Protein 3AUP (pdb70)

Secondary structure (DSSP, 8-state):
----EEEEEEE-TTT--EEEEEEETTTTEEEEEEEETT-SSEEEE-SS----SS-B-PPTTBHHHHHTT---EEE-SSS-BTTB-SSEEEEEEEETTTTEEEEEEEEEEEEEEEE------EEEEEEEEEEEE-GGGGSSSSSTT--EEEE-SSSTTSHHHHHHHHHT--SEEEEE--S-TTS-EEEEES-HHHH--TT--TTTTEEEEE-EE-TTS-EEE-EEEEEETTEEEE----EEE-SS-SSEEE-HHHHHHHHHHHHHTS-GGGEEPPPTT-S-EE-GGG---PPPEEEEESSTT--EEEE-HHHHEEE--EEE-EEE--S--SSSEEE-HHHHTTS-EEEETTTTEEEEESS-GGGGT--GGGS--TTT-/---EEEEEEEE-TTTS-EEEEEEETTTTEEEEEEEETT-SSEEE--SS----SS-B-PBTTBHHHHHTT---EEE-SSSSBTTB-EEEEEEEEEETTTTEEEEEEEEEEEEEEEE----EEEEEEEEEEE--GGGGSSSSPTT--EEEE-SSSTTSHHHHHHHHHT--SEEEEEB--STT-EEEEEEE-HHHH--TTTTEEEEE-EE-TT--EEEEEEEEEETTEEEE---EEEE-SSSSSEEE-HHHHHHHHHHHHHTS-GGGEEPPPTT-S-EEETTS-S-PPPEEEEESSTT--EEEE-GGGGEEE-SSSEEEE-EEE--S--SSSEEE-HHHHBTS-EEEETTTTEEEEESS-SGGGT--GGGS----/---EEEEEEEE-TTT--EEEEEEETTTTEEEEEEEETT-SSEEEE-SS----TT-B-PPTTBHHHHHTT---EE--SSSPBTTB-SSEEEEEEEETTTTEEEEEEEEEEEEEEEE----EEEEEEEEEEEE-GGGGSSSPPTT--EEEE-SSSTTSHHHHHHHHHT--SEEEEEB-SSTTS-EEEEEE-STT-----EEEEE-EE-TTS-EEE-EEEEEETTEE-S---B--S----SEEE-SSSSSEEE-HHHHHHHHHHHHHTS-GGGEE---TT-S-EEETTS-S-PPPEEEEESSTTS-EEEE-GGGGEEE-SSSEEEE-EEE--S--SSSEEE-HHHHBTS-EEEETTTTEEEEESS-----TTS--/---EEEEEEEE-TTTS-EEEEEEETTTTEEEEEEEETT-SSEEE-TTTT---SS-B-PPTTBHHHHHTT---EE--SS--BTTB-SSEEEEEEEETTTTEEEEEEEEEEEEEEEE---EEEEEEEEEEE--GGGGSSSSPTT--EEEE-SSSTTSHHHHHHHHHT--SEEEEEB-SSTT-EEEEEEE-TTT----TTEEEEE-EE-TTS-EEE-EEEEEETTEEEE--EE------SEEE-SSSSSEEE-HHHHHHHHHHHHHT------TT-S-B-----PPEEEEESSTT--EEEE-GGGTEE---EE-EEE--S--SSSEEE-HHHHBTS-EEEETTTTEEEEE------GGGS---

Solvent-accessible surface area: 54641 Å² total; per-residue (Å²): 160,52,75,0,0,0,5,28,0,23,14,26,53,90,45,18,5,0,59,0,53,6,40,0,2,46,98,78,68,99,0,18,0,0,0,7,0,19,10,70,5,0,5,0,12,0,46,81,100,33,75,31,185,60,36,108,21,5,66,5,20,0,0,10,0,18,53,4,111,10,48,10,6,1,23,7,30,31,73,81,92,27,1,0,37,176,67,3,0,3,16,60,0,58,0,21,51,25,43,19,18,0,2,0,3,0,0,4,0,16,4,4,10,22,2,4,164,59,119,22,89,71,30,56,8,70,63,0,2,0,0,0,0,8,30,57,0,27,123,127,35,21,5,196,130,9,33,0,2,0,0,0,0,12,14,65,1,0,2,3,6,3,0,4,5,62,38,23,10,70,33,9,0,0,1,0,0,0,65,73,74,134,38,84,0,0,1,0,0,0,10,0,31,124,50,31,56,145,158,68,86,4,18,135,49,34,22,68,2,56,0,11,3,8,62,56,21,15,0,3,1,128,10,41,14,0,74,0,49,158,105,64,11,14,78,170,14,7,1,24,0,3,2,25,47,27,24,1,21,0,1,46,43,0,25,93,34,0,14,118,18,0,16,129,68,12,65,182,166,2,88,64,187,62,68,87,95,21,47,22,1,4,45,35,138,106,42,117,72,44,4,38,0,8,0,4,0,27,110,110,126,14,46,36,12,143,10,48,2,129,50,1,6,21,149,56,91,10,0,2,1,2,41,73,26,17,3,24,24,54,4,29,1,7,0,0,0,43,9,0,4,5,52,3,0,1,0,2,3,20,91,1,71,0,0,6,23,72,38,59,5,58,92,53,71,10,101,1,25,75,10,21,74,32,102,122,70,154,57,80,4,0,1,8,29,0,43,7,28,43,88,46,21,5,0,55,2,46,2,46,0,5,48,92,74,50,104,0,18,0,0,0,7,0,18,10,67,5,0,4,0,19,2,44,94,121,22,70,33,173,62,39,92,17,1,64,4,19,0,0,7,0,22,52,3,95,11,48,9,7,16,27,12,30,14,85,94,100,28,4,0,36,144,58,4,0,2,15,59,0,60,0,20,54,27,44,24,21,0,10,1,2,0,0,12,0,17,2,3,6,57,2,69,143,21,102,68,28,63,7,64,58,0,2,0,0,0,0,10,34,60,0,30,122,132,36,21,4,200,134,14,32,0,1,0,0,1,0,12,14,51,0,0,2,3,5,4,0,2,7,53,32,23,8,79,37,19,0,0,1,0,0,0,58,109,85,97,26,79,0,1,1,1,0,0,14,0,32,121,60,182,123,38,13,142,49,37,16,61,2,50,0,38,3,7,93,57,21,12,0,8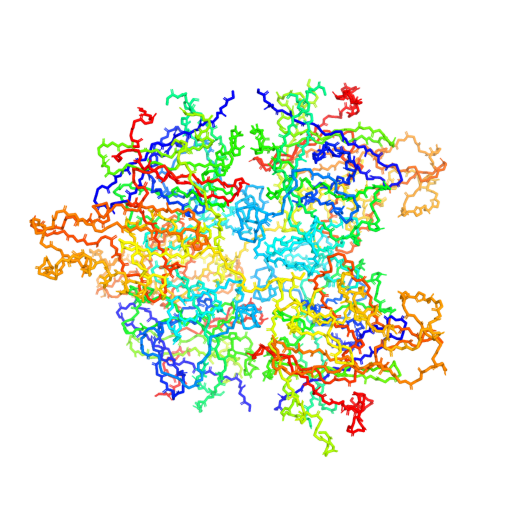,6,100,0,28,20,3,93,0,71,114,93,67,12,12,61,215,26,8,0,24,0,2,1,26,28,28,25,2,26,0,1,44,47,8,34,94,38,0,19,115,20,0,13,105,48,13,63,167,139,0,73,56,184,57,28,88,91,21,44,19,1,0,43,50,128,114,15,152,72,39,13,51,0,23,1,24,0,36,125,95,147,21,40,40,7,136,13,60,2,99,60,0,12,25,149,34,88,142,38,23,10,0,2,1,3,40,77,25,17,5,6,20,48,2,5,0,5,0,0,0,38,12,0,13,9,39,3,0,2,0,7,7,25,135,2,57,0,0,2,21,41,27,58,6,77,86,71,56,35,91,2,50,83,50,23,126,37,146,148,53,79,2,0,10,8,57,0,46,13,21,58,82,48,16,6,0,51,1,40,2,38,0,5,46,98,80,79,103,0,20,0,0,1,10,0,16,10,68,9,0,4,1,21,0,32,105,99,11,78,26,187,59,29,102,12,5,63,4,27,0,0,9,0,18,52,11,101,11,48,32,16,36,69,25,51,22,85,74,143,18,5,2,20,136,58,1,0,2,23,64,0,54,0,22,52,14,45,25,16,0,10,1,4,0,0,7,0,23,1,2,5,74,0,68,145,17,97,74,26,62,8,54,61,0,2,0,0,0,0,8,26,59,0,31,137,107,34,25,3,186,134,10,54,0,2,0,0,0,0,10,12,59,5,0,1,3,8,3,0,2,7,46,35,24,9,84,37,18,0,1,2,0,1,1,66,112,64,143,35,100,3,5,0,0,1,0,16,4,62,120,58,124,195,175,76,39,13,57,2,57,0,14,3,19,88,48,10,14,0,7,1,127,8,47,18,0,57,0,65,107,104,60,7,22,89,229,14,7,39,44,32,34,68,19,14,18,1,26,0,1,1,27,27,35,27,0,27,0,2,48,46,7,33,107,35,0,21,115,18,0,17,110,46,26,64,176,157,1,76,49,190,71,21,94,91,21,46,20,2,1,48,24,147,123,25,159,69,40,4,17,0,9,0,1,0,30,105,100,124,12,42,44,10,151,13,30,2,120,31,0,13,34,98,45,96,131,33,14,7,0,3,0,4,59,76,26,22,7,23,34,67,8,41,0,6,0,0,0,55,6,0,9,8,35,28,0,3,0,8,6,22,132,1,59,0,0,5,26,72,73,54,78,182,55,14,38,140,55,39,185,167,61,68,0,0,1,10,30,0,44,7,26,48,92,43,21,4,0,52,1,57,3,44,0,3,43,96,78,65,96,0,19,0,0,3,8,0,16,9,72,6,0,5,0,9,5,46,69,143,34,69,32,175,58,36,109,20,4,64,3,15,0,0,9,0,22,50,9,106,12,60,27,11,29,70,9,34,27,82,91,131,28,3,1,32,146,74,5,0,1,15,58,0,56,0,22,55,23,42,22,13,0,20,1,0,0,0,7,0,18,5,5,7,40,4,80,49,100,72,33,58,8,68,41,0,4,0,0,0,0,8,33,63,0,20,128,109,36,20,3,199,131,10,36,0,2,0,0,2,0,10,10,63,1,0,2,4,10,3,1,3,7,54,35,24,8,91,34,19,0,0,3,7,2,0,63,110,77,109,26,93,4,2,0,0,2,0,19,0,36,118,52,110,114,35,168,96,34,13,62,2,57,0,14,1,16,97,53,14,16,0,9,0,120,5,44,8,0,100,0,58,144,88,68,14,19,133,4,4,24,77,20,40,71,18,15,24,0,21,0,1,5,24,27,25,29,0,28,0,2,26,41,10,35,103,37,0,17,114,20,0,35,120,45,39,174,112,193,64,73,90,95,18,53,34,5,29,116,121,137,66,12,16,0,30,0,23,0,20,102,105,126,20,45,54,7,156,7,46,0,103,20,0,12,32,154,78,27,1,2,0,3,42,77,25,18,7,15,30,72,9,38,0,5,0,0,0,46,3,0,6,31,42,17,0,2,0,7,7,22,142,1,55,0,0,3,49,116,171,183,74,90,112,6,38,84,48,55,129,106

GO terms:
  GO:0042802 identical protein binding (F, IPI)

Foldseek 3Di:
DFAKFKFWWFQFPVARFIWGFWFWAVVTDTAIATEKAQWQFWEFAPVDDDDHPQKDFDFAPDPVLVLQVFNAWDAADDDDDAFHHHGGTKDWGALLQVRDIFITTKMFAKTWTATDQLPHDIDIDGTQIYTNTHDVRVVDDDRPPHGIYQYNFPHRRHPLNSVCVVVVAQSKKKWAAAPDNVFIFMIMHHDDQVRHADPFNLCPQKDKFFWDADPSRFIAFVFAFKDWQNRTLDDCVQETEISNHSFKEAAQSSVVSVVVVQCVVDDVVQWDCDDPPADTAGDPVRDDDGIKIWGATDHPVGDTLIDGRVLQWDPPNIGGRYHHPYNDDPGRIYHYNSSNHQWIWMQRPPVRIIITGSDGSCVSVDGSRNSDDPVVD/DFAKFKFKWWQAPVQLFIWGFWFWAVVTDTAIATEKAQWQFWEFAFVPDDDHPQKDFDFAPDPVCVLQPFNAFDAAPDDDDAFHHHGGTWDWGALLQVRDIFITTKMFAKTWTATPVHDIDIDGTQIGTNTHQVSVPDDDRPPHGIHQYNFPHRRHDLNVVCVVVVAQSKWKWAQAQDHRFIFMIMHHPCPVPPPLCPQKFKFFWDADPSGFIWWWFPFKDWLNHGLDDCIIETEISSHSFKEAEQSSLVSVLVNQCVVFDVVQWDDDDPPADTKGQQVRDDAGIKMWTATDDPPHAILIDGGVLQWDDRDDGMIGGRYHHPYHDDPTRIYHYNSSSYQWIWMCRPPVRMIITGSDGSCVVPDHSSPRDDDD/DFAKFKWWWFQDPVARFIWGWWWWAVVTDTAIATEKAQFAFWEFAPPPPDDHPQKDADFAPDPVCVLQPFNAWDAADDDDDAQHHHGHTWDWGALLQVRDIFITTKMFTKTWTATVVHDIDIDGTQIGTNTPQVRVPDDDPPPHGIHQYNFPHRRHVLNVVCVVVVAASKWKWAAAPDRVFIFMIMHHDCPVPFPPQKFKFFWDAAPSGFIAFAFPFKAWLHHTQRHVVDDPDDDGRQETEIANHNFKEAAQSSVVSVLVRQCVVADVVQWDDDDPPADTKGQAVSDDAGIKMWGATDHPNGDILIDGRVLQWADDDDRMIGGRYHHPYHDDPGRIYGYSSSSHQWMWMCRPPRRMIMTGPCRPVRGRPSDD/DFAKFKFKWAQAVVQRFIWGFWWWAVVTDTAIATEKAQFQFWEFAQVPDDDHPQKDFDFAPDPVCVLSPFNAFDAAPDDDGAFHHHRGTWDWGALLQVRDIFITTKMFAKTWTATVHDIDIDGTQIGTNTDQVSVPDDDRPPHGIHQYNFPHRRGPLNSVCVVVVAQSKKKDAAAQDHGFIFMIMHHDVVPSDLQPAKFKFFWDADPSRFIDWAFAFKDWLNHTLDDVVDDDDDGRQETEISSHSFKEAEQSSLVSVVVVQPVVDDDDDDPPADFADDDQGTKMWTATDHDVGQILIDRGVLQADDCRGRRYYYCYNDDPGRIYHYPSSSYLWIWMCRPVVRMIITHSVDRDHSSPPDDD

InterPro domains:
  IPR001461 Aspartic peptidase A1 [PTHR47965] (8-418)
  IPR021109 Aspartic peptidase domain superfamily [G3DSA:2.40.70.10] (25-224)
  IPR021109 Aspartic peptidase domain superfamily [G3DSA:2.40.70.10] (225-427)
  IPR021109 Aspartic peptidase domain superfamily [SSF50630] (38-411)
  IPR032799 Xylanase inhibitor, C-terminal [PF14541] (253-407)
  IPR032861 Xylanase inhibitor, N-terminal [PF14543] (50-224)
  IPR033121 Peptidase family A1 domain [PS51767] (47-407)
  IPR033868 Xylanase inhibitor I-like [cd05489] (52-409)

Organism: Glycine max (NCBI:txid3847)

CATH classification: 2.40.70.10 (+1 more: 2.40.70.10)

Structure (mmCIF, N/CA/C/O backbone):
data_3AUP
#
_entry.id   3AUP
#
_cell.length_a   135.240
_cell.length_b   161.168
_cell.length_c   84.750
_cell.angle_alpha   90.00
_cell.angle_beta   90.00
_cell.angle_gamma   90.00
#
_symmetry.space_group_name_H-M   'P 21 21 2'
#
loop_
_entity.id
_entity.type
_entity.pdbx_description
1 polymer 'Basic 7S globulin'
2 water water
#
loop_
_atom_site.group_PDB
_atom_site.id
_atom_site.type_symbol
_atom_site.label_atom_id
_atom_site.label_alt_id
_atom_site.label_comp_id
_atom_site.label_asym_id
_atom_site.label_entity_id
_atom_site.label_seq_id
_atom_site.pdbx_PDB_ins_code
_atom_site.Cartn_x
_atom_site.Cartn_y
_atom_site.Cartn_z
_atom_site.occupancy
_atom_site.B_iso_or_equiv
_atom_site.auth_seq_id
_atom_site.auth_comp_id
_atom_site.auth_asym_id
_atom_site.auth_atom_id
_atom_site.pdbx_PDB_model_num
ATOM 1 N N . PRO A 1 6 ? -7.465 -46.637 -23.007 1.00 66.22 6 PRO A N 1
ATOM 2 C CA . PRO A 1 6 ? -8.905 -46.945 -22.885 1.00 65.80 6 PRO A CA 1
ATOM 3 C C . PRO A 1 6 ? -9.300 -47.433 -21.475 1.00 60.95 6 PRO A C 1
ATOM 4 O O . PRO A 1 6 ? -9.515 -48.625 -21.271 1.00 62.27 6 PRO A O 1
ATOM 8 N N . ILE A 1 7 ? -9.361 -46.510 -20.515 1.00 56.74 7 ILE A N 1
ATOM 9 C CA . ILE A 1 7 ? -9.660 -46.845 -19.108 1.00 51.78 7 ILE A CA 1
ATOM 10 C C . ILE A 1 7 ? -11.178 -46.886 -18.873 1.00 48.02 7 ILE A C 1
ATOM 11 O O . ILE A 1 7 ? -11.879 -45.904 -19.073 1.00 45.25 7 ILE A O 1
ATOM 16 N N . ASN A 1 8 ? -11.648 -48.036 -18.431 1.00 47.31 8 ASN A N 1
ATOM 17 C CA . ASN A 1 8 ? -13.049 -48.254 -18.133 1.00 45.61 8 ASN A CA 1
ATOM 18 C C . ASN A 1 8 ? -13.337 -48.489 -16.652 1.00 43.46 8 ASN A C 1
ATOM 19 O O . ASN A 1 8 ? -14.446 -48.293 -16.217 1.00 41.96 8 ASN A O 1
ATOM 24 N N . LEU A 1 9 ? -12.346 -48.922 -15.891 1.00 40.91 9 LEU A N 1
ATOM 25 C CA . LEU A 1 9 ? -12.520 -49.103 -14.455 1.00 38.80 9 LEU A CA 1
ATOM 26 C C . LEU A 1 9 ? -11.265 -48.733 -13.714 1.00 36.97 9 LEU A C 1
ATOM 27 O O . LEU A 1 9 ? -10.187 -48.836 -14.244 1.00 39.48 9 LEU A O 1
ATOM 32 N N . VAL A 1 10 ? -11.415 -48.319 -12.477 1.00 34.86 10 VAL A N 1
ATOM 33 C CA . VAL A 1 10 ? -10.297 -48.133 -11.597 1.00 35.03 10 VAL A CA 1
ATOM 34 C C . VAL A 1 10 ? -10.749 -48.751 -10.278 1.00 33.78 10 VAL A C 1
ATOM 35 O O . VAL A 1 10 ? -11.929 -48.855 -10.051 1.00 32.11 10 VAL A O 1
ATOM 39 N N . VAL A 1 11 ? -9.821 -49.202 -9.453 1.00 32.28 11 VAL A N 1
ATOM 40 C CA A VAL A 1 11 ? -10.119 -50.047 -8.407 0.50 32.59 11 VAL A CA 1
ATOM 41 C CA B VAL A 1 11 ? -10.083 -50.099 -8.425 0.50 32.58 11 VAL A CA 1
ATOM 42 C C . VAL A 1 11 ? -9.312 -49.740 -7.177 1.00 33.01 11 VAL A C 1
ATOM 43 O O . VAL A 1 11 ? -8.124 -49.567 -7.284 1.00 33.82 11 VAL A O 1
ATOM 50 N N . LEU A 1 12 ? -9.948 -49.641 -6.025 1.00 32.57 12 LEU A N 1
ATOM 51 C CA . LEU A 1 12 ? -9.261 -49.254 -4.811 1.00 33.99 12 LEU A CA 1
ATOM 52 C C . LEU A 1 12 ? -9.378 -50.396 -3.823 1.00 33.57 12 LEU A C 1
ATOM 53 O O . LEU A 1 12 ? -10.463 -50.809 -3.533 1.00 32.01 12 LEU A O 1
ATOM 58 N N . PRO A 1 13 ? -8.263 -50.923 -3.334 1.00 33.72 13 PRO A N 1
ATOM 59 C CA . PRO A 1 13 ? -8.304 -51.925 -2.271 1.00 33.09 13 PRO A CA 1
ATOM 60 C C . PRO A 1 13 ? -8.754 -51.322 -0.940 1.00 31.75 13 PRO A C 1
ATOM 61 O O . PRO A 1 13 ? -8.312 -50.251 -0.586 1.00 29.78 13 PRO A O 1
ATOM 65 N N . VAL A 1 14 ? -9.601 -52.042 -0.223 1.00 30.31 14 VAL A N 1
ATOM 66 C CA A VAL A 1 14 ? -10.175 -51.581 1.040 0.50 29.55 14 VAL A CA 1
ATOM 67 C CA B VAL A 1 14 ? -10.157 -51.584 1.043 0.50 29.21 14 VAL A CA 1
ATOM 68 C C . VAL A 1 14 ? -10.109 -52.720 2.054 1.00 31.05 14 VAL A C 1
ATOM 69 O O . VAL A 1 14 ? -10.407 -53.884 1.725 1.00 31.35 14 VAL A O 1
ATOM 76 N N . GLN A 1 15 ? -9.742 -52.404 3.291 1.00 31.37 15 GLN A N 1
ATOM 77 C CA . GLN A 1 15 ? -9.590 -53.450 4.291 1.00 31.98 15 GLN A CA 1
ATOM 78 C C . GLN A 1 15 ? -10.517 -53.261 5.451 1.00 31.62 15 GLN A C 1
ATOM 79 O O . GLN A 1 15 ? -10.883 -52.133 5.797 1.00 28.31 15 GLN A O 1
ATOM 85 N N . ASN A 1 16 ? -10.824 -54.384 6.100 1.00 31.53 16 ASN A N 1
ATOM 86 C CA . ASN A 1 16 ? -11.773 -54.393 7.192 1.00 31.21 16 ASN A CA 1
ATOM 87 C C . ASN A 1 16 ? -10.923 -54.333 8.442 1.00 30.48 16 ASN A C 1
ATOM 88 O O . ASN A 1 16 ? -9.981 -55.117 8.574 1.00 32.05 16 ASN A O 1
ATOM 93 N N . ASP A 1 17 ? -11.245 -53.404 9.339 1.00 29.20 17 ASP A N 1
ATOM 94 C CA . ASP A 1 17 ? -10.498 -53.209 10.541 1.00 29.38 17 ASP A CA 1
ATOM 95 C C . ASP A 1 17 ? -11.184 -53.993 11.637 1.00 30.57 17 ASP A C 1
ATOM 96 O O . ASP A 1 17 ? -12.312 -53.683 12.004 1.00 31.21 17 ASP A O 1
ATOM 101 N N . GLY A 1 18 ? -10.493 -55.006 12.096 1.00 31.25 18 GLY A N 1
ATOM 102 C CA . GLY A 1 18 ? -11.010 -55.986 13.040 1.00 34.69 18 GLY A CA 1
ATOM 103 C C . GLY A 1 18 ? -11.440 -55.351 14.352 1.00 36.55 18 GLY A C 1
ATOM 104 O O . GLY A 1 18 ? -12.522 -55.632 14.824 1.00 38.39 18 GLY A O 1
ATOM 105 N N . SER A 1 19 ? -10.646 -54.421 14.875 1.00 36.47 19 SER A N 1
ATOM 106 C CA . SER A 1 19 ? -10.972 -53.801 16.132 1.00 38.10 19 SER A CA 1
ATOM 107 C C . SER A 1 19 ? -12.229 -52.937 16.090 1.00 37.64 19 SER A C 1
ATOM 108 O O . SER A 1 19 ? -12.984 -52.936 17.058 1.00 38.05 19 SER A O 1
ATOM 111 N N . THR A 1 20 ? -12.460 -52.225 14.989 1.00 34.89 20 THR A N 1
ATOM 112 C CA . THR A 1 20 ? -13.622 -51.311 14.900 1.00 34.60 20 THR A CA 1
ATOM 113 C C . THR A 1 20 ? -14.778 -51.810 14.055 1.00 33.32 20 THR A C 1
ATOM 114 O O . THR A 1 20 ? -15.849 -51.232 14.106 1.00 34.93 20 THR A O 1
ATOM 118 N N . GLY A 1 21 ? -14.547 -52.826 13.240 1.00 32.47 21 GLY A N 1
ATOM 119 C CA . GLY A 1 21 ? -15.488 -53.210 12.201 1.00 33.18 21 GLY A CA 1
ATOM 120 C C . GLY A 1 21 ? -15.605 -52.224 11.057 1.00 31.70 21 GLY A C 1
ATOM 121 O O . GLY A 1 21 ? -16.431 -52.414 10.139 1.00 31.51 21 GLY A O 1
ATOM 122 N N . LEU A 1 22 ? -14.771 -51.183 11.049 1.00 30.42 22 LEU A N 1
ATOM 123 C CA . LEU A 1 22 ? -14.855 -50.191 9.975 1.00 28.94 22 LEU A CA 1
ATOM 124 C C . LEU A 1 22 ? -13.901 -50.528 8.857 1.00 28.72 22 LEU A C 1
ATOM 125 O O . LEU A 1 22 ? -12.955 -51.284 9.046 1.00 30.60 22 LEU A O 1
ATOM 130 N N . HIS A 1 23 ? -14.169 -49.958 7.689 1.00 29.65 23 HIS A N 1
ATOM 131 C CA . HIS A 1 23 ? -13.408 -50.179 6.476 1.00 29.35 23 HIS A CA 1
ATOM 132 C C . HIS A 1 23 ? -12.517 -48.960 6.155 1.00 29.28 23 HIS A C 1
ATOM 133 O O . HIS A 1 23 ? -12.915 -47.814 6.354 1.00 28.81 23 HIS A O 1
ATOM 140 N N . TRP A 1 24 ? -11.293 -49.235 5.731 1.00 29.04 24 TRP A N 1
ATOM 141 C CA . TRP A 1 24 ? -10.281 -48.187 5.501 1.00 29.67 24 TRP A CA 1
ATOM 142 C C . TRP A 1 24 ? -9.328 -48.582 4.394 1.00 30.53 24 TRP A C 1
ATOM 143 O O . TRP A 1 24 ? -9.275 -49.755 4.001 1.00 31.21 24 TRP A O 1
ATOM 154 N N . ALA A 1 25 ? -8.572 -47.612 3.885 1.00 30.10 25 ALA A N 1
ATOM 155 C CA . ALA A 1 25 ? -7.764 -47.830 2.686 1.00 31.09 25 ALA A CA 1
ATOM 156 C C . ALA A 1 25 ? -6.460 -47.080 2.794 1.00 32.06 25 ALA A C 1
ATOM 157 O O . ALA A 1 25 ? -6.379 -46.063 3.491 1.00 30.31 25 ALA A O 1
ATOM 159 N N . ASN A 1 26 ? -5.430 -47.603 2.129 1.00 32.93 26 ASN A N 1
ATOM 160 C CA . ASN A 1 26 ? -4.197 -46.835 1.913 1.00 35.37 26 ASN A CA 1
ATOM 161 C C . ASN A 1 26 ? -4.273 -46.195 0.564 1.00 36.55 26 ASN A C 1
ATOM 162 O O . ASN A 1 26 ? -4.246 -46.875 -0.454 1.00 39.13 26 ASN A O 1
ATOM 167 N N . LEU A 1 27 ? -4.417 -44.878 0.560 1.00 35.85 27 LEU A N 1
ATOM 168 C CA . LEU A 1 27 ? -4.485 -44.125 -0.657 1.00 36.84 27 LEU A CA 1
ATOM 169 C C . LEU A 1 27 ? -3.066 -43.742 -1.092 1.00 40.04 27 LEU A C 1
ATOM 170 O O . LEU A 1 27 ? -2.195 -43.445 -0.252 1.00 40.98 27 LEU A O 1
ATOM 175 N N . GLN A 1 28 ? -2.831 -43.753 -2.399 1.00 38.26 28 GLN A N 1
ATOM 176 C CA . GLN A 1 28 ? -1.561 -43.330 -2.896 1.00 38.87 28 GLN A CA 1
ATOM 177 C C . GLN A 1 28 ? -1.684 -41.898 -3.331 1.00 37.01 28 GLN A C 1
ATOM 178 O O . GLN A 1 28 ? -2.352 -41.594 -4.309 1.00 36.45 28 GLN A O 1
ATOM 184 N N . LYS A 1 29 ? -1.010 -41.012 -2.603 1.00 36.15 29 LYS A N 1
ATOM 185 C CA . LYS A 1 29 ? -1.016 -39.604 -2.929 1.00 35.47 29 LYS A CA 1
ATOM 186 C C . LYS A 1 29 ? 0.393 -39.051 -2.921 1.00 36.45 29 LYS A C 1
ATOM 187 O O . LYS A 1 29 ? 1.298 -39.601 -2.333 1.00 34.03 29 LYS A O 1
ATOM 193 N N . ARG A 1 30 ? 0.519 -37.943 -3.590 1.00 36.49 30 ARG A N 1
ATOM 194 C CA . ARG A 1 30 ? 1.576 -36.971 -3.355 1.00 39.45 30 ARG A CA 1
ATOM 195 C C . ARG A 1 30 ? 2.732 -37.277 -4.301 1.00 39.91 30 ARG A C 1
ATOM 196 O O . ARG A 1 30 ? 2.688 -38.267 -5.032 1.00 39.00 30 ARG A O 1
ATOM 204 N N . THR A 1 31 ? 3.745 -36.421 -4.373 1.00 42.69 31 THR A N 1
ATOM 205 C CA . THR A 1 31 ? 4.904 -36.692 -5.188 1.00 43.79 31 THR A CA 1
ATOM 206 C C . THR A 1 31 ? 6.135 -36.494 -4.312 1.00 44.33 31 THR A C 1
ATOM 207 O O . THR A 1 31 ? 6.353 -35.388 -3.838 1.00 44.26 31 THR A O 1
ATOM 211 N N . PRO A 1 32 ? 6.926 -37.553 -4.083 1.00 43.79 32 PRO A N 1
ATOM 212 C CA . PRO A 1 32 ? 6.718 -38.945 -4.479 1.00 44.16 32 PRO A CA 1
ATOM 213 C C . PRO A 1 32 ? 5.460 -39.532 -3.871 1.00 42.16 32 PRO A C 1
ATOM 214 O O . PRO A 1 32 ? 5.075 -39.108 -2.780 1.00 40.82 32 PRO A O 1
ATOM 218 N N . LEU A 1 33 ? 4.888 -40.538 -4.522 1.00 41.18 33 LEU A N 1
ATOM 219 C CA . LEU A 1 33 ? 3.788 -41.317 -3.944 1.00 43.17 33 LEU A CA 1
ATOM 220 C C . LEU A 1 33 ? 4.083 -41.855 -2.518 1.00 44.18 33 LEU A C 1
ATOM 221 O O . LEU A 1 33 ? 5.170 -42.402 -2.219 1.00 44.02 33 LEU A O 1
ATOM 226 N N . MET A 1 34 ? 3.112 -41.696 -1.645 1.00 43.79 34 MET A N 1
ATOM 227 C CA . MET A 1 34 ? 3.162 -42.279 -0.315 1.00 47.08 34 MET A CA 1
ATOM 228 C C . MET A 1 34 ? 1.748 -42.770 0.076 1.00 45.20 34 MET A C 1
ATOM 229 O O . MET A 1 34 ? 0.757 -42.376 -0.530 1.00 43.84 34 MET A O 1
ATOM 234 N N . GLN A 1 35 ? 1.694 -43.692 1.028 1.00 44.06 35 GLN A N 1
ATOM 235 C CA . GLN A 1 35 ? 0.467 -44.359 1.409 1.00 41.47 35 GLN A CA 1
ATOM 236 C C . GLN A 1 35 ? -0.156 -43.525 2.514 1.00 38.48 35 GLN A C 1
ATOM 237 O O . GLN A 1 35 ? 0.503 -43.278 3.522 1.00 37.08 35 GLN A O 1
ATOM 243 N N . VAL A 1 36 ? -1.421 -43.139 2.355 1.00 33.64 36 VAL A N 1
ATOM 244 C CA . VAL A 1 36 ? -2.120 -42.346 3.363 1.00 33.37 36 VAL A CA 1
ATOM 245 C C . VAL A 1 36 ? -3.327 -43.157 3.801 1.00 31.22 36 VAL A C 1
ATOM 246 O O . VAL A 1 36 ? -4.192 -43.460 2.963 1.00 31.15 36 VAL A O 1
ATOM 250 N N . PRO A 1 37 ? -3.350 -43.601 5.070 1.00 30.27 37 PRO A N 1
ATOM 251 C CA . PRO A 1 37 ? -4.453 -44.421 5.539 1.00 29.72 37 PRO A CA 1
ATOM 252 C C . PRO A 1 37 ? -5.662 -43.551 5.899 1.00 27.89 37 PRO A C 1
ATOM 253 O O . PRO A 1 37 ? -5.532 -42.566 6.633 1.00 29.29 37 PRO A O 1
ATOM 257 N N . VAL A 1 38 ? -6.817 -43.942 5.411 1.00 26.13 38 VAL A N 1
ATOM 258 C CA A VAL A 1 38 ? -8.002 -43.162 5.549 0.50 26.72 38 VAL A CA 1
ATOM 259 C CA B VAL A 1 38 ? -8.029 -43.160 5.552 0.50 26.11 38 VAL A CA 1
ATOM 260 C C . VAL A 1 38 ? -9.222 -44.107 5.759 1.00 26.74 38 VAL A C 1
ATOM 261 O O . VAL A 1 38 ? -9.273 -45.201 5.195 1.00 27.25 38 VAL A O 1
ATOM 268 N N . LEU A 1 39 ? -10.165 -43.698 6.587 1.00 26.82 39 LEU A N 1
ATOM 269 C CA . LEU A 1 39 ? -11.450 -44.401 6.689 1.00 27.26 39 LEU A CA 1
ATOM 270 C C . LEU A 1 39 ? -12.146 -44.312 5.374 1.00 26.38 39 LEU A C 1
ATOM 271 O O . LEU A 1 39 ? -12.076 -43.265 4.739 1.00 26.67 39 LEU A O 1
ATOM 276 N N . VAL A 1 40 ? -12.887 -45.360 5.002 1.00 26.65 40 VAL A N 1
ATOM 277 C CA . VAL A 1 40 ? -13.795 -45.287 3.860 1.00 27.78 40 VAL A CA 1
ATOM 278 C C . VAL A 1 40 ? -15.220 -44.963 4.362 1.00 27.47 40 VAL A C 1
ATOM 279 O O . VAL A 1 40 ? -15.826 -45.737 5.094 1.00 27.73 40 VAL A O 1
ATOM 283 N N . ASP A 1 41 ? -15.719 -43.787 3.989 1.00 27.67 41 ASP A N 1
ATOM 284 C CA . ASP A 1 41 ? -16.994 -43.243 4.454 1.00 26.07 41 ASP A CA 1
ATOM 285 C C . ASP A 1 41 ? -17.875 -43.137 3.225 1.00 26.12 41 ASP A C 1
ATOM 286 O O . ASP A 1 41 ? -17.767 -42.161 2.457 1.00 26.35 41 ASP A O 1
ATOM 291 N N . LEU A 1 42 ? -18.769 -44.112 3.060 1.00 23.97 42 LEU A N 1
ATOM 292 C CA . LEU A 1 42 ? -19.688 -44.182 1.928 1.00 24.76 42 LEU A CA 1
ATOM 293 C C . LEU A 1 42 ? -20.394 -42.875 1.700 1.00 23.75 42 LEU A C 1
ATOM 294 O O . LEU A 1 42 ? -20.578 -42.461 0.559 1.00 24.35 42 LEU A O 1
ATOM 299 N N . ASN A 1 43 ? -20.778 -42.211 2.779 1.00 26.14 43 ASN A N 1
ATOM 300 C CA . ASN A 1 43 ? -21.595 -41.012 2.647 1.00 25.28 43 ASN A CA 1
ATOM 301 C C . ASN A 1 43 ? -20.782 -39.746 2.711 1.00 25.82 43 ASN A C 1
ATOM 302 O O . ASN A 1 43 ? -21.319 -38.672 2.717 1.00 25.68 43 ASN A O 1
ATOM 307 N N . GLY A 1 44 ? -19.456 -39.849 2.727 1.00 26.32 44 GLY A N 1
ATOM 308 C CA . GLY A 1 44 ? -18.681 -38.632 2.959 1.00 26.15 44 GLY A CA 1
ATOM 309 C C . GLY A 1 44 ? -18.613 -37.726 1.751 1.00 26.92 44 GLY A C 1
ATOM 310 O O . GLY A 1 44 ? -18.481 -38.192 0.615 1.00 26.72 44 GLY A O 1
ATOM 311 N N . ASN A 1 45 ? -18.692 -36.430 2.002 1.00 26.27 45 ASN A N 1
ATOM 312 C CA . ASN A 1 45 ? -18.659 -35.402 0.994 1.00 28.57 45 ASN A CA 1
ATOM 313 C C . ASN A 1 45 ? -17.383 -35.407 0.142 1.00 28.27 45 ASN A C 1
ATOM 314 O O . ASN A 1 45 ? -17.458 -35.180 -1.023 1.00 27.83 45 ASN A O 1
ATOM 319 N N . HIS A 1 46 ? -16.222 -35.640 0.753 1.00 26.50 46 HIS A N 1
ATOM 320 C CA . HIS A 1 46 ? -14.973 -35.453 0.059 1.00 25.05 46 HIS A CA 1
ATOM 321 C C . HIS A 1 46 ? -13.891 -36.297 0.711 1.00 25.59 46 HIS A C 1
ATOM 322 O O . HIS A 1 46 ? -14.148 -37.040 1.663 1.00 25.66 46 HIS A O 1
ATOM 329 N N . LEU A 1 47 ? -12.691 -36.190 0.189 1.00 24.74 47 LEU A N 1
ATOM 330 C CA . LEU A 1 47 ? -11.456 -36.699 0.829 1.00 25.42 47 LEU A CA 1
ATOM 331 C C . LEU A 1 47 ? -10.853 -35.631 1.686 1.00 26.01 47 LEU A C 1
ATOM 332 O O . LEU A 1 47 ? -10.657 -34.506 1.206 1.00 24.38 47 LEU A O 1
ATOM 337 N N . TRP A 1 48 ? -10.612 -35.952 2.977 1.00 25.94 48 TRP A N 1
ATOM 338 C CA . TRP A 1 48 ? -9.868 -35.062 3.849 1.00 25.66 48 TRP A CA 1
ATOM 339 C C . TRP A 1 48 ? -8.825 -35.858 4.593 1.00 26.32 48 TRP A C 1
ATOM 340 O O . TRP A 1 48 ? -8.968 -37.062 4.829 1.00 26.08 48 TRP A O 1
ATOM 351 N N . VAL A 1 49 ? -7.716 -35.193 4.835 1.00 27.20 49 VAL A N 1
ATOM 352 C CA . VAL A 1 49 ? -6.615 -35.763 5.563 1.00 28.83 49 VAL A CA 1
ATOM 353 C C . VAL A 1 49 ? -6.070 -34.714 6.532 1.00 29.93 49 VAL A C 1
ATOM 354 O O . VAL A 1 49 ? -6.316 -33.490 6.387 1.00 28.43 49 VAL A O 1
ATOM 358 N N . ASN A 1 50 ? -5.337 -35.190 7.534 1.00 31.52 50 ASN A N 1
ATOM 359 C CA . ASN A 1 50 ? -4.625 -34.309 8.455 1.00 33.69 50 ASN A CA 1
ATOM 360 C C . ASN A 1 50 ? -3.296 -33.962 7.810 1.00 36.04 50 ASN A C 1
ATOM 361 O O . ASN A 1 50 ? -2.449 -34.821 7.608 1.00 34.40 50 ASN A O 1
ATOM 366 N N . CYS A 1 51 ? -3.160 -32.702 7.429 1.00 37.72 51 CYS A N 1
ATOM 367 C CA . CYS A 1 51 ? -1.923 -32.191 6.886 1.00 40.24 51 CYS A CA 1
ATOM 368 C C . CYS A 1 51 ? -1.040 -31.504 7.947 1.00 45.11 51 CYS A C 1
ATOM 369 O O . CYS A 1 51 ? 0.109 -31.214 7.643 1.00 47.51 51 CYS A O 1
ATOM 372 N N . GLU A 1 52 ? -1.562 -31.244 9.164 1.00 50.32 52 GLU A N 1
ATOM 373 C CA . GLU A 1 52 ? -0.867 -30.412 10.226 1.00 53.50 52 GLU A CA 1
ATOM 374 C C . GLU A 1 52 ? 0.496 -30.980 10.477 1.00 59.04 52 GLU A C 1
ATOM 375 O O . GLU A 1 52 ? 1.412 -30.293 10.943 1.00 65.77 52 GLU A O 1
ATOM 381 N N . GLN A 1 53 ? 0.588 -32.250 10.095 1.00 63.42 53 GLN A N 1
ATOM 382 C CA . GLN A 1 53 ? 1.649 -33.169 10.365 1.00 64.69 53 GLN A CA 1
ATOM 383 C C . GLN A 1 53 ? 2.677 -33.001 9.261 1.00 69.70 53 GLN A C 1
ATOM 384 O O . GLN A 1 53 ? 2.637 -32.032 8.472 1.00 68.18 53 GLN A O 1
ATOM 390 N N . GLN A 1 54 ? 3.630 -33.934 9.259 1.00 72.20 54 GLN A N 1
ATOM 391 C CA . GLN A 1 54 ? 4.278 -34.445 8.051 1.00 69.10 54 GLN A CA 1
ATOM 392 C C . GLN A 1 54 ? 3.431 -34.260 6.820 1.00 63.55 54 GLN A C 1
ATOM 393 O O . GLN A 1 54 ? 2.314 -34.773 6.736 1.00 68.77 54 GLN A O 1
ATOM 399 N N . TYR A 1 55 ? 3.945 -33.514 5.866 1.00 57.93 55 TYR A N 1
ATOM 400 C CA . TYR A 1 55 ? 3.371 -33.530 4.533 1.00 51.02 55 TYR A CA 1
ATOM 401 C C . TYR A 1 55 ? 4.511 -33.176 3.596 1.00 49.95 55 TYR A C 1
ATOM 402 O O . TYR A 1 55 ? 5.020 -32.043 3.630 1.00 48.79 55 TYR A O 1
ATOM 411 N N . SER A 1 56 ? 4.873 -34.144 2.763 1.00 47.79 56 SER A N 1
ATOM 412 C CA . SER A 1 56 ? 5.901 -33.963 1.747 1.00 49.99 56 SER A CA 1
ATOM 413 C C . SER A 1 56 ? 5.285 -34.205 0.396 1.00 47.55 56 SER A C 1
ATOM 414 O O . SER A 1 56 ? 4.730 -35.281 0.145 1.00 47.90 56 SER A O 1
ATOM 417 N N . SER A 1 57 ? 5.363 -33.205 -0.472 1.00 45.44 57 SER A N 1
ATOM 418 C CA . SER A 1 57 ? 4.922 -33.391 -1.839 1.00 43.73 57 SER A CA 1
ATOM 419 C C . SER A 1 57 ? 5.492 -32.316 -2.709 1.00 44.27 57 SER A C 1
ATOM 420 O O . SER A 1 57 ? 5.566 -31.185 -2.280 1.00 45.69 57 SER A O 1
ATOM 423 N N . LYS A 1 58 ? 5.863 -32.664 -3.941 1.00 44.76 58 LYS A N 1
ATOM 424 C CA . LYS A 1 58 ? 6.321 -31.664 -4.922 1.00 45.81 58 LYS A CA 1
ATOM 425 C C . LYS A 1 58 ? 5.154 -31.063 -5.689 1.00 44.40 58 LYS A C 1
ATOM 426 O O . LYS A 1 58 ? 5.317 -30.083 -6.406 1.00 47.89 58 LYS A O 1
ATOM 432 N N . THR A 1 59 ? 3.970 -31.630 -5.529 1.00 43.92 59 THR A N 1
ATOM 433 C CA . THR A 1 59 ? 2.829 -31.323 -6.395 1.00 41.04 59 THR A CA 1
ATOM 434 C C . THR A 1 59 ? 1.617 -30.806 -5.648 1.00 39.81 59 THR A C 1
ATOM 435 O O . THR A 1 59 ? 0.536 -30.777 -6.194 1.00 39.01 59 THR A O 1
ATOM 439 N N . TYR A 1 60 ? 1.804 -30.405 -4.400 1.00 39.77 60 TYR A N 1
ATOM 440 C CA . TYR A 1 60 ? 0.716 -29.881 -3.615 1.00 39.67 60 TYR A CA 1
ATOM 441 C C . TYR A 1 60 ? 0.458 -28.403 -3.917 1.00 39.38 60 TYR A C 1
ATOM 442 O O . TYR A 1 60 ? 1.386 -27.619 -3.984 1.00 36.98 60 TYR A O 1
ATOM 451 N N . GLN A 1 61 ? -0.822 -28.038 -4.038 1.00 38.00 61 GLN A N 1
ATOM 452 C CA . GLN A 1 61 ? -1.235 -26.664 -4.319 1.00 39.56 61 GLN A CA 1
ATOM 453 C C . GLN A 1 61 ? -2.528 -26.353 -3.567 1.00 36.60 61 GLN A C 1
ATOM 454 O O . GLN A 1 61 ? -3.395 -27.213 -3.453 1.00 31.94 61 GLN A O 1
ATOM 460 N N . ALA A 1 62 ? -2.662 -25.135 -3.048 1.00 34.59 62 ALA A N 1
ATOM 461 C CA . ALA A 1 62 ? -3.935 -24.766 -2.459 1.00 33.36 62 ALA A CA 1
ATOM 462 C C . ALA A 1 62 ? -4.613 -23.777 -3.393 1.00 32.48 62 ALA A C 1
ATOM 463 O O . ALA A 1 62 ? -4.094 -22.695 -3.573 1.00 35.13 62 ALA A O 1
ATOM 465 N N . PRO A 1 63 ? -5.770 -24.120 -3.960 1.00 31.89 63 PRO A N 1
ATOM 466 C CA . PRO A 1 63 ? -6.501 -23.213 -4.859 1.00 31.39 63 PRO A CA 1
ATOM 467 C C . PRO A 1 63 ? -6.814 -21.881 -4.195 1.00 32.07 63 PRO A C 1
ATOM 468 O O . PRO A 1 63 ? -6.939 -21.809 -2.970 1.00 31.90 63 PRO A O 1
ATOM 472 N N . PHE A 1 64 ? -6.936 -20.815 -4.963 1.00 31.71 64 PHE A N 1
ATOM 473 C CA . PHE A 1 64 ? -7.225 -19.522 -4.349 1.00 32.79 64 PHE A CA 1
ATOM 474 C C . PHE A 1 64 ? -8.739 -19.311 -4.171 1.00 32.73 64 PHE A C 1
ATOM 475 O O . PHE A 1 64 ? -9.539 -19.949 -4.864 1.00 31.52 64 PHE A O 1
ATOM 483 N N . CYS A 1 65 ? -9.104 -18.445 -3.220 1.00 32.92 65 CYS A N 1
ATOM 484 C CA . CYS A 1 65 ? -10.510 -18.131 -2.946 1.00 34.94 65 CYS A CA 1
ATOM 485 C C . CYS A 1 65 ? -11.186 -17.642 -4.210 1.00 34.61 65 CYS A C 1
ATOM 486 O O . CYS A 1 65 ? -10.604 -16.886 -4.940 1.00 33.86 65 CYS A O 1
ATOM 489 N N . HIS A 1 66 ? -12.421 -18.087 -4.417 1.00 33.21 66 HIS A N 1
ATOM 490 C CA . HIS A 1 66 ? -13.262 -17.780 -5.583 1.00 34.67 66 HIS A CA 1
ATOM 491 C C . HIS A 1 66 ? -12.777 -18.429 -6.888 1.00 34.16 66 HIS A C 1
ATOM 492 O O . HIS A 1 66 ? -13.356 -18.181 -7.918 1.00 32.18 66 HIS A O 1
ATOM 499 N N . SER A 1 67 ? -11.788 -19.327 -6.811 1.00 33.52 67 SER A N 1
ATOM 500 C CA . SER A 1 67 ? -11.290 -20.085 -7.982 1.00 32.21 67 SER A CA 1
ATOM 501 C C . SER A 1 67 ? -12.332 -21.051 -8.495 1.00 31.27 67 SER A C 1
ATOM 502 O O . SER A 1 67 ? -13.285 -21.398 -7.794 1.00 31.20 67 SER A O 1
ATOM 505 N N . THR A 1 68 ? -12.141 -21.514 -9.734 1.00 31.67 68 THR A N 1
ATOM 506 C CA . THR A 1 68 ? -12.922 -22.630 -10.232 1.00 31.35 68 THR A CA 1
ATOM 507 C C . THR A 1 68 ? -12.872 -23.849 -9.341 1.00 30.63 68 THR A C 1
ATOM 508 O O . THR A 1 68 ? -13.885 -24.532 -9.190 1.00 30.76 68 THR A O 1
ATOM 512 N N . GLN A 1 69 ? -11.707 -24.167 -8.755 1.00 31.66 69 GLN A N 1
ATOM 513 C CA . GLN A 1 69 ? -11.646 -25.330 -7.851 1.00 31.89 69 GLN A CA 1
ATOM 514 C C . GLN A 1 69 ? -12.507 -25.123 -6.601 1.00 31.27 69 GLN A C 1
ATOM 515 O O . GLN A 1 69 ? -13.262 -26.014 -6.210 1.00 29.59 69 GLN A O 1
ATOM 521 N N . CYS A 1 70 ? -12.488 -23.922 -6.031 1.00 32.04 70 CYS A N 1
ATOM 522 C CA . CYS A 1 70 ? -13.343 -23.665 -4.867 1.00 32.30 70 CYS A CA 1
ATOM 523 C C . CYS A 1 70 ? -14.814 -23.722 -5.274 1.00 30.57 70 CYS A C 1
ATOM 524 O O . CYS A 1 70 ? -15.593 -24.338 -4.599 1.00 28.59 70 CYS A O 1
ATOM 527 N N . SER A 1 71 ? -15.166 -23.137 -6.423 1.00 30.51 71 SER A N 1
ATOM 528 C CA . SER A 1 71 ? -16.554 -23.236 -6.961 1.00 29.78 71 SER A CA 1
ATOM 529 C C . SER A 1 71 ? -16.973 -24.705 -7.140 1.00 30.05 71 SER A C 1
ATOM 530 O O . SER A 1 71 ? -18.083 -25.132 -6.769 1.00 29.43 71 SER A O 1
ATOM 533 N N . ARG A 1 72 ? -16.083 -25.512 -7.690 1.00 30.73 72 ARG A N 1
ATOM 534 C CA . ARG A 1 72 ? -16.407 -26.941 -7.913 1.00 31.00 72 ARG A CA 1
ATOM 535 C C . ARG A 1 72 ? -16.628 -27.611 -6.587 1.00 29.26 72 ARG A C 1
ATOM 536 O O . ARG A 1 72 ? -17.571 -28.378 -6.406 1.00 26.22 72 ARG A O 1
ATOM 544 N N . ALA A 1 73 ? -15.746 -27.319 -5.643 1.00 29.90 73 ALA A N 1
ATOM 545 C CA . ALA A 1 73 ? -15.933 -27.800 -4.252 1.00 29.27 73 ALA A CA 1
ATOM 546 C C . ALA A 1 73 ? -17.131 -27.177 -3.508 1.00 30.90 73 ALA A C 1
ATOM 547 O O . ALA A 1 73 ? -17.394 -27.545 -2.370 1.00 29.74 73 ALA A O 1
ATOM 549 N N . ASN A 1 74 ? -17.829 -26.226 -4.119 1.00 31.61 74 ASN A N 1
ATOM 550 C CA . ASN A 1 74 ? -18.970 -25.563 -3.484 1.00 36.08 74 ASN A CA 1
ATOM 551 C C . ASN A 1 74 ? -18.615 -24.782 -2.206 1.00 36.13 74 ASN A C 1
ATOM 552 O O . ASN A 1 74 ? -19.330 -24.833 -1.207 1.00 35.59 74 ASN A O 1
ATOM 557 N N . THR A 1 75 ? -17.482 -24.082 -2.209 1.00 35.92 75 THR A N 1
ATOM 558 C CA . THR A 1 75 ? -17.221 -23.190 -1.088 1.00 36.21 75 THR A CA 1
ATOM 559 C C . THR A 1 75 ? -16.806 -21.834 -1.597 1.00 36.90 75 THR A C 1
ATOM 560 O O . THR A 1 75 ? -15.856 -21.734 -2.359 1.00 35.05 75 THR A O 1
ATOM 564 N N . HIS A 1 76 ? -17.463 -20.795 -1.114 1.00 38.77 76 HIS A N 1
ATOM 565 C CA . HIS A 1 76 ? -17.005 -19.416 -1.339 1.00 42.47 76 HIS A CA 1
ATOM 566 C C . HIS A 1 76 ? -16.517 -18.763 -0.024 1.00 40.19 76 HIS A C 1
ATOM 567 O O . HIS A 1 76 ? -16.529 -17.531 0.117 1.00 39.53 76 HIS A O 1
ATOM 574 N N . GLN A 1 77 ? -16.057 -19.595 0.915 1.00 36.13 77 GLN A N 1
ATOM 575 C CA . GLN A 1 77 ? -15.524 -19.096 2.176 1.00 33.31 77 GLN A CA 1
ATOM 576 C C . GLN A 1 77 ? -14.019 -18.937 2.059 1.00 32.54 77 GLN A C 1
ATOM 577 O O . GLN A 1 77 ? -13.302 -19.903 1.846 1.00 33.20 77 GLN A O 1
ATOM 583 N N . CYS A 1 78 ? -13.519 -17.734 2.236 1.00 34.32 78 CYS A N 1
ATOM 584 C CA . CYS A 1 78 ? -12.081 -17.478 2.046 1.00 34.82 78 CYS A CA 1
ATOM 585 C C . CYS A 1 78 ? -11.372 -17.634 3.370 1.00 34.63 78 CYS A C 1
ATOM 586 O O . CYS A 1 78 ? -11.903 -17.175 4.351 1.00 35.43 78 CYS A O 1
ATOM 589 N N . LEU A 1 79 ? -10.159 -18.183 3.383 1.00 34.35 79 LEU A N 1
ATOM 590 C CA . LEU A 1 79 ? -9.383 -18.358 4.598 1.00 38.53 79 LEU A CA 1
ATOM 591 C C . LEU A 1 79 ? -7.995 -17.806 4.479 1.00 39.74 79 LEU A C 1
ATOM 592 O O . LEU A 1 79 ? -7.439 -17.727 3.387 1.00 36.40 79 LEU A O 1
ATOM 597 N N . SER A 1 80 ? -7.436 -17.467 5.633 1.00 40.05 80 SER A N 1
ATOM 598 C CA . SER A 1 80 ? -6.034 -17.114 5.714 1.00 43.90 80 SER A CA 1
ATOM 599 C C . SER A 1 80 ? -5.408 -17.621 7.008 1.00 46.14 80 SER A C 1
ATOM 600 O O . SER A 1 80 ? -6.083 -17.775 8.019 1.00 45.68 80 SER A O 1
ATOM 603 N N . CYS A 1 81 ? -4.104 -17.870 6.951 1.00 47.11 81 CYS A N 1
ATOM 604 C CA . CYS A 1 81 ? -3.361 -18.431 8.057 1.00 48.54 81 CYS A CA 1
ATOM 605 C C . CYS A 1 81 ? -2.251 -17.440 8.389 1.00 51.51 81 CYS A C 1
ATOM 606 O O . CYS A 1 81 ? -1.582 -16.941 7.482 1.00 49.08 81 CYS A O 1
ATOM 609 N N . PRO A 1 82 ? -2.080 -17.123 9.680 1.00 53.90 82 PRO A N 1
ATOM 610 C CA . PRO A 1 82 ? -1.047 -16.189 10.091 1.00 58.08 82 PRO A CA 1
ATOM 611 C C . PRO A 1 82 ? 0.226 -16.939 10.397 1.00 61.51 82 PRO A C 1
ATOM 612 O O . PRO A 1 82 ? 0.521 -17.215 11.571 1.00 72.30 82 PRO A O 1
ATOM 616 N N . ALA A 1 83 ? 0.972 -17.304 9.371 1.00 58.83 83 ALA A N 1
ATOM 617 C CA . ALA A 1 83 ? 2.185 -18.072 9.596 1.00 57.87 83 ALA A CA 1
ATOM 618 C C . ALA A 1 83 ? 2.787 -18.476 8.272 1.00 55.10 83 ALA A C 1
ATOM 619 O O . ALA A 1 83 ? 2.121 -18.407 7.249 1.00 54.09 83 ALA A O 1
ATOM 621 N N . ALA A 1 84 ? 4.037 -18.919 8.293 1.00 55.71 84 ALA A N 1
ATOM 622 C CA . ALA A 1 84 ? 4.704 -19.368 7.073 1.00 54.81 84 ALA A CA 1
ATOM 623 C C . ALA A 1 84 ? 3.798 -20.364 6.344 1.00 50.83 84 ALA A C 1
ATOM 624 O O . ALA A 1 84 ? 3.157 -21.228 6.971 1.00 50.77 84 ALA A O 1
ATOM 626 N N . SER A 1 85 ? 3.716 -20.227 5.031 1.00 48.80 85 SER A N 1
ATOM 627 C CA . SER A 1 85 ? 2.830 -21.081 4.239 1.00 47.87 85 SER A CA 1
ATOM 628 C C . SER A 1 85 ? 3.301 -22.566 4.128 1.00 46.73 85 SER A C 1
ATOM 629 O O . SER A 1 85 ? 4.497 -22.868 4.029 1.00 45.80 85 SER A O 1
ATOM 632 N N . ARG A 1 86 ? 2.340 -23.485 4.153 1.00 44.32 86 ARG A N 1
ATOM 633 C CA . ARG A 1 86 ? 2.620 -24.905 4.053 1.00 44.35 86 ARG A CA 1
ATOM 634 C C . ARG A 1 86 ? 1.268 -25.575 3.847 1.00 41.98 86 ARG A C 1
ATOM 635 O O . ARG A 1 86 ? 0.235 -24.948 4.038 1.00 39.08 86 ARG A O 1
ATOM 643 N N . PRO A 1 87 ? 1.261 -26.859 3.471 1.00 41.35 87 PRO A N 1
ATOM 644 C CA . PRO A 1 87 ? -0.061 -27.502 3.323 1.00 38.93 87 PRO A CA 1
ATOM 645 C C . PRO A 1 87 ? -0.943 -27.306 4.568 1.00 39.26 87 PRO A C 1
ATOM 646 O O . PRO A 1 87 ? -0.522 -27.569 5.696 1.00 37.79 87 PRO A O 1
ATOM 650 N N . GLY A 1 88 ? -2.124 -26.739 4.354 1.00 37.97 88 GLY A N 1
ATOM 651 C CA . GLY A 1 88 ? -3.032 -26.419 5.454 1.00 38.04 88 GLY A CA 1
ATOM 652 C C . GLY A 1 88 ? -3.052 -24.981 5.945 1.00 38.84 88 GLY A C 1
ATOM 653 O O . GLY A 1 88 ? -3.923 -24.618 6.750 1.00 39.21 88 GLY A O 1
ATOM 654 N N . CYS A 1 89 ? -2.100 -24.165 5.474 1.00 38.91 89 CYS A N 1
ATOM 655 C CA . CYS A 1 89 ? -1.846 -22.836 6.009 1.00 39.79 89 CYS A CA 1
ATOM 656 C C . CYS A 1 89 ? -1.338 -21.901 4.884 1.00 39.57 89 CYS A C 1
ATOM 657 O O . CYS A 1 89 ? -0.158 -21.926 4.506 1.00 39.06 89 CYS A O 1
ATOM 660 N N . HIS A 1 90 ? -2.236 -21.073 4.372 1.00 37.81 90 HIS A N 1
ATOM 661 C CA . HIS A 1 90 ? -1.916 -20.165 3.274 1.00 40.07 90 HIS A CA 1
ATOM 662 C C . HIS A 1 90 ? -2.658 -18.849 3.453 1.00 42.92 90 HIS A C 1
ATOM 663 O O . HIS A 1 90 ? -3.556 -18.726 4.302 1.00 42.13 90 HIS A O 1
ATOM 670 N N . LYS A 1 91 ? -2.285 -17.864 2.645 1.00 45.33 91 LYS A N 1
ATOM 671 C CA . LYS A 1 91 ? -3.050 -16.627 2.542 1.00 46.98 91 LYS A CA 1
ATOM 672 C C . LYS A 1 91 ? -4.059 -16.813 1.394 1.00 48.00 91 LYS A C 1
ATOM 673 O O . LYS A 1 91 ? -3.717 -17.367 0.366 1.00 49.90 91 LYS A O 1
ATOM 679 N N . ASN A 1 92 ? -5.307 -16.401 1.585 1.00 46.17 92 ASN A N 1
ATOM 680 C CA . ASN A 1 92 ? -6.304 -16.422 0.495 1.00 44.81 92 ASN A CA 1
ATOM 681 C C . ASN A 1 92 ? -6.670 -17.772 -0.168 1.00 41.51 92 ASN A C 1
ATOM 682 O O . ASN A 1 92 ? -6.613 -17.924 -1.404 1.00 41.30 92 ASN A O 1
ATOM 687 N N . THR A 1 93 ? -7.106 -18.718 0.649 1.00 35.79 93 THR A N 1
ATOM 688 C CA . THR A 1 93 ? -7.536 -20.038 0.196 1.00 34.24 93 THR A CA 1
ATOM 689 C C . THR A 1 93 ? -9.022 -20.172 0.527 1.00 33.68 93 THR A C 1
ATOM 690 O O . THR A 1 93 ? -9.654 -19.164 0.893 1.00 31.90 93 THR A O 1
ATOM 694 N N . CYS A 1 94 ? -9.557 -21.381 0.304 1.00 33.18 94 CYS A N 1
ATOM 695 C CA . CYS A 1 94 ? -10.975 -21.768 0.415 1.00 33.74 94 CYS A CA 1
ATOM 696 C C . CYS A 1 94 ? -11.145 -22.711 1.578 1.00 31.65 94 CYS A C 1
ATOM 697 O O . CYS A 1 94 ? -10.363 -23.641 1.728 1.00 32.01 94 CYS A O 1
ATOM 700 N N . GLY A 1 95 ? -12.188 -22.480 2.368 1.00 31.90 95 GLY A N 1
ATOM 701 C CA . GLY A 1 95 ? -12.473 -23.253 3.556 1.00 30.55 95 GLY A CA 1
ATOM 702 C C . GLY A 1 95 ? -13.590 -24.255 3.289 1.00 29.69 95 GLY A C 1
ATOM 703 O O . GLY A 1 95 ? -14.593 -23.923 2.645 1.00 30.46 95 GLY A O 1
ATOM 704 N N . LEU A 1 96 ? -13.440 -25.452 3.842 1.00 29.23 96 LEU A N 1
ATOM 705 C CA . LEU A 1 96 ? -14.427 -26.557 3.694 1.00 31.05 96 LEU A CA 1
ATOM 706 C C . LEU A 1 96 ? -14.642 -27.242 5.044 1.00 28.04 96 LEU A C 1
ATOM 707 O O . LEU A 1 96 ? -13.669 -27.504 5.712 1.00 26.56 96 LEU A O 1
ATOM 712 N N . MET A 1 97 ? -15.880 -27.544 5.426 1.00 26.74 97 MET A N 1
ATOM 713 C CA . MET A 1 97 ? -16.181 -28.289 6.647 1.00 27.29 97 MET A CA 1
ATOM 714 C C . MET A 1 97 ? -15.967 -29.788 6.363 1.00 27.81 97 MET A C 1
ATOM 715 O O . MET A 1 97 ? -16.474 -30.301 5.372 1.00 27.18 97 MET A O 1
ATOM 720 N N . SER A 1 98 ? -15.169 -30.455 7.189 1.00 26.02 98 SER A N 1
ATOM 721 C CA . SER A 1 98 ? -14.961 -31.911 7.077 1.00 25.00 98 SER A CA 1
ATOM 722 C C . SER A 1 98 ? -15.574 -32.582 8.244 1.00 25.05 98 SER A C 1
ATOM 723 O O . SER A 1 98 ? -15.625 -32.007 9.340 1.00 26.08 98 SER A O 1
ATOM 726 N N . THR A 1 99 ? -16.061 -33.799 8.012 1.00 24.88 99 THR A N 1
ATOM 727 C CA . THR A 1 99 ? -16.747 -34.561 9.000 1.00 25.32 99 THR A CA 1
ATOM 728 C C . THR A 1 99 ? -16.083 -35.920 9.302 1.00 25.37 99 THR A C 1
ATOM 729 O O . THR A 1 99 ? -15.683 -36.659 8.410 1.00 24.31 99 THR A O 1
ATOM 733 N N . ASN A 1 100 ? -15.922 -36.205 10.593 1.00 24.07 100 ASN A N 1
ATOM 734 C CA . ASN A 1 100 ? -15.596 -37.519 11.091 1.00 25.19 100 ASN A CA 1
ATOM 735 C C . ASN A 1 100 ? -16.943 -38.146 11.274 1.00 26.98 100 ASN A C 1
ATOM 736 O O . ASN A 1 100 ? -17.695 -37.718 12.177 1.00 28.38 100 ASN A O 1
ATOM 741 N N . PRO A 1 101 ? -17.272 -39.165 10.463 1.00 27.14 101 PRO A N 1
ATOM 742 C CA . PRO A 1 101 ? -18.642 -39.687 10.483 1.00 27.97 101 PRO A CA 1
ATOM 743 C C . PRO A 1 101 ? -18.904 -40.631 11.621 1.00 28.29 101 PRO A C 1
ATOM 744 O O . PRO A 1 101 ? -20.068 -41.044 11.835 1.00 27.19 101 PRO A O 1
ATOM 748 N N . ILE A 1 102 ? -17.850 -41.030 12.325 1.00 28.97 102 ILE A N 1
ATOM 749 C CA . ILE A 1 102 ? -18.022 -41.926 13.466 1.00 30.69 102 ILE A CA 1
ATOM 750 C C . ILE A 1 102 ? -18.470 -41.147 14.711 1.00 30.01 102 ILE A C 1
ATOM 751 O O . ILE A 1 102 ? -19.398 -41.541 15.393 1.00 31.11 102 ILE A O 1
ATOM 756 N N . THR A 1 103 ? -17.825 -40.039 14.993 1.00 28.74 103 THR A N 1
ATOM 757 C CA . THR A 1 103 ? -18.177 -39.195 16.141 1.00 29.63 103 THR A CA 1
ATOM 758 C C . THR A 1 103 ? -19.212 -38.105 15.769 1.00 28.29 103 THR A C 1
ATOM 759 O O . THR A 1 103 ? -19.818 -37.487 16.632 1.00 27.61 103 THR A O 1
ATOM 763 N N . GLN A 1 104 ? -19.336 -37.867 14.462 1.00 26.59 104 GLN A N 1
ATOM 764 C CA . GLN A 1 104 ? -20.142 -36.802 13.875 1.00 26.43 104 GLN A CA 1
ATOM 765 C C . GLN A 1 104 ? -19.560 -35.429 14.104 1.00 25.79 104 GLN A C 1
ATOM 766 O O . GLN A 1 104 ? -20.261 -34.465 13.954 1.00 25.50 104 GLN A O 1
ATOM 772 N N . GLN A 1 105 ? -18.266 -35.359 14.458 1.00 25.57 105 GLN A N 1
ATOM 773 C CA . GLN A 1 105 ? -17.595 -34.094 14.577 1.00 26.61 105 GLN A CA 1
ATOM 774 C C . GLN A 1 105 ? -17.407 -33.473 13.252 1.00 26.77 105 GLN A C 1
ATOM 775 O O . GLN A 1 105 ? -17.210 -34.162 12.252 1.00 25.71 105 GLN A O 1
ATOM 781 N N . THR A 1 106 ? -17.401 -32.148 13.231 1.00 28.75 106 THR A N 1
ATOM 782 C CA . THR A 1 106 ? -17.090 -31.455 11.981 1.00 28.38 106 THR A CA 1
ATOM 783 C C . THR A 1 106 ? -16.220 -30.231 12.261 1.00 28.56 106 THR A C 1
ATOM 784 O O . THR A 1 106 ? -16.356 -29.571 13.309 1.00 29.00 106 THR A O 1
ATOM 788 N N . GLY A 1 107 ? -15.293 -29.971 11.363 1.00 26.74 107 GLY A N 1
ATOM 789 C CA . GLY A 1 107 ? -14.325 -28.889 11.547 1.00 27.52 107 GLY A CA 1
ATOM 790 C C . GLY A 1 107 ? -13.914 -28.259 10.254 1.00 27.38 107 GLY A C 1
ATOM 791 O O . GLY A 1 107 ? -13.949 -28.878 9.204 1.00 27.47 107 GLY A O 1
ATOM 792 N N . LEU A 1 108 ? -13.405 -27.038 10.364 1.00 28.76 108 LEU A N 1
ATOM 793 C CA . LEU A 1 108 ? -13.103 -26.203 9.260 1.00 28.00 108 LEU A CA 1
ATOM 794 C C . LEU A 1 108 ? -11.645 -26.433 8.770 1.00 28.87 108 LEU A C 1
ATOM 795 O O . LEU A 1 108 ? -10.697 -26.268 9.535 1.00 27.36 108 LEU A O 1
ATOM 800 N N . GLY A 1 109 ? -11.486 -26.817 7.489 1.00 27.77 109 GLY A N 1
ATOM 801 C CA . GLY A 1 109 ? -10.163 -26.942 6.871 1.00 30.16 109 GLY A CA 1
ATOM 802 C C . GLY A 1 109 ? -10.043 -26.287 5.497 1.00 28.88 109 GLY A C 1
ATOM 803 O O . GLY A 1 109 ? -10.939 -25.559 5.075 1.00 31.11 109 GLY A O 1
ATOM 804 N N . GLU A 1 110 ? -8.891 -26.427 4.868 1.00 30.48 110 GLU A N 1
ATOM 805 C CA . GLU A 1 110 ? -8.657 -25.799 3.563 1.00 30.05 110 GLU A CA 1
ATOM 806 C C . GLU A 1 110 ? -8.609 -26.750 2.414 1.00 29.20 110 GLU A C 1
ATOM 807 O O . GLU A 1 110 ? -8.128 -27.871 2.507 1.00 30.24 110 GLU A O 1
ATOM 813 N N . LEU A 1 111 ? -9.097 -26.271 1.287 1.00 27.86 111 LEU A N 1
ATOM 814 C CA . LEU A 1 111 ? -9.097 -27.035 0.074 1.00 27.30 111 LEU A CA 1
ATOM 815 C C . LEU A 1 111 ? -7.656 -27.146 -0.455 1.00 27.76 111 LEU A C 1
ATOM 816 O O . LEU A 1 111 ? -6.907 -26.164 -0.456 1.00 29.39 111 LEU A O 1
ATOM 821 N N . GLY A 1 112 ? -7.255 -28.350 -0.835 1.00 27.63 112 GLY A N 1
ATOM 822 C CA . GLY A 1 112 ? -5.926 -28.577 -1.444 1.00 27.34 112 GLY A CA 1
ATOM 823 C C . GLY A 1 112 ? -6.081 -29.415 -2.717 1.00 28.73 112 GLY A C 1
ATOM 824 O O . GLY A 1 112 ? -7.177 -29.993 -2.973 1.00 26.13 112 GLY A O 1
ATOM 825 N N . GLU A 1 113 ? -5.015 -29.441 -3.523 1.00 30.38 113 GLU A N 1
ATOM 826 C CA . GLU A 1 113 ? -4.919 -30.269 -4.713 1.00 32.90 113 GLU A CA 1
ATOM 827 C C . GLU A 1 113 ? -3.631 -31.050 -4.644 1.00 32.94 113 GLU A C 1
ATOM 828 O O . GLU A 1 113 ? -2.593 -30.458 -4.385 1.00 32.26 113 GLU A O 1
ATOM 834 N N . ASP A 1 114 ? -3.637 -32.322 -5.004 1.00 32.97 114 ASP A N 1
ATOM 835 C CA . ASP A 1 114 ? -2.338 -33.030 -5.139 1.00 34.80 114 ASP A CA 1
ATOM 836 C C . ASP A 1 114 ? -2.579 -34.279 -5.939 1.00 35.42 114 ASP A C 1
ATOM 837 O O . ASP A 1 114 ? -3.733 -34.603 -6.249 1.00 37.35 114 ASP A O 1
ATOM 842 N N . VAL A 1 115 ? -1.511 -35.019 -6.208 1.00 37.06 115 VAL A N 1
ATOM 843 C CA . VAL A 1 115 ? -1.582 -36.277 -6.938 1.00 36.54 115 VAL A CA 1
ATOM 844 C C . VAL A 1 115 ? -2.307 -37.335 -6.130 1.00 35.21 115 VAL A C 1
ATOM 845 O O . VAL A 1 115 ? -2.057 -37.505 -4.929 1.00 34.09 115 VAL A O 1
ATOM 849 N N . LEU A 1 116 ? -3.233 -38.020 -6.793 1.00 33.46 116 LEU A N 1
ATOM 850 C CA . LEU A 1 116 ? -3.778 -39.294 -6.327 1.00 32.88 116 LEU A CA 1
ATOM 851 C C . LEU A 1 116 ? -3.532 -40.300 -7.442 1.00 33.81 116 LEU A C 1
ATOM 852 O O . LEU A 1 116 ? -3.761 -39.979 -8.606 1.00 34.10 116 LEU A O 1
ATOM 857 N N . ALA A 1 117 ? -3.083 -41.494 -7.082 1.00 33.11 117 ALA A N 1
ATOM 858 C CA . ALA A 1 117 ? -2.787 -42.542 -8.034 1.00 34.39 117 ALA A CA 1
ATOM 859 C C . ALA A 1 117 ? -3.622 -43.735 -7.669 1.00 33.19 117 ALA A C 1
ATOM 860 O O . ALA A 1 117 ? -3.862 -43.972 -6.507 1.00 33.48 117 ALA A O 1
ATOM 862 N N . ILE A 1 118 ? -4.074 -44.490 -8.663 1.00 33.86 118 ILE A N 1
ATOM 863 C CA . ILE A 1 118 ? -4.988 -45.588 -8.443 1.00 33.08 118 ILE A CA 1
ATOM 864 C C . ILE A 1 118 ? -4.880 -46.580 -9.621 1.00 36.14 118 ILE A C 1
ATOM 865 O O . ILE A 1 118 ? -4.632 -46.174 -10.760 1.00 37.62 118 ILE A O 1
ATOM 870 N N . HIS A 1 119 ? -5.071 -47.876 -9.375 1.00 38.26 119 HIS A N 1
ATOM 871 C CA . HIS A 1 119 ? -4.930 -48.867 -10.461 1.00 40.05 119 HIS A CA 1
ATOM 872 C C . HIS A 1 119 ? -6.116 -48.865 -11.410 1.00 40.16 119 HIS A C 1
ATOM 873 O O . HIS A 1 119 ? -7.245 -48.917 -10.970 1.00 40.46 119 HIS A O 1
ATOM 880 N N . ALA A 1 120 ? -5.844 -48.765 -12.709 1.00 42.10 120 ALA A N 1
ATOM 881 C CA . ALA A 1 120 ? -6.818 -49.096 -13.736 1.00 45.07 120 ALA A CA 1
ATOM 882 C C . ALA A 1 120 ? -6.971 -50.614 -13.824 1.00 49.19 120 ALA A C 1
ATOM 883 O O . ALA A 1 120 ? -6.090 -51.361 -13.373 1.00 51.34 120 ALA A O 1
ATOM 885 N N . THR A 1 121 ? -8.065 -51.058 -14.434 1.00 50.20 121 THR A N 1
ATOM 886 C CA . THR A 1 121 ? -8.371 -52.487 -14.556 1.00 54.98 121 THR A CA 1
ATOM 887 C C . THR A 1 121 ? -9.299 -52.704 -15.738 1.00 58.39 121 THR A C 1
ATOM 888 O O . THR A 1 121 ? -10.352 -52.089 -15.815 1.00 56.47 121 THR A O 1
ATOM 892 N N . GLN A 1 122 ? -8.904 -53.558 -16.679 1.00 64.60 122 GLN A N 1
ATOM 893 C CA . GLN A 1 122 ? -9.762 -53.856 -17.841 1.00 68.79 122 GLN A CA 1
ATOM 894 C C . GLN A 1 122 ? -11.016 -54.657 -17.467 1.00 71.95 122 GLN A C 1
ATOM 895 O O . GLN A 1 122 ? -12.080 -54.468 -18.066 1.00 73.11 122 GLN A O 1
ATOM 901 N N . GLY A 1 123 ? -10.873 -55.553 -16.489 1.00 74.55 123 GLY A N 1
ATOM 902 C CA . GLY A 1 123 ? -11.969 -56.404 -16.023 1.00 74.96 123 GLY A CA 1
ATOM 903 C C . GLY A 1 123 ? -11.894 -57.780 -16.654 1.00 77.09 123 GLY A C 1
ATOM 904 O O . GLY A 1 123 ? -12.823 -58.585 -16.530 1.00 79.11 123 GLY A O 1
ATOM 905 N N . LEU A 1 128 ? -4.401 -54.332 -10.728 1.00 63.20 128 LEU A N 1
ATOM 906 C CA . LEU A 1 128 ? -4.018 -55.230 -11.817 1.00 62.86 128 LEU A CA 1
ATOM 907 C C . LEU A 1 128 ? -3.425 -54.496 -13.019 1.00 60.97 128 LEU A C 1
ATOM 908 O O . LEU A 1 128 ? -2.373 -54.859 -13.487 1.00 61.55 128 LEU A O 1
ATOM 913 N N . GLY A 1 129 ? -4.126 -53.501 -13.545 1.00 56.95 129 GLY A N 1
ATOM 914 C CA . GLY A 1 129 ? -3.610 -52.724 -14.669 1.00 56.28 129 GLY A CA 1
ATOM 915 C C . GLY A 1 129 ? -2.616 -51.669 -14.204 1.00 54.53 129 GLY A C 1
ATOM 916 O O . GLY A 1 129 ? -2.208 -51.667 -13.044 1.00 54.68 129 GLY A O 1
ATOM 917 N N . PRO A 1 130 ? -2.241 -50.736 -15.098 1.00 53.18 130 PRO A N 1
ATOM 918 C CA . PRO A 1 130 ? -1.277 -49.710 -14.711 1.00 51.57 130 PRO A CA 1
ATOM 919 C C . PRO A 1 130 ? -1.838 -48.724 -13.689 1.00 48.10 130 PRO A C 1
ATOM 920 O O . PRO A 1 130 ? -3.058 -48.545 -13.574 1.00 43.20 130 PRO A O 1
ATOM 924 N N . LEU A 1 131 ? -0.924 -48.085 -12.987 1.00 46.23 131 LEU A N 1
ATOM 925 C CA . LEU A 1 131 ? -1.247 -47.099 -11.990 1.00 46.48 131 LEU A CA 1
ATOM 926 C C . LEU A 1 131 ? -1.405 -45.791 -12.721 1.00 45.96 131 LEU A C 1
ATOM 927 O O . LEU A 1 131 ? -0.493 -45.352 -13.399 1.00 49.68 131 LEU A O 1
ATOM 932 N N . VAL A 1 132 ? -2.566 -45.176 -12.593 1.00 43.59 132 VAL A N 1
ATOM 933 C CA . VAL A 1 132 ? -2.853 -43.932 -13.281 1.00 42.56 132 VAL A CA 1
ATOM 934 C C . VAL A 1 132 ? -3.152 -42.886 -12.217 1.00 41.87 132 VAL A C 1
ATOM 935 O O . VAL A 1 132 ? -3.516 -43.252 -11.112 1.00 40.76 132 VAL A O 1
ATOM 939 N N . THR A 1 133 ? -3.071 -41.603 -12.593 1.00 41.31 133 THR A N 1
ATOM 940 C CA . THR A 1 133 ? -3.131 -40.510 -11.654 1.00 40.73 133 THR A CA 1
ATOM 941 C C . THR A 1 133 ? -4.122 -39.425 -12.031 1.00 40.93 133 THR A C 1
ATOM 942 O O . THR A 1 133 ? -4.379 -39.140 -13.231 1.00 41.71 133 THR A O 1
ATOM 946 N N . VAL A 1 134 ? -4.666 -38.808 -10.989 1.00 37.66 134 VAL A N 1
ATOM 947 C CA . VAL A 1 134 ? -5.354 -37.533 -11.089 1.00 37.74 134 VAL A CA 1
ATOM 948 C C . VAL A 1 134 ? -4.337 -36.564 -10.555 1.00 38.78 134 VAL A C 1
ATOM 949 O O . VAL A 1 134 ? -4.114 -36.521 -9.334 1.00 39.44 134 VAL A O 1
ATOM 953 N N . PRO A 1 135 ? -3.701 -35.771 -11.441 1.00 39.75 135 PRO A N 1
ATOM 954 C CA . PRO A 1 135 ? -2.558 -34.996 -10.981 1.00 40.71 135 PRO A CA 1
ATOM 955 C C . PRO A 1 135 ? -2.874 -33.869 -9.996 1.00 41.07 135 PRO A C 1
ATOM 956 O O . PRO A 1 135 ? -1.987 -33.473 -9.244 1.00 40.42 135 PRO A O 1
ATOM 960 N N . GLN A 1 136 ? -4.093 -33.350 -10.083 1.00 40.45 136 GLN A N 1
ATOM 961 C CA . GLN A 1 136 ? -4.632 -32.295 -9.220 1.00 40.98 136 GLN A CA 1
ATOM 962 C C . GLN A 1 136 ? -5.949 -32.799 -8.598 1.00 37.69 136 GLN A C 1
ATOM 963 O O . GLN A 1 136 ? -7.014 -32.215 -8.853 1.00 37.54 136 GLN A O 1
ATOM 969 N N . PHE A 1 137 ? -5.879 -33.869 -7.790 1.00 35.99 137 PHE A N 1
ATOM 970 C CA . PHE A 1 137 ? -7.034 -34.403 -7.071 1.00 33.52 137 PHE A CA 1
ATOM 971 C C . PHE A 1 137 ? -7.355 -33.443 -5.954 1.00 32.12 137 PHE A C 1
ATOM 972 O O . PHE A 1 137 ? -6.497 -33.086 -5.194 1.00 30.64 137 PHE A O 1
ATOM 980 N N . LEU A 1 138 ? -8.616 -33.008 -5.876 1.00 30.74 138 LEU A N 1
ATOM 981 C CA . LEU A 1 138 ? -9.054 -32.069 -4.884 1.00 28.87 138 LEU A CA 1
ATOM 982 C C . LEU A 1 138 ? -9.416 -32.794 -3.572 1.00 28.33 138 LEU A C 1
ATOM 983 O O . LEU A 1 138 ? -10.054 -33.857 -3.565 1.00 29.46 138 LEU A O 1
ATOM 988 N N . PHE A 1 139 ? -9.077 -32.169 -2.452 1.00 27.34 139 PHE A N 1
ATOM 989 C CA . PHE A 1 139 ? -9.281 -32.752 -1.109 1.00 27.04 139 PHE A CA 1
ATOM 990 C C . PHE A 1 139 ? -9.153 -31.648 -0.082 1.00 26.80 139 PHE A C 1
ATOM 991 O O . PHE A 1 139 ? -8.836 -30.509 -0.413 1.00 28.52 139 PHE A O 1
ATOM 999 N N . SER A 1 140 ? -9.410 -31.963 1.174 1.00 28.22 140 SER A N 1
ATOM 1000 C CA . SER A 1 140 ? -9.252 -30.976 2.240 1.00 28.66 140 SER A CA 1
ATOM 1001 C C . SER A 1 140 ? -8.164 -31.349 3.263 1.00 30.11 140 SER A C 1
ATOM 1002 O O . SER A 1 140 ? -8.074 -32.501 3.724 1.00 27.27 140 SER A O 1
ATOM 1005 N N . CYS A 1 141 ? -7.303 -30.369 3.559 1.00 30.05 141 CYS A N 1
ATOM 1006 C CA . CYS A 1 141 ? -6.484 -30.386 4.761 1.00 30.56 141 CYS A CA 1
ATOM 1007 C C . CYS A 1 141 ? -7.349 -29.964 5.918 1.00 31.49 141 CYS A C 1
ATOM 1008 O O . CYS A 1 141 ? -7.575 -28.763 6.147 1.00 32.98 141 CYS A O 1
ATOM 1011 N N . ALA A 1 142 ? -7.860 -30.973 6.620 1.00 29.44 142 ALA A N 1
ATOM 1012 C CA . ALA A 1 142 ? -8.779 -30.835 7.708 1.00 30.47 142 ALA A CA 1
ATOM 1013 C C . ALA A 1 142 ? -8.024 -30.759 9.044 1.00 30.65 142 ALA A C 1
ATOM 1014 O O . ALA A 1 142 ? -6.927 -31.301 9.192 1.00 33.24 142 ALA A O 1
ATOM 1016 N N . PRO A 1 143 ? -8.610 -30.099 10.036 1.00 30.86 143 PRO A N 1
ATOM 1017 C CA . PRO A 1 143 ? -7.916 -30.020 11.329 1.00 30.68 143 PRO A CA 1
ATOM 1018 C C . PRO A 1 143 ? -7.750 -31.356 12.122 1.00 30.50 143 PRO A C 1
ATOM 1019 O O . PRO A 1 143 ? -8.609 -32.234 12.108 1.00 26.68 143 PRO A O 1
ATOM 1023 N N . SER A 1 144 ? -6.617 -31.486 12.798 1.00 31.11 144 SER A N 1
ATOM 1024 C CA . SER A 1 144 ? -6.240 -32.747 13.446 1.00 32.24 144 SER A CA 1
ATOM 1025 C C . SER A 1 144 ? -7.154 -33.279 14.550 1.00 31.15 144 SER A C 1
ATOM 1026 O O . SER A 1 144 ? -7.157 -34.480 14.791 1.00 30.64 144 SER A O 1
ATOM 1029 N N . PHE A 1 145 ? -7.949 -32.441 15.205 1.00 31.17 145 PHE A N 1
ATOM 1030 C CA . PHE A 1 145 ? -8.812 -32.952 16.295 1.00 30.96 145 PHE A CA 1
ATOM 1031 C C . PHE A 1 145 ? -9.778 -33.976 15.733 1.00 28.52 145 PHE A C 1
ATOM 1032 O O . PHE A 1 145 ? -10.207 -34.864 16.423 1.00 29.27 145 PHE A O 1
ATOM 1040 N N . LEU A 1 146 ? -10.040 -33.889 14.426 1.00 27.20 146 LEU A N 1
ATOM 1041 C CA . LEU A 1 146 ? -11.016 -34.742 13.773 1.00 26.81 146 LEU A CA 1
ATOM 1042 C C . LEU A 1 146 ? -10.615 -36.210 13.637 1.00 27.23 146 LEU A C 1
ATOM 1043 O O . LEU A 1 146 ? -11.476 -37.052 13.393 1.00 28.80 146 LEU A O 1
ATOM 1048 N N . VAL A 1 147 ? -9.330 -36.500 13.752 1.00 29.32 147 VAL A N 1
ATOM 1049 C CA . VAL A 1 147 ? -8.845 -37.869 13.656 1.00 30.73 147 VAL A CA 1
ATOM 1050 C C . VAL A 1 147 ? -8.626 -38.513 14.997 1.00 32.68 147 VAL A C 1
ATOM 1051 O O . VAL A 1 147 ? -8.316 -39.691 15.049 1.00 32.81 147 VAL A O 1
ATOM 1055 N N . GLN A 1 148 ? -8.884 -37.780 16.084 1.00 33.63 148 GLN A N 1
ATOM 1056 C CA . GLN A 1 148 ? -8.528 -38.238 17.406 1.00 35.98 148 GLN A CA 1
ATOM 1057 C C . GLN A 1 148 ? -9.405 -39.363 17.933 1.00 35.38 148 GLN A C 1
ATOM 1058 O O . GLN A 1 148 ? -8.933 -40.208 18.696 1.00 34.46 148 GLN A O 1
ATOM 1064 N N . LYS A 1 149 ? -10.689 -39.332 17.613 1.00 33.35 149 LYS A N 1
ATOM 1065 C CA . LYS A 1 149 ? -11.577 -40.364 18.079 1.00 34.03 149 LYS A CA 1
ATOM 1066 C C . LYS A 1 149 ? -12.363 -41.121 17.013 1.00 32.58 149 LYS A C 1
ATOM 1067 O O . LYS A 1 149 ? -12.674 -40.617 15.943 1.00 32.11 149 LYS A O 1
ATOM 1073 N N . GLY A 1 150 ? -12.598 -42.380 17.333 1.00 32.76 150 GLY A N 1
ATOM 1074 C CA . GLY A 1 150 ? -13.503 -43.241 16.618 1.00 33.65 150 GLY A CA 1
ATOM 1075 C C . GLY A 1 150 ? -12.990 -43.973 15.399 1.00 32.47 150 GLY A C 1
ATOM 1076 O O . GLY A 1 150 ? -13.699 -44.863 14.885 1.00 34.35 150 GLY A O 1
ATOM 1077 N N . LEU A 1 151 ? -11.810 -43.603 14.896 1.00 31.31 151 LEU A N 1
ATOM 1078 C CA . LEU A 1 151 ? -11.353 -44.157 13.629 1.00 30.06 151 LEU A CA 1
ATOM 1079 C C . LEU A 1 151 ? -10.401 -45.329 13.946 1.00 30.54 151 LEU A C 1
ATOM 1080 O O . LEU A 1 151 ? -9.901 -45.404 15.048 1.00 33.60 151 LEU A O 1
ATOM 1085 N N . PRO A 1 152 ? -10.174 -46.228 12.989 1.00 30.30 152 PRO A N 1
ATOM 1086 C CA . PRO A 1 152 ? -9.182 -47.303 13.137 1.00 31.46 152 PRO A CA 1
ATOM 1087 C C . PRO A 1 152 ? -7.809 -46.706 13.463 1.00 34.08 152 PRO A C 1
ATOM 1088 O O . PRO A 1 152 ? -7.468 -45.575 13.028 1.00 35.91 152 PRO A O 1
ATOM 1092 N N . ARG A 1 153 ? -7.050 -47.421 14.253 1.00 36.16 153 ARG A N 1
ATOM 1093 C CA . ARG A 1 153 ? -5.728 -46.944 14.663 1.00 39.11 153 ARG A CA 1
ATOM 1094 C C . ARG A 1 153 ? -4.921 -46.345 13.515 1.00 37.96 153 ARG A C 1
ATOM 1095 O O . ARG A 1 153 ? -4.889 -46.898 12.409 1.00 36.45 153 ARG A O 1
ATOM 1103 N N . ASN A 1 154 ? -4.335 -45.174 13.786 1.00 38.73 154 ASN A N 1
ATOM 1104 C CA . ASN A 1 154 ? -3.413 -44.468 12.860 1.00 38.66 154 ASN A CA 1
ATOM 1105 C C . ASN A 1 154 ? -3.970 -44.010 11.508 1.00 36.01 154 ASN A C 1
ATOM 1106 O O . ASN A 1 154 ? -3.233 -43.622 10.607 1.00 37.07 154 ASN A O 1
ATOM 1111 N N . THR A 1 155 ? -5.283 -44.014 11.377 1.00 33.11 155 THR A N 1
ATOM 1112 C CA . THR A 1 155 ? -5.942 -43.420 10.214 1.00 32.35 155 THR A CA 1
ATOM 1113 C C . THR A 1 155 ? -5.634 -41.914 10.230 1.00 30.19 155 THR A C 1
ATOM 1114 O O . THR A 1 155 ? -5.624 -41.302 11.289 1.00 27.90 155 THR A O 1
ATOM 1118 N N . GLN A 1 156 ? -5.413 -41.327 9.064 1.00 29.14 156 GLN A N 1
ATOM 1119 C CA . GLN A 1 156 ? -5.035 -39.937 8.968 1.00 29.60 156 GLN A CA 1
ATOM 1120 C C . GLN A 1 156 ? -6.085 -39.103 8.216 1.00 28.01 156 GLN A C 1
ATOM 1121 O O . GLN A 1 156 ? -5.865 -37.938 7.894 1.00 26.78 156 GLN A O 1
ATOM 1127 N N . GLY A 1 157 ? -7.230 -39.677 7.936 1.00 27.44 157 GLY A N 1
ATOM 1128 C CA . GLY A 1 157 ? -8.199 -39.001 7.085 1.00 27.23 157 GLY A CA 1
ATOM 1129 C C . GLY A 1 157 ? -9.425 -39.856 6.802 1.00 26.94 157 GLY A C 1
ATOM 1130 O O . GLY A 1 157 ? -9.573 -40.934 7.388 1.00 26.42 157 GLY A O 1
ATOM 1131 N N . VAL A 1 158 ? -10.283 -39.346 5.906 1.00 27.06 158 VAL A N 1
ATOM 1132 C CA . VAL A 1 158 ? -11.526 -40.008 5.445 1.00 25.44 158 VAL A CA 1
ATOM 1133 C C . VAL A 1 158 ? -11.671 -39.778 3.924 1.00 25.62 158 VAL A C 1
ATOM 1134 O O . VAL A 1 158 ? -11.546 -38.619 3.396 1.00 25.95 158 VAL A O 1
ATOM 1138 N N . ALA A 1 159 ? -11.846 -40.874 3.192 1.00 24.48 159 ALA A N 1
ATOM 1139 C CA . ALA A 1 159 ? -12.174 -40.839 1.741 1.00 24.27 159 ALA A CA 1
ATOM 1140 C C . ALA A 1 159 ? -13.675 -40.993 1.616 1.00 25.09 159 ALA A C 1
ATOM 1141 O O . ALA A 1 159 ? -14.207 -42.058 1.881 1.00 26.72 159 ALA A O 1
ATOM 1143 N N . GLY A 1 160 ? -14.380 -39.909 1.304 1.00 25.32 160 GLY A N 1
ATOM 1144 C CA . GLY A 1 160 ? -15.821 -39.968 1.082 1.00 25.12 160 GLY A CA 1
ATOM 1145 C C . GLY A 1 160 ? -16.210 -40.421 -0.339 1.00 27.09 160 GLY A C 1
ATOM 1146 O O . GLY A 1 160 ? -15.604 -39.976 -1.340 1.00 24.51 160 GLY A O 1
ATOM 1147 N N . LEU A 1 161 ? -17.206 -41.325 -0.395 1.00 25.31 161 LEU A N 1
ATOM 1148 C CA . LEU A 1 161 ? -17.753 -41.811 -1.636 1.00 26.77 161 LEU A CA 1
ATOM 1149 C C . LEU A 1 161 ? -19.143 -41.257 -1.938 1.00 26.65 161 LEU A C 1
ATOM 1150 O O . LEU A 1 161 ? -19.894 -41.844 -2.714 1.00 27.41 161 LEU A O 1
ATOM 1155 N N . GLY A 1 162 ? -19.499 -40.154 -1.297 1.00 25.10 162 GLY A N 1
ATOM 1156 C CA . GLY A 1 162 ? -20.823 -39.642 -1.371 1.00 25.47 162 GLY A CA 1
ATOM 1157 C C . GLY A 1 162 ? -21.084 -39.035 -2.690 1.00 25.68 162 GLY A C 1
ATOM 1158 O O . GLY A 1 162 ? -20.171 -38.791 -3.448 1.00 28.32 162 GLY A O 1
ATOM 1159 N N . HIS A 1 163 ? -22.355 -38.770 -2.966 1.00 27.73 163 HIS A N 1
ATOM 1160 C CA . HIS A 1 163 ? -22.712 -38.054 -4.197 1.00 27.79 163 HIS A CA 1
ATOM 1161 C C . HIS A 1 163 ? -22.606 -36.567 -3.964 1.00 27.88 163 HIS A C 1
ATOM 1162 O O . HIS A 1 163 ? -23.596 -35.893 -3.696 1.00 31.56 163 HIS A O 1
ATOM 1169 N N . ALA A 1 164 ? -21.381 -36.087 -4.017 1.00 28.35 164 ALA A N 1
ATOM 1170 C CA . ALA A 1 164 ? -21.009 -34.681 -3.827 1.00 28.80 164 ALA A CA 1
ATOM 1171 C C . ALA A 1 164 ? -19.907 -34.353 -4.837 1.00 28.88 164 ALA A C 1
ATOM 1172 O O . ALA A 1 164 ? -19.200 -35.271 -5.296 1.00 30.39 164 ALA A O 1
ATOM 1174 N N . PRO A 1 165 ? -19.742 -33.064 -5.187 1.00 29.55 165 PRO A N 1
ATOM 1175 C CA . PRO A 1 165 ? -19.024 -32.798 -6.442 1.00 29.10 165 PRO A CA 1
ATOM 1176 C C . PRO A 1 165 ? -17.535 -33.152 -6.420 1.00 28.14 165 PRO A C 1
ATOM 1177 O O . PRO A 1 165 ? -16.993 -33.419 -7.464 1.00 28.64 165 PRO A O 1
ATOM 1181 N N . ILE A 1 166 ? -16.891 -33.219 -5.255 1.00 26.05 166 ILE A N 1
ATOM 1182 C CA . ILE A 1 166 ? -15.485 -33.607 -5.210 1.00 26.61 166 ILE A CA 1
ATOM 1183 C C . ILE A 1 166 ? -15.235 -34.922 -4.462 1.00 25.39 166 ILE A C 1
ATOM 1184 O O . ILE A 1 166 ? -14.138 -35.232 -4.129 1.00 26.00 166 ILE A O 1
ATOM 1189 N N . SER A 1 167 ? -16.255 -35.741 -4.321 1.00 25.73 167 SER A N 1
ATOM 1190 C CA . SER A 1 167 ? -16.083 -37.090 -3.784 1.00 26.67 167 SER A CA 1
ATOM 1191 C C . SER A 1 167 ? -15.242 -37.960 -4.682 1.00 28.50 167 SER A C 1
ATOM 1192 O O . SER A 1 167 ? -14.997 -37.662 -5.911 1.00 27.08 167 SER A O 1
ATOM 1195 N N . LEU A 1 168 ? -14.756 -39.051 -4.079 1.00 29.40 168 LEU A N 1
ATOM 1196 C CA . LEU A 1 168 ? -13.936 -40.014 -4.848 1.00 28.87 168 LEU A CA 1
ATOM 1197 C C . LEU A 1 168 ? -14.601 -40.465 -6.147 1.00 29.24 168 LEU A C 1
ATOM 1198 O O . LEU A 1 168 ? -14.039 -40.294 -7.198 1.00 28.71 168 LEU A O 1
ATOM 1203 N N . PRO A 1 169 ? -15.830 -41.002 -6.072 1.00 29.07 169 PRO A N 1
ATOM 1204 C CA . PRO A 1 169 ? -16.442 -41.553 -7.297 1.00 28.47 169 PRO A CA 1
ATOM 1205 C C . PRO A 1 169 ? -16.688 -40.524 -8.346 1.00 29.41 169 PRO A C 1
ATOM 1206 O O . PRO A 1 169 ? -16.527 -40.792 -9.567 1.00 28.03 169 PRO A O 1
ATOM 1210 N N . ASN A 1 170 ? -17.029 -39.309 -7.919 1.00 28.53 170 ASN A N 1
ATOM 1211 C CA . ASN A 1 170 ? -17.300 -38.277 -8.908 1.00 28.59 170 ASN A CA 1
ATOM 1212 C C . ASN A 1 170 ? -16.041 -37.756 -9.549 1.00 27.35 170 ASN A C 1
ATOM 1213 O O . ASN A 1 170 ? -16.033 -37.550 -10.780 1.00 29.30 170 ASN A O 1
ATOM 1218 N N . GLN A 1 171 ? -14.999 -37.563 -8.773 1.00 26.23 171 GLN A N 1
ATOM 1219 C CA . GLN A 1 171 ? -13.730 -37.014 -9.296 1.00 28.08 171 GLN A CA 1
ATOM 1220 C C . GLN A 1 171 ? -13.060 -38.023 -10.211 1.00 29.22 171 GLN A C 1
ATOM 1221 O O . GLN A 1 171 ? -12.493 -37.618 -11.224 1.00 29.46 171 GLN A O 1
ATOM 1227 N N . LEU A 1 172 ? -13.125 -39.314 -9.860 1.00 27.45 172 LEU A N 1
ATOM 1228 C CA . LEU A 1 172 ? -12.487 -40.351 -10.665 1.00 30.54 172 LEU A CA 1
ATOM 1229 C C . LEU A 1 172 ? -13.216 -40.544 -11.989 1.00 30.35 172 LEU A C 1
ATOM 1230 O O . LEU A 1 172 ? -12.581 -40.639 -13.034 1.00 30.97 172 LEU A O 1
ATOM 1235 N N . ALA A 1 173 ? -14.533 -40.677 -11.925 1.00 30.28 173 ALA A N 1
ATOM 1236 C CA . ALA A 1 173 ? -15.383 -40.844 -13.128 1.00 32.10 173 ALA A CA 1
ATOM 1237 C C . ALA A 1 173 ? -15.187 -39.703 -14.134 1.00 32.66 173 ALA A C 1
ATOM 1238 O O . ALA A 1 173 ? -15.072 -39.926 -15.335 1.00 34.97 173 ALA A O 1
ATOM 1240 N N . SER A 1 174 ? -15.145 -38.491 -13.616 1.00 31.42 174 SER A N 1
ATOM 1241 C CA . SER A 1 174 ? -14.958 -37.288 -14.402 1.00 34.24 174 SER A CA 1
ATOM 1242 C C . SER A 1 174 ? -13.612 -37.177 -15.079 1.00 34.78 174 SER A C 1
ATOM 1243 O O . SER A 1 174 ? -13.524 -36.751 -16.227 1.00 37.02 174 SER A O 1
ATOM 1246 N N . HIS A 1 175 ? -12.565 -37.532 -14.354 1.00 34.26 175 HIS A N 1
ATOM 1247 C CA . HIS A 1 175 ? -11.195 -37.387 -14.866 1.00 34.18 175 HIS A CA 1
ATOM 1248 C C . HIS A 1 175 ? -10.923 -38.430 -15.941 1.00 36.56 175 HIS A C 1
ATOM 1249 O O . HIS A 1 175 ? -10.279 -38.133 -16.924 1.00 37.71 175 HIS A O 1
ATOM 1256 N N . PHE A 1 176 ? -11.416 -39.649 -15.739 1.00 35.72 176 PHE A N 1
ATOM 1257 C CA . PHE A 1 176 ? -11.132 -40.751 -16.649 1.00 37.16 176 PHE A CA 1
ATOM 1258 C C . PHE A 1 176 ? -12.268 -41.059 -17.614 1.00 37.46 176 PHE A C 1
ATOM 1259 O O . PHE A 1 176 ? -12.174 -41.990 -18.404 1.00 38.99 176 PHE A O 1
ATOM 1267 N N . GLY A 1 177 ? -13.351 -40.293 -17.539 1.00 35.89 177 GLY A N 1
ATOM 1268 C CA . GLY A 1 177 ? -14.503 -40.545 -18.386 1.00 36.45 177 GLY A CA 1
ATOM 1269 C C . GLY A 1 177 ? -15.162 -41.892 -18.144 1.00 36.17 177 GLY A C 1
ATOM 1270 O O . GLY A 1 177 ? -15.530 -42.597 -19.079 1.00 35.67 177 GLY A O 1
ATOM 1271 N N . LEU A 1 178 ? -15.315 -42.256 -16.881 1.00 35.85 178 LEU A N 1
ATOM 1272 C CA . LEU A 1 178 ? -15.919 -43.538 -16.527 1.00 35.94 178 LEU A CA 1
ATOM 1273 C C . LEU A 1 178 ? -17.414 -43.373 -16.469 1.00 36.60 178 LEU A C 1
ATOM 1274 O O . LEU A 1 178 ? -17.911 -42.261 -16.413 1.00 35.84 178 LEU A O 1
ATOM 1279 N N . GLN A 1 179 ? -18.145 -44.474 -16.458 1.00 37.96 179 GLN A N 1
ATOM 1280 C CA . GLN A 1 179 ? -19.552 -44.375 -16.159 1.00 38.43 179 GLN A CA 1
ATOM 1281 C C . GLN A 1 179 ? -19.650 -43.898 -14.726 1.00 37.42 179 GLN A C 1
ATOM 1282 O O . GLN A 1 179 ? -18.777 -44.208 -13.893 1.00 34.90 179 GLN A O 1
ATOM 1288 N N . ARG A 1 180 ? -20.683 -43.100 -14.454 1.00 36.55 180 ARG A N 1
ATOM 1289 C CA . ARG A 1 180 ? -20.795 -42.436 -13.163 1.00 36.64 180 ARG A CA 1
ATOM 1290 C C . ARG A 1 180 ? -21.509 -43.346 -12.177 1.00 34.34 180 ARG A C 1
ATOM 1291 O O . ARG A 1 180 ? -22.656 -43.143 -11.784 1.00 34.00 180 ARG A O 1
ATOM 1299 N N . GLN A 1 181 ? -20.789 -44.374 -11.808 1.00 32.82 181 GLN A N 1
ATOM 1300 C CA . GLN A 1 181 ? -21.246 -45.340 -10.844 1.00 32.88 181 GLN A CA 1
ATOM 1301 C C . GLN A 1 181 ? -20.032 -45.957 -10.173 1.00 31.62 181 GLN A C 1
ATOM 1302 O O . GLN A 1 181 ? -18.885 -45.740 -10.587 1.00 30.06 181 GLN A O 1
ATOM 1308 N N . PHE A 1 182 ? -20.281 -46.655 -9.083 1.00 31.11 182 PHE A N 1
ATOM 1309 C CA . PHE A 1 182 ? -19.242 -47.433 -8.463 1.00 30.78 182 PHE A CA 1
ATOM 1310 C C . PHE A 1 182 ? -19.834 -48.622 -7.738 1.00 31.04 182 PHE A C 1
ATOM 1311 O O . PHE A 1 182 ? -21.032 -48.619 -7.383 1.00 28.70 182 PHE A O 1
ATOM 1319 N N . THR A 1 183 ? -19.006 -49.654 -7.590 1.00 31.44 183 THR A N 1
ATOM 1320 C CA . THR A 1 183 ? -19.413 -50.905 -6.951 1.00 31.04 183 THR A CA 1
ATOM 1321 C C . THR A 1 183 ? -18.527 -51.202 -5.758 1.00 29.63 183 THR A C 1
ATOM 1322 O O . THR A 1 183 ? -17.274 -51.153 -5.821 1.00 28.67 183 THR A O 1
ATOM 1326 N N . THR A 1 184 ? -19.177 -51.452 -4.627 1.00 27.54 184 THR A N 1
ATOM 1327 C CA . THR A 1 184 ? -18.396 -51.863 -3.445 1.00 28.12 184 THR A CA 1
ATOM 1328 C C . THR A 1 184 ? -18.445 -53.408 -3.337 1.00 28.50 184 THR A C 1
ATOM 1329 O O . THR A 1 184 ? -19.505 -54.051 -3.546 1.00 27.03 184 THR A O 1
ATOM 1333 N N . CYS A 1 185 ? -17.295 -53.976 -3.011 1.00 28.43 185 CYS A N 1
ATOM 1334 C CA . CYS A 1 185 ? -17.206 -55.367 -2.575 1.00 29.39 185 CYS A CA 1
ATOM 1335 C C . CYS A 1 185 ? -16.319 -55.399 -1.322 1.00 28.62 185 CYS A C 1
ATOM 1336 O O . CYS A 1 185 ? -15.137 -55.754 -1.335 1.00 27.04 185 CYS A O 1
ATOM 1339 N N . LEU A 1 186 ? -16.944 -55.045 -0.215 1.00 27.82 186 LEU A N 1
ATOM 1340 C CA . LEU A 1 186 ? -16.249 -54.995 1.061 1.00 28.76 186 LEU A CA 1
ATOM 1341 C C . LEU A 1 186 ? -16.000 -56.385 1.607 1.00 29.56 186 LEU A C 1
ATOM 1342 O O . LEU A 1 186 ? -16.855 -57.269 1.488 1.00 31.13 186 LEU A O 1
ATOM 1347 N N . SER A 1 187 ? -14.830 -56.586 2.208 1.00 28.61 187 SER A N 1
ATOM 1348 C CA . SER A 1 187 ? -14.477 -57.867 2.793 1.00 29.53 187 SER A CA 1
ATOM 1349 C C . SER A 1 187 ? -15.035 -58.073 4.194 1.00 30.58 187 SER A C 1
ATOM 1350 O O . SER A 1 187 ? -14.926 -57.201 5.060 1.00 31.06 187 SER A O 1
ATOM 1353 N N . ARG A 1 188 ? -15.561 -59.270 4.429 1.00 33.38 188 ARG A N 1
ATOM 1354 C CA . ARG A 1 188 ? -15.946 -59.724 5.769 1.00 35.63 188 ARG A CA 1
ATOM 1355 C C . ARG A 1 188 ? -14.781 -60.032 6.682 1.00 35.22 188 ARG A C 1
ATOM 1356 O O . ARG A 1 188 ? -14.951 -60.094 7.899 1.00 34.92 188 ARG A O 1
ATOM 1364 N N . TYR A 1 189 ? -13.608 -60.235 6.095 1.00 35.75 189 TYR A N 1
ATOM 1365 C CA . TYR A 1 189 ? -12.447 -60.787 6.792 1.00 37.99 189 TYR A CA 1
ATOM 1366 C C . TYR A 1 189 ? -11.321 -59.776 6.801 1.00 37.22 189 TYR A C 1
ATOM 1367 O O . TYR A 1 189 ? -10.862 -59.362 5.738 1.00 36.02 189 TYR A O 1
ATOM 1376 N N . PRO A 1 190 ? -10.894 -59.350 7.993 1.00 35.82 190 PRO A N 1
ATOM 1377 C CA . PRO A 1 190 ? -9.702 -58.506 8.182 1.00 36.39 190 PRO A CA 1
ATOM 1378 C C . PRO A 1 190 ? -8.439 -59.003 7.493 1.00 37.01 190 PRO A C 1
ATOM 1379 O O . PRO A 1 190 ? -7.611 -58.202 7.059 1.00 38.25 190 PRO A O 1
ATOM 1383 N N . THR A 1 191 ? -8.291 -60.308 7.395 1.00 38.02 191 THR A N 1
ATOM 1384 C CA . THR A 1 191 ? -7.113 -60.906 6.823 1.00 39.43 191 THR A CA 1
ATOM 1385 C C . THR A 1 191 ? -6.983 -60.672 5.306 1.00 38.78 191 THR A C 1
ATOM 1386 O O . THR A 1 191 ? -5.939 -60.949 4.741 1.00 40.43 191 THR A O 1
ATOM 1390 N N . SER A 1 192 ? -8.039 -60.220 4.642 1.00 39.05 192 SER A N 1
ATOM 1391 C CA . SER A 1 192 ? -8.000 -60.109 3.173 1.00 39.61 192 SER A CA 1
ATOM 1392 C C . SER A 1 192 ? -8.813 -58.922 2.603 1.00 37.59 192 SER A C 1
ATOM 1393 O O . SER A 1 192 ? -10.012 -58.754 2.887 1.00 37.67 192 SER A O 1
ATOM 1396 N N . LYS A 1 193 ? -8.148 -58.135 1.762 1.00 36.31 193 LYS A N 1
ATOM 1397 C CA . LYS A 1 193 ? -8.642 -56.832 1.304 1.00 35.40 193 LYS A CA 1
ATOM 1398 C C . LYS A 1 193 ? -9.777 -57.013 0.348 1.00 33.73 193 LYS A C 1
ATOM 1399 O O . LYS A 1 193 ? -9.667 -57.834 -0.558 1.00 35.65 193 LYS A O 1
ATOM 1405 N N . GLY A 1 194 ? -10.856 -56.259 0.536 1.00 31.51 194 GLY A N 1
ATOM 1406 C CA . GLY A 1 194 ? -11.886 -56.128 -0.472 1.00 31.52 194 GLY A CA 1
ATOM 1407 C C . GLY A 1 194 ? -11.496 -55.016 -1.463 1.00 31.21 194 GLY A C 1
ATOM 1408 O O . GLY A 1 194 ? -10.345 -54.610 -1.522 1.00 29.64 194 GLY A O 1
ATOM 1409 N N . ALA A 1 195 ? -12.484 -54.517 -2.193 1.00 30.02 195 ALA A N 1
ATOM 1410 C CA . ALA A 1 195 ? -12.298 -53.564 -3.288 1.00 29.28 195 ALA A CA 1
ATOM 1411 C C . ALA A 1 195 ? -13.438 -52.589 -3.356 1.00 30.12 195 ALA A C 1
ATOM 1412 O O . ALA A 1 195 ? -14.603 -52.976 -3.092 1.00 28.57 195 ALA A O 1
ATOM 1414 N N . ILE A 1 196 ? -13.138 -51.367 -3.828 1.00 29.77 196 ILE A N 1
ATOM 1415 C CA . ILE A 1 196 ? -14.156 -50.481 -4.387 1.00 29.54 196 ILE A CA 1
ATOM 1416 C C . ILE A 1 196 ? -13.775 -50.255 -5.870 1.00 30.73 196 ILE A C 1
ATOM 1417 O O . ILE A 1 196 ? -12.608 -49.971 -6.211 1.00 29.26 196 ILE A O 1
ATOM 1422 N N . ILE A 1 197 ? -14.751 -50.470 -6.749 1.00 29.51 197 ILE A N 1
ATOM 1423 C CA . ILE A 1 197 ? -14.550 -50.432 -8.195 1.00 31.68 197 ILE A CA 1
ATOM 1424 C C . ILE A 1 197 ? -15.285 -49.225 -8.748 1.00 31.42 197 ILE A C 1
ATOM 1425 O O . ILE A 1 197 ? -16.509 -49.140 -8.602 1.00 30.81 197 ILE A O 1
ATOM 1430 N N . PHE A 1 198 ? -14.566 -48.290 -9.360 1.00 31.69 198 PHE A N 1
ATOM 1431 C CA . PHE A 1 198 ? -15.181 -47.080 -9.923 1.00 33.32 198 PHE A CA 1
ATOM 1432 C C . PHE A 1 198 ? -15.356 -47.231 -11.446 1.00 34.00 198 PHE A C 1
ATOM 1433 O O . PHE A 1 198 ? -14.458 -47.681 -12.126 1.00 36.05 198 PHE A O 1
ATOM 1441 N N . GLY A 1 199 ? -16.533 -46.883 -11.960 1.00 33.54 199 GLY A N 1
ATOM 1442 C CA . GLY A 1 199 ? -16.885 -47.147 -13.344 1.00 35.11 199 GLY A CA 1
ATOM 1443 C C . GLY A 1 199 ? -17.900 -48.251 -13.367 1.00 35.25 199 GLY A C 1
ATOM 1444 O O . GLY A 1 199 ? -18.322 -48.717 -12.322 1.00 34.79 199 GLY A O 1
ATOM 1445 N N . ASP A 1 200 ? -18.258 -48.695 -14.559 1.00 36.82 200 ASP A N 1
ATOM 1446 C CA . ASP A 1 200 ? -19.336 -49.656 -14.735 1.00 38.57 200 ASP A CA 1
ATOM 1447 C C . ASP A 1 200 ? -18.867 -51.099 -14.584 1.00 39.11 200 ASP A C 1
ATOM 1448 O O . ASP A 1 200 ? -18.527 -51.772 -15.555 1.00 39.34 200 ASP A O 1
ATOM 1453 N N . ALA A 1 201 ? -18.895 -51.586 -13.357 1.00 38.80 201 ALA A N 1
ATOM 1454 C CA . ALA A 1 201 ? -18.359 -52.912 -13.060 1.00 39.61 201 ALA A CA 1
ATOM 1455 C C . ALA A 1 201 ? -19.224 -53.985 -13.701 1.00 40.69 201 ALA A C 1
ATOM 1456 O O . ALA A 1 201 ? -18.694 -54.899 -14.321 1.00 42.09 201 ALA A O 1
ATOM 1458 N N . PRO A 1 202 ? -20.557 -53.877 -13.565 1.00 40.86 202 PRO A N 1
ATOM 1459 C CA . PRO A 1 202 ? -21.394 -54.951 -14.076 1.00 44.10 202 PRO A CA 1
ATOM 1460 C C . PRO A 1 202 ? -21.198 -55.234 -15.538 1.00 45.65 202 PRO A C 1
ATOM 1461 O O . PRO A 1 202 ? -21.300 -56.390 -15.948 1.00 46.55 202 PRO A O 1
ATOM 1465 N N . ASN A 1 203 ? -20.910 -54.199 -16.324 1.00 47.19 203 ASN A N 1
ATOM 1466 C CA . ASN A 1 203 ? -20.724 -54.371 -17.776 1.00 49.44 203 ASN A CA 1
ATOM 1467 C C . ASN A 1 203 ? -19.267 -54.573 -18.182 1.00 51.60 203 ASN A C 1
ATOM 1468 O O . ASN A 1 203 ? -18.996 -55.296 -19.136 1.00 53.44 203 ASN A O 1
ATOM 1473 N N . ASN A 1 204 ? -18.324 -53.975 -17.458 1.00 53.50 204 ASN A N 1
ATOM 1474 C CA . ASN A 1 204 ? -16.892 -54.118 -17.794 1.00 55.71 204 ASN A CA 1
ATOM 1475 C C . ASN A 1 204 ? -16.148 -55.165 -16.997 1.00 58.81 204 ASN A C 1
ATOM 1476 O O . ASN A 1 204 ? -14.949 -55.360 -17.193 1.00 60.15 204 ASN A O 1
ATOM 1481 N N . MET A 1 205 ? -16.847 -55.846 -16.106 1.00 61.58 205 MET A N 1
ATOM 1482 C CA . MET A 1 205 ? -16.225 -56.878 -15.297 1.00 63.32 205 MET A CA 1
ATOM 1483 C C . MET A 1 205 ? -17.238 -58.012 -15.079 1.00 64.58 205 MET A C 1
ATOM 1484 O O . MET A 1 205 ? -18.257 -58.104 -15.786 1.00 64.65 205 MET A O 1
ATOM 1489 N N . PHE A 1 208 ? -15.989 -62.291 -14.362 1.00 69.14 208 PHE A N 1
ATOM 1490 C CA . PHE A 1 208 ? -14.867 -62.708 -13.517 1.00 68.47 208 PHE A CA 1
ATOM 1491 C C . PHE A 1 208 ? -14.612 -64.223 -13.548 1.00 68.38 208 PHE A C 1
ATOM 1492 O O . PHE A 1 208 ? -15.252 -64.987 -12.821 1.00 66.25 208 PHE A O 1
ATOM 1500 N N . GLN A 1 209 ? -13.671 -64.652 -14.385 1.00 68.78 209 GLN A N 1
ATOM 1501 C CA . GLN A 1 209 ? -13.208 -66.045 -14.379 1.00 68.81 209 GLN A CA 1
ATOM 1502 C C . GLN A 1 209 ? -14.357 -67.065 -14.593 1.00 68.28 209 GLN A C 1
ATOM 1503 O O . GLN A 1 209 ? -14.543 -68.002 -13.805 1.00 66.35 209 GLN A O 1
ATOM 1509 N N . ASN A 1 210 ? -15.132 -66.848 -15.652 1.00 68.78 210 ASN A N 1
ATOM 1510 C CA . ASN A 1 210 ? -16.314 -67.678 -16.006 1.00 68.91 210 ASN A CA 1
ATOM 1511 C C . ASN A 1 210 ? -17.580 -67.485 -15.142 1.00 66.15 210 ASN A C 1
ATOM 1512 O O . ASN A 1 210 ? -18.666 -67.924 -15.531 1.00 67.94 210 ASN A O 1
ATOM 1517 N N . GLN A 1 211 ? -17.457 -66.818 -14.001 1.00 62.01 211 GLN A N 1
ATOM 1518 C CA . GLN A 1 211 ? -18.574 -66.710 -13.074 1.00 60.54 211 GLN A CA 1
ATOM 1519 C C . GLN A 1 211 ? -19.409 -65.478 -13.428 1.00 59.55 211 GLN A C 1
ATOM 1520 O O . GLN A 1 211 ? -18.840 -64.400 -13.575 1.00 62.95 211 GLN A O 1
ATOM 1526 N N . ASP A 1 212 ? -20.734 -65.608 -13.575 1.00 56.66 212 ASP A N 1
ATOM 1527 C CA . ASP A 1 212 ? -21.582 -64.402 -13.749 1.00 52.40 212 ASP A CA 1
ATOM 1528 C C . ASP A 1 212 ? -22.050 -63.832 -12.404 1.00 49.10 212 ASP A C 1
ATOM 1529 O O . ASP A 1 212 ? -23.195 -64.021 -11.969 1.00 48.33 212 ASP A O 1
ATOM 1534 N N . ILE A 1 213 ? -21.167 -63.071 -11.774 1.00 45.32 213 ILE A N 1
ATOM 1535 C CA . ILE A 1 213 ? -21.394 -62.631 -10.410 1.00 42.78 213 ILE A CA 1
ATOM 1536 C C . ILE A 1 213 ? -22.492 -61.571 -10.317 1.00 41.76 213 ILE A C 1
ATOM 1537 O O . ILE A 1 213 ? -23.037 -61.345 -9.232 1.00 40.76 213 ILE A O 1
ATOM 1542 N N . PHE A 1 214 ? -22.844 -60.985 -11.462 1.00 41.03 214 PHE A N 1
ATOM 1543 C CA . PHE A 1 214 ? -23.867 -59.936 -11.524 1.00 43.10 214 PHE A CA 1
ATOM 1544 C C . PHE A 1 214 ? -25.204 -60.403 -12.053 1.00 44.90 214 PHE A C 1
ATOM 1545 O O . PHE A 1 214 ? -26.122 -59.588 -12.191 1.00 45.02 214 PHE A O 1
ATOM 1553 N N . HIS A 1 215 ? -25.310 -61.703 -12.329 1.00 47.19 215 HIS A N 1
ATOM 1554 C CA . HIS A 1 215 ? -26.461 -62.270 -13.002 1.00 50.78 215 HIS A CA 1
ATOM 1555 C C . HIS A 1 215 ? -27.771 -61.928 -12.318 1.00 49.78 215 HIS A C 1
ATOM 1556 O O . HIS A 1 215 ? -28.779 -61.719 -12.994 1.00 49.61 215 HIS A O 1
ATOM 1563 N N . ASP A 1 216 ? -27.754 -61.892 -10.988 1.00 46.40 216 ASP A N 1
ATOM 1564 C CA . ASP A 1 216 ? -28.972 -61.678 -10.223 1.00 47.40 216 ASP A CA 1
ATOM 1565 C C . ASP A 1 216 ? -29.123 -60.231 -9.729 1.00 46.29 216 ASP A C 1
ATOM 1566 O O . ASP A 1 216 ? -29.834 -59.986 -8.770 1.00 45.06 216 ASP A O 1
ATOM 1571 N N . LEU A 1 217 ? -28.440 -59.289 -10.375 1.00 45.85 217 LEU A N 1
ATOM 1572 C CA . LEU A 1 217 ? -28.504 -57.879 -9.976 1.00 46.23 217 LEU A CA 1
ATOM 1573 C C . LEU A 1 217 ? -29.950 -57.410 -10.106 1.00 44.67 217 LEU A C 1
ATOM 1574 O O . LEU A 1 217 ? -30.575 -57.626 -11.137 1.00 48.41 217 LEU A O 1
ATOM 1579 N N . ALA A 1 218 ? -30.482 -56.836 -9.047 1.00 43.22 218 ALA A N 1
ATOM 1580 C CA . ALA A 1 218 ? -31.777 -56.128 -9.064 1.00 42.85 218 ALA A CA 1
ATOM 1581 C C . ALA A 1 218 ? -31.557 -54.661 -8.608 1.00 42.22 218 ALA A C 1
ATOM 1582 O O . ALA A 1 218 ? -30.518 -54.320 -8.017 1.00 40.14 218 ALA A O 1
ATOM 1584 N N . PHE A 1 219 ? -32.508 -53.793 -8.899 1.00 40.65 219 PHE A N 1
ATOM 1585 C CA . PHE A 1 219 ? -32.302 -52.372 -8.703 1.00 40.16 219 PHE A CA 1
ATOM 1586 C C . PHE A 1 219 ? -33.411 -51.751 -7.888 1.00 39.48 219 PHE A C 1
ATOM 1587 O O . PHE A 1 219 ? -34.552 -52.183 -7.979 1.00 38.75 219 PHE A O 1
ATOM 1595 N N . THR A 1 220 ? -33.059 -50.778 -7.048 1.00 37.23 220 THR A N 1
ATOM 1596 C CA . THR A 1 220 ? -34.065 -49.996 -6.298 1.00 35.77 220 THR A CA 1
ATOM 1597 C C . THR A 1 220 ? -33.715 -48.496 -6.360 1.00 34.81 220 THR A C 1
ATOM 1598 O O . THR A 1 220 ? -32.545 -48.123 -6.453 1.00 34.40 220 THR A O 1
ATOM 1602 N N . PRO A 1 221 ? -34.734 -47.617 -6.362 1.00 34.04 221 PRO A N 1
ATOM 1603 C CA . PRO A 1 221 ? -34.350 -46.214 -6.506 1.00 33.87 221 PRO A CA 1
ATOM 1604 C C . PRO A 1 221 ? -33.481 -45.673 -5.369 1.00 33.19 221 PRO A C 1
ATOM 1605 O O . PRO A 1 221 ? -33.602 -46.105 -4.197 1.00 32.63 221 PRO A O 1
ATOM 1609 N N . LEU A 1 222 ? -32.583 -44.770 -5.750 1.00 32.73 222 LEU A N 1
ATOM 1610 C CA . LEU A 1 222 ? -31.646 -44.139 -4.856 1.00 32.67 222 LEU A CA 1
ATOM 1611 C C . LEU A 1 222 ? -31.975 -42.653 -4.716 1.00 33.00 222 LEU A C 1
ATOM 1612 O O . LEU A 1 222 ? -32.202 -41.964 -5.708 1.00 32.52 222 LEU A O 1
ATOM 1617 N N . THR A 1 223 ? -32.025 -42.184 -3.473 1.00 34.20 223 THR A N 1
ATOM 1618 C CA . THR A 1 223 ? -32.136 -40.758 -3.161 1.00 33.12 223 THR A CA 1
ATOM 1619 C C . THR A 1 223 ? -30.911 -40.322 -2.367 1.00 31.83 223 THR A C 1
ATOM 1620 O O . THR A 1 223 ? -30.133 -41.156 -1.902 1.00 28.21 223 THR A O 1
ATOM 1624 N N . ILE A 1 224 ? -30.704 -39.002 -2.318 1.00 30.93 224 ILE A N 1
ATOM 1625 C CA . ILE A 1 224 ? -29.635 -38.381 -1.573 1.00 30.41 224 ILE A CA 1
ATOM 1626 C C . ILE A 1 224 ? -30.240 -37.433 -0.528 1.00 30.81 224 ILE A C 1
ATOM 1627 O O . ILE A 1 224 ? -31.044 -36.574 -0.855 1.00 32.58 224 ILE A O 1
ATOM 1632 N N . THR A 1 225 ? -29.838 -37.526 0.715 1.00 29.65 225 THR A N 1
ATOM 1633 C CA . THR A 1 225 ? -30.455 -36.650 1.714 1.00 30.21 225 THR A CA 1
ATOM 1634 C C . THR A 1 225 ? -29.806 -35.260 1.655 1.00 31.31 225 THR A C 1
ATOM 1635 O O . THR A 1 225 ? -28.771 -35.092 1.027 1.00 28.67 225 THR A O 1
ATOM 1639 N N . LEU A 1 226 ? -30.339 -34.279 2.365 1.00 32.78 226 LEU A N 1
ATOM 1640 C CA . LEU A 1 226 ? -29.711 -32.952 2.329 1.00 34.92 226 LEU A CA 1
ATOM 1641 C C . LEU A 1 226 ? -28.331 -32.942 2.969 1.00 34.41 226 LEU A C 1
ATOM 1642 O O . LEU A 1 226 ? -27.488 -32.114 2.627 1.00 34.44 226 LEU A O 1
ATOM 1647 N N . GLN A 1 227 ? -28.064 -33.901 3.857 1.00 34.12 227 GLN A N 1
ATOM 1648 C CA . GLN A 1 227 ? -26.713 -34.121 4.385 1.00 32.14 227 GLN A CA 1
ATOM 1649 C C . GLN A 1 227 ? -25.775 -34.959 3.490 1.00 31.15 227 GLN A C 1
ATOM 1650 O O . GLN A 1 227 ? -24.629 -35.243 3.885 1.00 30.41 227 GLN A O 1
ATOM 1656 N N . GLY A 1 228 ? -26.216 -35.287 2.279 1.00 30.97 228 GLY A N 1
ATOM 1657 C CA . GLY A 1 228 ? -25.378 -36.020 1.300 1.00 28.92 228 GLY A CA 1
ATOM 1658 C C . GLY A 1 228 ? -25.218 -37.519 1.539 1.00 27.00 228 GLY A C 1
ATOM 1659 O O . GLY A 1 228 ? -24.224 -38.131 1.153 1.00 28.52 228 GLY A O 1
ATOM 1660 N N . GLU A 1 229 ? -26.195 -38.118 2.195 1.00 27.44 229 GLU A N 1
ATOM 1661 C CA . GLU A 1 229 ? -26.230 -39.552 2.357 1.00 26.91 229 GLU A CA 1
ATOM 1662 C C . GLU A 1 229 ? -27.089 -40.260 1.339 1.00 27.94 229 GLU A C 1
ATOM 1663 O O . GLU A 1 229 ? -28.184 -39.777 0.972 1.00 28.84 229 GLU A O 1
ATOM 1669 N N . TYR A 1 230 ? -26.671 -41.480 1.018 1.00 27.70 230 TYR A N 1
ATOM 1670 C CA . TYR A 1 230 ? -27.436 -42.394 0.158 1.00 28.01 230 TYR A CA 1
ATOM 1671 C C . TYR A 1 230 ? -28.564 -43.030 0.947 1.00 30.20 230 TYR A C 1
ATOM 1672 O O . TYR A 1 230 ? -28.376 -43.546 2.062 1.00 30.22 230 TYR A O 1
ATOM 1681 N N . ASN A 1 231 ? -29.753 -42.940 0.373 1.00 30.54 231 ASN A N 1
ATOM 1682 C CA . ASN A 1 231 ? -30.950 -43.527 0.918 1.00 31.29 231 ASN A CA 1
ATOM 1683 C C . ASN A 1 231 ? -31.642 -44.417 -0.128 1.00 33.57 231 ASN A C 1
ATOM 1684 O O . ASN A 1 231 ? -31.598 -44.133 -1.355 1.00 32.66 231 ASN A O 1
ATOM 1689 N N . VAL A 1 232 ? -32.240 -45.512 0.364 1.00 33.61 232 VAL A N 1
ATOM 1690 C CA . VAL A 1 232 ? -33.132 -46.363 -0.421 1.00 34.33 232 VAL A CA 1
ATOM 1691 C C . VAL A 1 232 ? -34.416 -46.441 0.388 1.00 34.87 232 VAL A C 1
ATOM 1692 O O . VAL A 1 232 ? -34.503 -45.863 1.464 1.00 34.19 232 VAL A O 1
ATOM 1696 N N . ARG A 1 233 ? -35.427 -47.111 -0.130 1.00 37.27 233 ARG A N 1
ATOM 1697 C CA . ARG A 1 233 ? -36.691 -47.187 0.608 1.00 37.27 233 ARG A CA 1
ATOM 1698 C C . ARG A 1 233 ? -37.069 -48.619 0.807 1.00 36.56 233 ARG A C 1
ATOM 1699 O O . ARG A 1 233 ? -37.187 -49.356 -0.170 1.00 36.58 233 ARG A O 1
ATOM 1707 N N . VAL A 1 234 ? -37.257 -49.009 2.063 1.00 35.24 234 VAL A N 1
ATOM 1708 C CA . VAL A 1 234 ? -37.723 -50.355 2.418 1.00 36.15 234 VAL A CA 1
ATOM 1709 C C . VAL A 1 234 ? -39.235 -50.330 2.549 1.00 38.81 234 VAL A C 1
ATOM 1710 O O . VAL A 1 234 ? -39.777 -49.605 3.377 1.00 39.61 234 VAL A O 1
ATOM 1714 N N . ASN A 1 235 ? -39.921 -51.122 1.729 1.00 41.51 235 ASN A N 1
ATOM 1715 C CA . ASN A 1 235 ? -41.375 -51.265 1.836 1.00 43.48 235 ASN A CA 1
ATOM 1716 C C . ASN A 1 235 ? -41.819 -52.144 3.036 1.00 44.49 235 ASN A C 1
ATOM 1717 O O . ASN A 1 235 ? -42.759 -51.789 3.766 1.00 44.31 235 ASN A O 1
ATOM 1722 N N . SER A 1 236 ? -41.147 -53.276 3.245 1.00 44.07 236 SER A N 1
ATOM 1723 C CA . SER A 1 236 ? -41.292 -54.000 4.490 0.50 44.48 236 SER A CA 1
ATOM 1724 C C . SER A 1 236 ? -40.028 -54.727 4.868 1.00 43.86 236 SER A C 1
ATOM 1725 O O . SER A 1 236 ? -39.163 -55.036 4.025 1.00 42.69 236 SER A O 1
ATOM 1728 N N . ILE A 1 237 ? -39.920 -54.989 6.164 1.00 44.61 237 ILE A N 1
ATOM 1729 C CA . ILE A 1 237 ? -39.000 -55.974 6.686 1.00 43.83 237 ILE A CA 1
ATOM 1730 C C . ILE A 1 237 ? -39.801 -57.215 7.117 1.00 46.71 237 ILE A C 1
ATOM 1731 O O . ILE A 1 237 ? -40.665 -57.129 7.965 1.00 47.86 237 ILE A O 1
ATOM 1736 N N . ARG A 1 238 ? -39.499 -58.364 6.534 1.00 47.53 238 ARG A N 1
ATOM 1737 C CA . ARG A 1 238 ? -40.021 -59.632 7.033 1.00 49.96 238 ARG A CA 1
ATOM 1738 C C . ARG A 1 238 ? -38.896 -60.480 7.649 1.00 48.18 238 ARG A C 1
ATOM 1739 O O . ARG A 1 238 ? -37.772 -60.494 7.149 1.00 46.25 238 ARG A O 1
ATOM 1747 N N . ILE A 1 239 ? -39.203 -61.127 8.774 1.00 50.24 239 ILE A N 1
ATOM 1748 C CA . ILE A 1 239 ? -38.344 -62.142 9.389 1.00 51.45 239 ILE A CA 1
ATOM 1749 C C . ILE A 1 239 ? -39.127 -63.464 9.296 1.00 53.20 239 ILE A C 1
ATOM 1750 O O . ILE A 1 239 ? -40.256 -63.556 9.800 1.00 55.79 239 ILE A O 1
ATOM 1755 N N . ASN A 1 240 ? -38.562 -64.451 8.609 1.00 54.26 240 ASN A N 1
ATOM 1756 C CA . ASN A 1 240 ? -39.294 -65.684 8.257 1.00 57.67 240 ASN A CA 1
ATOM 1757 C C . ASN A 1 240 ? -40.723 -65.404 7.818 1.00 61.53 240 ASN A C 1
ATOM 1758 O O . ASN A 1 240 ? -41.663 -65.927 8.409 1.00 61.50 240 ASN A O 1
ATOM 1763 N N . GLN A 1 241 ? -40.903 -64.534 6.833 1.00 63.94 241 GLN A N 1
ATOM 1764 C CA . GLN A 1 241 ? -42.248 -64.220 6.357 1.00 67.70 241 GLN A CA 1
ATOM 1765 C C . GLN A 1 241 ? -43.114 -63.380 7.318 1.00 70.25 241 GLN A C 1
ATOM 1766 O O . GLN A 1 241 ? -44.095 -62.781 6.870 1.00 74.36 241 GLN A O 1
ATOM 1772 N N . HIS A 1 242 ? -42.782 -63.322 8.614 1.00 69.96 242 HIS A N 1
ATOM 1773 C CA . HIS A 1 242 ? -43.479 -62.386 9.522 1.00 69.54 242 HIS A CA 1
ATOM 1774 C C . HIS A 1 242 ? -42.978 -60.950 9.355 1.00 68.65 242 HIS A C 1
ATOM 1775 O O . HIS A 1 242 ? -41.780 -60.658 9.520 1.00 65.24 242 HIS A O 1
ATOM 1782 N N . SER A 1 243 ? -43.917 -60.064 9.036 1.00 70.02 243 SER A N 1
ATOM 1783 C CA . SER A 1 243 ? -43.632 -58.650 8.875 1.00 69.32 243 SER A CA 1
ATOM 1784 C C . SER A 1 243 ? -43.455 -57.971 10.237 1.00 67.66 243 SER A C 1
ATOM 1785 O O . SER A 1 243 ? -44.247 -58.174 11.159 1.00 67.36 243 SER A O 1
ATOM 1788 N N . VAL A 1 244 ? -42.397 -57.171 10.336 1.00 63.60 244 VAL A N 1
ATOM 1789 C CA . VAL A 1 244 ? -42.079 -56.411 11.538 1.00 62.06 244 VAL A CA 1
ATOM 1790 C C . VAL A 1 244 ? -42.107 -54.901 11.250 1.00 61.11 244 VAL A C 1
ATOM 1791 O O . VAL A 1 244 ? -41.988 -54.079 12.152 1.00 58.41 244 VAL A O 1
ATOM 1795 N N . PHE A 1 245 ? -42.267 -54.552 9.981 1.00 60.36 245 PHE A N 1
ATOM 1796 C CA . PHE A 1 245 ? -42.169 -53.179 9.529 1.00 59.55 245 PHE A CA 1
ATOM 1797 C C . PHE A 1 245 ? -42.902 -53.184 8.202 1.00 61.12 245 PHE A C 1
ATOM 1798 O O . PHE A 1 245 ? -42.675 -54.074 7.392 1.00 59.87 245 PHE A O 1
ATOM 1806 N N . PRO A 1 246 ? -43.789 -52.201 7.971 1.00 64.85 246 PRO A N 1
ATOM 1807 C CA . PRO A 1 246 ? -44.000 -51.029 8.830 1.00 65.47 246 PRO A CA 1
ATOM 1808 C C . PRO A 1 246 ? -44.730 -51.296 10.152 1.00 64.49 246 PRO A C 1
ATOM 1809 O O . PRO A 1 246 ? -45.296 -52.364 10.344 1.00 62.85 246 PRO A O 1
ATOM 1813 N N . LEU A 1 247 ? -44.603 -50.315 11.048 1.00 66.36 247 LEU A N 1
ATOM 1814 C CA . LEU A 1 247 ? -45.372 -50.112 12.293 1.00 67.65 247 LEU A CA 1
ATOM 1815 C C . LEU A 1 247 ? -44.445 -50.129 13.520 1.00 69.44 247 LEU A C 1
ATOM 1816 O O . LEU A 1 247 ? -43.344 -49.550 13.504 1.00 68.80 247 LEU A O 1
ATOM 1821 N N . GLY A 1 260 ? -36.387 -41.338 0.667 1.00 52.10 260 GLY A N 1
ATOM 1822 C CA . GLY A 1 260 ? -35.918 -42.732 0.696 1.00 47.65 260 GLY A CA 1
ATOM 1823 C C . GLY A 1 260 ? -36.341 -43.369 1.997 1.00 45.64 260 GLY A C 1
ATOM 1824 O O . GLY A 1 260 ? -37.318 -44.095 2.030 1.00 47.24 260 GLY A O 1
ATOM 1825 N N . GLY A 1 261 ? -35.613 -43.092 3.079 1.00 45.49 261 GLY A N 1
ATOM 1826 C CA . GLY A 1 261 ? -35.978 -43.618 4.430 1.00 44.71 261 GLY A CA 1
ATOM 1827 C C . GLY A 1 261 ? -34.971 -44.616 5.035 1.00 40.61 261 GLY A C 1
ATOM 1828 O O . GLY A 1 261 ? -34.905 -44.799 6.257 1.00 39.68 261 GLY A O 1
ATOM 1829 N N . THR A 1 262 ? -34.206 -45.284 4.189 1.00 36.88 262 THR A N 1
ATOM 1830 C CA . THR A 1 262 ? -33.226 -46.240 4.670 1.00 33.72 262 THR A CA 1
ATOM 1831 C C . THR A 1 262 ? -31.822 -45.811 4.252 1.00 32.36 262 THR A C 1
ATOM 1832 O O . THR A 1 262 ? -31.542 -45.683 3.062 1.00 31.24 262 THR A O 1
ATOM 1836 N N . MET A 1 263 ? -30.933 -45.620 5.227 1.00 30.17 263 MET A N 1
ATOM 1837 C CA . MET A 1 263 ? -29.588 -45.163 4.910 1.00 30.49 263 MET A CA 1
ATOM 1838 C C . MET A 1 263 ? -28.701 -46.369 4.702 1.00 30.89 263 MET A C 1
ATOM 1839 O O . MET A 1 263 ? -28.871 -47.390 5.366 1.00 29.91 263 MET A O 1
ATOM 1844 N N . ILE A 1 264 ? -27.793 -46.271 3.731 1.00 30.23 264 ILE A N 1
ATOM 1845 C CA . ILE A 1 264 ? -26.701 -47.211 3.603 1.00 29.51 264 ILE A CA 1
ATOM 1846 C C . ILE A 1 264 ? -25.420 -46.495 3.992 1.00 29.87 264 ILE A C 1
ATOM 1847 O O . ILE A 1 264 ? -25.177 -45.367 3.560 1.00 30.21 264 ILE A O 1
ATOM 1852 N N . SER A 1 265 ? -24.584 -47.150 4.787 1.00 29.91 265 SER A N 1
ATOM 1853 C CA . SER A 1 265 ? -23.516 -46.433 5.466 1.00 29.91 265 SER A CA 1
ATOM 1854 C C . SER A 1 265 ? -22.378 -47.342 5.768 1.00 29.15 265 SER A C 1
ATOM 1855 O O . SER A 1 265 ? -22.567 -48.561 5.980 1.00 30.48 265 SER A O 1
ATOM 1858 N N . THR A 1 266 ? -21.177 -46.787 5.734 1.00 28.37 266 THR A N 1
ATOM 1859 C CA . THR A 1 266 ? -20.012 -47.508 6.254 1.00 29.57 266 THR A CA 1
ATOM 1860 C C . THR A 1 266 ? -19.487 -46.821 7.537 1.00 31.82 266 THR A C 1
ATOM 1861 O O . THR A 1 266 ? -18.341 -47.007 7.937 1.00 30.52 266 THR A O 1
ATOM 1865 N N . SER A 1 267 ? -20.311 -46.022 8.198 1.00 33.24 267 SER A N 1
ATOM 1866 C CA . SER A 1 267 ? -19.822 -45.421 9.450 1.00 33.90 267 SER A CA 1
ATOM 1867 C C . SER A 1 267 ? -20.370 -46.069 10.688 1.00 35.42 267 SER A C 1
ATOM 1868 O O . SER A 1 267 ? -20.022 -45.642 11.798 1.00 37.26 267 SER A O 1
ATOM 1871 N N . THR A 1 268 ? -21.147 -47.154 10.513 1.00 35.35 268 THR A N 1
ATOM 1872 C CA . THR A 1 268 ? -21.407 -48.134 11.583 1.00 37.61 268 THR A CA 1
ATOM 1873 C C . THR A 1 268 ? -21.162 -49.510 11.014 1.00 36.95 268 THR A C 1
ATOM 1874 O O . THR A 1 268 ? -21.439 -49.743 9.835 1.00 36.23 268 THR A O 1
ATOM 1878 N N . PRO A 1 269 ? -20.673 -50.434 11.837 1.00 37.83 269 PRO A N 1
ATOM 1879 C CA . PRO A 1 269 ? -20.550 -51.823 11.371 1.00 37.81 269 PRO A CA 1
ATOM 1880 C C . PRO A 1 269 ? -21.883 -52.551 11.321 1.00 38.81 269 PRO A C 1
ATOM 1881 O O . PRO A 1 269 ? -22.031 -53.456 10.513 1.00 37.43 269 PRO A O 1
ATOM 1885 N N . HIS A 1 270 ? -22.829 -52.144 12.177 1.00 37.00 270 HIS A N 1
ATOM 1886 C CA . HIS A 1 270 ? -24.081 -52.869 12.373 1.00 39.55 270 HIS A CA 1
ATOM 1887 C C . HIS A 1 270 ? -25.292 -52.192 11.808 1.00 38.01 270 HIS A C 1
ATOM 1888 O O . HIS A 1 270 ? -25.250 -51.031 11.401 1.00 36.04 270 HIS A O 1
ATOM 1895 N N . MET A 1 271 ? -26.349 -52.973 11.683 1.00 38.03 271 MET A N 1
ATOM 1896 C CA . MET A 1 271 ? -27.631 -52.440 11.269 1.00 37.89 271 MET A CA 1
ATOM 1897 C C . MET A 1 271 ? -28.128 -51.588 12.416 1.00 37.94 271 MET A C 1
ATOM 1898 O O . MET A 1 271 ? -27.969 -51.982 13.589 1.00 39.38 271 MET A O 1
ATOM 1903 N N . VAL A 1 272 ? -28.732 -50.433 12.097 1.00 35.89 272 VAL A N 1
ATOM 1904 C CA . VAL A 1 272 ? -29.272 -49.556 13.129 1.00 35.64 272 VAL A CA 1
ATOM 1905 C C . VAL A 1 272 ? -30.773 -49.296 12.830 1.00 35.49 272 VAL A C 1
ATOM 1906 O O . VAL A 1 272 ? -31.169 -48.984 11.699 1.00 35.34 272 VAL A O 1
ATOM 1910 N N . LEU A 1 273 ? -31.597 -49.470 13.840 1.00 36.12 273 LEU A N 1
ATOM 1911 C CA . LEU A 1 273 ? -33.045 -49.313 13.690 1.00 36.56 273 LEU A CA 1
ATOM 1912 C C . LEU A 1 273 ? -33.559 -48.271 14.670 1.00 37.64 273 LEU A C 1
ATOM 1913 O O . LEU A 1 273 ? -33.163 -48.269 15.849 1.00 38.75 273 LEU A O 1
ATOM 1918 N N . GLN A 1 274 ? -34.485 -47.418 14.215 1.00 38.27 274 GLN A N 1
ATOM 1919 C CA . GLN A 1 274 ? -35.171 -46.503 15.117 1.00 38.37 274 GLN A CA 1
ATOM 1920 C C . GLN A 1 274 ? -35.805 -47.317 16.233 1.00 40.12 274 GLN A C 1
ATOM 1921 O O . GLN A 1 274 ? -36.304 -48.419 15.994 1.00 40.06 274 GLN A O 1
ATOM 1927 N N . GLN A 1 275 ? -35.849 -46.749 17.435 1.00 40.79 275 GLN A N 1
ATOM 1928 C CA . GLN A 1 275 ? -36.186 -47.513 18.636 1.00 43.29 275 GLN A CA 1
ATOM 1929 C C . GLN A 1 275 ? -37.438 -48.365 18.554 1.00 44.02 275 GLN A C 1
ATOM 1930 O O . GLN A 1 275 ? -37.407 -49.503 18.981 1.00 43.76 275 GLN A O 1
ATOM 1936 N N . SER A 1 276 ? -38.540 -47.845 18.025 1.00 44.68 276 SER A N 1
ATOM 1937 C CA . SER A 1 276 ? -39.759 -48.648 17.929 1.00 46.70 276 SER A CA 1
ATOM 1938 C C . SER A 1 276 ? -39.630 -49.784 16.924 1.00 47.19 276 SER A C 1
ATOM 1939 O O . SER A 1 276 ? -40.196 -50.869 17.107 1.00 47.72 276 SER A O 1
ATOM 1942 N N . VAL A 1 277 ? -38.862 -49.541 15.866 1.00 44.33 277 VAL A N 1
ATOM 1943 C CA . VAL A 1 277 ? -38.603 -50.568 14.891 1.00 44.34 277 VAL A CA 1
ATOM 1944 C C . VAL A 1 277 ? -37.663 -51.605 15.529 1.00 42.98 277 VAL A C 1
ATOM 1945 O O . VAL A 1 277 ? -37.892 -52.800 15.382 1.00 41.44 277 VAL A O 1
ATOM 1949 N N . TYR A 1 278 ? -36.663 -51.147 16.285 1.00 42.07 278 TYR A N 1
ATOM 1950 C CA . TYR A 1 278 ? -35.741 -52.040 16.997 1.00 43.03 278 TYR A CA 1
ATOM 1951 C C . TYR A 1 278 ? -36.458 -53.028 17.895 1.00 45.87 278 TYR A C 1
ATOM 1952 O O . TYR A 1 278 ? -36.117 -54.215 17.941 1.00 43.71 278 TYR A O 1
ATOM 1961 N N . GLN A 1 279 ? -37.433 -52.526 18.645 1.00 46.83 279 GLN A N 1
ATOM 1962 C CA . GLN A 1 279 ? -38.129 -53.361 19.610 1.00 49.56 279 GLN A CA 1
ATOM 1963 C C . GLN A 1 279 ? -38.960 -54.416 18.880 1.00 51.01 279 GLN A C 1
ATOM 1964 O O . GLN A 1 279 ? -39.025 -55.574 19.322 1.00 48.95 279 GLN A O 1
ATOM 1970 N N . ALA A 1 280 ? -39.600 -54.015 17.777 1.00 50.45 280 ALA A N 1
ATOM 1971 C CA . ALA A 1 280 ? -40.441 -54.941 17.012 1.00 51.77 280 ALA A CA 1
ATOM 1972 C C . ALA A 1 280 ? -39.581 -56.001 16.330 1.00 51.99 280 ALA A C 1
ATOM 1973 O O . ALA A 1 280 ? -39.921 -57.196 16.338 1.00 53.16 280 ALA A O 1
ATOM 1975 N N . PHE A 1 281 ? -38.480 -55.549 15.738 1.00 50.28 281 PHE A N 1
ATOM 1976 C CA . PHE A 1 281 ? -37.525 -56.432 15.100 1.00 49.67 281 PHE A CA 1
ATOM 1977 C C . PHE A 1 281 ? -37.002 -57.454 16.079 1.00 50.71 281 PHE A C 1
ATOM 1978 O O . PHE A 1 281 ? -37.190 -58.659 15.865 1.00 51.90 281 PHE A O 1
ATOM 1986 N N . THR A 1 282 ? -36.349 -56.989 17.138 1.00 51.03 282 THR A N 1
ATOM 1987 C CA . THR A 1 282 ? -35.677 -57.906 18.057 1.00 53.86 282 THR A CA 1
ATOM 1988 C C . THR A 1 282 ? -36.613 -58.901 18.709 1.00 56.89 282 THR A C 1
ATOM 1989 O O . THR A 1 282 ? -36.241 -60.059 18.907 1.00 59.64 282 THR A O 1
ATOM 1993 N N . GLN A 1 283 ? -37.818 -58.458 19.050 1.00 57.93 283 GLN A N 1
ATOM 1994 C CA . GLN A 1 283 ? -38.825 -59.346 19.621 1.00 58.80 283 GLN A CA 1
ATOM 1995 C C . GLN A 1 283 ? -39.297 -60.434 18.649 1.00 59.21 283 GLN A C 1
ATOM 1996 O O . GLN A 1 283 ? -39.397 -61.596 19.043 1.00 59.48 283 GLN A O 1
ATOM 2002 N N . VAL A 1 284 ? -39.599 -60.068 17.403 1.00 58.04 284 VAL A N 1
ATOM 2003 C CA . VAL A 1 284 ? -39.972 -61.070 16.396 1.00 58.07 284 VAL A CA 1
ATOM 2004 C C . VAL A 1 284 ? -38.795 -61.993 16.101 1.00 58.47 284 VAL A C 1
ATOM 2005 O O . VAL A 1 284 ? -38.994 -63.200 15.943 1.00 62.31 284 VAL A O 1
ATOM 2009 N N . PHE A 1 285 ? -37.575 -61.453 16.057 1.00 56.71 285 PHE A N 1
ATOM 2010 C CA . PHE A 1 285 ? -36.369 -62.289 15.894 1.00 57.11 285 PHE A CA 1
ATOM 2011 C C . PHE A 1 285 ? -36.331 -63.361 16.985 1.00 60.00 285 PHE A C 1
ATOM 2012 O O . PHE A 1 285 ? -36.380 -64.546 16.689 1.00 60.79 285 PHE A O 1
ATOM 2020 N N . ALA A 1 286 ? -36.281 -62.925 18.242 1.00 62.16 286 ALA A N 1
ATOM 2021 C CA . ALA A 1 286 ? -36.230 -63.829 19.394 1.00 63.53 286 ALA A CA 1
ATOM 2022 C C . ALA A 1 286 ? -37.262 -64.952 19.260 1.00 66.03 286 ALA A C 1
ATOM 2023 O O . ALA A 1 286 ? -36.911 -66.129 19.227 1.00 66.20 286 ALA A O 1
ATOM 2025 N N . GLN A 1 287 ? -38.524 -64.550 19.142 1.00 66.79 287 GLN A N 1
ATOM 2026 C CA . GLN A 1 287 ? -39.661 -65.437 18.894 1.00 70.96 287 GLN A CA 1
ATOM 2027 C C . GLN A 1 287 ? -39.451 -66.518 17.844 1.00 71.01 287 GLN A C 1
ATOM 2028 O O . GLN A 1 287 ? -40.086 -67.564 17.923 1.00 72.20 287 GLN A O 1
ATOM 2034 N N . GLN A 1 288 ? -38.637 -66.242 16.827 1.00 70.21 288 GLN A N 1
ATOM 2035 C CA . GLN A 1 288 ? -38.331 -67.249 15.791 1.00 71.47 288 GLN A CA 1
ATOM 2036 C C . GLN A 1 288 ? -37.234 -68.239 16.200 1.00 71.14 288 GLN A C 1
ATOM 2037 O O . GLN A 1 288 ? -36.947 -69.186 15.467 1.00 72.89 288 GLN A O 1
ATOM 2043 N N . LEU A 1 289 ? -36.606 -68.002 17.345 1.00 70.67 289 LEU A N 1
ATOM 2044 C CA . LEU A 1 289 ? -35.675 -68.953 17.911 1.00 71.28 289 LEU A CA 1
ATOM 2045 C C . LEU A 1 289 ? -36.289 -69.582 19.162 1.00 75.03 289 LEU A C 1
ATOM 2046 O O . LEU A 1 289 ? -37.339 -69.141 19.638 1.00 77.06 289 LEU A O 1
ATOM 2051 N N . PRO A 1 290 ? -35.677 -70.663 19.661 1.00 78.13 290 PRO A N 1
ATOM 2052 C CA . PRO A 1 290 ? -36.208 -71.245 20.896 1.00 81.03 290 PRO A CA 1
ATOM 2053 C C . PRO A 1 290 ? -35.940 -70.369 22.125 1.00 80.12 290 PRO A C 1
ATOM 2054 O O . PRO A 1 290 ? -34.806 -69.926 22.351 1.00 78.71 290 PRO A O 1
ATOM 2058 N N . LYS A 1 291 ? -37.002 -70.128 22.889 1.00 80.17 291 LYS A N 1
ATOM 2059 C CA . LYS A 1 291 ? -36.983 -69.241 24.055 1.00 79.44 291 LYS A CA 1
ATOM 2060 C C . LYS A 1 291 ? -35.834 -69.560 25.014 1.00 78.98 291 LYS A C 1
ATOM 2061 O O . LYS A 1 291 ? -35.178 -68.657 25.533 1.00 76.53 291 LYS A O 1
ATOM 2067 N N . GLN A 1 292 ? -35.589 -70.852 25.227 1.00 80.86 292 GLN A N 1
ATOM 2068 C CA . GLN A 1 292 ? -34.517 -71.322 26.118 1.00 82.16 292 GLN A CA 1
ATOM 2069 C C . GLN A 1 292 ? -33.089 -70.973 25.642 1.00 79.48 292 GLN A C 1
ATOM 2070 O O . GLN A 1 292 ? -32.160 -70.903 26.451 1.00 77.61 292 GLN A O 1
ATOM 2076 N N . ALA A 1 293 ? -32.928 -70.723 24.342 1.00 79.38 293 ALA A N 1
ATOM 2077 C CA . ALA A 1 293 ? -31.611 -70.431 23.758 1.00 76.85 293 ALA A CA 1
ATOM 2078 C C . ALA A 1 293 ? -31.047 -69.049 24.148 1.00 74.99 293 ALA A C 1
ATOM 2079 O O . ALA A 1 293 ? -29.845 -68.783 23.996 1.00 71.87 293 ALA A O 1
ATOM 2081 N N . GLN A 1 294 ? -31.909 -68.178 24.658 1.00 75.61 294 GLN A N 1
ATOM 2082 C CA . GLN A 1 294 ? -31.494 -66.832 25.084 1.00 74.82 294 GLN A CA 1
ATOM 2083 C C . GLN A 1 294 ? -30.540 -66.843 26.279 1.00 74.91 294 GLN A C 1
ATOM 2084 O O . GLN A 1 294 ? -30.796 -67.500 27.282 1.00 75.95 294 GLN A O 1
ATOM 2090 N N . VAL A 1 295 ? -29.450 -66.096 26.150 1.00 74.40 295 VAL A N 1
ATOM 2091 C CA . VAL A 1 295 ? -28.461 -65.917 27.207 1.00 76.39 295 VAL A CA 1
ATOM 2092 C C . VAL A 1 295 ? -28.286 -64.425 27.491 1.00 77.35 295 VAL A C 1
ATOM 2093 O O . VAL A 1 295 ? -28.780 -63.588 26.738 1.00 76.58 295 VAL A O 1
ATOM 2097 N N . LYS A 1 296 ? -27.591 -64.095 28.577 1.00 78.04 296 LYS A N 1
ATOM 2098 C CA . LYS A 1 296 ? -27.288 -62.698 28.901 1.00 77.22 296 LYS A CA 1
ATOM 2099 C C . LYS A 1 296 ? -26.481 -62.031 27.797 1.00 74.89 296 LYS A C 1
ATOM 2100 O O . LYS A 1 296 ? -25.725 -62.682 27.085 1.00 73.58 296 LYS A O 1
ATOM 2106 N N . SER A 1 297 ? -26.645 -60.720 27.673 1.00 75.98 297 SER A N 1
ATOM 2107 C CA . SER A 1 297 ? -26.045 -59.974 26.579 1.00 73.82 297 SER A CA 1
ATOM 2108 C C . SER A 1 297 ? -24.645 -59.476 26.936 1.00 73.76 297 SER A C 1
ATOM 2109 O O . SER A 1 297 ? -24.377 -59.096 28.074 1.00 72.53 297 SER A O 1
ATOM 2112 N N . VAL A 1 298 ? -23.764 -59.520 25.939 1.00 73.89 298 VAL A N 1
ATOM 2113 C CA . VAL A 1 298 ? -22.437 -58.923 25.998 1.00 74.48 298 VAL A CA 1
ATOM 2114 C C . VAL A 1 298 ? -22.484 -57.594 25.247 1.00 75.28 298 VAL A C 1
ATOM 2115 O O . VAL A 1 298 ? -23.173 -57.471 24.222 1.00 73.56 298 VAL A O 1
ATOM 2119 N N . ALA A 1 299 ? -21.745 -56.610 25.748 1.00 75.47 299 ALA A N 1
ATOM 2120 C CA . ALA A 1 299 ? -21.724 -55.290 25.146 1.00 73.65 299 ALA A CA 1
ATOM 2121 C C . ALA A 1 299 ? -21.153 -55.350 23.730 1.00 72.22 299 ALA A C 1
ATOM 2122 O O . ALA A 1 299 ? -20.306 -56.198 23.440 1.00 72.11 299 ALA A O 1
ATOM 2124 N N . PRO A 1 300 ? -21.627 -54.465 22.831 1.00 68.09 300 PRO A N 1
ATOM 2125 C CA . PRO A 1 300 ? -22.712 -53.504 22.989 1.00 65.06 300 PRO A CA 1
ATOM 2126 C C . PRO A 1 300 ? -24.072 -54.042 22.530 1.00 64.05 300 PRO A C 1
ATOM 2127 O O . PRO A 1 300 ? -24.979 -53.259 22.216 1.00 63.96 300 PRO A O 1
ATOM 2131 N N . PHE A 1 301 ? -24.221 -55.358 22.502 1.00 61.68 301 PHE A N 1
ATOM 2132 C CA . PHE A 1 301 ? -25.420 -55.975 21.949 1.00 61.94 301 PHE A CA 1
ATOM 2133 C C . PHE A 1 301 ? -26.520 -56.091 22.980 1.00 60.76 301 PHE A C 1
ATOM 2134 O O . PHE A 1 301 ? -26.260 -56.060 24.178 1.00 62.79 301 PHE A O 1
ATOM 2142 N N . GLY A 1 302 ? -27.744 -56.238 22.487 1.00 60.47 302 GLY A N 1
ATOM 2143 C CA . GLY A 1 302 ? -28.927 -56.400 23.326 1.00 61.95 302 GLY A CA 1
ATOM 2144 C C . GLY A 1 302 ? -29.443 -57.828 23.404 1.00 63.45 302 GLY A C 1
ATOM 2145 O O . GLY A 1 302 ? -29.936 -58.247 24.444 1.00 66.16 302 GLY A O 1
ATOM 2146 N N . LEU A 1 303 ? -29.326 -58.576 22.312 1.00 61.57 303 LEU A N 1
ATOM 2147 C CA . LEU A 1 303 ? -29.968 -59.882 22.191 1.00 61.99 303 LEU A CA 1
ATOM 2148 C C . LEU A 1 303 ? -28.910 -60.914 21.794 1.00 61.48 303 LEU A C 1
ATOM 2149 O O . LEU A 1 303 ? -28.330 -60.826 20.707 1.00 58.07 303 LEU A O 1
ATOM 2154 N N . CYS A 1 304 ? -28.640 -61.866 22.692 1.00 63.73 304 CYS A N 1
ATOM 2155 C CA . CYS A 1 304 ? -27.637 -62.917 22.454 1.00 64.20 304 CYS A CA 1
ATOM 2156 C C . CYS A 1 304 ? -28.120 -64.338 22.728 1.00 66.70 304 CYS A C 1
ATOM 2157 O O . CYS A 1 304 ? -29.131 -64.572 23.399 1.00 68.57 304 CYS A O 1
ATOM 2160 N N . PHE A 1 305 ? -27.376 -65.290 22.185 1.00 64.96 305 PHE A N 1
ATOM 2161 C CA . PHE A 1 305 ? -27.776 -66.681 22.237 1.00 66.52 305 PHE A CA 1
ATOM 2162 C C . PHE A 1 305 ? -26.576 -67.570 22.457 1.00 66.26 305 PHE A C 1
ATOM 2163 O O . PHE A 1 305 ? -25.457 -67.241 22.067 1.00 63.48 305 PHE A O 1
ATOM 2171 N N . ASN A 1 306 ? -26.831 -68.708 23.096 1.00 71.22 306 ASN A N 1
ATOM 2172 C CA . ASN A 1 306 ? -25.917 -69.836 23.063 1.00 70.64 306 ASN A CA 1
ATOM 2173 C C . ASN A 1 306 ? -25.991 -70.416 21.655 1.00 70.79 306 ASN A C 1
ATOM 2174 O O . ASN A 1 306 ? -27.014 -70.991 21.272 1.00 70.27 306 ASN A O 1
ATOM 2179 N N . SER A 1 307 ? -24.919 -70.246 20.886 1.00 70.67 307 SER A N 1
ATOM 2180 C CA . SER A 1 307 ? -24.877 -70.670 19.472 1.00 72.69 307 SER A CA 1
ATOM 2181 C C . SER A 1 307 ? -24.933 -72.198 19.272 1.00 73.76 307 SER A C 1
ATOM 2182 O O . SER A 1 307 ? -25.434 -72.691 18.244 1.00 71.60 307 SER A O 1
ATOM 2185 N N . ASN A 1 308 ? -24.407 -72.933 20.256 1.00 75.24 308 ASN A N 1
ATOM 2186 C CA . ASN A 1 308 ? -24.481 -74.402 20.249 1.00 77.60 308 ASN A CA 1
ATOM 2187 C C . ASN A 1 308 ? -25.953 -74.808 20.387 1.00 79.06 308 ASN A C 1
ATOM 2188 O O . ASN A 1 308 ? -26.352 -75.896 19.968 1.00 78.67 308 ASN A O 1
ATOM 2193 N N . LYS A 1 309 ? -26.758 -73.913 20.965 1.00 79.23 309 LYS A N 1
ATOM 2194 C CA . LYS A 1 309 ? -28.145 -74.230 21.287 1.00 81.88 309 LYS A CA 1
ATOM 2195 C C . LYS A 1 309 ? -29.085 -74.225 20.087 1.00 82.59 309 LYS A C 1
ATOM 2196 O O . LYS A 1 309 ? -30.099 -74.906 20.115 1.00 86.61 309 LYS A O 1
ATOM 2202 N N . ILE A 1 310 ? -28.780 -73.469 19.039 1.00 82.46 310 ILE A N 1
ATOM 2203 C CA . ILE A 1 310 ? -29.503 -73.660 17.777 1.00 81.74 310 ILE A CA 1
ATOM 2204 C C . ILE A 1 310 ? -28.805 -73.001 16.626 1.00 82.48 310 ILE A C 1
ATOM 2205 O O . ILE A 1 310 ? -28.664 -71.756 16.608 1.00 86.64 310 ILE A O 1
ATOM 2210 N N . ASN A 1 311 ? -28.413 -73.825 15.654 1.00 79.67 311 ASN A N 1
ATOM 2211 C CA . ASN A 1 311 ? -27.979 -73.337 14.342 1.00 79.63 311 ASN A CA 1
ATOM 2212 C C . ASN A 1 311 ? -29.077 -73.520 13.280 1.00 77.36 311 ASN A C 1
ATOM 2213 O O . ASN A 1 311 ? -29.376 -74.631 12.850 1.00 80.90 311 ASN A O 1
ATOM 2218 N N . ALA A 1 312 ? -29.656 -72.397 12.869 1.00 75.14 312 ALA A N 1
ATOM 2219 C CA . ALA A 1 312 ? -30.872 -72.361 12.062 1.00 71.60 312 ALA A CA 1
ATOM 2220 C C . ALA A 1 312 ? -31.488 -70.967 12.208 1.00 67.36 312 ALA A C 1
ATOM 2221 O O . ALA A 1 312 ? -32.580 -70.828 12.756 1.00 66.39 312 ALA A O 1
ATOM 2223 N N . TYR A 1 313 ? -30.785 -69.944 11.730 1.00 63.87 313 TYR A N 1
ATOM 2224 C CA . TYR A 1 313 ? -31.187 -68.552 11.973 1.00 62.43 313 TYR A CA 1
ATOM 2225 C C . TYR A 1 313 ? -32.285 -68.056 11.023 1.00 59.08 313 TYR A C 1
ATOM 2226 O O . TYR A 1 313 ? -32.316 -68.410 9.836 1.00 56.87 313 TYR A O 1
ATOM 2235 N N . PRO A 1 314 ? -33.179 -67.202 11.540 1.00 57.11 314 PRO A N 1
ATOM 2236 C CA . PRO A 1 314 ? -34.267 -66.668 10.717 1.00 55.87 314 PRO A CA 1
ATOM 2237 C C . PRO A 1 314 ? -33.720 -65.803 9.569 1.00 52.74 314 PRO A C 1
ATOM 2238 O O . PRO A 1 314 ? -32.689 -65.157 9.730 1.00 49.23 314 PRO A O 1
ATOM 2242 N N . SER A 1 315 ? -34.379 -65.837 8.411 1.00 51.30 315 SER A N 1
ATOM 2243 C CA . SER A 1 315 ? -33.955 -65.034 7.275 1.00 49.60 315 SER A CA 1
ATOM 2244 C C . SER A 1 315 ? -34.672 -63.701 7.308 1.00 48.47 315 SER A C 1
ATOM 2245 O O . SER A 1 315 ? -35.861 -63.615 7.642 1.00 50.72 315 SER A O 1
ATOM 2248 N N . VAL A 1 316 ? -33.938 -62.668 6.921 1.00 46.81 316 VAL A N 1
ATOM 2249 C CA . VAL A 1 316 ? -34.458 -61.315 6.901 1.00 45.64 316 VAL A CA 1
ATOM 2250 C C . VAL A 1 316 ? -34.617 -60.877 5.442 1.00 43.91 316 VAL A C 1
ATOM 2251 O O . VAL A 1 316 ? -33.633 -60.773 4.732 1.00 43.45 316 VAL A O 1
ATOM 2255 N N . ASP A 1 317 ? -35.861 -60.675 5.009 1.00 44.98 317 ASP A N 1
ATOM 2256 C CA . ASP A 1 317 ? -36.176 -60.098 3.697 1.00 44.77 317 ASP A CA 1
ATOM 2257 C C . ASP A 1 317 ? -36.463 -58.607 3.854 1.00 43.39 317 ASP A C 1
ATOM 2258 O O . ASP A 1 317 ? -37.412 -58.261 4.548 1.00 42.68 317 ASP A O 1
ATOM 2263 N N . LEU A 1 318 ? -35.665 -57.742 3.211 1.00 41.43 318 LEU A N 1
ATOM 2264 C CA . LEU A 1 318 ? -36.010 -56.323 3.019 1.00 41.15 318 LEU A CA 1
ATOM 2265 C C . LEU A 1 318 ? -36.669 -56.168 1.659 1.00 41.03 318 LEU A C 1
ATOM 2266 O O . LEU A 1 318 ? -35.992 -56.246 0.648 1.00 41.26 318 LEU A O 1
ATOM 2271 N N . VAL A 1 319 ? -37.986 -55.992 1.614 1.00 41.61 319 VAL A N 1
ATOM 2272 C CA . VAL A 1 319 ? -38.676 -55.720 0.356 1.00 43.02 319 VAL A CA 1
ATOM 2273 C C . VAL A 1 319 ? -38.482 -54.232 0.019 1.00 42.91 319 VAL A C 1
ATOM 2274 O O . VAL A 1 319 ? -38.860 -53.365 0.806 1.00 43.34 319 VAL A O 1
ATOM 2278 N N . MET A 1 320 ? -37.898 -53.956 -1.147 1.00 42.52 320 MET A N 1
ATOM 2279 C CA . MET A 1 320 ? -37.467 -52.616 -1.497 1.00 43.12 320 MET A CA 1
ATOM 2280 C C . MET A 1 320 ? -38.460 -51.910 -2.383 1.00 43.96 320 MET A C 1
ATOM 2281 O O . MET A 1 320 ? -39.180 -52.547 -3.174 1.00 43.50 320 MET A O 1
ATOM 2286 N N . ASP A 1 321 ? -38.439 -50.583 -2.253 1.00 43.97 321 ASP A N 1
ATOM 2287 C CA . ASP A 1 321 ? -39.206 -49.638 -3.065 1.00 44.80 321 ASP A CA 1
ATOM 2288 C C . ASP A 1 321 ? -40.702 -49.755 -2.789 1.00 46.22 321 ASP A C 1
ATOM 2289 O O . ASP A 1 321 ? -41.327 -48.793 -2.350 1.00 48.19 321 ASP A O 1
ATOM 2294 N N . LYS A 1 322 ? -41.285 -50.924 -3.015 1.00 46.82 322 LYS A N 1
ATOM 2295 C CA . LYS A 1 322 ? -42.767 -51.057 -3.011 1.00 49.71 322 LYS A CA 1
ATOM 2296 C C . LYS A 1 322 ? -43.157 -52.533 -2.779 1.00 51.07 322 LYS A C 1
ATOM 2297 O O . LYS A 1 322 ? -42.286 -53.404 -2.863 1.00 50.29 322 LYS A O 1
ATOM 2303 N N . PRO A 1 323 ? -44.449 -52.827 -2.475 1.00 54.07 323 PRO A N 1
ATOM 2304 C CA . PRO A 1 323 ? -44.824 -54.195 -2.072 1.00 55.81 323 PRO A CA 1
ATOM 2305 C C . PRO A 1 323 ? -44.403 -55.302 -3.046 1.00 55.62 323 PRO A C 1
ATOM 2306 O O . PRO A 1 323 ? -44.173 -56.447 -2.635 1.00 54.49 323 PRO A O 1
ATOM 2310 N N . ASN A 1 324 ? -44.294 -54.963 -4.315 1.00 56.63 324 ASN A N 1
ATOM 2311 C CA . ASN A 1 324 ? -43.914 -55.953 -5.312 1.00 58.81 324 ASN A CA 1
ATOM 2312 C C . ASN A 1 324 ? -42.418 -56.282 -5.472 1.00 58.66 324 ASN A C 1
ATOM 2313 O O . ASN A 1 324 ? -42.017 -56.685 -6.546 1.00 58.69 324 ASN A O 1
ATOM 2318 N N . GLY A 1 325 ? -41.608 -56.109 -4.429 1.00 59.89 325 GLY A N 1
ATOM 2319 C CA . GLY A 1 325 ? -40.197 -56.578 -4.449 1.00 56.73 325 GLY A CA 1
ATOM 2320 C C . GLY A 1 325 ? -39.467 -55.503 -5.170 1.00 54.77 325 GLY A C 1
ATOM 2321 O O . GLY A 1 325 ? -40.117 -54.525 -5.480 1.00 56.65 325 GLY A O 1
ATOM 2322 N N . PRO A 1 326 ? -38.158 -55.641 -5.445 1.00 50.75 326 PRO A N 1
ATOM 2323 C CA . PRO A 1 326 ? -37.300 -56.806 -5.212 1.00 48.39 326 PRO A CA 1
ATOM 2324 C C . PRO A 1 326 ? -36.817 -56.933 -3.776 1.00 45.41 326 PRO A C 1
ATOM 2325 O O . PRO A 1 326 ? -36.955 -56.014 -2.996 1.00 43.90 326 PRO A O 1
ATOM 2329 N N . VAL A 1 327 ? -36.242 -58.074 -3.444 1.00 43.74 327 VAL A N 1
ATOM 2330 C CA . VAL A 1 327 ? -35.947 -58.394 -2.057 1.00 43.61 327 VAL A CA 1
ATOM 2331 C C . VAL A 1 327 ? -34.450 -58.407 -1.846 1.00 42.31 327 VAL A C 1
ATOM 2332 O O . VAL A 1 327 ? -33.729 -59.105 -2.538 1.00 41.92 327 VAL A O 1
ATOM 2336 N N . TRP A 1 328 ? -34.009 -57.611 -0.889 1.00 41.22 328 TRP A N 1
ATOM 2337 C CA . TRP A 1 328 ? -32.672 -57.646 -0.365 1.00 42.22 328 TRP A CA 1
ATOM 2338 C C . TRP A 1 328 ? -32.695 -58.670 0.766 1.00 43.68 328 TRP A C 1
ATOM 2339 O O . TRP A 1 328 ? -33.256 -58.395 1.818 1.00 42.99 328 TRP A O 1
ATOM 2350 N N . ARG A 1 329 ? -32.097 -59.845 0.553 1.00 46.10 329 ARG A N 1
ATOM 2351 C CA . ARG A 1 329 ? -32.095 -60.889 1.572 1.00 46.60 329 ARG A CA 1
ATOM 2352 C C . ARG A 1 329 ? -30.869 -60.825 2.503 1.00 46.17 329 ARG A C 1
ATOM 2353 O O . ARG A 1 329 ? -29.731 -60.748 2.066 1.00 42.78 329 ARG A O 1
ATOM 2361 N N . ILE A 1 330 ? -31.121 -60.844 3.808 1.00 48.19 330 ILE A N 1
ATOM 2362 C CA . ILE A 1 330 ? -30.055 -60.978 4.791 1.00 48.72 330 ILE A CA 1
ATOM 2363 C C . ILE A 1 330 ? -30.277 -62.308 5.476 1.00 51.24 330 ILE A C 1
ATOM 2364 O O . ILE A 1 330 ? -31.359 -62.550 6.044 1.00 53.95 330 ILE A O 1
ATOM 2369 N N . SER A 1 331 ? -29.290 -63.193 5.403 1.00 50.99 331 SER A N 1
ATOM 2370 C CA . SER A 1 331 ? -29.417 -64.466 6.087 1.00 53.51 331 SER A CA 1
ATOM 2371 C C . SER A 1 331 ? -29.194 -64.181 7.576 1.00 53.61 331 SER A C 1
ATOM 2372 O O . SER A 1 331 ? -28.268 -63.446 7.927 1.00 52.31 331 SER A O 1
ATOM 2375 N N . GLY A 1 332 ? -30.031 -64.764 8.439 1.00 54.49 332 GLY A N 1
ATOM 2376 C CA . GLY A 1 332 ? -29.804 -64.752 9.901 1.00 53.07 332 GLY A CA 1
ATOM 2377 C C . GLY A 1 332 ? -28.345 -64.832 10.356 1.00 50.88 332 GLY A C 1
ATOM 2378 O O . GLY A 1 332 ? -27.889 -63.983 11.111 1.00 49.39 332 GLY A O 1
ATOM 2379 N N . GLU A 1 333 ? -27.610 -65.835 9.872 1.00 52.72 333 GLU A N 1
ATOM 2380 C CA . GLU A 1 333 ? -26.179 -66.018 10.223 1.00 53.98 333 GLU A CA 1
ATOM 2381 C C . GLU A 1 333 ? -25.338 -64.740 10.033 1.00 53.46 333 GLU A C 1
ATOM 2382 O O . GLU A 1 333 ? -24.595 -64.331 10.928 1.00 54.17 333 GLU A O 1
ATOM 2388 N N . ASP A 1 334 ? -25.474 -64.087 8.885 1.00 54.94 334 ASP A N 1
ATOM 2389 C CA . ASP A 1 334 ? -24.723 -62.828 8.622 1.00 54.27 334 ASP A CA 1
ATOM 2390 C C . ASP A 1 334 ? -25.179 -61.611 9.459 1.00 53.37 334 ASP A C 1
ATOM 2391 O O . ASP A 1 334 ? -24.444 -60.634 9.571 1.00 53.95 334 ASP A O 1
ATOM 2396 N N . LEU A 1 335 ? -26.392 -61.633 10.004 1.00 50.43 335 LEU A N 1
ATOM 2397 C CA . LEU A 1 335 ? -26.766 -60.594 10.984 1.00 50.35 335 LEU A CA 1
ATOM 2398 C C . LEU A 1 335 ? -26.100 -60.828 12.343 1.00 51.32 335 LEU A C 1
ATOM 2399 O O . LEU A 1 335 ? -25.991 -59.896 13.133 1.00 51.94 335 LEU A O 1
ATOM 2404 N N . MET A 1 336 ? -25.696 -62.071 12.619 1.00 51.53 336 MET A N 1
ATOM 2405 C CA . MET A 1 336 ? -25.215 -62.453 13.942 1.00 53.35 336 MET A CA 1
ATOM 2406 C C . MET A 1 336 ? -23.733 -62.163 14.111 1.00 53.68 336 MET A C 1
ATOM 2407 O O . MET A 1 336 ? -22.956 -62.245 13.155 1.00 54.85 336 MET A O 1
ATOM 2412 N N . VAL A 1 337 ? -23.355 -61.811 15.332 1.00 53.81 337 VAL A N 1
ATOM 2413 C CA . VAL A 1 337 ? -21.970 -61.522 15.662 1.00 57.02 337 VAL A CA 1
ATOM 2414 C C . VAL A 1 337 ? -21.492 -62.566 16.657 1.00 59.90 337 VAL A C 1
ATOM 2415 O O . VAL A 1 337 ? -22.224 -62.955 17.566 1.00 60.01 337 VAL A O 1
ATOM 2419 N N . GLN A 1 338 ? -20.257 -63.005 16.459 1.00 61.75 338 GLN A N 1
ATOM 2420 C CA . GLN A 1 338 ? -19.643 -64.034 17.274 1.00 66.60 338 GLN A CA 1
ATOM 2421 C C . GLN A 1 338 ? -19.017 -63.260 18.426 1.00 68.54 338 GLN A C 1
ATOM 2422 O O . GLN A 1 338 ? -17.857 -62.858 18.351 1.00 70.42 338 GLN A O 1
ATOM 2428 N N . ALA A 1 339 ? -19.811 -63.003 19.461 1.00 69.72 339 ALA A N 1
ATOM 2429 C CA . ALA A 1 339 ? -19.400 -62.125 20.566 1.00 72.00 339 ALA A CA 1
ATOM 2430 C C . ALA A 1 339 ? -18.974 -62.944 21.783 1.00 73.62 339 ALA A C 1
ATOM 2431 O O . ALA A 1 339 ? -17.789 -63.054 22.069 1.00 74.46 339 ALA A O 1
ATOM 2433 N N . VAL A 1 343 ? -20.661 -67.415 22.369 1.00 68.67 343 VAL A N 1
ATOM 2434 C CA . VAL A 1 343 ? -21.750 -66.431 22.514 1.00 68.69 343 VAL A CA 1
ATOM 2435 C C . VAL A 1 343 ? -22.020 -65.680 21.209 1.00 64.96 343 VAL A C 1
ATOM 2436 O O . VAL A 1 343 ? -21.176 -64.903 20.767 1.00 64.22 343 VAL A O 1
ATOM 2440 N N . THR A 1 344 ? -23.193 -65.904 20.608 1.00 63.50 344 THR A N 1
ATOM 2441 C CA . THR A 1 344 ? -23.593 -65.192 19.377 1.00 63.11 344 THR A CA 1
ATOM 2442 C C . THR A 1 344 ? -24.637 -64.095 19.648 1.00 60.48 344 THR A C 1
ATOM 2443 O O . THR A 1 344 ? -25.555 -64.307 20.424 1.00 59.94 344 THR A O 1
ATOM 2447 N N . CYS A 1 345 ? -24.494 -62.939 18.997 1.00 56.83 345 CYS A N 1
ATOM 2448 C CA . CYS A 1 345 ? -25.359 -61.773 19.269 1.00 55.28 345 CYS A CA 1
ATOM 2449 C C . CYS A 1 345 ? -25.938 -61.137 18.015 1.00 51.99 345 CYS A C 1
ATOM 2450 O O . CYS A 1 345 ? -25.300 -61.108 16.966 1.00 50.28 345 CYS A O 1
ATOM 2453 N N . LEU A 1 346 ? -27.154 -60.625 18.131 1.00 49.62 346 LEU A N 1
ATOM 2454 C CA . LEU A 1 346 ? -27.828 -60.064 16.984 1.00 47.63 346 LEU A CA 1
ATOM 2455 C C . LEU A 1 346 ? -27.165 -58.720 16.693 1.00 44.98 346 LEU A C 1
ATOM 2456 O O . LEU A 1 346 ? -27.089 -57.870 17.557 1.00 45.05 346 LEU A O 1
ATOM 2461 N N . GLY A 1 347 ? -26.655 -58.556 15.477 1.00 44.27 347 GLY A N 1
ATOM 2462 C CA . GLY A 1 347 ? -25.889 -57.379 15.110 1.00 43.62 347 GLY A CA 1
ATOM 2463 C C . GLY A 1 347 ? -26.807 -56.271 14.641 1.00 42.41 347 GLY A C 1
ATOM 2464 O O . GLY A 1 347 ? -26.696 -55.806 13.512 1.00 40.79 347 GLY A O 1
ATOM 2465 N N . VAL A 1 348 ? -27.744 -55.905 15.514 1.00 41.95 348 VAL A N 1
ATOM 2466 C CA . VAL A 1 348 ? -28.721 -54.873 15.271 1.00 41.72 348 VAL A CA 1
ATOM 2467 C C . VAL A 1 348 ? -28.723 -53.936 16.499 1.00 42.22 348 VAL A C 1
ATOM 2468 O O . VAL A 1 348 ? -28.826 -54.393 17.635 1.00 43.06 348 VAL A O 1
ATOM 2472 N N . MET A 1 349 ? -28.545 -52.638 16.258 1.00 41.90 349 MET A N 1
ATOM 2473 C CA . MET A 1 349 ? -28.374 -51.640 17.309 1.00 42.75 349 MET A CA 1
ATOM 2474 C C . MET A 1 349 ? -29.625 -50.773 17.425 1.00 41.68 349 MET A C 1
ATOM 2475 O O . MET A 1 349 ? -30.298 -50.517 16.448 1.00 40.62 349 MET A O 1
ATOM 2480 N N . ASN A 1 350 ? -29.948 -50.374 18.646 1.00 41.92 350 ASN A N 1
ATOM 2481 C CA . ASN A 1 350 ? -31.019 -49.424 18.901 1.00 42.22 350 ASN A CA 1
ATOM 2482 C C . ASN A 1 350 ? -30.520 -48.009 18.619 1.00 42.04 350 ASN A C 1
ATOM 2483 O O . ASN A 1 350 ? -29.712 -47.481 19.371 1.00 42.24 350 ASN A O 1
ATOM 2488 N N . GLY A 1 351 ? -30.973 -47.422 17.510 1.00 39.91 351 GLY A N 1
ATOM 2489 C CA . GLY A 1 351 ? -30.637 -46.039 17.154 1.00 40.30 351 GLY A CA 1
ATOM 2490 C C . GLY A 1 351 ? -31.344 -44.918 17.928 1.00 40.61 351 GLY A C 1
ATOM 2491 O O . GLY A 1 351 ? -31.134 -43.738 17.655 1.00 40.22 351 GLY A O 1
ATOM 2492 N N . GLY A 1 352 ? -32.176 -45.281 18.877 1.00 41.52 352 GLY A N 1
ATOM 2493 C CA . GLY A 1 352 ? -32.915 -44.304 19.667 1.00 43.98 352 GLY A CA 1
ATOM 2494 C C . GLY A 1 352 ? -34.106 -43.681 18.948 1.00 44.05 352 GLY A C 1
ATOM 2495 O O . GLY A 1 352 ? -34.628 -44.204 17.942 1.00 41.97 352 GLY A O 1
ATOM 2496 N N . MET A 1 353 ? -34.545 -42.545 19.470 1.00 45.47 353 MET A N 1
ATOM 2497 C CA . MET A 1 353 ? -35.760 -41.909 18.960 1.00 45.28 353 MET A CA 1
ATOM 2498 C C . MET A 1 353 ? -35.542 -41.274 17.601 1.00 41.90 353 MET A C 1
ATOM 2499 O O . MET A 1 353 ? -36.430 -41.267 16.765 1.00 41.01 353 MET A O 1
ATOM 2504 N N . GLN A 1 354 ? -34.346 -40.750 17.373 1.00 41.66 354 GLN A N 1
ATOM 2505 C CA . GLN A 1 354 ? -34.066 -39.908 16.218 1.00 40.68 354 GLN A CA 1
ATOM 2506 C C . GLN A 1 354 ? -32.750 -40.254 15.525 1.00 38.82 354 GLN A C 1
ATOM 2507 O O . GLN A 1 354 ? -31.885 -39.390 15.409 1.00 36.90 354 GLN A O 1
ATOM 2513 N N . PRO A 1 355 ? -32.588 -41.507 15.050 1.00 37.73 355 PRO A N 1
ATOM 2514 C CA . PRO A 1 355 ? -31.482 -41.692 14.149 1.00 36.95 355 PRO A CA 1
ATOM 2515 C C . PRO A 1 355 ? -31.780 -40.931 12.859 1.00 36.34 355 PRO A C 1
ATOM 2516 O O . PRO A 1 355 ? -32.938 -40.611 12.556 1.00 35.68 355 PRO A O 1
ATOM 2520 N N . ARG A 1 356 ? -30.754 -40.642 12.099 1.00 35.09 356 ARG A N 1
ATOM 2521 C CA . ARG A 1 356 ? -30.949 -39.958 10.828 1.00 37.05 356 ARG A CA 1
ATOM 2522 C C . ARG A 1 356 ? -31.871 -40.666 9.840 1.00 37.20 356 ARG A C 1
ATOM 2523 O O . ARG A 1 356 ? -32.569 -40.021 9.034 1.00 37.53 356 ARG A O 1
ATOM 2531 N N . ALA A 1 357 ? -31.857 -41.990 9.894 1.00 36.12 357 ALA A N 1
ATOM 2532 C CA . ALA A 1 357 ? -32.731 -42.809 9.079 1.00 37.04 357 ALA A CA 1
ATOM 2533 C C . ALA A 1 357 ? -33.385 -43.831 9.989 1.00 37.66 357 ALA A C 1
ATOM 2534 O O . ALA A 1 357 ? -32.773 -44.243 10.965 1.00 39.10 357 ALA A O 1
ATOM 2536 N N . GLU A 1 358 ? -34.643 -44.185 9.718 1.00 36.32 358 GLU A N 1
ATOM 2537 C CA . GLU A 1 358 ? -35.319 -45.186 10.507 1.00 38.15 358 GLU A CA 1
ATOM 2538 C C . GLU A 1 358 ? -34.665 -46.561 10.394 1.00 34.84 358 GLU A C 1
ATOM 2539 O O . GLU A 1 358 ? -34.705 -47.329 11.329 1.00 34.19 358 GLU A O 1
ATOM 2545 N N . ILE A 1 359 ? -34.070 -46.863 9.257 1.00 32.69 359 ILE A N 1
ATOM 2546 C CA . ILE A 1 359 ? -33.279 -48.094 9.134 1.00 33.46 359 ILE A CA 1
ATOM 2547 C C . ILE A 1 359 ? -31.946 -47.687 8.553 1.00 32.33 359 ILE A C 1
ATOM 2548 O O . ILE A 1 359 ? -31.926 -46.864 7.656 1.00 32.73 359 ILE A O 1
ATOM 2553 N N . THR A 1 360 ? -30.864 -48.281 9.035 1.00 31.53 360 THR A N 1
ATOM 2554 C CA . THR A 1 360 ? -29.543 -48.082 8.460 1.00 31.63 360 THR A CA 1
ATOM 2555 C C . THR A 1 360 ? -28.868 -49.428 8.291 1.00 30.81 360 THR A C 1
ATOM 2556 O O . THR A 1 360 ? -28.747 -50.200 9.238 1.00 30.49 360 THR A O 1
ATOM 2560 N N . LEU A 1 361 ? -28.484 -49.694 7.057 1.00 30.12 361 LEU A N 1
ATOM 2561 C CA . LEU A 1 361 ? -27.704 -50.845 6.683 1.00 30.90 361 LEU A CA 1
ATOM 2562 C C . LEU A 1 361 ? -26.247 -50.414 6.798 1.00 31.62 361 LEU A C 1
ATOM 2563 O O . LEU A 1 361 ? -25.792 -49.486 6.067 1.00 31.08 361 LEU A O 1
ATOM 2568 N N . GLY A 1 362 ? -25.509 -51.067 7.692 1.00 31.89 362 GLY A N 1
ATOM 2569 C CA . GLY A 1 362 ? -24.099 -50.709 7.955 1.00 30.42 362 GLY A CA 1
ATOM 2570 C C . GLY A 1 362 ? -23.102 -51.605 7.246 1.00 32.65 362 GLY A C 1
ATOM 2571 O O . GLY A 1 362 ? -23.473 -52.426 6.396 1.00 33.20 362 GLY A O 1
ATOM 2572 N N . ALA A 1 363 ? -21.835 -51.497 7.621 1.00 32.17 363 ALA A N 1
ATOM 2573 C CA . ALA A 1 363 ? -20.793 -52.187 6.862 1.00 34.07 363 ALA A CA 1
ATOM 2574 C C . ALA A 1 363 ? -20.996 -53.700 6.787 1.00 34.86 363 ALA A C 1
ATOM 2575 O O . ALA A 1 363 ? -20.852 -54.269 5.724 1.00 33.44 363 ALA A O 1
ATOM 2577 N N . ARG A 1 364 ? -21.399 -54.343 7.871 1.00 35.72 364 ARG A N 1
ATOM 2578 C CA . ARG A 1 364 ? -21.619 -55.782 7.822 1.00 38.14 364 ARG A CA 1
ATOM 2579 C C . ARG A 1 364 ? -22.660 -56.224 6.776 1.00 37.98 364 ARG A C 1
ATOM 2580 O O . ARG A 1 364 ? -22.583 -57.341 6.263 1.00 34.93 364 ARG A O 1
ATOM 2588 N N . GLN A 1 365 ? -23.617 -55.347 6.461 1.00 37.15 365 GLN A N 1
ATOM 2589 C CA . GLN A 1 365 ? -24.656 -55.653 5.493 1.00 37.47 365 GLN A CA 1
ATOM 2590 C C . GLN A 1 365 ? -24.120 -55.493 4.076 1.00 37.49 365 GLN A C 1
ATOM 2591 O O . GLN A 1 365 ? -24.703 -55.996 3.138 1.00 38.57 365 GLN A O 1
ATOM 2597 N N . LEU A 1 366 ? -23.000 -54.786 3.939 1.00 36.21 366 LEU A N 1
ATOM 2598 C CA . LEU A 1 366 ? -22.358 -54.588 2.675 1.00 35.61 366 LEU A CA 1
ATOM 2599 C C . LEU A 1 366 ? -21.286 -55.634 2.369 1.00 33.71 366 LEU A C 1
ATOM 2600 O O . LEU A 1 366 ? -20.970 -55.841 1.219 1.00 32.15 366 LEU A O 1
ATOM 2605 N N . GLU A 1 367 ? -20.735 -56.274 3.389 1.00 32.80 367 GLU A N 1
ATOM 2606 C CA . GLU A 1 367 ? -19.570 -57.158 3.232 1.00 32.00 367 GLU A CA 1
ATOM 2607 C C . GLU A 1 367 ? -19.976 -58.394 2.435 1.00 34.41 367 GLU A C 1
ATOM 2608 O O . GLU A 1 367 ? -21.012 -58.977 2.703 1.00 36.05 367 GLU A O 1
ATOM 2614 N N . GLU A 1 368 ? -19.163 -58.780 1.453 1.00 34.73 368 GLU A N 1
ATOM 2615 C CA . GLU A 1 368 ? -19.368 -59.979 0.643 1.00 35.48 368 GLU A CA 1
ATOM 2616 C C . GLU A 1 368 ? -20.628 -59.867 -0.209 1.00 36.33 368 GLU A C 1
ATOM 2617 O O . GLU A 1 368 ? -21.232 -60.869 -0.563 1.00 35.93 368 GLU A O 1
ATOM 2623 N N . ASN A 1 369 ? -21.034 -58.641 -0.518 1.00 36.22 369 ASN A N 1
ATOM 2624 C CA . ASN A 1 369 ? -22.068 -58.436 -1.485 1.00 38.03 369 ASN A CA 1
ATOM 2625 C C . ASN A 1 369 ? -21.559 -57.362 -2.423 1.00 38.05 369 ASN A C 1
ATOM 2626 O O . ASN A 1 369 ? -20.762 -56.492 -2.027 1.00 36.38 369 ASN A O 1
ATOM 2631 N N . LEU A 1 370 ? -21.990 -57.464 -3.668 1.00 36.63 370 LEU A N 1
ATOM 2632 C CA . LEU A 1 370 ? -21.677 -56.506 -4.689 1.00 36.28 370 LEU A CA 1
ATOM 2633 C C . LEU A 1 370 ? -22.791 -55.492 -4.570 1.00 35.49 370 LEU A C 1
ATOM 2634 O O . LEU A 1 370 ? -23.949 -55.856 -4.767 1.00 35.50 370 LEU A O 1
ATOM 2639 N N . VAL A 1 371 ? -22.458 -54.241 -4.256 1.00 32.94 371 VAL A N 1
ATOM 2640 C CA . VAL A 1 371 ? -23.468 -53.207 -4.161 1.00 32.96 371 VAL A CA 1
ATOM 2641 C C . VAL A 1 371 ? -23.116 -52.111 -5.133 1.00 33.14 371 VAL A C 1
ATOM 2642 O O . V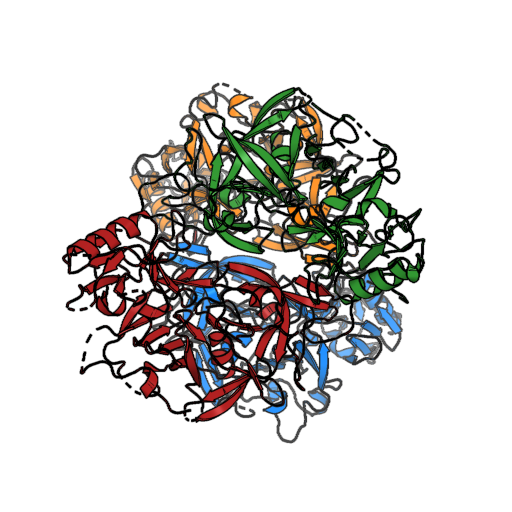AL A 1 371 ? -22.026 -51.527 -5.030 1.00 33.28 371 VAL A O 1
ATOM 2646 N N . VAL A 1 372 ? -24.049 -51.823 -6.051 1.00 31.09 372 VAL A N 1
ATOM 2647 C CA . VAL A 1 372 ? -23.800 -50.920 -7.161 1.00 31.73 372 VAL A CA 1
ATOM 2648 C C . VAL A 1 372 ? -24.510 -49.598 -6.898 1.00 32.22 372 VAL A C 1
ATOM 2649 O O . VAL A 1 372 ? -25.709 -49.541 -6.656 1.00 31.98 372 VAL A O 1
ATOM 2653 N N . PHE A 1 373 ? -23.740 -48.535 -6.912 1.00 30.18 373 PHE A N 1
ATOM 2654 C CA . PHE A 1 373 ? -24.275 -47.240 -6.691 1.00 29.29 373 PHE A CA 1
ATOM 2655 C C . PHE A 1 373 ? -24.193 -46.536 -8.007 1.00 29.22 373 PHE A C 1
ATOM 2656 O O . PHE A 1 373 ? -23.112 -46.104 -8.450 1.00 28.62 373 PHE A O 1
ATOM 2664 N N . ASP A 1 374 ? -25.350 -46.456 -8.665 1.00 30.11 374 ASP A N 1
ATOM 2665 C CA . ASP A 1 374 ? -25.411 -45.871 -9.997 1.00 31.95 374 ASP A CA 1
ATOM 2666 C C . ASP A 1 374 ? -25.923 -44.457 -9.918 1.00 32.97 374 ASP A C 1
ATOM 2667 O O . ASP A 1 374 ? -27.128 -44.199 -9.881 1.00 33.06 374 ASP A O 1
ATOM 2672 N N . LEU A 1 375 ? -24.955 -43.557 -9.903 1.00 33.54 375 LEU A N 1
ATOM 2673 C CA . LEU A 1 375 ? -25.152 -42.105 -9.786 1.00 33.40 375 LEU A CA 1
ATOM 2674 C C . LEU A 1 375 ? -25.798 -41.497 -11.045 1.00 33.21 375 LEU A C 1
ATOM 2675 O O . LEU A 1 375 ? -26.516 -40.502 -10.975 1.00 31.85 375 LEU A O 1
ATOM 2680 N N . ALA A 1 376 ? -25.572 -42.110 -12.188 1.00 36.07 376 ALA A N 1
ATOM 2681 C CA . ALA A 1 376 ? -26.128 -41.607 -13.456 1.00 36.12 376 ALA A CA 1
ATOM 2682 C C . ALA A 1 376 ? -27.619 -41.888 -13.573 1.00 37.67 376 ALA A C 1
ATOM 2683 O O . ALA A 1 376 ? -28.404 -41.047 -14.051 1.00 36.70 376 ALA A O 1
ATOM 2685 N N . ARG A 1 377 ? -28.023 -43.074 -13.127 1.00 38.65 377 ARG A N 1
ATOM 2686 C CA . ARG A 1 377 ? -29.423 -43.501 -13.221 1.00 39.21 377 ARG A CA 1
ATOM 2687 C C . ARG A 1 377 ? -30.199 -43.481 -11.880 1.00 37.56 377 ARG A C 1
ATOM 2688 O O . ARG A 1 377 ? -31.389 -43.828 -11.831 1.00 37.76 377 ARG A O 1
ATOM 2696 N N . SER A 1 378 ? -29.527 -43.061 -10.817 1.00 33.14 378 SER A N 1
ATOM 2697 C CA . SER A 1 378 ? -30.118 -42.941 -9.494 1.00 32.65 378 SER A CA 1
ATOM 2698 C C . SER A 1 378 ? -30.733 -44.218 -8.960 1.00 32.70 378 SER A C 1
ATOM 2699 O O . SER A 1 378 ? -31.924 -44.284 -8.656 1.00 31.34 378 SER A O 1
ATOM 2702 N N . ARG A 1 379 ? -29.938 -45.253 -8.867 1.00 32.05 379 ARG A N 1
ATOM 2703 C CA . ARG A 1 379 ? -30.429 -46.516 -8.348 1.00 34.07 379 ARG A CA 1
ATOM 2704 C C . ARG A 1 379 ? -29.267 -47.236 -7.702 1.00 33.63 379 ARG A C 1
ATOM 2705 O O . ARG A 1 379 ? -28.103 -46.980 -8.041 1.00 31.60 379 ARG A O 1
ATOM 2713 N N . VAL A 1 380 ? -29.602 -48.096 -6.749 1.00 33.42 380 VAL A N 1
ATOM 2714 C CA . VAL A 1 380 ? -28.655 -48.968 -6.102 1.00 33.40 380 VAL A CA 1
ATOM 2715 C C . VAL A 1 380 ? -28.966 -50.329 -6.654 1.00 34.80 380 VAL A C 1
ATOM 2716 O O . VAL A 1 380 ? -30.150 -50.734 -6.694 1.00 35.93 380 VAL A O 1
ATOM 2720 N N . GLY A 1 381 ? -27.949 -51.018 -7.145 1.00 34.94 381 GLY A N 1
ATOM 2721 C CA . GLY A 1 381 ? -28.105 -52.378 -7.627 1.00 35.68 381 GLY A CA 1
ATOM 2722 C C . GLY A 1 381 ? -27.590 -53.364 -6.597 1.00 35.25 381 GLY A C 1
ATOM 2723 O O . GLY A 1 381 ? -26.575 -53.135 -5.957 1.00 31.88 381 GLY A O 1
ATOM 2724 N N . PHE A 1 382 ? -28.297 -54.466 -6.422 1.00 36.97 382 PHE A N 1
ATOM 2725 C CA . PHE A 1 382 ? -27.839 -55.477 -5.477 1.00 39.73 382 PHE A CA 1
ATOM 2726 C C . PHE A 1 382 ? -28.275 -56.855 -6.022 1.00 41.09 382 PHE A C 1
ATOM 2727 O O . PHE A 1 382 ? -29.256 -56.969 -6.774 1.00 43.41 382 PHE A O 1
ATOM 2735 N N . SER A 1 383 ? -27.514 -57.872 -5.669 1.00 42.28 383 SER A N 1
ATOM 2736 C CA . SER A 1 383 ? -27.774 -59.242 -6.105 1.00 43.80 383 SER A CA 1
ATOM 2737 C C . SER A 1 383 ? -28.801 -59.817 -5.182 1.00 44.01 383 SER A C 1
ATOM 2738 O O . SER A 1 383 ? -28.679 -59.724 -3.981 1.00 45.27 383 SER A O 1
ATOM 2741 N N . THR A 1 384 ? -29.837 -60.398 -5.740 1.00 47.46 384 THR A N 1
ATOM 2742 C CA . THR A 1 384 ? -30.805 -61.110 -4.909 1.00 48.89 384 THR A CA 1
ATOM 2743 C C . THR A 1 384 ? -30.186 -62.418 -4.327 1.00 47.27 384 THR A C 1
ATOM 2744 O O . THR A 1 384 ? -30.602 -62.907 -3.270 1.00 45.02 384 THR A O 1
ATOM 2748 N N . SER A 1 385 ? -29.178 -62.945 -5.014 1.00 48.75 385 SER A N 1
ATOM 2749 C CA . SER A 1 385 ? -28.402 -64.131 -4.549 1.00 50.31 385 SER A CA 1
ATOM 2750 C C . SER A 1 385 ? -27.019 -63.730 -3.989 1.00 50.54 385 SER A C 1
ATOM 2751 O O . SER A 1 385 ? -26.553 -62.613 -4.190 1.00 46.91 385 SER A O 1
ATOM 2754 N N . SER A 1 386 ? -26.375 -64.669 -3.305 1.00 50.91 386 SER A N 1
ATOM 2755 C CA . SER A 1 386 ? -25.128 -64.406 -2.590 1.00 50.29 386 SER A CA 1
ATOM 2756 C C . SER A 1 386 ? -23.966 -64.428 -3.590 1.00 47.64 386 SER A C 1
ATOM 2757 O O . SER A 1 386 ? -23.885 -65.341 -4.477 1.00 45.48 386 SER A O 1
ATOM 2760 N N . LEU A 1 387 ? -23.047 -63.478 -3.425 1.00 42.71 387 LEU A N 1
ATOM 2761 C CA . LEU A 1 387 ? -21.749 -63.547 -4.119 1.00 41.74 387 LEU A CA 1
ATOM 2762 C C . LEU A 1 387 ? -21.055 -64.915 -3.947 1.00 41.14 387 LEU A C 1
ATOM 2763 O O . LEU A 1 387 ? -20.609 -65.546 -4.928 1.00 39.38 387 LEU A O 1
ATOM 2768 N N . HIS A 1 388 ? -20.960 -65.355 -2.687 1.00 40.85 388 HIS A N 1
ATOM 2769 C CA . HIS A 1 388 ? -20.254 -66.589 -2.327 1.00 42.89 388 HIS A CA 1
ATOM 2770 C C . HIS A 1 388 ? -20.853 -67.854 -2.976 1.00 44.03 388 HIS A C 1
ATOM 2771 O O . HIS A 1 388 ? -20.198 -68.908 -3.027 1.00 43.95 388 HIS A O 1
ATOM 2778 N N . SER A 1 389 ? -22.091 -67.757 -3.462 1.00 44.21 389 SER A N 1
ATOM 2779 C CA . SER A 1 389 ? -22.696 -68.881 -4.171 1.00 46.60 389 SER A CA 1
ATOM 2780 C C . SER A 1 389 ? -21.924 -69.162 -5.475 1.00 49.09 389 SER A C 1
ATOM 2781 O O . SER A 1 389 ? -21.952 -70.287 -5.990 1.00 50.27 389 SER A O 1
ATOM 2784 N N . HIS A 1 390 ? -21.227 -68.143 -5.988 1.00 47.92 390 HIS A N 1
ATOM 2785 C CA . HIS A 1 390 ? -20.275 -68.321 -7.106 1.00 49.00 390 HIS A CA 1
ATOM 2786 C C . HIS A 1 390 ? -18.893 -68.873 -6.707 1.00 50.54 390 HIS A C 1
ATOM 2787 O O . HIS A 1 390 ? -18.023 -69.048 -7.578 1.00 51.43 390 HIS A O 1
ATOM 2794 N N . GLY A 1 391 ? -18.695 -69.187 -5.421 1.00 49.51 391 GLY A N 1
ATOM 2795 C CA . GLY A 1 391 ? -17.388 -69.660 -4.924 1.00 49.18 391 GLY A CA 1
ATOM 2796 C C . GLY A 1 391 ? -16.369 -68.522 -4.884 1.00 49.40 391 GLY A C 1
ATOM 2797 O O . GLY A 1 391 ? -15.160 -68.739 -4.971 1.00 51.13 391 GLY A O 1
ATOM 2798 N N . VAL A 1 392 ? -16.870 -67.305 -4.759 1.00 46.85 392 VAL A N 1
ATOM 2799 C CA . VAL A 1 392 ? -16.059 -66.105 -4.906 1.00 46.82 392 VAL A CA 1
ATOM 2800 C C . VAL A 1 392 ? -16.229 -65.278 -3.632 1.00 43.78 392 VAL A C 1
ATOM 2801 O O . VAL A 1 392 ? -17.326 -65.170 -3.136 1.00 42.55 392 VAL A O 1
ATOM 2805 N N . LYS A 1 393 ? -15.129 -64.771 -3.093 1.00 41.66 393 LYS A N 1
ATOM 2806 C CA . LYS A 1 393 ? -15.128 -63.790 -1.999 1.00 41.29 393 LYS A CA 1
ATOM 2807 C C . LYS A 1 393 ? -14.741 -62.427 -2.572 1.00 38.64 393 LYS A C 1
ATOM 2808 O O . LYS A 1 393 ? -14.062 -62.332 -3.596 1.00 38.56 393 LYS A O 1
ATOM 2814 N N . CYS A 1 394 ? -15.164 -61.364 -1.912 1.00 36.09 394 CYS A N 1
ATOM 2815 C CA . CYS A 1 394 ? -14.812 -60.041 -2.381 1.00 35.21 394 CYS A CA 1
ATOM 2816 C C . CYS A 1 394 ? -13.292 -59.925 -2.574 1.00 34.20 394 CYS A C 1
ATOM 2817 O O . CYS A 1 394 ? -12.837 -59.306 -3.541 1.00 33.28 394 CYS A O 1
ATOM 2820 N N . ALA A 1 395 ? -12.518 -60.583 -1.710 1.00 35.62 395 ALA A N 1
ATOM 2821 C CA . ALA A 1 395 ? -11.054 -60.513 -1.827 1.00 37.51 395 ALA A CA 1
ATOM 2822 C C . ALA A 1 395 ? -10.500 -61.245 -3.010 1.00 40.10 395 ALA A C 1
ATOM 2823 O O . ALA A 1 395 ? -9.356 -60.996 -3.373 1.00 40.84 395 ALA A O 1
ATOM 2825 N N . ASP A 1 396 ? -11.277 -62.156 -3.595 1.00 40.44 396 ASP A N 1
ATOM 2826 C CA . ASP A 1 396 ? -10.830 -62.923 -4.743 1.00 41.54 396 ASP A CA 1
ATOM 2827 C C . ASP A 1 396 ? -10.836 -62.093 -6.007 1.00 41.96 396 ASP A C 1
ATOM 2828 O O . ASP A 1 396 ? -10.172 -62.429 -6.965 1.00 40.62 396 ASP A O 1
ATOM 2833 N N . LEU A 1 397 ? -11.583 -60.997 -6.000 1.00 41.23 397 LEU A N 1
ATOM 2834 C CA . LEU A 1 397 ? -11.779 -60.180 -7.199 1.00 42.03 397 LEU A CA 1
ATOM 2835 C C . LEU A 1 397 ? -10.512 -59.664 -7.843 1.00 41.46 397 LEU A C 1
ATOM 2836 O O . LEU A 1 397 ? -10.386 -59.680 -9.070 1.00 42.56 397 LEU A O 1
ATOM 2841 N N . PHE A 1 398 ? -9.564 -59.217 -7.038 1.00 40.50 398 PHE A N 1
ATOM 2842 C CA . PHE A 1 398 ? -8.383 -58.574 -7.590 1.00 41.43 398 PHE A CA 1
ATOM 2843 C C . PHE A 1 398 ? -7.129 -59.023 -6.864 1.00 42.40 398 PHE A C 1
ATOM 2844 O O . PHE A 1 398 ? -7.140 -59.251 -5.665 1.00 41.57 398 PHE A O 1
ATOM 2852 N N . ASN A 1 399 ? -6.032 -59.111 -7.592 1.00 43.21 399 ASN A N 1
ATOM 2853 C CA . ASN A 1 399 ? -4.767 -59.450 -6.973 1.00 45.71 399 ASN A CA 1
ATOM 2854 C C . ASN A 1 399 ? -3.972 -58.165 -6.750 1.00 45.48 399 ASN A C 1
ATOM 2855 O O . ASN A 1 399 ? -3.278 -57.678 -7.636 1.00 47.20 399 ASN A O 1
ATOM 2860 N N . PHE A 1 400 ? -4.097 -57.627 -5.554 1.00 45.05 400 PHE A N 1
ATOM 2861 C CA . PHE A 1 400 ? -3.363 -56.413 -5.157 1.00 45.61 400 PHE A CA 1
ATOM 2862 C C . PHE A 1 400 ? -1.895 -56.643 -4.811 1.00 46.97 400 PHE A C 1
ATOM 2863 O O . PHE A 1 400 ? -1.114 -55.697 -4.752 1.00 45.99 400 PHE A O 1
ATOM 2871 N N . ALA A 1 401 ? -1.525 -57.900 -4.602 1.00 48.67 401 ALA A N 1
ATOM 2872 C CA . ALA A 1 401 ? -0.142 -58.240 -4.290 1.00 49.80 401 ALA A CA 1
ATOM 2873 C C . ALA A 1 401 ? 0.821 -58.053 -5.476 1.00 53.36 401 ALA A C 1
ATOM 2874 O O . ALA A 1 401 ? 2.021 -57.867 -5.276 1.00 52.61 401 ALA A O 1
ATOM 2876 N N . ASN A 1 402 ? 0.318 -58.099 -6.711 1.00 57.71 402 ASN A N 1
ATOM 2877 C CA . ASN A 1 402 ? 1.190 -57.907 -7.892 1.00 63.46 402 ASN A CA 1
ATOM 2878 C C . ASN A 1 402 ? 1.392 -56.418 -8.147 1.00 66.81 402 ASN A C 1
ATOM 2879 O O . ASN A 1 402 ? 2.496 -55.907 -7.994 1.00 71.15 402 ASN A O 1
ATOM 2884 N N . ALA A 1 403 ? 0.309 -55.746 -8.518 1.00 70.00 403 ALA A N 1
ATOM 2885 C CA . ALA A 1 403 ? 0.260 -54.283 -8.725 1.00 72.79 403 ALA A CA 1
ATOM 2886 C C . ALA A 1 403 ? 1.586 -53.551 -8.521 1.00 75.56 403 ALA A C 1
ATOM 2887 O O . ALA A 1 403 ? 2.448 -53.551 -9.410 1.00 78.95 403 ALA A O 1
ATOM 2889 N N . PRO B 1 6 ? -44.398 -1.640 28.538 1.00 76.66 6 PRO B N 1
ATOM 2890 C CA . PRO B 1 6 ? -43.161 -1.220 27.862 1.00 73.86 6 PRO B CA 1
ATOM 2891 C C . PRO B 1 6 ? -41.935 -2.015 28.333 1.00 70.29 6 PRO B C 1
ATOM 2892 O O . PRO B 1 6 ? -41.397 -1.746 29.412 1.00 73.47 6 PRO B O 1
ATOM 2896 N N . ILE B 1 7 ? -41.532 -3.001 27.539 1.00 65.20 7 ILE B N 1
ATOM 2897 C CA . ILE B 1 7 ? -40.369 -3.852 27.835 1.00 60.60 7 ILE B CA 1
ATOM 2898 C C . ILE B 1 7 ? -39.198 -3.308 27.023 1.00 55.34 7 ILE B C 1
ATOM 2899 O O . ILE B 1 7 ? -39.323 -3.134 25.824 1.00 55.16 7 ILE B O 1
ATOM 2904 N N . ASN B 1 8 ? -38.089 -3.015 27.691 1.00 52.47 8 ASN B N 1
ATOM 2905 C CA . ASN B 1 8 ? -36.853 -2.528 27.055 1.00 50.95 8 ASN B CA 1
ATOM 2906 C C . ASN B 1 8 ? -35.670 -3.474 27.180 1.00 47.02 8 ASN B C 1
ATOM 2907 O O . ASN B 1 8 ? -34.717 -3.382 26.397 1.00 46.11 8 ASN B O 1
ATOM 2912 N N . LEU B 1 9 ? -35.706 -4.316 28.211 1.00 44.57 9 LEU B N 1
ATOM 2913 C CA . LEU B 1 9 ? -34.670 -5.303 28.494 1.00 42.89 9 LEU B CA 1
ATOM 2914 C C . LEU B 1 9 ? -35.283 -6.542 29.089 1.00 42.48 9 LEU B C 1
ATOM 2915 O O . LEU B 1 9 ? -36.283 -6.502 29.797 1.00 41.43 9 LEU B O 1
ATOM 2920 N N . VAL B 1 10 ? -34.628 -7.642 28.786 1.00 41.60 10 VAL B N 1
ATOM 2921 C CA A VAL B 1 10 ? -34.926 -8.931 29.338 0.50 41.65 10 VAL B CA 1
ATOM 2922 C CA B VAL B 1 10 ? -34.915 -8.920 29.403 0.50 41.39 10 VAL B CA 1
ATOM 2923 C C . VAL B 1 10 ? -33.557 -9.494 29.778 1.00 41.84 10 VAL B C 1
ATOM 2924 O O . VAL B 1 10 ? -32.546 -9.186 29.155 1.00 40.04 10 VAL B O 1
ATOM 2931 N N . VAL B 1 11 ? -33.517 -10.250 30.878 1.00 43.26 11 VAL B N 1
ATOM 2932 C CA . VAL B 1 11 ? -32.242 -10.720 31.422 1.00 43.49 11 VAL B CA 1
ATOM 2933 C C . VAL B 1 11 ? -32.324 -12.166 31.882 1.00 41.86 11 VAL B C 1
ATOM 2934 O O . VAL B 1 11 ? -33.333 -12.622 32.410 1.00 42.77 11 VAL B O 1
ATOM 2938 N N . LEU B 1 12 ? -31.247 -12.880 31.615 1.00 40.86 12 LEU B N 1
ATOM 2939 C CA . LEU B 1 12 ? -31.147 -14.311 31.851 1.00 39.69 12 LEU B CA 1
ATOM 2940 C C . LEU B 1 12 ? -29.977 -14.494 32.805 1.00 40.06 12 LEU B C 1
ATOM 2941 O O . LEU B 1 12 ? -28.873 -14.084 32.475 1.00 37.57 12 LEU B O 1
ATOM 2946 N N . PRO B 1 13 ? -30.216 -15.053 34.022 1.00 40.87 13 PRO B N 1
ATOM 2947 C CA . PRO B 1 13 ? -29.063 -15.339 34.836 1.00 41.70 13 PRO B CA 1
ATOM 2948 C C . PRO B 1 13 ? -28.292 -16.492 34.226 1.00 41.14 13 PRO B C 1
ATOM 2949 O O . PRO B 1 13 ? -28.900 -17.456 33.727 1.00 39.34 13 PRO B O 1
ATOM 2953 N N . VAL B 1 14 ? -26.972 -16.358 34.210 1.00 40.97 14 VAL B N 1
ATOM 2954 C CA . VAL B 1 14 ? -26.105 -17.425 33.757 1.00 42.70 14 VAL B CA 1
ATOM 2955 C C . VAL B 1 14 ? -25.024 -17.694 34.784 1.00 45.07 14 VAL B C 1
ATOM 2956 O O . VAL B 1 14 ? -24.425 -16.784 35.357 1.00 48.29 14 VAL B O 1
ATOM 2960 N N . GLN B 1 15 ? -24.761 -18.966 34.973 1.00 44.54 15 GLN B N 1
ATOM 2961 C CA . GLN B 1 15 ? -23.948 -19.423 36.069 1.00 46.56 15 GLN B CA 1
ATOM 2962 C C . GLN B 1 15 ? -22.654 -20.007 35.544 1.00 45.63 15 GLN B C 1
ATOM 2963 O O . GLN B 1 15 ? -22.634 -20.687 34.509 1.00 44.55 15 GLN B O 1
ATOM 2969 N N . ASN B 1 16 ? -21.581 -19.705 36.251 1.00 45.52 16 ASN B N 1
ATOM 2970 C CA . ASN B 1 16 ? -20.260 -20.208 35.956 1.00 43.38 16 ASN B CA 1
ATOM 2971 C C . ASN B 1 16 ? -20.096 -21.631 36.540 1.00 43.71 16 ASN B C 1
ATOM 2972 O O . ASN B 1 16 ? -20.293 -21.849 37.755 1.00 41.52 16 ASN B O 1
ATOM 2977 N N . ASP B 1 17 ? -19.759 -22.600 35.671 1.00 41.88 17 ASP B N 1
ATOM 2978 C CA . ASP B 1 17 ? -19.417 -23.956 36.097 1.00 44.80 17 ASP B CA 1
ATOM 2979 C C . ASP B 1 17 ? -17.893 -24.094 36.325 1.00 46.67 17 ASP B C 1
ATOM 2980 O O . ASP B 1 17 ? -17.113 -24.000 35.383 1.00 46.26 17 ASP B O 1
ATOM 2985 N N . GLY B 1 18 ? -17.483 -24.344 37.563 1.00 49.42 18 GLY B N 1
ATOM 2986 C CA . GLY B 1 18 ? -16.054 -24.355 37.922 1.00 51.98 18 GLY B CA 1
ATOM 2987 C C . GLY B 1 18 ? -15.271 -25.506 37.309 1.00 53.02 18 GLY B C 1
ATOM 2988 O O . GLY B 1 18 ? -14.135 -25.339 36.899 1.00 52.88 18 GLY B O 1
ATOM 2989 N N . SER B 1 19 ? -15.892 -26.677 37.238 1.00 54.72 19 SER B N 1
ATOM 2990 C CA . SER B 1 19 ? -15.290 -27.829 36.584 1.00 56.23 19 SER B CA 1
ATOM 2991 C C . SER B 1 19 ? -14.844 -27.564 35.124 1.00 55.62 19 SER B C 1
ATOM 2992 O O . SER B 1 19 ? -13.657 -27.672 34.822 1.00 58.76 19 SER B O 1
ATOM 2995 N N . THR B 1 20 ? -15.774 -27.194 34.237 1.00 52.87 20 THR B N 1
ATOM 2996 C CA . THR B 1 20 ? -15.471 -27.021 32.796 1.00 48.97 20 THR B CA 1
ATOM 2997 C C . THR B 1 20 ? -15.003 -25.626 32.369 1.00 47.59 20 THR B C 1
ATOM 2998 O O . THR B 1 20 ? -14.492 -25.446 31.265 1.00 49.59 20 THR B O 1
ATOM 3002 N N . GLY B 1 21 ? -15.213 -24.631 33.215 1.00 47.71 21 GLY B N 1
ATOM 3003 C CA . GLY B 1 21 ? -14.919 -23.245 32.874 1.00 45.55 21 GLY B CA 1
ATOM 3004 C C . GLY B 1 21 ? -15.962 -22.631 31.941 1.00 43.17 21 GLY B C 1
ATOM 3005 O O . GLY B 1 21 ? -15.760 -21.507 31.456 1.00 41.71 21 GLY B O 1
ATOM 3006 N N . LEU B 1 22 ? -17.079 -23.356 31.735 1.00 40.84 22 LEU B N 1
ATOM 3007 C CA . LEU B 1 22 ? -18.167 -22.941 30.841 1.00 39.38 22 LEU B CA 1
ATOM 3008 C C . LEU B 1 22 ? -19.359 -22.319 31.626 1.00 37.68 22 LEU B C 1
ATOM 3009 O O . LEU B 1 22 ? -19.455 -22.462 32.848 1.00 38.09 22 LEU B O 1
ATOM 3014 N N . HIS B 1 23 ? -20.231 -21.600 30.923 1.00 34.54 23 HIS B N 1
ATOM 3015 C CA . HIS B 1 23 ? -21.383 -20.960 31.539 1.00 35.62 23 HIS B CA 1
ATOM 3016 C C . HIS B 1 23 ? -22.683 -21.582 31.092 1.00 34.62 23 HIS B C 1
ATOM 3017 O O . HIS B 1 23 ? -22.809 -22.037 29.956 1.00 32.68 23 HIS B O 1
ATOM 3024 N N . TRP B 1 24 ? -23.634 -21.672 32.005 1.00 34.86 24 TRP B N 1
ATOM 3025 C CA . TRP B 1 24 ? -24.920 -22.325 31.719 1.00 35.33 24 TRP B CA 1
ATOM 3026 C C . TRP B 1 24 ? -26.120 -21.598 32.375 1.00 36.39 24 TRP B C 1
ATOM 3027 O O . TRP B 1 24 ? -25.958 -20.696 33.164 1.00 39.28 24 TRP B O 1
ATOM 3038 N N . ALA B 1 25 ? -27.328 -21.987 32.039 1.00 37.74 25 ALA B N 1
ATOM 3039 C CA . ALA B 1 25 ? -28.490 -21.233 32.473 1.00 40.20 25 ALA B CA 1
ATOM 3040 C C . ALA B 1 25 ? -29.649 -22.201 32.661 1.00 42.65 25 ALA B C 1
ATOM 3041 O O . ALA B 1 25 ? -29.728 -23.222 31.985 1.00 42.30 25 ALA B O 1
ATOM 3043 N N . ASN B 1 26 ? -30.556 -21.860 33.556 1.00 45.15 26 ASN B N 1
ATOM 3044 C CA . ASN B 1 26 ? -31.787 -22.618 33.687 1.00 47.33 26 ASN B CA 1
ATOM 3045 C C . ASN B 1 26 ? -32.836 -21.858 32.967 1.00 46.74 26 ASN B C 1
ATOM 3046 O O . ASN B 1 26 ? -33.287 -20.835 33.443 1.00 48.98 26 ASN B O 1
ATOM 3051 N N . LEU B 1 27 ? -33.212 -22.351 31.807 1.00 45.35 27 LEU B N 1
ATOM 3052 C CA . LEU B 1 27 ? -34.221 -21.710 31.021 1.00 44.68 27 LEU B CA 1
ATOM 3053 C C . LEU B 1 27 ? -35.570 -22.166 31.547 1.00 45.94 27 LEU B C 1
ATOM 3054 O O . LEU B 1 27 ? -35.734 -23.322 31.925 1.00 46.24 27 LEU B O 1
ATOM 3059 N N . GLN B 1 28 ? -36.536 -21.255 31.571 1.00 45.35 28 GLN B N 1
ATOM 3060 C CA . GLN B 1 28 ? -37.877 -21.603 31.999 1.00 47.16 28 GLN B CA 1
ATOM 3061 C C . GLN B 1 28 ? -38.705 -21.806 30.737 1.00 45.37 28 GLN B C 1
ATOM 3062 O O . GLN B 1 28 ? -38.896 -20.858 29.943 1.00 43.48 28 GLN B O 1
ATOM 3068 N N . LYS B 1 29 ? -39.156 -23.051 30.557 1.00 43.78 29 LYS B N 1
ATOM 3069 C CA . LYS B 1 29 ? -39.913 -23.453 29.394 1.00 44.11 29 LYS B CA 1
ATOM 3070 C C . LYS B 1 29 ? -41.096 -24.340 29.735 1.00 44.32 29 LYS B C 1
ATOM 3071 O O . LYS B 1 29 ? -41.188 -24.928 30.822 1.00 43.83 29 LYS B O 1
ATOM 3077 N N . ARG B 1 30 ? -41.997 -24.414 28.779 1.00 43.37 30 ARG B N 1
ATOM 3078 C CA . ARG B 1 30 ? -43.040 -25.436 28.752 1.00 45.27 30 ARG B CA 1
ATOM 3079 C C . ARG B 1 30 ? -44.307 -25.041 29.548 1.00 45.74 30 ARG B C 1
ATOM 3080 O O . ARG B 1 30 ? -44.332 -24.046 30.240 1.00 45.24 30 ARG B O 1
ATOM 3088 N N . THR B 1 31 ? -45.396 -25.780 29.438 1.00 47.94 31 THR B N 1
ATOM 3089 C CA . THR B 1 31 ? -46.567 -25.528 30.275 1.00 49.65 31 THR B CA 1
ATOM 3090 C C . THR B 1 31 ? -46.963 -26.822 30.978 1.00 52.45 31 THR B C 1
ATOM 3091 O O . THR B 1 31 ? -47.282 -27.809 30.309 1.00 53.27 31 THR B O 1
ATOM 3095 N N . PRO B 1 32 ? -46.909 -26.841 32.330 1.00 53.09 32 PRO B N 1
ATOM 3096 C CA . PRO B 1 32 ? -46.445 -25.751 33.188 1.00 53.64 32 PRO B CA 1
ATOM 3097 C C . PRO B 1 32 ? -44.947 -25.536 33.059 1.00 52.08 32 PRO B C 1
ATOM 3098 O O . PRO B 1 32 ? -44.240 -26.396 32.527 1.00 52.45 32 PRO B O 1
ATOM 3102 N N . LEU B 1 33 ? -44.469 -24.402 33.553 1.00 52.24 33 LEU B N 1
ATOM 3103 C CA . LEU B 1 33 ? -43.069 -24.036 33.398 1.00 52.11 33 LEU B CA 1
ATOM 3104 C C . LEU B 1 33 ? -42.166 -24.974 34.169 1.00 53.07 33 LEU B C 1
ATOM 3105 O O . LEU B 1 33 ? -42.444 -25.303 35.322 1.00 56.46 33 LEU B O 1
ATOM 3110 N N . MET B 1 34 ? -41.066 -25.370 33.556 1.00 52.86 34 MET B N 1
ATOM 3111 C CA . MET B 1 34 ? -40.027 -26.096 34.269 1.00 54.42 34 MET B CA 1
ATOM 3112 C C . MET B 1 34 ? -38.639 -25.564 33.918 1.00 50.39 34 MET B C 1
ATOM 3113 O O . MET B 1 34 ? -38.475 -24.789 32.983 1.00 49.51 34 MET B O 1
ATOM 3118 N N . GLN B 1 35 ? -37.660 -25.925 34.729 1.00 49.79 35 GLN B N 1
ATOM 3119 C CA . GLN B 1 35 ? -36.292 -25.428 34.592 1.00 48.64 35 GLN B CA 1
ATOM 3120 C C . GLN B 1 35 ? -35.572 -26.379 33.648 1.00 46.28 35 GLN B C 1
ATOM 3121 O O . GLN B 1 35 ? -35.551 -27.575 33.892 1.00 45.38 35 GLN B O 1
ATOM 3127 N N . VAL B 1 36 ? -34.998 -25.837 32.576 1.00 43.16 36 VAL B N 1
ATOM 3128 C CA . VAL B 1 36 ? -34.231 -26.616 31.592 1.00 42.27 36 VAL B CA 1
ATOM 3129 C C . VAL B 1 36 ? -32.777 -26.083 31.495 1.00 40.01 36 VAL B C 1
ATOM 3130 O O . VAL B 1 36 ? -32.525 -25.032 30.880 1.00 39.67 36 VAL B O 1
ATOM 3134 N N . PRO B 1 37 ? -31.826 -26.802 32.104 1.00 40.05 37 PRO B N 1
ATOM 3135 C CA . PRO B 1 37 ? -30.441 -26.360 32.157 1.00 39.30 37 PRO B CA 1
ATOM 3136 C C . PRO B 1 37 ? -29.721 -26.620 30.840 1.00 37.98 37 PRO B C 1
ATOM 3137 O O . PRO B 1 37 ? -29.747 -27.754 30.330 1.00 37.85 37 PRO B O 1
ATOM 3141 N N . VAL B 1 38 ? -29.078 -25.569 30.343 1.00 35.96 38 VAL B N 1
ATOM 3142 C CA . VAL B 1 38 ? -28.472 -25.526 29.016 1.00 35.85 38 VAL B CA 1
ATOM 3143 C C . VAL B 1 38 ? -27.160 -24.749 29.112 1.00 35.33 38 VAL B C 1
ATOM 3144 O O . VAL B 1 38 ? -27.008 -23.883 29.956 1.00 37.09 38 VAL B O 1
ATOM 3148 N N . LEU B 1 39 ? -26.171 -25.187 28.356 1.00 34.25 39 LEU B N 1
ATOM 3149 C CA . LEU B 1 39 ? -24.932 -24.466 28.144 1.00 34.09 39 LEU B CA 1
ATOM 3150 C C . LEU B 1 39 ? -25.175 -23.211 27.332 1.00 33.47 39 LEU B C 1
ATOM 3151 O O . LEU B 1 39 ? -25.942 -23.258 26.392 1.00 34.06 39 LEU B O 1
ATOM 3156 N N . VAL B 1 40 ? -24.464 -22.130 27.635 1.00 33.56 40 VAL B N 1
ATOM 3157 C CA . VAL B 1 40 ? -24.598 -20.878 26.898 1.00 34.90 40 VAL B CA 1
ATOM 3158 C C . VAL B 1 40 ? -23.483 -20.842 25.884 1.00 33.69 40 VAL B C 1
ATOM 3159 O O . VAL B 1 40 ? -22.312 -20.826 26.261 1.00 36.54 40 VAL B O 1
ATOM 3163 N N . ASP B 1 41 ? -23.855 -20.886 24.603 1.00 32.43 41 ASP B N 1
ATOM 3164 C CA . ASP B 1 41 ? -22.919 -20.932 23.489 1.00 30.17 41 ASP B CA 1
ATOM 3165 C C . ASP B 1 41 ? -23.138 -19.689 22.646 1.00 29.13 41 ASP B C 1
ATOM 3166 O O . ASP B 1 41 ? -24.136 -19.568 21.929 1.00 27.26 41 ASP B O 1
ATOM 3171 N N . LEU B 1 42 ? -22.168 -18.785 22.720 1.00 27.72 42 LEU B N 1
ATOM 3172 C CA . LEU B 1 42 ? -22.324 -17.456 22.228 1.00 27.10 42 LEU B CA 1
ATOM 3173 C C . LEU B 1 42 ? -22.518 -17.547 20.677 1.00 27.39 42 LEU B C 1
ATOM 3174 O O . LEU B 1 42 ? -23.297 -16.787 20.133 1.00 27.08 42 LEU B O 1
ATOM 3179 N N . ASN B 1 43 ? -21.875 -18.522 20.025 1.00 25.50 43 ASN B N 1
ATOM 3180 C CA . ASN B 1 43 ? -21.976 -18.660 18.567 1.00 26.49 43 ASN B CA 1
ATOM 3181 C C . ASN B 1 43 ? -23.002 -19.686 18.143 1.00 27.60 43 ASN B C 1
ATOM 3182 O O . ASN B 1 43 ? -23.178 -19.916 16.961 1.00 29.49 43 ASN B O 1
ATOM 3187 N N . GLY B 1 44 ? -23.728 -20.260 19.087 1.00 27.13 44 GLY B N 1
ATOM 3188 C CA . GLY B 1 44 ? -24.716 -21.279 18.760 1.00 28.81 44 GLY B CA 1
ATOM 3189 C C . GLY B 1 44 ? -25.843 -20.695 17.887 1.00 29.01 44 GLY B C 1
ATOM 3190 O O . GLY B 1 44 ? -26.323 -19.586 18.142 1.00 31.56 44 GLY B O 1
ATOM 3191 N N . ASN B 1 45 ? -26.256 -21.440 16.873 1.00 28.37 45 ASN B N 1
ATOM 3192 C CA . ASN B 1 45 ? -27.292 -21.017 15.885 1.00 28.86 45 ASN B CA 1
ATOM 3193 C C . ASN B 1 45 ? -28.714 -20.930 16.515 1.00 29.53 45 ASN B C 1
ATOM 3194 O O . ASN B 1 45 ? -29.581 -20.167 16.049 1.00 27.70 45 ASN B O 1
ATOM 3199 N N . HIS B 1 46 ? -28.957 -21.691 17.590 1.00 26.99 46 HIS B N 1
ATOM 3200 C CA . HIS B 1 46 ? -30.318 -21.845 18.097 1.00 28.02 46 HIS B CA 1
ATOM 3201 C C . HIS B 1 46 ? -30.277 -22.469 19.486 1.00 27.85 46 HIS B C 1
ATOM 3202 O O . HIS B 1 46 ? -29.202 -22.787 19.999 1.00 26.95 46 HIS B O 1
ATOM 3209 N N . LEU B 1 47 ? -31.448 -22.667 20.066 1.00 28.44 47 LEU B N 1
ATOM 3210 C CA . LEU B 1 47 ? -31.591 -23.369 21.336 1.00 30.43 47 LEU B CA 1
ATOM 3211 C C . LEU B 1 47 ? -31.932 -24.818 20.953 1.00 29.80 47 LEU B C 1
ATOM 3212 O O . LEU B 1 47 ? -32.862 -25.048 20.137 1.00 32.03 47 LEU B O 1
ATOM 3217 N N . TRP B 1 48 ? -31.183 -25.774 21.464 1.00 30.38 48 TRP B N 1
ATOM 3218 C CA . TRP B 1 48 ? -31.564 -27.182 21.334 1.00 30.87 48 TRP B CA 1
ATOM 3219 C C . TRP B 1 48 ? -31.481 -27.897 22.641 1.00 31.95 48 TRP B C 1
ATOM 3220 O O . TRP B 1 48 ? -30.634 -27.587 23.459 1.00 34.02 48 TRP B O 1
ATOM 3231 N N . VAL B 1 49 ? -32.324 -28.916 22.762 1.00 31.80 49 VAL B N 1
ATOM 3232 C CA . VAL B 1 49 ? -32.533 -29.619 23.976 1.00 35.27 49 VAL B CA 1
ATOM 3233 C C . VAL B 1 49 ? -32.737 -31.117 23.610 1.00 36.14 49 VAL B C 1
ATOM 3234 O O . VAL B 1 49 ? -33.065 -31.449 22.465 1.00 34.32 49 VAL B O 1
ATOM 3238 N N . ASN B 1 50 ? -32.442 -32.013 24.551 1.00 37.93 50 ASN B N 1
ATOM 3239 C CA . ASN B 1 50 ? -32.806 -33.413 24.408 1.00 39.03 50 ASN B CA 1
ATOM 3240 C C . ASN B 1 50 ? -34.271 -33.560 24.860 1.00 40.39 50 ASN B C 1
ATOM 3241 O O . ASN B 1 50 ? -34.579 -33.425 26.040 1.00 41.03 50 ASN B O 1
ATOM 3246 N N . CYS B 1 51 ? -35.151 -33.863 23.922 1.00 40.04 51 CYS B N 1
ATOM 3247 C CA . CYS B 1 51 ? -36.568 -34.041 24.220 1.00 43.96 51 CYS B CA 1
ATOM 3248 C C . CYS B 1 51 ? -36.942 -35.484 24.639 1.00 50.44 51 CYS B C 1
ATOM 3249 O O . CYS B 1 51 ? -38.068 -35.703 25.061 1.00 53.93 51 CYS B O 1
ATOM 3252 N N . GLU B 1 52 ? -36.013 -36.431 24.516 1.00 56.96 52 GLU B N 1
ATOM 3253 C CA . GLU B 1 52 ? -36.293 -37.886 24.650 1.00 64.26 52 GLU B CA 1
ATOM 3254 C C . GLU B 1 52 ? -36.822 -38.235 26.042 1.00 70.76 52 GLU B C 1
ATOM 3255 O O . GLU B 1 52 ? -37.429 -39.295 26.272 1.00 76.12 52 GLU B O 1
ATOM 3261 N N . GLN B 1 53 ? -36.641 -37.290 26.952 1.00 72.05 53 GLN B N 1
ATOM 3262 C CA . GLN B 1 53 ? -36.370 -37.610 28.342 1.00 74.31 53 GLN B CA 1
ATOM 3263 C C . GLN B 1 53 ? -37.590 -37.446 29.232 1.00 78.03 53 GLN B C 1
ATOM 3264 O O . GLN B 1 53 ? -38.170 -38.426 29.721 1.00 76.39 53 GLN B O 1
ATOM 3270 N N . GLN B 1 54 ? -37.956 -36.186 29.444 1.00 77.87 54 GLN B N 1
ATOM 3271 C CA . GLN B 1 54 ? -39.103 -35.841 30.244 1.00 77.50 54 GLN B CA 1
ATOM 3272 C C . GLN B 1 54 ? -40.107 -35.272 29.265 1.00 75.09 54 GLN B C 1
ATOM 3273 O O . GLN B 1 54 ? -41.071 -35.930 28.873 1.00 79.79 54 GLN B O 1
ATOM 3279 N N . TYR B 1 55 ? -39.819 -34.070 28.817 1.00 67.54 55 TYR B N 1
ATOM 3280 C CA . TYR B 1 55 ? -40.761 -33.285 28.056 1.00 63.08 55 TYR B CA 1
ATOM 3281 C C . TYR B 1 55 ? -42.228 -33.429 28.490 1.00 62.01 55 TYR B C 1
ATOM 3282 O O . TYR B 1 55 ? -43.001 -34.249 27.980 1.00 59.89 55 TYR B O 1
ATOM 3291 N N . SER B 1 56 ? -42.590 -32.592 29.442 1.00 59.79 56 SER B N 1
ATOM 3292 C CA . SER B 1 56 ? -43.971 -32.436 29.794 1.00 59.51 56 SER B CA 1
ATOM 3293 C C . SER B 1 56 ? -44.351 -31.031 29.383 1.00 55.82 56 SER B C 1
ATOM 3294 O O . SER B 1 56 ? -43.707 -30.072 29.781 1.00 56.21 56 SER B O 1
ATOM 3297 N N . SER B 1 57 ? -45.360 -30.915 28.534 1.00 54.04 57 SER B N 1
ATOM 3298 C CA . SER B 1 57 ? -45.899 -29.622 28.201 1.00 52.97 57 SER B CA 1
ATOM 3299 C C . SER B 1 57 ? -47.260 -29.736 27.566 1.00 53.07 57 SER B C 1
ATOM 3300 O O . SER B 1 57 ? -47.502 -30.655 26.798 1.00 53.10 57 SER B O 1
ATOM 3303 N N . LYS B 1 58 ? -48.117 -28.763 27.865 1.00 53.11 58 LYS B N 1
ATOM 3304 C CA . LYS B 1 58 ? -49.413 -28.632 27.210 1.00 53.57 58 LYS B CA 1
ATOM 3305 C C . LYS B 1 58 ? -49.376 -27.756 25.949 1.00 52.37 58 LYS B C 1
ATOM 3306 O O . LYS B 1 58 ? -50.350 -27.740 25.192 1.00 50.71 58 LYS B O 1
ATOM 3312 N N . THR B 1 59 ? -48.250 -27.060 25.720 1.00 50.30 59 THR B N 1
ATOM 3313 C CA . THR B 1 59 ? -48.115 -26.055 24.645 1.00 49.29 59 THR B CA 1
ATOM 3314 C C . THR B 1 59 ? -46.988 -26.336 23.653 1.00 48.28 59 THR B C 1
ATOM 3315 O O . THR B 1 59 ? -46.531 -25.412 22.974 1.00 47.69 59 THR B O 1
ATOM 3319 N N . TYR B 1 60 ? -46.516 -27.575 23.597 1.00 46.49 60 TYR B N 1
ATOM 3320 C CA . TYR B 1 60 ? -45.464 -27.935 22.669 1.00 45.83 60 TYR B CA 1
ATOM 3321 C C . TYR B 1 60 ? -46.086 -28.228 21.323 1.00 45.54 60 TYR B C 1
ATOM 3322 O O . TYR B 1 60 ? -47.182 -28.802 21.240 1.00 44.23 60 TYR B O 1
ATOM 3331 N N . GLN B 1 61 ? -45.375 -27.862 20.265 1.00 43.05 61 GLN B N 1
ATOM 3332 C CA . GLN B 1 61 ? -45.822 -28.177 18.936 1.00 43.53 61 GLN B CA 1
ATOM 3333 C C . GLN B 1 61 ? -44.611 -28.280 17.990 1.00 41.13 61 GLN B C 1
ATOM 3334 O O . GLN B 1 61 ? -43.633 -27.582 18.174 1.00 38.62 61 GLN B O 1
ATOM 3340 N N . ALA B 1 62 ? -44.685 -29.173 17.013 1.00 38.23 62 ALA B N 1
ATOM 3341 C CA . ALA B 1 62 ? -43.630 -29.326 16.037 1.00 37.79 62 ALA B CA 1
ATOM 3342 C C . ALA B 1 62 ? -44.158 -28.758 14.734 1.00 36.69 62 ALA B C 1
ATOM 3343 O O . ALA B 1 62 ? -45.109 -29.278 14.176 1.00 36.12 62 ALA B O 1
ATOM 3345 N N . PRO B 1 63 ? -43.559 -27.674 14.253 1.00 35.52 63 PRO B N 1
ATOM 3346 C CA . PRO B 1 63 ? -44.059 -27.138 12.992 1.00 35.26 63 PRO B CA 1
ATOM 3347 C C . PRO B 1 63 ? -43.988 -28.145 11.864 1.00 35.24 63 PRO B C 1
ATOM 3348 O O . PRO B 1 63 ? -43.196 -29.065 11.911 1.00 36.03 63 PRO B O 1
ATOM 3352 N N . PHE B 1 64 ? -44.843 -27.959 10.874 1.00 36.37 64 PHE B N 1
ATOM 3353 C CA . PHE B 1 64 ? -44.901 -28.825 9.729 1.00 38.40 64 PHE B CA 1
ATOM 3354 C C . PHE B 1 64 ? -43.916 -28.398 8.636 1.00 37.15 64 PHE B C 1
ATOM 3355 O O . PHE B 1 64 ? -43.453 -27.237 8.596 1.00 35.52 64 PHE B O 1
ATOM 3363 N N . CYS B 1 65 ? -43.566 -29.352 7.785 1.00 37.67 65 CYS B N 1
ATOM 3364 C CA . CYS B 1 65 ? -42.552 -29.118 6.730 1.00 38.60 65 CYS B CA 1
ATOM 3365 C C . CYS B 1 65 ? -43.024 -28.007 5.835 1.00 36.90 65 CYS B C 1
ATOM 3366 O O . CYS B 1 65 ? -44.208 -27.902 5.574 1.00 38.15 65 CYS B O 1
ATOM 3369 N N . HIS B 1 66 ? -42.101 -27.138 5.435 1.00 36.30 66 HIS B N 1
ATOM 3370 C CA . HIS B 1 66 ? -42.404 -25.972 4.588 1.00 36.84 66 HIS B CA 1
ATOM 3371 C C . HIS B 1 66 ? -43.262 -24.899 5.255 1.00 35.15 66 HIS B C 1
ATOM 3372 O O . HIS B 1 66 ? -43.702 -23.958 4.575 1.00 33.52 66 HIS B O 1
ATOM 3379 N N . SER B 1 67 ? -43.441 -24.984 6.585 1.00 33.02 67 SER B N 1
ATOM 3380 C CA . SER B 1 67 ? -44.184 -23.972 7.314 1.00 33.54 67 SER B CA 1
ATOM 3381 C C . SER B 1 67 ? -43.348 -22.684 7.357 1.00 32.20 67 SER B C 1
ATOM 3382 O O . SER B 1 67 ? -42.133 -22.693 7.131 1.00 29.00 67 SER B O 1
ATOM 3385 N N . THR B 1 68 ? -44.012 -21.597 7.725 1.00 32.04 68 THR B N 1
ATOM 3386 C CA . THR B 1 68 ? -43.339 -20.366 8.038 1.00 32.26 68 THR B CA 1
ATOM 3387 C C . THR B 1 68 ? -42.310 -20.524 9.164 1.00 31.98 68 THR B C 1
ATOM 3388 O O . THR B 1 68 ? -41.230 -19.908 9.118 1.00 30.00 68 THR B O 1
ATOM 3392 N N . GLN B 1 69 ? -42.604 -21.324 10.183 1.00 31.99 69 GLN B N 1
ATOM 3393 C CA . GLN B 1 69 ? -41.593 -21.539 11.244 1.00 31.86 69 GLN B CA 1
ATOM 3394 C C . GLN B 1 69 ? -40.327 -22.258 10.721 1.00 31.44 69 GLN B C 1
ATOM 3395 O O . GLN B 1 69 ? -39.200 -21.827 11.004 1.00 29.90 69 GLN B O 1
ATOM 3401 N N . CYS B 1 70 ? -40.496 -23.301 9.917 1.00 32.70 70 CYS B N 1
ATOM 3402 C CA . CYS B 1 70 ? -39.336 -23.997 9.278 1.00 32.61 70 CYS B CA 1
ATOM 3403 C C . CYS B 1 70 ? -38.546 -23.051 8.328 1.00 32.08 70 CYS B C 1
ATOM 3404 O O . CYS B 1 70 ? -37.287 -23.090 8.240 1.00 29.70 70 CYS B O 1
ATOM 3407 N N . SER B 1 71 ? -39.270 -22.183 7.651 1.00 31.31 71 SER B N 1
ATOM 3408 C CA . SER B 1 71 ? -38.617 -21.205 6.769 1.00 32.18 71 SER B CA 1
ATOM 3409 C C . SER B 1 71 ? -37.768 -20.203 7.561 1.00 30.38 71 SER B C 1
ATOM 3410 O O . SER B 1 71 ? -36.614 -19.969 7.264 1.00 28.84 71 SER B O 1
ATOM 3413 N N . ARG B 1 72 ? -38.338 -19.660 8.624 1.00 30.96 72 ARG B N 1
ATOM 3414 C CA . ARG B 1 72 ? -37.598 -18.829 9.558 1.00 30.58 72 ARG B CA 1
ATOM 3415 C C . ARG B 1 72 ? -36.335 -19.486 10.055 1.00 29.70 72 ARG B C 1
ATOM 3416 O O . ARG B 1 72 ? -35.284 -18.851 10.157 1.00 27.49 72 ARG B O 1
ATOM 3424 N N . ALA B 1 73 ? -36.439 -20.756 10.435 1.00 30.13 73 ALA B N 1
ATOM 3425 C CA . ALA B 1 73 ? -35.277 -21.487 10.935 1.00 29.77 73 ALA B CA 1
ATOM 3426 C C . ALA B 1 73 ? -34.302 -21.900 9.839 1.00 31.09 73 ALA B C 1
ATOM 3427 O O . ALA B 1 73 ? -33.245 -22.522 10.117 1.00 32.57 73 ALA B O 1
ATOM 3429 N N . ASN B 1 74 ? -34.649 -21.605 8.600 1.00 32.71 74 ASN B N 1
ATOM 3430 C CA . ASN B 1 74 ? -33.816 -21.886 7.461 1.00 35.98 74 ASN B CA 1
ATOM 3431 C C . ASN B 1 74 ? -33.680 -23.343 7.159 1.00 37.21 74 ASN B C 1
ATOM 3432 O O . ASN B 1 74 ? -32.607 -23.813 6.778 1.00 38.45 74 ASN B O 1
ATOM 3437 N N . THR B 1 75 ? -34.757 -24.089 7.328 1.00 36.71 75 THR B N 1
ATOM 3438 C CA . THR B 1 75 ? -34.686 -25.467 6.882 1.00 38.87 75 THR B CA 1
ATOM 3439 C C . THR B 1 75 ? -35.844 -25.815 5.980 1.00 38.78 75 THR B C 1
ATOM 3440 O O . THR B 1 75 ? -36.998 -25.515 6.291 1.00 40.39 75 THR B O 1
ATOM 3444 N N . HIS B 1 76 ? -35.538 -26.460 4.875 1.00 40.09 76 HIS B N 1
ATOM 3445 C CA . HIS B 1 76 ? -36.599 -27.013 4.001 1.00 39.33 76 HIS B CA 1
ATOM 3446 C C . HIS B 1 76 ? -36.526 -28.549 3.905 1.00 38.26 76 HIS B C 1
ATOM 3447 O O . HIS B 1 76 ? -37.151 -29.169 3.016 1.00 38.86 76 HIS B O 1
ATOM 3454 N N . GLN B 1 77 ? -35.828 -29.138 4.869 1.00 35.44 77 GLN B N 1
ATOM 3455 C CA . GLN B 1 77 ? -35.671 -30.597 4.986 1.00 36.64 77 GLN B CA 1
ATOM 3456 C C . GLN B 1 77 ? -36.770 -31.213 5.867 1.00 35.73 77 GLN B C 1
ATOM 3457 O O . GLN B 1 77 ? -36.891 -30.855 7.034 1.00 32.48 77 GLN B O 1
ATOM 3463 N N . CYS B 1 78 ? -37.543 -32.143 5.309 1.00 38.65 78 CYS B N 1
ATOM 3464 C CA . CYS B 1 78 ? -38.703 -32.733 6.000 1.00 41.27 78 CYS B CA 1
ATOM 3465 C C . CYS B 1 78 ? -38.329 -34.041 6.698 1.00 42.82 78 CYS B C 1
ATOM 3466 O O . CYS B 1 78 ? -37.626 -34.877 6.116 1.00 42.98 78 CYS B O 1
ATOM 3469 N N . LEU B 1 79 ? -38.844 -34.236 7.902 1.00 42.21 79 LEU B N 1
ATOM 3470 C CA . LEU B 1 79 ? -38.591 -35.440 8.678 1.00 44.30 79 LEU B CA 1
ATOM 3471 C C . LEU B 1 79 ? -39.855 -36.266 8.882 1.00 46.65 79 LEU B C 1
ATOM 3472 O O . LEU B 1 79 ? -40.954 -35.720 9.048 1.00 49.63 79 LEU B O 1
ATOM 3477 N N . SER B 1 80 ? -39.710 -37.582 8.876 1.00 48.99 80 SER B N 1
ATOM 3478 C CA . SER B 1 80 ? -40.743 -38.459 9.436 1.00 51.90 80 SER B CA 1
ATOM 3479 C C . SER B 1 80 ? -40.113 -39.385 10.463 1.00 52.69 80 SER B C 1
ATOM 3480 O O . SER B 1 80 ? -38.973 -39.823 10.314 1.00 55.52 80 SER B O 1
ATOM 3483 N N . CYS B 1 81 ? -40.837 -39.629 11.539 1.00 52.87 81 CYS B N 1
ATOM 3484 C CA . CYS B 1 81 ? -40.394 -40.547 12.557 1.00 53.25 81 CYS B CA 1
ATOM 3485 C C . CYS B 1 81 ? -41.320 -41.753 12.453 1.00 54.24 81 CYS B C 1
ATOM 3486 O O . CYS B 1 81 ? -42.535 -41.585 12.304 1.00 52.99 81 CYS B O 1
ATOM 3489 N N . PRO B 1 82 ? -40.753 -42.980 12.490 1.00 55.36 82 PRO B N 1
ATOM 3490 C CA . PRO B 1 82 ? -41.582 -44.162 12.248 1.00 58.91 82 PRO B CA 1
ATOM 3491 C C . PRO B 1 82 ? -42.444 -44.559 13.458 1.00 60.65 82 PRO B C 1
ATOM 3492 O O . PRO B 1 82 ? -43.179 -45.549 13.382 1.00 65.47 82 PRO B O 1
ATOM 3496 N N . ALA B 1 83 ? -42.348 -43.798 14.549 1.00 58.85 83 ALA B N 1
ATOM 3497 C CA . ALA B 1 83 ? -42.930 -44.177 15.828 1.00 60.27 83 ALA B CA 1
ATOM 3498 C C . ALA B 1 83 ? -44.247 -43.448 16.022 1.00 59.72 83 ALA B C 1
ATOM 3499 O O . ALA B 1 83 ? -44.703 -42.756 15.117 1.00 58.51 83 ALA B O 1
ATOM 3501 N N . ALA B 1 84 ? -44.856 -43.615 17.197 1.00 59.05 84 ALA B N 1
ATOM 3502 C CA . ALA B 1 84 ? -46.019 -42.817 17.591 1.00 60.13 84 ALA B CA 1
ATOM 3503 C C . ALA B 1 84 ? -45.602 -41.385 18.004 1.00 56.73 84 ALA B C 1
ATOM 3504 O O . ALA B 1 84 ? -44.502 -41.172 18.506 1.00 57.05 84 ALA B O 1
ATOM 3506 N N . SER B 1 85 ? -46.504 -40.429 17.808 1.00 56.49 85 SER B N 1
ATOM 3507 C CA . SER B 1 85 ? -46.240 -38.990 18.050 1.00 55.61 85 SER B CA 1
ATOM 3508 C C . SER B 1 85 ? -45.734 -38.646 19.446 1.00 56.35 85 SER B C 1
ATOM 3509 O O . SER B 1 85 ? -46.362 -38.990 20.458 1.00 56.56 85 SER B O 1
ATOM 3512 N N . ARG B 1 86 ? -44.618 -37.930 19.495 1.00 52.80 86 ARG B N 1
ATOM 3513 C CA . ARG B 1 86 ? -44.140 -37.352 20.742 1.00 52.97 86 ARG B CA 1
ATOM 3514 C C . ARG B 1 86 ? -43.118 -36.269 20.417 1.00 50.09 86 ARG B C 1
ATOM 3515 O O . ARG B 1 86 ? -42.728 -36.113 19.265 1.00 48.67 86 ARG B O 1
ATOM 3523 N N . PRO B 1 87 ? -42.711 -35.480 21.418 1.00 50.25 87 PRO B N 1
ATOM 3524 C CA . PRO B 1 87 ? -41.707 -34.461 21.112 1.00 46.96 87 PRO B CA 1
ATOM 3525 C C . PRO B 1 87 ? -40.422 -35.080 20.540 1.00 45.56 87 PRO B C 1
ATOM 3526 O O . PRO B 1 87 ? -39.879 -36.003 21.115 1.00 45.85 87 PRO B O 1
ATOM 3530 N N . GLY B 1 88 ? -39.969 -34.591 19.393 1.00 43.24 88 GLY B N 1
ATOM 3531 C CA . GLY B 1 88 ? -38.832 -35.188 18.714 1.00 43.00 88 GLY B CA 1
ATOM 3532 C C . GLY B 1 88 ? -39.208 -36.253 17.700 1.00 43.57 88 GLY B C 1
ATOM 3533 O O . GLY B 1 88 ? -38.351 -36.715 16.964 1.00 43.41 88 GLY B O 1
ATOM 3534 N N . CYS B 1 89 ? -40.478 -36.652 17.651 1.00 44.90 89 CYS B N 1
ATOM 3535 C CA . CYS B 1 89 ? -40.917 -37.739 16.755 1.00 44.69 89 CYS B CA 1
ATOM 3536 C C . CYS B 1 89 ? -42.300 -37.428 16.160 1.00 45.20 89 CYS B C 1
ATOM 3537 O O . CYS B 1 89 ? -43.307 -37.595 16.823 1.00 44.83 89 CYS B O 1
ATOM 3540 N N . HIS B 1 90 ? -42.350 -36.960 14.913 1.00 43.86 90 HIS B N 1
ATOM 3541 C CA . HIS B 1 90 ? -43.644 -36.742 14.223 1.00 43.36 90 HIS B CA 1
ATOM 3542 C C . HIS B 1 90 ? -43.481 -37.102 12.769 1.00 43.48 90 HIS B C 1
ATOM 3543 O O . HIS B 1 90 ? -42.370 -37.350 12.307 1.00 42.28 90 HIS B O 1
ATOM 3550 N N . LYS B 1 91 ? -44.590 -37.138 12.048 1.00 44.85 91 LYS B N 1
ATOM 3551 C CA . LYS B 1 91 ? -44.565 -37.203 10.584 1.00 46.44 91 LYS B CA 1
ATOM 3552 C C . LYS B 1 91 ? -44.601 -35.770 10.059 1.00 45.96 91 LYS B C 1
ATOM 3553 O O . LYS B 1 91 ? -45.254 -34.911 10.632 1.00 46.37 91 LYS B O 1
ATOM 3559 N N . ASN B 1 92 ? -43.836 -35.499 9.016 1.00 46.43 92 ASN B N 1
ATOM 3560 C CA . ASN B 1 92 ? -43.923 -34.229 8.306 1.00 45.97 92 ASN B CA 1
ATOM 3561 C C . ASN B 1 92 ? -43.510 -32.997 9.128 1.00 43.36 92 ASN B C 1
ATOM 3562 O O . ASN B 1 92 ? -44.129 -31.959 9.071 1.00 43.05 92 ASN B O 1
ATOM 3567 N N . THR B 1 93 ? -42.415 -33.112 9.855 1.00 41.45 93 THR B N 1
ATOM 3568 C CA . THR B 1 93 ? -41.860 -31.977 10.566 1.00 39.76 93 THR B CA 1
ATOM 3569 C C . THR B 1 93 ? -40.574 -31.561 9.864 1.00 38.50 93 THR B C 1
ATOM 3570 O O . THR B 1 93 ? -40.304 -32.041 8.750 1.00 38.97 93 THR B O 1
ATOM 3574 N N . CYS B 1 94 ? -39.847 -30.601 10.450 1.00 36.72 94 CYS B N 1
ATOM 3575 C CA . CYS B 1 94 ? -38.640 -30.018 9.845 1.00 35.53 94 CYS B CA 1
ATOM 3576 C C . CYS B 1 94 ? -37.397 -30.399 10.586 1.00 33.06 94 CYS B C 1
ATOM 3577 O O . CYS B 1 94 ? -37.360 -30.363 11.819 1.00 30.70 94 CYS B O 1
ATOM 3580 N N . GLY B 1 95 ? -36.355 -30.719 9.817 1.00 32.76 95 GLY B N 1
ATOM 3581 C CA . GLY B 1 95 ? -35.059 -31.104 10.364 1.00 32.40 95 GLY B CA 1
ATOM 3582 C C . GLY B 1 95 ? -34.070 -29.962 10.434 1.00 32.71 95 GLY B C 1
ATOM 3583 O O . GLY B 1 95 ? -34.018 -29.093 9.558 1.00 32.56 95 GLY B O 1
ATOM 3584 N N . LEU B 1 96 ? -33.312 -29.947 11.510 1.00 31.51 96 LEU B N 1
ATOM 3585 C CA . LEU B 1 96 ? -32.344 -28.896 11.765 1.00 31.38 96 LEU B CA 1
ATOM 3586 C C . LEU B 1 96 ? -31.131 -29.561 12.375 1.00 30.09 96 LEU B C 1
ATOM 3587 O O . LEU B 1 96 ? -31.273 -30.409 13.285 1.00 29.08 96 LEU B O 1
ATOM 3592 N N . MET B 1 97 ? -29.950 -29.172 11.893 1.00 28.11 97 MET B N 1
ATOM 3593 C CA . MET B 1 97 ? -28.713 -29.654 12.474 1.00 27.63 97 MET B CA 1
ATOM 3594 C C . MET B 1 97 ? -28.342 -28.846 13.685 1.00 27.03 97 MET B C 1
ATOM 3595 O O . MET B 1 97 ? -28.207 -27.631 13.590 1.00 25.76 97 MET B O 1
ATOM 3600 N N . SER B 1 98 ? -28.100 -29.532 14.798 1.00 27.43 98 SER B N 1
ATOM 3601 C CA . SER B 1 98 ? -27.606 -28.916 16.025 1.00 26.88 98 SER B CA 1
ATOM 3602 C C . SER B 1 98 ? -26.156 -29.340 16.309 1.00 28.18 98 SER B C 1
ATOM 3603 O O . SER B 1 98 ? -25.702 -30.448 15.889 1.00 28.40 98 SER B O 1
ATOM 3606 N N . THR B 1 99 ? -25.425 -28.423 16.956 1.00 26.08 99 THR B N 1
ATOM 3607 C CA . THR B 1 99 ? -24.013 -28.571 17.254 1.00 27.16 99 THR B CA 1
ATOM 3608 C C . THR B 1 99 ? -23.782 -28.508 18.768 1.00 28.58 99 THR B C 1
ATOM 3609 O O . THR B 1 99 ? -24.289 -27.612 19.461 1.00 27.80 99 THR B O 1
ATOM 3613 N N . ASN B 1 100 ? -23.058 -29.512 19.255 1.00 28.82 100 ASN B N 1
ATOM 3614 C CA . ASN B 1 100 ? -22.431 -29.484 20.551 1.00 29.34 100 ASN B CA 1
ATOM 3615 C C . ASN B 1 100 ? -21.130 -28.731 20.334 1.00 30.65 100 ASN B C 1
ATOM 3616 O O . ASN B 1 100 ? -20.246 -29.273 19.678 1.00 30.00 100 ASN B O 1
ATOM 3621 N N . PRO B 1 101 ? -20.994 -27.489 20.884 1.00 30.34 101 PRO B N 1
ATOM 3622 C CA . PRO B 1 101 ? -19.829 -26.708 20.494 1.00 30.04 101 PRO B CA 1
ATOM 3623 C C . PRO B 1 101 ? -18.544 -27.098 21.193 1.00 31.81 101 PRO B C 1
ATOM 3624 O O . PRO B 1 101 ? -17.505 -26.612 20.795 1.00 30.97 101 PRO B O 1
ATOM 3628 N N . ILE B 1 102 ? -18.602 -27.964 22.230 1.00 33.19 102 ILE B N 1
ATOM 3629 C CA . ILE B 1 102 ? -17.402 -28.390 22.905 1.00 33.03 102 ILE B CA 1
ATOM 3630 C C . ILE B 1 102 ? -16.779 -29.529 22.117 1.00 33.51 102 ILE B C 1
ATOM 3631 O O . ILE B 1 102 ? -15.590 -29.503 21.862 1.00 33.02 102 ILE B O 1
ATOM 3636 N N . THR B 1 103 ? -17.562 -30.527 21.742 1.00 33.13 103 THR B N 1
ATOM 3637 C CA . THR B 1 103 ? -16.978 -31.673 20.999 1.00 34.34 103 THR B CA 1
ATOM 3638 C C . THR B 1 103 ? -16.895 -31.408 19.490 1.00 33.24 103 THR B C 1
ATOM 3639 O O . THR B 1 103 ? -16.121 -32.046 18.786 1.00 32.64 103 THR B O 1
ATOM 3643 N N . GLN B 1 104 ? -17.657 -30.402 19.051 1.00 31.96 104 GLN B N 1
ATOM 3644 C CA . GLN B 1 104 ? -17.893 -30.040 17.638 1.00 32.01 104 GLN B CA 1
ATOM 3645 C C . GLN B 1 104 ? -18.712 -31.092 16.871 1.00 30.50 104 GLN B C 1
ATOM 3646 O O . GLN B 1 104 ? -18.645 -31.153 15.642 1.00 30.84 104 GLN B O 1
ATOM 3652 N N . GLN B 1 105 ? -19.499 -31.890 17.589 1.00 29.56 105 GLN B N 1
ATOM 3653 C CA . GLN B 1 105 ? -20.387 -32.879 16.980 1.00 28.95 105 GLN B CA 1
ATOM 3654 C C . GLN B 1 105 ? -21.632 -32.152 16.513 1.00 28.54 105 GLN B C 1
ATOM 3655 O O . GLN B 1 105 ? -22.021 -31.160 17.121 1.00 27.09 105 GLN B O 1
ATOM 3661 N N . THR B 1 106 ? -22.195 -32.596 15.386 1.00 28.76 106 THR B N 1
ATOM 3662 C CA . THR B 1 106 ? -23.399 -32.044 14.885 1.00 28.13 106 THR B CA 1
ATOM 3663 C C . THR B 1 106 ? -24.355 -33.192 14.572 1.00 28.54 106 THR B C 1
ATOM 3664 O O . THR B 1 106 ? -23.927 -34.256 14.225 1.00 30.01 106 THR B O 1
ATOM 3668 N N . GLY B 1 107 ? -25.654 -32.979 14.748 1.00 27.49 107 GLY B N 1
ATOM 3669 C CA . GLY B 1 107 ? -26.612 -33.992 14.409 1.00 27.91 107 GLY B CA 1
ATOM 3670 C C . GLY B 1 107 ? -27.991 -33.447 14.106 1.00 28.40 107 GLY B C 1
ATOM 3671 O O . GLY B 1 107 ? -28.358 -32.311 14.485 1.00 26.28 107 GLY B O 1
ATOM 3672 N N . LEU B 1 108 ? -28.754 -34.309 13.431 1.00 30.06 108 LEU B N 1
ATOM 3673 C CA . LEU B 1 108 ? -30.019 -33.947 12.874 1.00 30.85 108 LEU B CA 1
ATOM 3674 C C . LEU B 1 108 ? -31.138 -34.120 13.895 1.00 31.39 108 LEU B C 1
ATOM 3675 O O . LEU B 1 108 ? -31.388 -35.207 14.355 1.00 31.07 108 LEU B O 1
ATOM 3680 N N . GLY B 1 109 ? -31.854 -33.035 14.190 1.00 32.37 109 GLY B N 1
ATOM 3681 C CA . GLY B 1 109 ? -33.030 -33.090 15.072 1.00 32.09 109 GLY B CA 1
ATOM 3682 C C . GLY B 1 109 ? -34.208 -32.382 14.441 1.00 32.60 109 GLY B C 1
ATOM 3683 O O . GLY B 1 109 ? -34.151 -31.961 13.302 1.00 32.07 109 GLY B O 1
ATOM 3684 N N . GLU B 1 110 ? -35.266 -32.226 15.213 1.00 33.09 110 GLU B N 1
ATOM 3685 C CA . GLU B 1 110 ? -36.548 -31.787 14.712 1.00 33.03 110 GLU B CA 1
ATOM 3686 C C . GLU B 1 110 ? -36.892 -30.418 15.269 1.00 30.78 110 GLU B C 1
ATOM 3687 O O . GLU B 1 110 ? -36.755 -30.189 16.455 1.00 31.83 110 GLU B O 1
ATOM 3693 N N . LEU B 1 111 ? -37.393 -29.533 14.438 1.00 31.30 111 LEU B N 1
ATOM 3694 C CA . LEU B 1 111 ? -37.806 -28.177 14.909 1.00 31.86 111 LEU B CA 1
ATOM 3695 C C . LEU B 1 111 ? -39.000 -28.311 15.822 1.00 32.44 111 LEU B C 1
ATOM 3696 O O . LEU B 1 111 ? -39.950 -29.016 15.507 1.00 32.39 111 LEU B O 1
ATOM 3701 N N . GLY B 1 112 ? -38.953 -27.614 16.947 1.00 34.84 112 GLY B N 1
ATOM 3702 C CA . GLY B 1 112 ? -40.047 -27.597 17.911 1.00 35.16 112 GLY B CA 1
ATOM 3703 C C . GLY B 1 112 ? -40.394 -26.200 18.379 1.00 36.66 112 GLY B C 1
ATOM 3704 O O . GLY B 1 112 ? -39.615 -25.247 18.239 1.00 33.48 112 GLY B O 1
ATOM 3705 N N . GLU B 1 113 ? -41.586 -26.076 18.954 1.00 37.10 113 GLU B N 1
ATOM 3706 C CA . GLU B 1 113 ? -42.077 -24.793 19.425 1.00 39.85 113 GLU B CA 1
ATOM 3707 C C . GLU B 1 113 ? -42.662 -25.007 20.804 1.00 40.27 113 GLU B C 1
ATOM 3708 O O . GLU B 1 113 ? -43.453 -25.950 21.001 1.00 42.22 113 GLU B O 1
ATOM 3714 N N . ASP B 1 114 ? -42.304 -24.163 21.762 1.00 39.58 114 ASP B N 1
ATOM 3715 C CA . ASP B 1 114 ? -42.967 -24.190 23.071 1.00 40.37 114 ASP B CA 1
ATOM 3716 C C . ASP B 1 114 ? -42.789 -22.833 23.756 1.00 40.96 114 ASP B C 1
ATOM 3717 O O . ASP B 1 114 ? -42.167 -21.933 23.179 1.00 38.73 114 ASP B O 1
ATOM 3722 N N . VAL B 1 115 ? -43.306 -22.719 24.988 1.00 41.43 115 VAL B N 1
ATOM 3723 C CA . VAL B 1 115 ? -43.214 -21.491 25.744 1.00 43.31 115 VAL B CA 1
ATOM 3724 C C . VAL B 1 115 ? -41.842 -21.346 26.354 1.00 43.76 115 VAL B C 1
ATOM 3725 O O . VAL B 1 115 ? -41.243 -22.339 26.776 1.00 43.36 115 VAL B O 1
ATOM 3729 N N . LEU B 1 116 ? -41.350 -20.103 26.379 1.00 42.58 116 LEU B N 1
ATOM 3730 C CA . LEU B 1 116 ? -40.151 -19.753 27.116 1.00 41.93 116 LEU B CA 1
ATOM 3731 C C . LEU B 1 116 ? -40.488 -18.511 27.931 1.00 43.71 116 LEU B C 1
ATOM 3732 O O . LEU B 1 116 ? -41.030 -17.545 27.402 1.00 44.87 116 LEU B O 1
ATOM 3737 N N . ALA B 1 117 ? -40.208 -18.574 29.234 1.00 44.22 117 ALA B N 1
ATOM 3738 C CA . ALA B 1 117 ? -40.335 -17.443 30.132 1.00 44.03 117 ALA B CA 1
ATOM 3739 C C . ALA B 1 117 ? -38.962 -16.806 30.387 1.00 43.17 117 ALA B C 1
ATOM 3740 O O . ALA B 1 117 ? -37.943 -17.498 30.456 1.00 42.42 117 ALA B O 1
ATOM 3742 N N . ILE B 1 118 ? -38.960 -15.484 30.531 1.00 43.15 118 ILE B N 1
ATOM 3743 C CA . ILE B 1 118 ? -37.763 -14.712 30.849 1.00 42.65 118 ILE B CA 1
ATOM 3744 C C . ILE B 1 118 ? -38.165 -13.454 31.645 1.00 44.96 118 ILE B C 1
ATOM 3745 O O . ILE B 1 118 ? -39.217 -12.865 31.393 1.00 45.03 118 ILE B O 1
ATOM 3750 N N . HIS B 1 119 ? -37.335 -13.086 32.629 1.00 46.72 119 HIS B N 1
ATOM 3751 C CA . HIS B 1 119 ? -37.523 -11.869 33.425 1.00 49.49 119 HIS B CA 1
ATOM 3752 C C . HIS B 1 119 ? -37.293 -10.607 32.606 1.00 49.20 119 HIS B C 1
ATOM 3753 O O . HIS B 1 119 ? -36.237 -10.422 31.996 1.00 46.24 119 HIS B O 1
ATOM 3760 N N . ALA B 1 120 ? -38.273 -9.720 32.644 1.00 51.55 120 ALA B N 1
ATOM 3761 C CA . ALA B 1 120 ? -38.148 -8.415 32.040 1.00 53.92 120 ALA B CA 1
ATOM 3762 C C . ALA B 1 120 ? -37.590 -7.408 33.045 1.00 59.35 120 ALA B C 1
ATOM 3763 O O . ALA B 1 120 ? -37.645 -7.620 34.263 1.00 59.29 120 ALA B O 1
ATOM 3765 N N . THR B 1 121 ? -37.024 -6.328 32.517 1.00 63.63 121 THR B N 1
ATOM 3766 C CA . THR B 1 121 ? -36.953 -5.056 33.248 1.00 69.40 121 THR B CA 1
ATOM 3767 C C . THR B 1 121 ? -37.496 -3.921 32.358 1.00 72.50 121 THR B C 1
ATOM 3768 O O . THR B 1 121 ? -37.123 -3.799 31.173 1.00 70.13 121 THR B O 1
ATOM 3772 N N . LEU B 1 128 ? -35.215 -9.014 38.295 1.00 70.50 128 LEU B N 1
ATOM 3773 C CA . LEU B 1 128 ? -35.775 -7.838 38.961 1.00 72.71 128 LEU B CA 1
ATOM 3774 C C . LEU B 1 128 ? -37.256 -7.602 38.608 1.00 72.99 128 LEU B C 1
ATOM 3775 O O . LEU B 1 128 ? -38.072 -7.354 39.494 1.00 73.40 128 LEU B O 1
ATOM 3780 N N . GLY B 1 129 ? -37.604 -7.672 37.326 1.00 69.89 129 GLY B N 1
ATOM 3781 C CA . GLY B 1 129 ? -39.009 -7.479 36.905 1.00 68.62 129 GLY B CA 1
ATOM 3782 C C . GLY B 1 129 ? -39.736 -8.817 36.825 1.00 67.03 129 GLY B C 1
ATOM 3783 O O . GLY B 1 129 ? -39.148 -9.865 37.130 1.00 67.45 129 GLY B O 1
ATOM 3784 N N . PRO B 1 130 ? -41.007 -8.802 36.396 1.00 65.20 130 PRO B N 1
ATOM 3785 C CA . PRO B 1 130 ? -41.759 -10.045 36.301 1.00 63.85 130 PRO B CA 1
ATOM 3786 C C . PRO B 1 130 ? -41.384 -10.902 35.086 1.00 59.78 130 PRO B C 1
ATOM 3787 O O . PRO B 1 130 ? -40.847 -10.402 34.081 1.00 55.57 130 PRO B O 1
ATOM 3791 N N . LEU B 1 131 ? -41.708 -12.182 35.211 1.00 56.63 131 LEU B N 1
ATOM 3792 C CA . LEU B 1 131 ? -41.544 -13.166 34.165 1.00 55.31 131 LEU B CA 1
ATOM 3793 C C . LEU B 1 131 ? -42.490 -12.828 33.000 1.00 53.06 131 LEU B C 1
ATOM 3794 O O . LEU B 1 131 ? -43.697 -12.778 33.172 1.00 54.47 131 LEU B O 1
ATOM 3799 N N . VAL B 1 132 ? -41.929 -12.566 31.828 1.00 51.52 132 VAL B N 1
ATOM 3800 C CA . VAL B 1 132 ? -42.714 -12.408 30.585 1.00 50.36 132 VAL B CA 1
ATOM 3801 C C . VAL B 1 132 ? -42.464 -13.618 29.663 1.00 49.08 132 VAL B C 1
ATOM 3802 O O . VAL B 1 132 ? -41.432 -14.267 29.765 1.00 47.60 132 VAL B O 1
ATOM 3806 N N . THR B 1 133 ? -43.401 -13.936 28.771 1.00 49.06 133 THR B N 1
ATOM 3807 C CA . THR B 1 133 ? -43.265 -15.157 27.993 1.00 47.88 133 THR B CA 1
ATOM 3808 C C . THR B 1 133 ? -43.213 -14.924 26.481 1.00 46.26 133 THR B C 1
ATOM 3809 O O . THR B 1 133 ? -43.780 -13.965 25.953 1.00 45.29 133 THR B O 1
ATOM 3813 N N . VAL B 1 134 ? -42.460 -15.787 25.799 1.00 43.32 134 VAL B N 1
ATOM 3814 C CA . VAL B 1 134 ? -42.623 -16.002 24.368 1.00 39.78 134 VAL B CA 1
ATOM 3815 C C . VAL B 1 134 ? -43.433 -17.291 24.218 1.00 40.52 134 VAL B C 1
ATOM 3816 O O . VAL B 1 134 ? -42.916 -18.356 24.504 1.00 40.21 134 VAL B O 1
ATOM 3820 N N . PRO B 1 135 ? -44.715 -17.210 23.801 1.00 42.48 135 PRO B N 1
ATOM 3821 C CA . PRO B 1 135 ? -45.523 -18.445 23.752 1.00 44.14 135 PRO B CA 1
ATOM 3822 C C . PRO B 1 135 ? -45.071 -19.512 22.721 1.00 44.15 135 PRO B C 1
ATOM 3823 O O . PRO B 1 135 ? -45.256 -20.720 22.926 1.00 45.66 135 PRO B O 1
ATOM 3827 N N . GLN B 1 136 ? -44.523 -19.051 21.610 1.00 45.34 136 GLN B N 1
ATOM 3828 C CA . GLN B 1 136 ? -44.189 -19.920 20.491 1.00 43.66 136 GLN B CA 1
ATOM 3829 C C . GLN B 1 136 ? -42.694 -19.814 20.237 1.00 39.99 136 GLN B C 1
ATOM 3830 O O . GLN B 1 136 ? -42.303 -19.469 19.132 1.00 42.31 136 GLN B O 1
ATOM 3836 N N . PHE B 1 137 ? -41.872 -20.116 21.232 1.00 35.72 137 PHE B N 1
ATOM 3837 C CA . PHE B 1 137 ? -40.407 -19.999 21.112 1.00 33.68 137 PHE B CA 1
ATOM 3838 C C . PHE B 1 137 ? -39.837 -21.217 20.371 1.00 32.84 137 PHE B C 1
ATOM 3839 O O . PHE B 1 137 ? -40.114 -22.363 20.733 1.00 34.22 137 PHE B O 1
ATOM 3847 N N . LEU B 1 138 ? -39.115 -20.958 19.282 1.00 32.76 138 LEU B N 1
ATOM 3848 C CA . LEU B 1 138 ? -38.533 -21.985 18.430 1.00 31.66 138 LEU B CA 1
ATOM 3849 C C . LEU B 1 138 ? -37.223 -22.550 18.943 1.00 31.54 138 LEU B C 1
ATOM 3850 O O . LEU B 1 138 ? -36.310 -21.817 19.355 1.00 30.07 138 LEU B O 1
ATOM 3855 N N . PHE B 1 139 ? -37.107 -23.873 18.859 1.00 31.68 139 PHE B N 1
ATOM 3856 C CA . PHE B 1 139 ? -35.925 -24.553 19.343 1.00 31.76 139 PHE B CA 1
ATOM 3857 C C . PHE B 1 139 ? -35.852 -25.897 18.607 1.00 31.56 139 PHE B C 1
ATOM 3858 O O . PHE B 1 139 ? -36.781 -26.245 17.902 1.00 33.83 139 PHE B O 1
ATOM 3866 N N . SER B 1 140 ? -34.768 -26.644 18.758 1.00 30.98 140 SER B N 1
ATOM 3867 C CA . SER B 1 140 ? -34.714 -28.005 18.257 1.00 31.37 140 SER B CA 1
ATOM 3868 C C . SER B 1 140 ? -34.736 -29.103 19.349 1.00 31.25 140 SER B C 1
ATOM 3869 O O . SER B 1 140 ? -34.052 -28.978 20.353 1.00 29.93 140 SER B O 1
ATOM 3872 N N . CYS B 1 141 ? -35.497 -30.171 19.100 1.00 32.47 141 CYS B N 1
ATOM 3873 C CA . CYS B 1 141 ? -35.317 -31.457 19.757 1.00 32.95 141 CYS B CA 1
ATOM 3874 C C . CYS B 1 141 ? -34.183 -32.188 19.065 1.00 32.69 141 CYS B C 1
ATOM 3875 O O . CYS B 1 141 ? -34.377 -32.765 17.978 1.00 32.16 141 CYS B O 1
ATOM 3878 N N . ALA B 1 142 ? -32.994 -32.095 19.659 1.00 31.92 142 ALA B N 1
ATOM 3879 C CA . ALA B 1 142 ? -31.780 -32.643 19.053 1.00 31.69 142 ALA B CA 1
ATOM 3880 C C . ALA B 1 142 ? -31.521 -34.044 19.533 1.00 31.82 142 ALA B C 1
ATOM 3881 O O . ALA B 1 142 ? -31.883 -34.381 20.664 1.00 33.15 142 ALA B O 1
ATOM 3883 N N . PRO B 1 143 ? -30.857 -34.877 18.697 1.00 32.43 143 PRO B N 1
ATOM 3884 C CA . PRO B 1 143 ? -30.631 -36.252 19.109 1.00 34.23 143 PRO B CA 1
ATOM 3885 C C . PRO B 1 143 ? -29.752 -36.346 20.364 1.00 34.69 143 PRO B C 1
ATOM 3886 O O . PRO B 1 143 ? -28.824 -35.558 20.567 1.00 32.80 143 PRO B O 1
ATOM 3890 N N . SER B 1 144 ? -30.040 -37.328 21.194 1.00 36.23 144 SER B N 1
ATOM 3891 C CA . SER B 1 144 ? -29.466 -37.383 22.533 1.00 37.58 144 SER B CA 1
ATOM 3892 C C . SER B 1 144 ? -27.965 -37.604 22.582 1.00 38.09 144 SER B C 1
ATOM 3893 O O . SER B 1 144 ? -27.347 -37.252 23.591 1.00 38.40 144 SER B O 1
ATOM 3896 N N . PHE B 1 145 ? -27.363 -38.181 21.527 1.00 38.35 145 PHE B N 1
ATOM 3897 C CA . PHE B 1 145 ? -25.891 -38.393 21.521 1.00 38.46 145 PHE B CA 1
ATOM 3898 C C . PHE B 1 145 ? -25.146 -37.062 21.715 1.00 37.10 145 PHE B C 1
ATOM 3899 O O . PHE B 1 145 ? -24.040 -37.030 22.250 1.00 38.02 145 PHE B O 1
ATOM 3907 N N . LEU B 1 146 ? -25.768 -35.954 21.309 1.00 37.23 146 LEU B N 1
ATOM 3908 C CA . LEU B 1 146 ? -25.148 -34.638 21.447 1.00 35.46 146 LEU B CA 1
ATOM 3909 C C . LEU B 1 146 ? -24.922 -34.140 22.878 1.00 37.49 146 LEU B C 1
ATOM 3910 O O . LEU B 1 146 ? -24.136 -33.228 23.076 1.00 37.25 146 LEU B O 1
ATOM 3915 N N . VAL B 1 147 ? -25.599 -34.730 23.863 1.00 40.37 147 VAL B N 1
ATOM 3916 C CA . VAL B 1 147 ? -25.411 -34.319 25.272 1.00 42.19 147 VAL B CA 1
ATOM 3917 C C . VAL B 1 147 ? -24.404 -35.200 26.031 1.00 43.44 147 VAL B C 1
ATOM 3918 O O . VAL B 1 147 ? -23.992 -34.881 27.139 1.00 43.02 147 VAL B O 1
ATOM 3922 N N . GLN B 1 148 ? -23.950 -36.271 25.397 1.00 44.96 148 GLN B N 1
ATOM 3923 C CA . GLN B 1 148 ? -23.173 -37.288 26.097 1.00 47.53 148 GLN B CA 1
ATOM 3924 C C . GLN B 1 148 ? -21.815 -36.828 26.584 1.00 46.22 148 GLN B C 1
ATOM 3925 O O . GLN B 1 148 ? -21.370 -37.293 27.627 1.00 47.35 148 GLN B O 1
ATOM 3931 N N . LYS B 1 149 ? -21.159 -35.915 25.870 1.00 43.03 149 LYS B N 1
ATOM 3932 C CA . LYS B 1 149 ? -19.814 -35.488 26.272 1.00 42.22 149 LYS B CA 1
ATOM 3933 C C . LYS B 1 149 ? -19.597 -33.989 26.250 1.00 41.97 149 LYS B C 1
ATOM 3934 O O . LYS B 1 149 ? -20.090 -33.291 25.372 1.00 38.92 149 LYS B O 1
ATOM 3940 N N . GLY B 1 150 ? -18.862 -33.511 27.255 1.00 42.66 150 GLY B N 1
ATOM 3941 C CA . GLY B 1 150 ? -18.241 -32.185 27.248 1.00 41.51 150 GLY B CA 1
ATOM 3942 C C . GLY B 1 150 ? -19.127 -31.039 27.711 1.00 40.25 150 GLY B C 1
ATOM 3943 O O . GLY B 1 150 ? -18.663 -29.914 27.827 1.00 40.17 150 GLY B O 1
ATOM 3944 N N . LEU B 1 151 ? -20.403 -31.298 27.952 1.00 41.09 151 LEU B N 1
ATOM 3945 C CA . LEU B 1 151 ? -21.264 -30.240 28.496 1.00 42.11 151 LEU B CA 1
ATOM 3946 C C . LEU B 1 151 ? -21.139 -30.222 30.057 1.00 43.98 151 LEU B C 1
ATOM 3947 O O . LEU B 1 151 ? -20.745 -31.194 30.653 1.00 43.25 151 LEU B O 1
ATOM 3952 N N . PRO B 1 152 ? -21.429 -29.085 30.701 1.00 45.08 152 PRO B N 1
ATOM 3953 C CA . PRO B 1 152 ? -21.368 -29.024 32.164 1.00 45.36 152 PRO B CA 1
ATOM 3954 C C . PRO B 1 152 ? -22.384 -29.965 32.763 1.00 47.35 152 PRO B C 1
ATOM 3955 O O . PRO B 1 152 ? -23.418 -30.226 32.134 1.00 48.60 152 PRO B O 1
ATOM 3959 N N . ARG B 1 153 ? -22.102 -30.483 33.954 1.00 47.75 153 ARG B N 1
ATOM 3960 C CA . ARG B 1 153 ? -22.892 -31.578 34.487 1.00 49.32 153 ARG B CA 1
ATOM 3961 C C . ARG B 1 153 ? -24.373 -31.214 34.508 1.00 49.25 153 ARG B C 1
ATOM 3962 O O . ARG B 1 153 ? -24.738 -30.100 34.820 1.00 49.77 153 ARG B O 1
ATOM 3970 N N . ASN B 1 154 ? -25.201 -32.175 34.128 1.00 50.45 154 ASN B N 1
ATOM 3971 C CA . ASN B 1 154 ? -26.662 -32.050 34.145 1.00 52.81 154 ASN B CA 1
ATOM 3972 C C . ASN B 1 154 ? -27.278 -31.139 33.092 1.00 50.15 154 ASN B C 1
ATOM 3973 O O . ASN B 1 154 ? -28.496 -31.021 33.053 1.00 52.77 154 ASN B O 1
ATOM 3978 N N . THR B 1 155 ? -26.507 -30.503 32.225 1.00 48.00 155 THR B N 1
ATOM 3979 C CA . THR B 1 155 ? -27.181 -29.709 31.203 1.00 44.75 155 THR B CA 1
ATOM 3980 C C . THR B 1 155 ? -27.825 -30.634 30.171 1.00 42.43 155 THR B C 1
ATOM 3981 O O . THR B 1 155 ? -27.323 -31.708 29.905 1.00 41.11 155 THR B O 1
ATOM 3985 N N . GLN B 1 156 ? -28.939 -30.185 29.601 1.00 40.56 156 GLN B N 1
ATOM 3986 C CA . GLN B 1 156 ? -29.785 -30.983 28.736 1.00 40.69 156 GLN B CA 1
ATOM 3987 C C . GLN B 1 156 ? -29.837 -30.421 27.319 1.00 38.67 156 GLN B C 1
ATOM 3988 O O . GLN B 1 156 ? -30.684 -30.827 26.528 1.00 37.60 156 GLN B O 1
ATOM 3994 N N . GLY B 1 157 ? -28.953 -29.485 27.011 1.00 36.11 157 GLY B N 1
ATOM 3995 C CA . GLY B 1 157 ? -28.973 -28.812 25.724 1.00 35.00 157 GLY B CA 1
ATOM 3996 C C . GLY B 1 157 ? -28.142 -27.553 25.692 1.00 33.63 157 GLY B C 1
ATOM 3997 O O . GLY B 1 157 ? -27.361 -27.290 26.591 1.00 34.15 157 GLY B O 1
ATOM 3998 N N . VAL B 1 158 ? -28.312 -26.760 24.640 1.00 32.37 158 VAL B N 1
ATOM 3999 C CA . VAL B 1 158 ? -27.454 -25.610 24.421 1.00 31.45 158 VAL B CA 1
ATOM 4000 C C . VAL B 1 158 ? -28.311 -24.414 23.937 1.00 31.02 158 VAL B C 1
ATOM 4001 O O . VAL B 1 158 ? -29.127 -24.540 23.047 1.00 32.84 158 VAL B O 1
ATOM 4005 N N . ALA B 1 159 ? -28.105 -23.259 24.547 1.00 32.05 159 ALA B N 1
ATOM 4006 C CA . ALA B 1 159 ? -28.785 -22.012 24.195 1.00 30.70 159 ALA B CA 1
ATOM 4007 C C . ALA B 1 159 ? -27.836 -21.197 23.344 1.00 28.29 159 ALA B C 1
ATOM 4008 O O . ALA B 1 159 ? -26.853 -20.707 23.826 1.00 27.73 159 ALA B O 1
ATOM 4010 N N . GLY B 1 160 ? -28.095 -21.089 22.055 1.00 29.84 160 GLY B N 1
ATOM 4011 C CA . GLY B 1 160 ? -27.204 -20.300 21.189 1.00 28.70 160 GLY B CA 1
ATOM 4012 C C . GLY B 1 160 ? -27.530 -18.812 21.194 1.00 28.24 160 GLY B C 1
ATOM 4013 O O . GLY B 1 160 ? -28.702 -18.419 21.140 1.00 28.77 160 GLY B O 1
ATOM 4014 N N . LEU B 1 161 ? -26.506 -17.989 21.199 1.00 27.55 161 LEU B N 1
ATOM 4015 C CA . LEU B 1 161 ? -26.672 -16.552 21.098 1.00 28.65 161 LEU B CA 1
ATOM 4016 C C . LEU B 1 161 ? -26.097 -15.978 19.819 1.00 28.78 161 LEU B C 1
ATOM 4017 O O . LEU B 1 161 ? -25.813 -14.777 19.725 1.00 29.59 161 LEU B O 1
ATOM 4022 N N . GLY B 1 162 ? -25.902 -16.837 18.837 1.00 28.69 162 GLY B N 1
ATOM 4023 C CA . GLY B 1 162 ? -25.367 -16.415 17.564 1.00 28.30 162 GLY B CA 1
ATOM 4024 C C . GLY B 1 162 ? -26.327 -15.533 16.761 1.00 28.54 162 GLY B C 1
ATOM 4025 O O . GLY B 1 162 ? -27.564 -15.428 17.019 1.00 28.74 162 GLY B O 1
ATOM 4026 N N . HIS B 1 163 ? -25.753 -14.903 15.772 1.00 27.00 163 HIS B N 1
ATOM 4027 C CA . HIS B 1 163 ? -26.504 -14.065 14.894 1.00 29.08 163 HIS B CA 1
ATOM 4028 C C . HIS B 1 163 ? -27.077 -14.912 13.793 1.00 28.81 163 HIS B C 1
ATOM 4029 O O . HIS B 1 163 ? -26.556 -14.973 12.695 1.00 30.14 163 HIS B O 1
ATOM 4036 N N . ALA B 1 164 ? -28.190 -15.522 14.112 1.00 29.14 164 ALA B N 1
ATOM 4037 C CA . ALA B 1 164 ? -28.832 -16.513 13.279 1.00 28.41 164 ALA B CA 1
ATOM 4038 C C . ALA B 1 164 ? -30.313 -16.385 13.540 1.00 27.93 164 ALA B C 1
ATOM 4039 O O . ALA B 1 164 ? -30.739 -15.911 14.630 1.00 31.04 164 ALA B O 1
ATOM 4041 N N . PRO B 1 165 ? -31.138 -16.770 12.569 1.00 28.66 165 PRO B N 1
ATOM 4042 C CA . PRO B 1 165 ? -32.511 -16.220 12.680 1.00 29.73 165 PRO B CA 1
ATOM 4043 C C . PRO B 1 165 ? -33.342 -16.665 13.911 1.00 29.35 165 PRO B C 1
ATOM 4044 O O . PRO B 1 165 ? -34.230 -15.930 14.298 1.00 29.63 165 PRO B O 1
ATOM 4048 N N . ILE B 1 166 ? -33.093 -17.858 14.471 1.00 28.38 166 ILE B N 1
ATOM 4049 C CA . ILE B 1 166 ? -33.847 -18.328 15.631 1.00 28.24 166 ILE B CA 1
ATOM 4050 C C . ILE B 1 166 ? -33.027 -18.438 16.914 1.00 28.80 166 ILE B C 1
ATOM 4051 O O . ILE B 1 166 ? -33.388 -19.138 17.852 1.00 31.04 166 ILE B O 1
ATOM 4056 N N . SER B 1 167 ? -31.970 -17.661 16.989 1.00 27.77 167 SER B N 1
ATOM 4057 C CA . SER B 1 167 ? -31.190 -17.621 18.173 1.00 28.85 167 SER B CA 1
ATOM 4058 C C . SER B 1 167 ? -31.893 -16.927 19.316 1.00 28.26 167 SER B C 1
ATOM 4059 O O . SER B 1 167 ? -32.883 -16.197 19.143 1.00 27.94 167 SER B O 1
ATOM 4062 N N . LEU B 1 168 ? -31.383 -17.122 20.501 1.00 28.18 168 LEU B N 1
ATOM 4063 C CA . LEU B 1 168 ? -31.970 -16.432 21.644 1.00 29.74 168 LEU B CA 1
ATOM 4064 C C . LEU B 1 168 ? -32.144 -14.906 21.461 1.00 29.55 168 LEU B C 1
ATOM 4065 O O . LEU B 1 168 ? -33.238 -14.387 21.577 1.00 28.83 168 LEU B O 1
ATOM 4070 N N . PRO B 1 169 ? -31.059 -14.182 21.188 1.00 29.19 169 PRO B N 1
ATOM 4071 C CA . PRO B 1 169 ? -31.185 -12.738 21.107 1.00 29.61 169 PRO B CA 1
ATOM 4072 C C . PRO B 1 169 ? -32.118 -12.253 20.001 1.00 30.08 169 PRO B C 1
ATOM 4073 O O . PRO B 1 169 ? -32.794 -11.235 20.172 1.00 28.88 169 PRO B O 1
ATOM 4077 N N . ASN B 1 170 ? -32.143 -12.958 18.877 1.00 30.86 170 ASN B N 1
ATOM 4078 C CA . ASN B 1 170 ? -33.011 -12.587 17.781 1.00 30.00 170 ASN B CA 1
ATOM 4079 C C . ASN B 1 170 ? -34.446 -12.880 18.116 1.00 31.18 170 ASN B C 1
ATOM 4080 O O . ASN B 1 170 ? -35.297 -11.998 17.991 1.00 30.33 170 ASN B O 1
ATOM 4085 N N . GLN B 1 171 ? -34.760 -14.046 18.605 1.00 30.66 171 GLN B N 1
ATOM 4086 C CA . GLN B 1 171 ? -36.154 -14.300 18.995 1.00 33.15 171 GLN B CA 1
ATOM 4087 C C . GLN B 1 171 ? -36.639 -13.382 20.104 1.00 34.17 171 GLN B C 1
ATOM 4088 O O . GLN B 1 171 ? -37.796 -12.977 20.114 1.00 35.32 171 GLN B O 1
ATOM 4094 N N . LEU B 1 172 ? -35.782 -13.087 21.067 1.00 35.04 172 LEU B N 1
ATOM 4095 C CA . LEU B 1 172 ? -36.198 -12.263 22.196 1.00 35.36 172 LEU B CA 1
ATOM 4096 C C . LEU B 1 172 ? -36.356 -10.797 21.792 1.00 36.98 172 LEU B C 1
ATOM 4097 O O . LEU B 1 172 ? -37.322 -10.141 22.227 1.00 37.04 172 LEU B O 1
ATOM 4102 N N . ALA B 1 173 ? -35.448 -10.298 20.943 1.00 35.22 173 ALA B N 1
ATOM 4103 C CA . ALA B 1 173 ? -35.556 -8.920 20.471 1.00 36.81 173 ALA B CA 1
ATOM 4104 C C . ALA B 1 173 ? -36.804 -8.687 19.624 1.00 36.78 173 ALA B C 1
ATOM 4105 O O . ALA B 1 173 ? -37.485 -7.675 19.769 1.00 37.62 173 ALA B O 1
ATOM 4107 N N . SER B 1 174 ? -37.078 -9.637 18.739 1.00 36.03 174 SER B N 1
ATOM 4108 C CA . SER B 1 174 ? -38.190 -9.571 17.815 1.00 36.02 174 SER B CA 1
ATOM 4109 C C . SER B 1 174 ? -39.516 -9.685 18.529 1.00 36.91 174 SER B C 1
ATOM 4110 O O . SER B 1 174 ? -40.483 -9.038 18.155 1.00 35.12 174 SER B O 1
ATOM 4113 N N . HIS B 1 175 ? -39.578 -10.545 19.543 1.00 36.50 175 HIS B N 1
ATOM 4114 C CA . HIS B 1 175 ? -40.854 -10.773 20.184 1.00 38.18 175 HIS B CA 1
ATOM 4115 C C . HIS B 1 175 ? -41.277 -9.542 20.982 1.00 38.61 175 HIS B C 1
ATOM 4116 O O . HIS B 1 175 ? -42.455 -9.182 20.992 1.00 39.42 175 HIS B O 1
ATOM 4123 N N . PHE B 1 176 ? -40.313 -8.897 21.626 1.00 37.77 176 PHE B N 1
ATOM 4124 C CA . PHE B 1 176 ? -40.622 -7.832 22.557 1.00 39.83 176 PHE B CA 1
ATOM 4125 C C . PHE B 1 176 ? -40.335 -6.459 21.947 1.00 38.87 176 PHE B C 1
ATOM 4126 O O . PHE B 1 176 ? -40.569 -5.449 22.577 1.00 39.01 176 PHE B O 1
ATOM 4134 N N . GLY B 1 177 ? -39.850 -6.417 20.710 1.00 38.71 177 GLY B N 1
ATOM 4135 C CA . GLY B 1 177 ? -39.479 -5.139 20.116 1.00 38.88 177 GLY B CA 1
ATOM 4136 C C . GLY B 1 177 ? -38.288 -4.461 20.793 1.00 39.09 177 GLY B C 1
ATOM 4137 O O . GLY B 1 177 ? -38.247 -3.242 20.935 1.00 37.48 177 GLY B O 1
ATOM 4138 N N . LEU B 1 178 ? -37.288 -5.252 21.158 1.00 37.32 178 LEU B N 1
ATOM 4139 C CA . LEU B 1 178 ? -36.072 -4.731 21.756 1.00 37.33 178 LEU B CA 1
ATOM 4140 C C . LEU B 1 178 ? -35.146 -4.186 20.701 1.00 36.85 178 LEU B C 1
ATOM 4141 O O . LEU B 1 178 ? -35.214 -4.600 19.532 1.00 35.77 178 LEU B O 1
ATOM 4146 N N . GLN B 1 179 ? -34.227 -3.314 21.108 1.00 37.20 179 GLN B N 1
ATOM 4147 C CA . GLN B 1 179 ? -33.077 -3.028 20.261 1.00 37.55 179 GLN B CA 1
ATOM 4148 C C . GLN B 1 179 ? -32.333 -4.328 20.010 1.00 36.67 179 GLN B C 1
ATOM 4149 O O . GLN B 1 179 ? -32.209 -5.155 20.900 1.00 35.18 179 GLN B O 1
ATOM 4155 N N . ARG B 1 180 ? -31.859 -4.491 18.774 1.00 37.59 180 ARG B N 1
ATOM 4156 C CA . ARG B 1 180 ? -31.234 -5.722 18.290 1.00 36.98 180 ARG B CA 1
ATOM 4157 C C . ARG B 1 180 ? -29.799 -5.783 18.733 1.00 35.41 180 ARG B C 1
ATOM 4158 O O . ARG B 1 180 ? -28.901 -5.666 17.918 1.00 32.23 180 ARG B O 1
ATOM 4166 N N . GLN B 1 181 ? -29.618 -5.943 20.048 1.00 33.59 181 GLN B N 1
ATOM 4167 C CA . GLN B 1 181 ? -28.335 -6.128 20.672 1.00 33.05 181 GLN B CA 1
ATOM 4168 C C . GLN B 1 181 ? -28.514 -6.843 22.038 1.00 33.83 181 GLN B C 1
ATOM 4169 O O . GLN B 1 181 ? -29.626 -6.987 22.540 1.00 34.33 181 GLN B O 1
ATOM 4175 N N . PHE B 1 182 ? -27.407 -7.286 22.612 1.00 33.94 182 PHE B N 1
ATOM 4176 C CA . PHE B 1 182 ? -27.362 -7.887 23.940 1.00 32.95 182 PHE B CA 1
ATOM 4177 C C . PHE B 1 182 ? -26.013 -7.598 24.563 1.00 34.76 182 PHE B C 1
ATOM 4178 O O . PHE B 1 182 ? -25.019 -7.362 23.859 1.00 34.68 182 PHE B O 1
ATOM 4186 N N . THR B 1 183 ? -25.983 -7.558 25.888 1.00 36.58 183 THR B N 1
ATOM 4187 C CA . THR B 1 183 ? -24.738 -7.396 26.602 1.00 38.78 183 THR B CA 1
ATOM 4188 C C . THR B 1 183 ? -24.499 -8.583 27.548 1.00 37.06 183 THR B C 1
ATOM 4189 O O . THR B 1 183 ? -25.435 -9.100 28.200 1.00 37.23 183 THR B O 1
ATOM 4193 N N . THR B 1 184 ? -23.273 -9.084 27.543 1.00 36.26 184 THR B N 1
ATOM 4194 C CA . THR B 1 184 ? -22.914 -10.209 28.397 1.00 35.72 184 THR B CA 1
ATOM 4195 C C . THR B 1 184 ? -22.166 -9.636 29.620 1.00 36.58 184 THR B C 1
ATOM 4196 O O . THR B 1 184 ? -21.374 -8.673 29.507 1.00 35.02 184 THR B O 1
ATOM 4200 N N . CYS B 1 185 ? -22.423 -10.212 30.788 1.00 36.25 185 CYS B N 1
ATOM 4201 C CA . CYS B 1 185 ? -21.619 -9.897 31.953 1.00 39.00 185 CYS B CA 1
ATOM 4202 C C . CYS B 1 185 ? -21.494 -11.209 32.663 1.00 38.63 185 CYS B C 1
ATOM 4203 O O . CYS B 1 185 ? -22.322 -11.549 33.499 1.00 40.24 185 CYS B O 1
ATOM 4206 N N . LEU B 1 186 ? -20.531 -11.992 32.196 1.00 38.00 186 LEU B N 1
ATOM 4207 C CA . LEU B 1 186 ? -20.321 -13.336 32.675 1.00 38.41 186 LEU B CA 1
ATOM 4208 C C . LEU B 1 186 ? -19.525 -13.231 33.998 1.00 40.07 186 LEU B C 1
ATOM 4209 O O . LEU B 1 186 ? -18.614 -12.417 34.143 1.00 39.36 186 LEU B O 1
ATOM 4214 N N . SER B 1 187 ? -19.864 -14.069 34.951 1.00 42.44 187 SER B N 1
ATOM 4215 C CA . SER B 1 187 ? -19.232 -13.977 36.264 1.00 44.48 187 SER B CA 1
ATOM 4216 C C . SER B 1 187 ? -17.994 -14.866 36.354 1.00 46.96 187 SER B C 1
ATOM 4217 O O . SER B 1 187 ? -17.985 -15.995 35.877 1.00 45.43 187 SER B O 1
ATOM 4220 N N . ARG B 1 188 ? -16.960 -14.355 37.006 1.00 51.37 188 ARG B N 1
ATOM 4221 C CA . ARG B 1 188 ? -15.657 -15.003 36.997 1.00 53.80 188 ARG B CA 1
ATOM 4222 C C . ARG B 1 188 ? -15.577 -16.184 37.948 1.00 56.40 188 ARG B C 1
ATOM 4223 O O . ARG B 1 188 ? -14.802 -17.115 37.725 1.00 59.34 188 ARG B O 1
ATOM 4231 N N . TYR B 1 189 ? -16.391 -16.179 38.996 1.00 58.39 189 TYR B N 1
ATOM 4232 C CA . TYR B 1 189 ? -16.157 -17.098 40.097 1.00 57.93 189 TYR B CA 1
ATOM 4233 C C . TYR B 1 189 ? -17.074 -18.309 39.990 1.00 54.86 189 TYR B C 1
ATOM 4234 O O . TYR B 1 189 ? -18.236 -18.178 39.643 1.00 52.13 189 TYR B O 1
ATOM 4243 N N . PRO B 1 190 ? -16.534 -19.513 40.240 1.00 54.17 190 PRO B N 1
ATOM 4244 C CA . PRO B 1 190 ? -17.279 -20.771 40.256 1.00 53.40 190 PRO B CA 1
ATOM 4245 C C . PRO B 1 190 ? -18.629 -20.768 40.998 1.00 53.11 190 PRO B C 1
ATOM 4246 O O . PRO B 1 190 ? -18.716 -20.281 42.125 1.00 56.43 190 PRO B O 1
ATOM 4250 N N . THR B 1 191 ? -19.646 -21.348 40.358 1.00 50.10 191 THR B N 1
ATOM 4251 C CA . THR B 1 191 ? -21.048 -21.309 40.780 1.00 50.48 191 THR B CA 1
ATOM 4252 C C . THR B 1 191 ? -21.695 -19.916 40.804 1.00 49.92 191 THR B C 1
ATOM 4253 O O . THR B 1 191 ? -22.912 -19.818 40.891 1.00 51.37 191 THR B O 1
ATOM 4257 N N . SER B 1 192 ? -20.919 -18.845 40.731 1.00 48.25 192 SER B N 1
ATOM 4258 C CA . SER B 1 192 ? -21.499 -17.504 40.747 1.00 48.06 192 SER B CA 1
ATOM 4259 C C . SER B 1 192 ? -22.370 -17.234 39.507 1.00 45.49 192 SER B C 1
ATOM 4260 O O . SER B 1 192 ? -22.272 -17.933 38.507 1.00 45.79 192 SER B O 1
ATOM 4263 N N . LYS B 1 193 ? -23.220 -16.223 39.586 1.00 45.59 193 LYS B N 1
ATOM 4264 C CA . LYS B 1 193 ? -24.121 -15.885 38.502 1.00 45.38 193 LYS B CA 1
ATOM 4265 C C . LYS B 1 193 ? -23.812 -14.524 37.909 1.00 44.29 193 LYS B C 1
ATOM 4266 O O . LYS B 1 193 ? -23.681 -13.552 38.617 1.00 47.55 193 LYS B O 1
ATOM 4272 N N . GLY B 1 194 ? -23.648 -14.493 36.593 1.00 43.80 194 GLY B N 1
ATOM 4273 C CA . GLY B 1 194 ? -23.603 -13.253 35.816 1.00 41.99 194 GLY B CA 1
ATOM 4274 C C . GLY B 1 194 ? -24.919 -13.101 35.097 1.00 41.28 194 GLY B C 1
ATOM 4275 O O . GLY B 1 194 ? -25.946 -13.715 35.482 1.00 42.22 194 GLY B O 1
ATOM 4276 N N . ALA B 1 195 ? -24.915 -12.334 34.012 1.00 40.21 195 ALA B N 1
ATOM 4277 C CA . ALA B 1 195 ? -26.154 -12.105 33.295 1.00 39.32 195 ALA B CA 1
ATOM 4278 C C . ALA B 1 195 ? -25.934 -11.918 31.793 1.00 38.40 195 ALA B C 1
ATOM 4279 O O . ALA B 1 195 ? -24.888 -11.408 31.336 1.00 37.27 195 ALA B O 1
ATOM 4281 N N . ILE B 1 196 ? -26.918 -12.376 31.034 1.00 38.08 196 ILE B N 1
ATOM 4282 C CA . ILE B 1 196 ? -27.095 -11.919 29.660 1.00 37.34 196 ILE B CA 1
ATOM 4283 C C . ILE B 1 196 ? -28.291 -10.970 29.700 1.00 36.33 196 ILE B C 1
ATOM 4284 O O . ILE B 1 196 ? -29.366 -11.314 30.274 1.00 37.42 196 ILE B O 1
ATOM 4289 N N . ILE B 1 197 ? -28.120 -9.797 29.097 1.00 35.19 197 ILE B N 1
ATOM 4290 C CA . ILE B 1 197 ? -29.153 -8.761 29.027 1.00 36.51 197 ILE B CA 1
ATOM 4291 C C . ILE B 1 197 ? -29.464 -8.503 27.549 1.00 36.22 197 ILE B C 1
ATOM 4292 O O . ILE B 1 197 ? -28.588 -8.074 26.773 1.00 33.63 197 ILE B O 1
ATOM 4297 N N . PHE B 1 198 ? -30.704 -8.784 27.169 1.00 37.19 198 PHE B N 1
ATOM 4298 C CA . PHE B 1 198 ? -31.120 -8.624 25.791 1.00 35.90 198 PHE B CA 1
ATOM 4299 C C . PHE B 1 198 ? -31.827 -7.264 25.708 1.00 36.70 198 PHE B C 1
ATOM 4300 O O . PHE B 1 198 ? -32.675 -6.933 26.549 1.00 36.15 198 PHE B O 1
ATOM 4308 N N . GLY B 1 199 ? -31.498 -6.513 24.668 1.00 34.83 199 GLY B N 1
ATOM 4309 C CA . GLY B 1 199 ? -32.015 -5.166 24.474 1.00 35.60 199 GLY B CA 1
ATOM 4310 C C . GLY B 1 199 ? -30.846 -4.236 24.673 1.00 36.17 199 GLY B C 1
ATOM 4311 O O . GLY B 1 199 ? -29.718 -4.675 24.871 1.00 35.85 199 GLY B O 1
ATOM 4312 N N . ASP B 1 200 ? -31.122 -2.950 24.626 1.00 38.78 200 ASP B N 1
ATOM 4313 C CA . ASP B 1 200 ? -30.101 -1.938 24.748 1.00 39.22 200 ASP B CA 1
ATOM 4314 C C . ASP B 1 200 ? -29.768 -1.684 26.223 1.00 41.82 200 ASP B C 1
ATOM 4315 O O . ASP B 1 200 ? -30.329 -0.769 26.866 1.00 40.87 200 ASP B O 1
ATOM 4320 N N . ALA B 1 201 ? -28.821 -2.474 26.727 1.00 41.69 201 ALA B N 1
ATOM 4321 C CA . ALA B 1 201 ? -28.350 -2.363 28.104 1.00 45.02 201 ALA B CA 1
ATOM 4322 C C . ALA B 1 201 ? -27.689 -0.982 28.411 1.00 46.82 201 ALA B C 1
ATOM 4323 O O . ALA B 1 201 ? -28.070 -0.329 29.373 1.00 48.37 201 ALA B O 1
ATOM 4325 N N . PRO B 1 202 ? -26.729 -0.532 27.583 1.00 46.47 202 PRO B N 1
ATOM 4326 C CA . PRO B 1 202 ? -26.079 0.757 27.845 1.00 49.74 202 PRO B CA 1
ATOM 4327 C C . PRO B 1 202 ? -27.018 1.939 28.022 1.00 52.12 202 PRO B C 1
ATOM 4328 O O . PRO B 1 202 ? -26.708 2.829 28.775 1.00 56.43 202 PRO B O 1
ATOM 4332 N N . ASN B 1 203 ? -28.159 1.955 27.340 1.00 52.39 203 ASN B N 1
ATOM 4333 C CA . ASN B 1 203 ? -29.073 3.088 27.428 1.00 54.52 203 ASN B CA 1
ATOM 4334 C C . ASN B 1 203 ? -30.187 2.876 28.429 1.00 55.39 203 ASN B C 1
ATOM 4335 O O . ASN B 1 203 ? -30.871 3.834 28.786 1.00 54.43 203 ASN B O 1
ATOM 4340 N N . ASN B 1 204 ? -30.348 1.641 28.906 1.00 55.32 204 ASN B N 1
ATOM 4341 C CA . ASN B 1 204 ? -31.437 1.306 29.840 1.00 59.16 204 ASN B CA 1
ATOM 4342 C C . ASN B 1 204 ? -31.026 0.798 31.241 1.00 62.22 204 ASN B C 1
ATOM 4343 O O . ASN B 1 204 ? -31.904 0.528 32.064 1.00 64.13 204 ASN B O 1
ATOM 4348 N N . MET B 1 205 ? -29.717 0.702 31.505 1.00 65.94 205 MET B N 1
ATOM 4349 C CA . MET B 1 205 ? -29.135 0.145 32.757 1.00 68.13 205 MET B CA 1
ATOM 4350 C C . MET B 1 205 ? -29.273 -1.397 32.832 1.00 68.51 205 MET B C 1
ATOM 4351 O O . MET B 1 205 ? -28.459 -2.178 32.271 1.00 64.43 205 MET B O 1
ATOM 4356 N N . ASP B 1 212 ? -21.603 6.135 35.095 1.00 83.94 212 ASP B N 1
ATOM 4357 C CA . ASP B 1 212 ? -22.026 5.148 34.113 1.00 80.75 212 ASP B CA 1
ATOM 4358 C C . ASP B 1 212 ? -20.950 4.068 33.904 1.00 78.16 212 ASP B C 1
ATOM 4359 O O . ASP B 1 212 ? -19.784 4.378 33.650 1.00 77.76 212 ASP B O 1
ATOM 4364 N N . ILE B 1 213 ? -21.358 2.805 34.040 1.00 75.48 213 ILE B N 1
ATOM 4365 C CA . ILE B 1 213 ? -20.486 1.646 33.779 1.00 73.22 213 ILE B CA 1
ATOM 4366 C C . ILE B 1 213 ? -20.215 1.421 32.273 1.00 70.79 213 ILE B C 1
ATOM 4367 O O . ILE B 1 213 ? -19.297 0.677 31.909 1.00 68.19 213 ILE B O 1
ATOM 4372 N N . PHE B 1 214 ? -21.025 2.042 31.410 1.00 70.01 214 PHE B N 1
ATOM 4373 C CA . PHE B 1 214 ? -20.775 2.051 29.954 1.00 68.32 214 PHE B CA 1
ATOM 4374 C C . PHE B 1 214 ? -20.243 3.396 29.444 1.00 66.31 214 PHE B C 1
ATOM 4375 O O . PHE B 1 214 ? -20.209 3.629 28.234 1.00 64.50 214 PHE B O 1
ATOM 4383 N N . HIS B 1 215 ? -19.860 4.290 30.347 1.00 68.03 215 HIS B N 1
ATOM 4384 C CA . HIS B 1 215 ? -19.371 5.612 29.946 1.00 67.16 215 HIS B CA 1
ATOM 4385 C C . HIS B 1 215 ? -18.233 5.517 28.933 1.00 65.06 215 HIS B C 1
ATOM 4386 O O . HIS B 1 215 ? -18.203 6.262 27.952 1.00 66.61 215 HIS B O 1
ATOM 4393 N N . ASP B 1 216 ? -17.322 4.576 29.172 1.00 62.28 216 ASP B N 1
ATOM 4394 C CA . ASP B 1 216 ? -16.125 4.391 28.351 1.00 60.67 216 ASP B CA 1
ATOM 4395 C C . ASP B 1 216 ? -16.241 3.264 27.325 1.00 59.27 216 ASP B C 1
ATOM 4396 O O . ASP B 1 216 ? -15.246 2.567 27.032 1.00 56.67 216 ASP B O 1
ATOM 4401 N N . LEU B 1 217 ? -17.438 3.079 26.770 1.00 57.16 217 LEU B N 1
ATOM 4402 C CA . LEU B 1 217 ? -17.619 2.077 25.712 1.00 56.79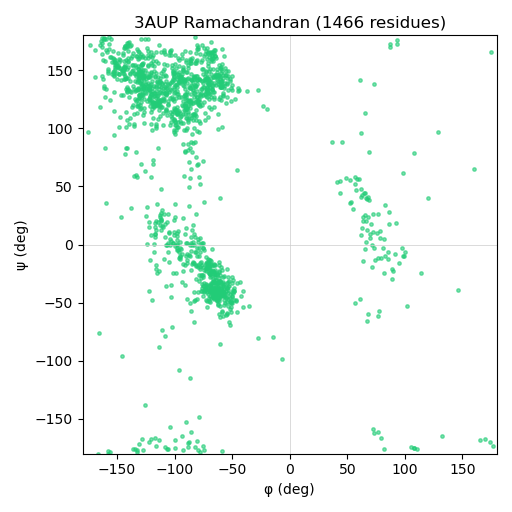 217 LEU B CA 1
ATOM 4403 C C . LEU B 1 217 ? -16.826 2.519 24.486 1.00 53.46 217 LEU B C 1
ATOM 4404 O O . LEU B 1 217 ? -16.957 3.666 24.035 1.00 53.07 217 LEU B O 1
ATOM 4409 N N . ALA B 1 218 ? -15.964 1.619 24.020 1.00 51.36 218 ALA B N 1
ATOM 4410 C CA . ALA B 1 218 ? -15.356 1.694 22.704 1.00 50.02 218 ALA B CA 1
ATOM 4411 C C . ALA B 1 218 ? -15.938 0.544 21.896 1.00 47.68 218 ALA B C 1
ATOM 4412 O O . ALA B 1 218 ? -16.521 -0.400 22.449 1.00 44.65 218 ALA B O 1
ATOM 4414 N N . PHE B 1 219 ? -15.725 0.618 20.592 1.00 45.37 219 PHE B N 1
ATOM 4415 C CA . PHE B 1 219 ? -16.439 -0.208 19.644 1.00 43.41 219 PHE B CA 1
ATOM 4416 C C . PHE B 1 219 ? -15.539 -0.652 18.504 1.00 40.92 219 PHE B C 1
ATOM 4417 O O . PHE B 1 219 ? -14.685 0.099 18.081 1.00 39.40 219 PHE B O 1
ATOM 4425 N N . THR B 1 220 ? -15.730 -1.881 18.038 1.00 37.70 220 THR B N 1
ATOM 4426 C CA . THR B 1 220 ? -14.958 -2.385 16.900 1.00 37.20 220 THR B CA 1
ATOM 4427 C C . THR B 1 220 ? -15.880 -3.126 15.930 1.00 34.69 220 THR B C 1
ATOM 4428 O O . THR B 1 220 ? -16.905 -3.673 16.346 1.00 35.13 220 THR B O 1
ATOM 4432 N N . PRO B 1 221 ? -15.563 -3.121 14.631 1.00 33.96 221 PRO B N 1
ATOM 4433 C CA . PRO B 1 221 ? -16.483 -3.828 13.711 1.00 32.94 221 PRO B CA 1
ATOM 4434 C C . PRO B 1 221 ? -16.674 -5.312 14.001 1.00 31.28 221 PRO B C 1
ATOM 4435 O O . PRO B 1 221 ? -15.726 -5.991 14.266 1.00 31.44 221 PRO B O 1
ATOM 4439 N N . LEU B 1 222 ? -17.921 -5.785 13.952 1.00 30.45 222 LEU B N 1
ATOM 4440 C CA . LEU B 1 222 ? -18.309 -7.185 14.141 1.00 29.53 222 LEU B CA 1
ATOM 4441 C C . LEU B 1 222 ? -18.696 -7.795 12.793 1.00 30.56 222 LEU B C 1
ATOM 4442 O O . LEU B 1 222 ? -19.420 -7.169 12.068 1.00 30.36 222 LEU B O 1
ATOM 4447 N N . THR B 1 223 ? -18.151 -8.980 12.463 1.00 30.54 223 THR B N 1
ATOM 4448 C CA . THR B 1 223 ? -18.489 -9.738 11.288 1.00 30.21 223 THR B CA 1
ATOM 4449 C C . THR B 1 223 ? -19.007 -11.107 11.781 1.00 29.73 223 THR B C 1
ATOM 4450 O O . THR B 1 223 ? -18.893 -11.442 12.954 1.00 28.35 223 THR B O 1
ATOM 4454 N N . ILE B 1 224 ? -19.639 -11.851 10.893 1.00 29.66 224 ILE B N 1
ATOM 4455 C CA . ILE B 1 224 ? -20.190 -13.156 11.198 1.00 29.12 224 ILE B CA 1
ATOM 4456 C C . ILE B 1 224 ? -19.615 -14.114 10.174 1.00 29.13 224 ILE B C 1
ATOM 4457 O O . ILE B 1 224 ? -19.673 -13.843 8.949 1.00 29.43 224 ILE B O 1
ATOM 4462 N N . THR B 1 225 ? -18.973 -15.192 10.638 1.00 29.10 225 THR B N 1
ATOM 4463 C CA . THR B 1 225 ? -18.361 -16.142 9.689 1.00 29.16 225 THR B CA 1
ATOM 4464 C C . THR B 1 225 ? -19.474 -16.965 9.042 1.00 31.06 225 THR B C 1
ATOM 4465 O O . THR B 1 225 ? -20.627 -16.917 9.513 1.00 29.30 225 THR B O 1
ATOM 4469 N N . LEU B 1 226 ? -19.136 -17.712 7.992 1.00 31.94 226 LEU B N 1
ATOM 4470 C CA . LEU B 1 226 ? -20.092 -18.649 7.364 1.00 33.44 226 LEU B CA 1
ATOM 4471 C C . LEU B 1 226 ? -20.616 -19.766 8.291 1.00 32.95 226 LEU B C 1
ATOM 4472 O O . LEU B 1 226 ? -21.705 -20.283 8.066 1.00 33.57 226 LEU B O 1
ATOM 4477 N N . GLN B 1 227 ? -19.868 -20.143 9.312 1.00 33.35 227 GLN B N 1
ATOM 4478 C CA . GLN B 1 227 ? -20.346 -21.103 10.341 1.00 30.81 227 GLN B CA 1
ATOM 4479 C C . GLN B 1 227 ? -21.147 -20.421 11.443 1.00 30.43 227 GLN B C 1
ATOM 4480 O O . GLN B 1 227 ? -21.648 -21.075 12.364 1.00 28.97 227 GLN B O 1
ATOM 4486 N N . GLY B 1 228 ? -21.297 -19.104 11.329 1.00 29.91 228 GLY B N 1
ATOM 4487 C CA . GLY B 1 228 ? -22.157 -18.319 12.231 1.00 29.59 228 GLY B CA 1
ATOM 4488 C C . GLY B 1 228 ? -21.545 -17.835 13.542 1.00 28.21 228 GLY B C 1
ATOM 4489 O O . GLY B 1 228 ? -22.263 -17.569 14.503 1.00 28.10 228 GLY B O 1
ATOM 4490 N N . GLU B 1 229 ? -20.235 -17.634 13.539 1.00 27.61 229 GLU B N 1
ATOM 4491 C CA . GLU B 1 229 ? -19.550 -17.138 14.698 1.00 27.73 229 GLU B CA 1
ATOM 4492 C C . GLU B 1 229 ? -19.238 -15.659 14.603 1.00 26.07 229 GLU B C 1
ATOM 4493 O O . GLU B 1 229 ? -18.947 -15.122 13.552 1.00 26.22 229 GLU B O 1
ATOM 4499 N N . TYR B 1 230 ? -19.272 -15.022 15.754 1.00 25.10 230 TYR B N 1
ATOM 4500 C CA . TYR B 1 230 ? -18.967 -13.597 15.885 1.00 25.60 230 TYR B CA 1
ATOM 4501 C C . TYR B 1 230 ? -17.464 -13.493 15.685 1.00 26.37 230 TYR B C 1
ATOM 4502 O O . TYR B 1 230 ? -16.734 -14.322 16.220 1.00 26.97 230 TYR B O 1
ATOM 4511 N N . ASN B 1 231 ? -17.023 -12.526 14.892 1.00 27.54 231 ASN B N 1
ATOM 4512 C CA . ASN B 1 231 ? -15.585 -12.241 14.714 1.00 28.37 231 ASN B CA 1
ATOM 4513 C C . ASN B 1 231 ? -15.352 -10.747 14.826 1.00 29.90 231 ASN B C 1
ATOM 4514 O O . ASN B 1 231 ? -16.203 -9.911 14.486 1.00 29.72 231 ASN B O 1
ATOM 4519 N N . VAL B 1 232 ? -14.149 -10.409 15.247 1.00 31.71 232 VAL B N 1
ATOM 4520 C CA . VAL B 1 232 ? -13.678 -9.058 15.208 1.00 32.53 232 VAL B CA 1
ATOM 4521 C C . VAL B 1 232 ? -12.279 -9.184 14.639 1.00 34.21 232 VAL B C 1
ATOM 4522 O O . VAL B 1 232 ? -11.808 -10.294 14.254 1.00 32.14 232 VAL B O 1
ATOM 4526 N N . ARG B 1 233 ? -11.573 -8.063 14.565 1.00 35.49 233 ARG B N 1
ATOM 4527 C CA . ARG B 1 233 ? -10.208 -8.112 14.049 1.00 36.85 233 ARG B CA 1
ATOM 4528 C C . ARG B 1 233 ? -9.261 -7.563 15.094 1.00 36.02 233 ARG B C 1
ATOM 4529 O O . ARG B 1 233 ? -9.515 -6.504 15.664 1.00 35.11 233 ARG B O 1
ATOM 4537 N N . VAL B 1 234 ? -8.168 -8.286 15.310 1.00 34.65 234 VAL B N 1
ATOM 4538 C CA . VAL B 1 234 ? -7.078 -7.814 16.117 1.00 37.07 234 VAL B CA 1
ATOM 4539 C C . VAL B 1 234 ? -5.970 -7.340 15.184 1.00 36.49 234 VAL B C 1
ATOM 4540 O O . VAL B 1 234 ? -5.565 -8.029 14.273 1.00 36.65 234 VAL B O 1
ATOM 4544 N N . ASN B 1 235 ? -5.560 -6.095 15.374 1.00 39.27 235 ASN B N 1
ATOM 4545 C CA . ASN B 1 235 ? -4.509 -5.511 14.557 1.00 39.16 235 ASN B CA 1
ATOM 4546 C C . ASN B 1 235 ? -3.138 -5.742 15.195 1.00 39.92 235 ASN B C 1
ATOM 4547 O O . ASN B 1 235 ? -2.131 -5.868 14.505 1.00 41.70 235 ASN B O 1
ATOM 4552 N N . SER B 1 236 ? -3.090 -5.713 16.523 1.00 39.03 236 SER B N 1
ATOM 4553 C CA . SER B 1 236 ? -1.903 -6.128 17.218 1.00 38.64 236 SER B CA 1
ATOM 4554 C C . SER B 1 236 ? -2.149 -6.581 18.639 1.00 37.90 236 SER B C 1
ATOM 4555 O O . SER B 1 236 ? -3.196 -6.283 19.242 1.00 36.23 236 SER B O 1
ATOM 4558 N N . ILE B 1 237 ? -1.147 -7.324 19.128 1.00 38.24 237 ILE B N 1
ATOM 4559 C CA . ILE B 1 237 ? -1.047 -7.783 20.487 1.00 37.74 237 ILE B CA 1
ATOM 4560 C C . ILE B 1 237 ? 0.316 -7.413 21.027 1.00 38.94 237 ILE B C 1
ATOM 4561 O O . ILE B 1 237 ? 1.357 -7.721 20.409 1.00 37.78 237 ILE B O 1
ATOM 4566 N N . ARG B 1 238 ? 0.296 -6.784 22.197 1.00 38.42 238 ARG B N 1
ATOM 4567 C CA . ARG B 1 238 ? 1.474 -6.568 22.970 1.00 39.63 238 ARG B CA 1
ATOM 4568 C C . ARG B 1 238 ? 1.261 -7.108 24.334 1.00 40.15 238 ARG B C 1
ATOM 4569 O O . ARG B 1 238 ? 0.137 -7.150 24.815 1.00 40.97 238 ARG B O 1
ATOM 4577 N N . ILE B 1 239 ? 2.359 -7.534 24.937 1.00 41.77 239 ILE B N 1
ATOM 4578 C CA . ILE B 1 239 ? 2.415 -7.988 26.305 1.00 42.95 239 ILE B CA 1
ATOM 4579 C C . ILE B 1 239 ? 3.419 -7.090 27.004 1.00 45.27 239 ILE B C 1
ATOM 4580 O O . ILE B 1 239 ? 4.563 -6.958 26.558 1.00 45.42 239 ILE B O 1
ATOM 4585 N N . ASN B 1 240 ? 3.006 -6.445 28.086 1.00 46.80 240 ASN B N 1
ATOM 4586 C CA . ASN B 1 240 ? 3.855 -5.387 28.701 1.00 48.56 240 ASN B CA 1
ATOM 4587 C C . ASN B 1 240 ? 4.454 -4.463 27.600 1.00 47.64 240 ASN B C 1
ATOM 4588 O O . ASN B 1 240 ? 5.639 -4.138 27.601 1.00 49.38 240 ASN B O 1
ATOM 4593 N N . GLN B 1 241 ? 3.612 -4.073 26.654 1.00 46.63 241 GLN B N 1
ATOM 4594 C CA . GLN B 1 241 ? 4.006 -3.223 25.510 1.00 46.75 241 GLN B CA 1
ATOM 4595 C C . GLN B 1 241 ? 5.079 -3.840 24.553 1.00 45.85 241 GLN B C 1
ATOM 4596 O O . GLN B 1 241 ? 5.526 -3.186 23.608 1.00 45.60 241 GLN B O 1
ATOM 4602 N N . HIS B 1 242 ? 5.409 -5.119 24.756 1.00 45.39 242 HIS B N 1
ATOM 4603 C CA . HIS B 1 242 ? 6.190 -5.899 23.786 1.00 44.57 242 HIS B CA 1
ATOM 4604 C C . HIS B 1 242 ? 5.340 -6.560 22.690 1.00 42.44 242 HIS B C 1
ATOM 4605 O O . HIS B 1 242 ? 4.367 -7.282 22.983 1.00 42.03 242 HIS B O 1
ATOM 4612 N N . SER B 1 243 ? 5.748 -6.358 21.441 1.00 41.91 243 SER B N 1
ATOM 4613 C CA . SER B 1 243 ? 5.011 -6.838 20.293 1.00 40.90 243 SER B CA 1
ATOM 4614 C C . SER B 1 243 ? 5.086 -8.342 20.191 1.00 40.83 243 SER B C 1
ATOM 4615 O O . SER B 1 243 ? 6.166 -8.914 20.292 1.00 40.59 243 SER B O 1
ATOM 4618 N N . VAL B 1 244 ? 3.909 -8.945 20.021 1.00 39.88 244 VAL B N 1
ATOM 4619 C CA . VAL B 1 244 ? 3.715 -10.381 19.924 1.00 41.22 244 VAL B CA 1
ATOM 4620 C C . VAL B 1 244 ? 3.100 -10.699 18.565 1.00 42.51 244 VAL B C 1
ATOM 4621 O O . VAL B 1 244 ? 3.567 -11.595 17.862 1.00 44.18 244 VAL B O 1
ATOM 4625 N N . PHE B 1 245 ? 2.059 -9.945 18.213 1.00 43.89 245 PHE B N 1
ATOM 4626 C CA . PHE B 1 245 ? 1.318 -10.068 16.962 1.00 45.78 245 PHE B CA 1
ATOM 4627 C C . PHE B 1 245 ? 1.175 -8.667 16.341 1.00 48.30 245 PHE B C 1
ATOM 4628 O O . PHE B 1 245 ? 0.911 -7.689 17.059 1.00 47.72 245 PHE B O 1
ATOM 4636 N N . PRO B 1 246 ? 1.287 -8.563 15.001 1.00 50.67 246 PRO B N 1
ATOM 4637 C CA . PRO B 1 246 ? 1.423 -9.642 14.030 1.00 52.79 246 PRO B CA 1
ATOM 4638 C C . PRO B 1 246 ? 2.836 -10.144 13.878 1.00 55.22 246 PRO B C 1
ATOM 4639 O O . PRO B 1 246 ? 3.727 -9.677 14.560 1.00 53.79 246 PRO B O 1
ATOM 4643 N N . LEU B 1 247 ? 2.979 -11.156 13.023 1.00 58.12 247 LEU B N 1
ATOM 4644 C CA . LEU B 1 247 ? 4.241 -11.496 12.350 1.00 60.55 247 LEU B CA 1
ATOM 4645 C C . LEU B 1 247 ? 5.149 -12.326 13.215 1.00 62.20 247 LEU B C 1
ATOM 4646 O O . LEU B 1 247 ? 6.369 -12.262 13.051 1.00 65.82 247 LEU B O 1
ATOM 4651 N N . GLY B 1 260 ? -5.571 -10.771 11.178 1.00 43.61 260 GLY B N 1
ATOM 4652 C CA . GLY B 1 260 ? -5.851 -10.966 12.629 1.00 43.28 260 GLY B CA 1
ATOM 4653 C C . GLY B 1 260 ? -7.288 -11.346 13.032 1.00 41.47 260 GLY B C 1
ATOM 4654 O O . GLY B 1 260 ? -7.807 -10.908 14.093 1.00 37.53 260 GLY B O 1
ATOM 4655 N N . GLY B 1 261 ? -7.942 -12.144 12.185 1.00 41.72 261 GLY B N 1
ATOM 4656 C CA . GLY B 1 261 ? -9.297 -12.705 12.475 1.00 41.00 261 GLY B CA 1
ATOM 4657 C C . GLY B 1 261 ? -9.462 -13.325 13.868 1.00 38.25 261 GLY B C 1
ATOM 4658 O O . GLY B 1 261 ? -8.700 -14.227 14.223 1.00 38.39 261 GLY B O 1
ATOM 4659 N N . THR B 1 262 ? -10.469 -12.863 14.627 1.00 33.34 262 THR B N 1
ATOM 4660 C CA . THR B 1 262 ? -10.530 -13.134 16.050 1.00 31.50 262 THR B CA 1
ATOM 4661 C C . THR B 1 262 ? -11.950 -13.520 16.395 1.00 32.36 262 THR B C 1
ATOM 4662 O O . THR B 1 262 ? -12.877 -12.751 16.124 1.00 28.60 262 THR B O 1
ATOM 4666 N N . MET B 1 263 ? -12.123 -14.736 16.920 1.00 28.82 263 MET B N 1
ATOM 4667 C CA . MET B 1 263 ? -13.440 -15.190 17.287 1.00 29.35 263 MET B CA 1
ATOM 4668 C C . MET B 1 263 ? -13.647 -14.858 18.780 1.00 28.54 263 MET B C 1
ATOM 4669 O O . MET B 1 263 ? -12.680 -14.848 19.537 1.00 29.82 263 MET B O 1
ATOM 4674 N N . ILE B 1 264 ? -14.864 -14.540 19.162 1.00 26.93 264 ILE B N 1
ATOM 4675 C CA . ILE B 1 264 ? -15.249 -14.414 20.555 1.00 29.46 264 ILE B CA 1
ATOM 4676 C C . ILE B 1 264 ? -16.153 -15.615 20.776 1.00 30.04 264 ILE B C 1
ATOM 4677 O O . ILE B 1 264 ? -17.068 -15.849 19.976 1.00 29.13 264 ILE B O 1
ATOM 4682 N N . SER B 1 265 ? -15.910 -16.353 21.856 1.00 29.09 265 SER B N 1
ATOM 4683 C CA . SER B 1 265 ? -16.558 -17.630 22.082 1.00 29.09 265 SER B CA 1
ATOM 4684 C C . SER B 1 265 ? -16.766 -17.893 23.583 1.00 30.24 265 SER B C 1
ATOM 4685 O O . SER B 1 265 ? -15.918 -17.515 24.391 1.00 31.70 265 SER B O 1
ATOM 4688 N N . THR B 1 266 ? -17.864 -18.576 23.929 1.00 31.74 266 THR B N 1
ATOM 4689 C CA . THR B 1 266 ? -18.038 -19.162 25.277 1.00 32.66 266 THR B CA 1
ATOM 4690 C C . THR B 1 266 ? -18.014 -20.702 25.257 1.00 34.01 266 THR B C 1
ATOM 4691 O O . THR B 1 266 ? -18.372 -21.330 26.239 1.00 35.38 266 THR B O 1
ATOM 4695 N N . SER B 1 267 ? -17.594 -21.309 24.145 1.00 35.19 267 SER B N 1
ATOM 4696 C CA . SER B 1 267 ? -17.455 -22.759 24.058 1.00 36.58 267 SER B CA 1
ATOM 4697 C C . SER B 1 267 ? -16.052 -23.273 24.331 1.00 39.33 267 SER B C 1
ATOM 4698 O O . SER B 1 267 ? -15.820 -24.482 24.281 1.00 42.47 267 SER B O 1
ATOM 4701 N N . THR B 1 268 ? -15.108 -22.369 24.560 1.00 39.54 268 THR B N 1
ATOM 4702 C CA . THR B 1 268 ? -13.831 -22.681 25.162 1.00 41.31 268 THR B CA 1
ATOM 4703 C C . THR B 1 268 ? -13.712 -21.746 26.379 1.00 40.72 268 THR B C 1
ATOM 4704 O O . THR B 1 268 ? -14.074 -20.561 26.302 1.00 39.01 268 THR B O 1
ATOM 4708 N N . PRO B 1 269 ? -13.230 -22.259 27.508 1.00 40.44 269 PRO B N 1
ATOM 4709 C CA . PRO B 1 269 ? -13.027 -21.351 28.617 1.00 42.47 269 PRO B CA 1
ATOM 4710 C C . PRO B 1 269 ? -11.766 -20.479 28.535 1.00 42.92 269 PRO B C 1
ATOM 4711 O O . PRO B 1 269 ? -11.680 -19.521 29.281 1.00 46.42 269 PRO B O 1
ATOM 4715 N N . HIS B 1 270 ? -10.795 -20.808 27.680 1.00 41.30 270 HIS B N 1
ATOM 4716 C CA . HIS B 1 270 ? -9.504 -20.072 27.609 1.00 40.12 270 HIS B CA 1
ATOM 4717 C C . HIS B 1 270 ? -9.286 -19.324 26.308 1.00 38.62 270 HIS B C 1
ATOM 4718 O O . HIS B 1 270 ? -10.002 -19.499 25.328 1.00 34.59 270 HIS B O 1
ATOM 4725 N N . MET B 1 271 ? -8.227 -18.525 26.280 1.00 37.59 271 MET B N 1
ATOM 4726 C CA . MET B 1 271 ? -7.776 -17.967 25.016 1.00 36.83 271 MET B CA 1
ATOM 4727 C C . MET B 1 271 ? -7.110 -19.055 24.196 1.00 36.40 271 MET B C 1
ATOM 4728 O O . MET B 1 271 ? -6.428 -19.928 24.743 1.00 37.16 271 MET B O 1
ATOM 4733 N N . VAL B 1 272 ? -7.331 -19.024 22.881 1.00 35.00 272 VAL B N 1
ATOM 4734 C CA . VAL B 1 272 ? -6.721 -19.995 21.994 1.00 34.19 272 VAL B CA 1
ATOM 4735 C C . VAL B 1 272 ? -6.003 -19.243 20.889 1.00 32.59 272 VAL B C 1
ATOM 4736 O O . VAL B 1 272 ? -6.554 -18.313 20.284 1.00 33.56 272 VAL B O 1
ATOM 4740 N N . LEU B 1 273 ? -4.783 -19.641 20.607 1.00 32.18 273 LEU B N 1
ATOM 4741 C CA . LEU B 1 273 ? -4.023 -19.023 19.526 1.00 31.27 273 LEU B CA 1
ATOM 4742 C C . LEU B 1 273 ? -3.497 -20.057 18.550 1.00 31.98 273 LEU B C 1
ATOM 4743 O O . LEU B 1 273 ? -3.082 -21.161 18.921 1.00 31.54 273 LEU B O 1
ATOM 4748 N N . GLN B 1 274 ? -3.455 -19.665 17.285 1.00 33.62 274 GLN B N 1
ATOM 4749 C CA . GLN B 1 274 ? -2.888 -20.507 16.246 1.00 33.38 274 GLN B CA 1
ATOM 4750 C C . GLN B 1 274 ? -1.451 -20.741 16.633 1.00 35.72 274 GLN B C 1
ATOM 4751 O O . GLN B 1 274 ? -0.845 -19.893 17.307 1.00 37.19 274 GLN B O 1
ATOM 4757 N N . GLN B 1 275 ? -0.901 -21.876 16.222 1.00 36.74 275 GLN B N 1
ATOM 4758 C CA . GLN B 1 275 ? 0.372 -22.338 16.771 1.00 40.18 275 GLN B CA 1
ATOM 4759 C C . GLN B 1 275 ? 1.487 -21.309 16.718 1.00 40.37 275 GLN B C 1
ATOM 4760 O O . GLN B 1 275 ? 2.130 -21.115 17.724 1.00 39.02 275 GLN B O 1
ATOM 4766 N N . SER B 1 276 ? 1.735 -20.657 15.582 1.00 39.55 276 SER B N 1
ATOM 4767 C CA . SER B 1 276 ? 2.848 -19.652 15.527 1.00 40.27 276 SER B CA 1
ATOM 4768 C C . SER B 1 276 ? 2.608 -18.395 16.385 1.00 39.70 276 SER B C 1
ATOM 4769 O O . SER B 1 276 ? 3.541 -17.825 16.929 1.00 41.69 276 SER B O 1
ATOM 4772 N N . VAL B 1 277 ? 1.366 -17.969 16.509 1.00 37.70 277 VAL B N 1
ATOM 4773 C CA . VAL B 1 277 ? 0.994 -16.897 17.445 1.00 38.16 277 VAL B CA 1
ATOM 4774 C C . VAL B 1 277 ? 1.153 -17.386 18.926 1.00 37.64 277 VAL B C 1
ATOM 4775 O O . VAL B 1 277 ? 1.640 -16.653 19.818 1.00 37.25 277 VAL B O 1
ATOM 4779 N N . TYR B 1 278 ? 0.828 -18.654 19.169 1.00 36.53 278 TYR B N 1
ATOM 4780 C CA . TYR B 1 278 ? 0.904 -19.218 20.529 1.00 37.32 278 TYR B CA 1
ATOM 4781 C C . TYR B 1 278 ? 2.312 -19.218 21.008 1.00 39.15 278 TYR B C 1
ATOM 4782 O O . TYR B 1 278 ? 2.595 -18.892 22.166 1.00 40.75 278 TYR B O 1
ATOM 4791 N N . GLN B 1 279 ? 3.204 -19.662 20.142 1.00 39.95 279 GLN B N 1
ATOM 4792 C CA . GLN B 1 279 ? 4.597 -19.721 20.506 1.00 43.47 279 GLN B CA 1
ATOM 4793 C C . GLN B 1 279 ? 5.144 -18.322 20.856 1.00 43.77 279 GLN B C 1
ATOM 4794 O O . GLN B 1 279 ? 5.826 -18.161 21.872 1.00 45.24 279 GLN B O 1
ATOM 4800 N N . ALA B 1 280 ? 4.825 -17.316 20.037 1.00 41.80 280 ALA B N 1
ATOM 4801 C CA . ALA B 1 280 ? 5.338 -15.950 20.265 1.00 42.29 280 ALA B CA 1
ATOM 4802 C C . ALA B 1 280 ? 4.728 -15.400 21.541 1.00 41.88 280 ALA B C 1
ATOM 4803 O O . ALA B 1 280 ? 5.406 -14.864 22.395 1.00 42.72 280 ALA B O 1
ATOM 4805 N N . PHE B 1 281 ? 3.434 -15.576 21.699 1.00 41.21 281 PHE B N 1
ATOM 4806 C CA . PHE B 1 281 ? 2.752 -15.028 22.874 1.00 40.99 281 PHE B CA 1
ATOM 4807 C C . PHE B 1 281 ? 3.311 -15.645 24.156 1.00 42.65 281 PHE B C 1
ATOM 4808 O O . PHE B 1 281 ? 3.609 -14.939 25.126 1.00 44.50 281 PHE B O 1
ATOM 4816 N N . THR B 1 282 ? 3.451 -16.969 24.176 1.00 43.02 282 THR B N 1
ATOM 4817 C CA . THR B 1 282 ? 3.823 -17.648 25.417 1.00 44.23 282 THR B CA 1
ATOM 4818 C C . THR B 1 282 ? 5.297 -17.374 25.763 1.00 46.21 282 THR B C 1
ATOM 4819 O O . THR B 1 282 ? 5.683 -17.272 26.949 1.00 46.87 282 THR B O 1
ATOM 4823 N N . GLN B 1 283 ? 6.123 -17.275 24.742 1.00 46.53 283 GLN B N 1
ATOM 4824 C CA . GLN B 1 283 ? 7.516 -16.890 24.939 1.00 49.79 283 GLN B CA 1
ATOM 4825 C C . GLN B 1 283 ? 7.654 -15.506 25.603 1.00 49.94 283 GLN B C 1
ATOM 4826 O O . GLN B 1 283 ? 8.273 -15.377 26.664 1.00 49.99 283 GLN B O 1
ATOM 4832 N N . VAL B 1 284 ? 7.061 -14.490 24.969 1.00 47.74 284 VAL B N 1
ATOM 4833 C CA . VAL B 1 284 ? 7.117 -13.125 25.466 1.00 48.50 284 VAL B CA 1
ATOM 4834 C C . VAL B 1 284 ? 6.457 -13.050 26.845 1.00 49.03 284 VAL B C 1
ATOM 4835 O O . VAL B 1 284 ? 6.961 -12.364 27.731 1.00 49.74 284 VAL B O 1
ATOM 4839 N N . PHE B 1 285 ? 5.368 -13.789 27.065 1.00 48.22 285 PHE B N 1
ATOM 4840 C CA . PHE B 1 285 ? 4.697 -13.725 28.370 1.00 48.99 285 PHE B CA 1
ATOM 4841 C C . PHE B 1 285 ? 5.617 -14.198 29.483 1.00 51.54 285 PHE B C 1
ATOM 4842 O O . PHE B 1 285 ? 5.675 -13.597 30.553 1.00 52.82 285 PHE B O 1
ATOM 4850 N N . ALA B 1 286 ? 6.358 -15.262 29.194 1.00 52.48 286 ALA B N 1
ATOM 4851 C CA . ALA B 1 286 ? 7.244 -15.918 30.130 1.00 54.71 286 ALA B CA 1
ATOM 4852 C C . ALA B 1 286 ? 8.442 -15.024 30.416 1.00 56.89 286 ALA B C 1
ATOM 4853 O O . ALA B 1 286 ? 8.817 -14.809 31.579 1.00 57.85 286 ALA B O 1
ATOM 4855 N N . GLN B 1 287 ? 9.028 -14.460 29.365 1.00 58.05 287 GLN B N 1
ATOM 4856 C CA . GLN B 1 287 ? 10.188 -13.584 29.578 1.00 60.94 287 GLN B CA 1
ATOM 4857 C C . GLN B 1 287 ? 9.859 -12.249 30.282 1.00 60.81 287 GLN B C 1
ATOM 4858 O O . GLN B 1 287 ? 10.753 -11.591 30.813 1.00 62.24 287 GLN B O 1
ATOM 4864 N N . GLN B 1 288 ? 8.584 -11.888 30.370 1.00 59.72 288 GLN B N 1
ATOM 4865 C CA . GLN B 1 288 ? 8.176 -10.804 31.281 1.00 61.15 288 GLN B CA 1
ATOM 4866 C C . GLN B 1 288 ? 8.234 -11.199 32.768 1.00 62.92 288 GLN B C 1
ATOM 4867 O O . GLN B 1 288 ? 8.253 -10.332 33.631 1.00 63.89 288 GLN B O 1
ATOM 4873 N N . LEU B 1 289 ? 8.244 -12.498 33.060 1.00 63.87 289 LEU B N 1
ATOM 4874 C CA . LEU B 1 289 ? 8.345 -12.982 34.432 1.00 65.53 289 LEU B CA 1
ATOM 4875 C C . LEU B 1 289 ? 9.759 -13.503 34.648 1.00 68.62 289 LEU B C 1
ATOM 4876 O O . LEU B 1 289 ? 10.484 -13.717 33.684 1.00 69.64 289 LEU B O 1
ATOM 4881 N N . PRO B 1 290 ? 10.175 -13.679 35.911 1.00 72.85 290 PRO B N 1
ATOM 4882 C CA . PRO B 1 290 ? 11.513 -14.259 36.134 1.00 75.54 290 PRO B CA 1
ATOM 4883 C C . PRO B 1 290 ? 11.543 -15.746 35.753 1.00 76.15 290 PRO B C 1
ATOM 4884 O O . PRO B 1 290 ? 10.586 -16.457 36.051 1.00 75.66 290 PRO B O 1
ATOM 4888 N N . LYS B 1 291 ? 12.619 -16.199 35.102 1.00 77.40 291 LYS B N 1
ATOM 4889 C CA . LYS B 1 291 ? 12.706 -17.580 34.569 1.00 78.24 291 LYS B CA 1
ATOM 4890 C C . LYS B 1 291 ? 12.768 -18.689 35.629 1.00 80.84 291 LYS B C 1
ATOM 4891 O O . LYS B 1 291 ? 12.490 -19.855 35.324 1.00 80.70 291 LYS B O 1
ATOM 4897 N N . GLN B 1 292 ? 13.117 -18.320 36.860 1.00 81.53 292 GLN B N 1
ATOM 4898 C CA . GLN B 1 292 ? 13.124 -19.260 37.972 1.00 83.35 292 GLN B CA 1
ATOM 4899 C C . GLN B 1 292 ? 11.733 -19.344 38.590 1.00 82.75 292 GLN B C 1
ATOM 4900 O O . GLN B 1 292 ? 11.525 -20.049 39.576 1.00 84.90 292 GLN B O 1
ATOM 4906 N N . ALA B 1 293 ? 10.780 -18.616 38.038 1.00 81.34 293 ALA B N 1
ATOM 4907 C CA . ALA B 1 293 ? 9.431 -18.676 38.579 1.00 81.24 293 ALA B CA 1
ATOM 4908 C C . ALA B 1 293 ? 8.686 -19.865 38.004 1.00 79.13 293 ALA B C 1
ATOM 4909 O O . ALA B 1 293 ? 7.666 -20.281 38.534 1.00 78.77 293 ALA B O 1
ATOM 4911 N N . GLN B 1 294 ? 9.241 -20.418 36.936 1.00 77.85 294 GLN B N 1
ATOM 4912 C CA . GLN B 1 294 ? 8.608 -21.459 36.160 1.00 77.80 294 GLN B CA 1
ATOM 4913 C C . GLN B 1 294 ? 8.726 -22.825 36.770 1.00 79.24 294 GLN B C 1
ATOM 4914 O O . GLN B 1 294 ? 9.825 -23.324 36.958 1.00 81.56 294 GLN B O 1
ATOM 4920 N N . VAL B 1 295 ? 7.591 -23.443 37.045 1.00 78.99 295 VAL B N 1
ATOM 4921 C CA . VAL B 1 295 ? 7.570 -24.820 37.500 1.00 78.49 295 VAL B CA 1
ATOM 4922 C C . VAL B 1 295 ? 7.090 -25.727 36.381 1.00 77.06 295 VAL B C 1
ATOM 4923 O O . VAL B 1 295 ? 6.863 -25.272 35.270 1.00 74.65 295 VAL B O 1
ATOM 4927 N N . LYS B 1 296 ? 6.946 -27.013 36.678 1.00 76.74 296 LYS B N 1
ATOM 4928 C CA . LYS B 1 296 ? 6.556 -28.016 35.692 1.00 75.26 296 LYS B CA 1
ATOM 4929 C C . LYS B 1 296 ? 5.133 -27.750 35.188 1.00 72.30 296 LYS B C 1
ATOM 4930 O O . LYS B 1 296 ? 4.286 -27.274 35.941 1.00 71.93 296 LYS B O 1
ATOM 4936 N N . SER B 1 297 ? 4.889 -28.050 33.914 1.00 69.54 297 SER B N 1
ATOM 4937 C CA . SER B 1 297 ? 3.587 -27.785 33.289 1.00 68.14 297 SER B CA 1
ATOM 4938 C C . SER B 1 297 ? 2.515 -28.691 33.856 1.00 68.13 297 SER B C 1
ATOM 4939 O O . SER B 1 297 ? 2.690 -29.901 33.913 1.00 69.09 297 SER B O 1
ATOM 4942 N N . VAL B 1 298 ? 1.402 -28.106 34.264 1.00 67.52 298 VAL B N 1
ATOM 4943 C CA . VAL B 1 298 ? 0.232 -28.882 34.628 1.00 67.02 298 VAL B CA 1
ATOM 4944 C C . VAL B 1 298 ? -0.629 -28.984 33.378 1.00 66.11 298 VAL B C 1
ATOM 4945 O O . VAL B 1 298 ? -0.992 -27.960 32.803 1.00 63.78 298 VAL B O 1
ATOM 4949 N N . ALA B 1 299 ? -0.948 -30.202 32.940 1.00 65.95 299 ALA B N 1
ATOM 4950 C CA . ALA B 1 299 ? -1.877 -30.367 31.821 1.00 65.04 299 ALA B CA 1
ATOM 4951 C C . ALA B 1 299 ? -3.199 -29.700 32.197 1.00 64.07 299 ALA B C 1
ATOM 4952 O O . ALA B 1 299 ? -3.568 -29.685 33.372 1.00 65.51 299 ALA B O 1
ATOM 4954 N N . PRO B 1 300 ? -3.901 -29.104 31.218 1.00 62.73 300 PRO B N 1
ATOM 4955 C CA . PRO B 1 300 ? -3.607 -29.016 29.795 1.00 60.50 300 PRO B CA 1
ATOM 4956 C C . PRO B 1 300 ? -2.680 -27.852 29.414 1.00 59.17 300 PRO B C 1
ATOM 4957 O O . PRO B 1 300 ? -2.551 -27.538 28.236 1.00 59.87 300 PRO B O 1
ATOM 4961 N N . PHE B 1 301 ? -2.038 -27.221 30.389 1.00 59.13 301 PHE B N 1
ATOM 4962 C CA . PHE B 1 301 ? -1.324 -25.966 30.135 1.00 57.94 301 PHE B CA 1
ATOM 4963 C C . PHE B 1 301 ? 0.121 -26.202 29.754 1.00 57.78 301 PHE B C 1
ATOM 4964 O O . PHE B 1 301 ? 0.668 -27.293 29.950 1.00 60.41 301 PHE B O 1
ATOM 4972 N N . GLY B 1 302 ? 0.753 -25.160 29.236 1.00 55.93 302 GLY B N 1
ATOM 4973 C CA . GLY B 1 302 ? 2.125 -25.254 28.738 1.00 55.14 302 GLY B CA 1
ATOM 4974 C C . GLY B 1 302 ? 3.127 -24.408 29.494 1.00 56.17 302 GLY B C 1
ATOM 4975 O O . GLY B 1 302 ? 4.326 -24.637 29.400 1.00 56.77 302 GLY B O 1
ATOM 4976 N N . LEU B 1 303 ? 2.652 -23.427 30.246 1.00 55.25 303 LEU B N 1
ATOM 4977 C CA . LEU B 1 303 ? 3.542 -22.496 30.919 1.00 56.68 303 LEU B CA 1
ATOM 4978 C C . LEU B 1 303 ? 2.962 -22.202 32.288 1.00 57.15 303 LEU B C 1
ATOM 4979 O O . LEU B 1 303 ? 1.954 -21.499 32.416 1.00 56.24 303 LEU B O 1
ATOM 4984 N N . CYS B 1 304 ? 3.592 -22.758 33.314 1.00 58.92 304 CYS B N 1
ATOM 4985 C CA . CYS B 1 304 ? 3.089 -22.636 34.651 1.00 59.99 304 CYS B CA 1
ATOM 4986 C C . CYS B 1 304 ? 4.150 -22.081 35.550 1.00 63.51 304 CYS B C 1
ATOM 4987 O O . CYS B 1 304 ? 5.341 -22.098 35.224 1.00 65.00 304 CYS B O 1
ATOM 4990 N N . PHE B 1 305 ? 3.707 -21.550 36.680 1.00 64.80 305 PHE B N 1
ATOM 4991 C CA . PHE B 1 305 ? 4.600 -20.853 37.568 1.00 66.87 305 PHE B CA 1
ATOM 4992 C C . PHE B 1 305 ? 4.291 -21.163 39.009 1.00 69.46 305 PHE B C 1
ATOM 4993 O O . PHE B 1 305 ? 3.150 -21.483 39.362 1.00 69.78 305 PHE B O 1
ATOM 5001 N N . ASN B 1 306 ? 5.336 -21.053 39.823 1.00 72.31 306 ASN B N 1
ATOM 5002 C CA . ASN B 1 306 ? 5.231 -20.992 41.272 1.00 75.08 306 ASN B CA 1
ATOM 5003 C C . ASN B 1 306 ? 4.614 -19.629 41.600 1.00 76.47 306 ASN B C 1
ATOM 5004 O O . ASN B 1 306 ? 5.181 -18.582 41.267 1.00 76.18 306 ASN B O 1
ATOM 5009 N N . SER B 1 307 ? 3.439 -19.653 42.222 1.00 78.44 307 SER B N 1
ATOM 5010 C CA . SER B 1 307 ? 2.661 -18.434 42.477 1.00 79.18 307 SER B CA 1
ATOM 5011 C C . SER B 1 307 ? 3.152 -17.662 43.716 1.00 82.58 307 SER B C 1
ATOM 5012 O O . SER B 1 307 ? 2.671 -16.560 43.997 1.00 82.13 307 SER B O 1
ATOM 5015 N N . ASN B 1 308 ? 4.097 -18.249 44.456 1.00 85.12 308 ASN B N 1
ATOM 5016 C CA . ASN B 1 308 ? 4.866 -17.518 45.464 1.00 87.09 308 ASN B CA 1
ATOM 5017 C C . ASN B 1 308 ? 5.779 -16.494 44.800 1.00 87.31 308 ASN B C 1
ATOM 5018 O O . ASN B 1 308 ? 5.934 -15.373 45.292 1.00 88.51 308 ASN B O 1
ATOM 5023 N N . LYS B 1 309 ? 6.371 -16.897 43.673 1.00 86.10 309 LYS B N 1
ATOM 5024 C CA . LYS B 1 309 ? 7.471 -16.159 43.031 1.00 85.65 309 LYS B CA 1
ATOM 5025 C C . LYS B 1 309 ? 7.027 -15.116 41.993 1.00 84.98 309 LYS B C 1
ATOM 5026 O O . LYS B 1 309 ? 7.861 -14.557 41.266 1.00 85.40 309 LYS B O 1
ATOM 5032 N N . ILE B 1 310 ? 5.723 -14.857 41.926 1.00 82.17 310 ILE B N 1
ATOM 5033 C CA . ILE B 1 310 ? 5.188 -13.801 41.078 1.00 81.72 310 ILE B CA 1
ATOM 5034 C C . ILE B 1 310 ? 4.432 -12.795 41.928 1.00 82.71 310 ILE B C 1
ATOM 5035 O O . ILE B 1 310 ? 3.572 -13.181 42.716 1.00 84.57 310 ILE B O 1
ATOM 5040 N N . ASN B 1 311 ? 4.750 -11.512 41.763 1.00 83.50 311 ASN B N 1
ATOM 5041 C CA . ASN B 1 311 ? 3.982 -10.426 42.402 1.00 85.05 311 ASN B CA 1
ATOM 5042 C C . ASN B 1 311 ? 3.120 -9.572 41.464 1.00 81.36 311 ASN B C 1
ATOM 5043 O O . ASN B 1 311 ? 2.271 -8.802 41.924 1.00 81.69 311 ASN B O 1
ATOM 5048 N N . ALA B 1 312 ? 3.331 -9.704 40.161 1.00 79.02 312 ALA B N 1
ATOM 5049 C CA . ALA B 1 312 ? 2.596 -8.898 39.190 1.00 75.99 312 ALA B CA 1
ATOM 5050 C C . ALA B 1 312 ? 2.677 -9.544 37.818 1.00 72.91 312 ALA B C 1
ATOM 5051 O O . ALA B 1 312 ? 3.749 -9.978 37.389 1.00 74.50 312 ALA B O 1
ATOM 5053 N N . TYR B 1 313 ? 1.547 -9.619 37.129 1.00 69.49 313 TYR B N 1
ATOM 5054 C CA . TYR B 1 313 ? 1.536 -10.217 35.802 1.00 66.25 313 TYR B CA 1
ATOM 5055 C C . TYR B 1 313 ? 1.491 -9.110 34.760 1.00 63.47 313 TYR B C 1
ATOM 5056 O O . TYR B 1 313 ? 1.043 -7.998 35.039 1.00 61.58 313 TYR B O 1
ATOM 5065 N N . PRO B 1 314 ? 1.994 -9.401 33.556 1.00 62.79 314 PRO B N 1
ATOM 5066 C CA . PRO B 1 314 ? 2.026 -8.394 32.493 1.00 60.42 314 PRO B CA 1
ATOM 5067 C C . PRO B 1 314 ? 0.665 -8.083 31.882 1.00 57.21 314 PRO B C 1
ATOM 5068 O O . PRO B 1 314 ? -0.199 -8.962 31.780 1.00 54.77 314 PRO B O 1
ATOM 5072 N N . SER B 1 315 ? 0.504 -6.842 31.438 1.00 54.31 315 SER B N 1
ATOM 5073 C CA . SER B 1 315 ? -0.697 -6.406 30.742 1.00 52.37 315 SER B CA 1
ATOM 5074 C C . SER B 1 315 ? -0.720 -6.998 29.318 1.00 49.37 315 SER B C 1
ATOM 5075 O O . SER B 1 315 ? 0.319 -7.149 28.691 1.00 48.61 315 SER B O 1
ATOM 5078 N N . VAL B 1 316 ? -1.904 -7.378 28.840 1.00 46.49 316 VAL B N 1
ATOM 5079 C CA . VAL B 1 316 ? -2.056 -7.849 27.480 1.00 44.77 316 VAL B CA 1
ATOM 5080 C C . VAL B 1 316 ? -3.021 -6.867 26.796 1.00 44.59 316 VAL B C 1
ATOM 5081 O O . VAL B 1 316 ? -4.187 -6.680 27.254 1.00 44.00 316 VAL B O 1
ATOM 5085 N N . ASP B 1 317 ? -2.507 -6.220 25.742 1.00 42.22 317 ASP B N 1
ATOM 5086 C CA . ASP B 1 317 ? -3.200 -5.149 25.022 1.00 41.85 317 ASP B CA 1
ATOM 5087 C C . ASP B 1 317 ? -3.497 -5.552 23.589 1.00 40.31 317 ASP B C 1
ATOM 5088 O O . ASP B 1 317 ? -2.582 -5.857 22.816 1.00 38.05 317 ASP B O 1
ATOM 5093 N N . LEU B 1 318 ? -4.783 -5.513 23.246 1.00 38.44 318 LEU B N 1
ATOM 5094 C CA . LEU B 1 318 ? -5.238 -5.862 21.925 1.00 38.27 318 LEU B CA 1
ATOM 5095 C C . LEU B 1 318 ? -5.773 -4.616 21.235 1.00 38.46 318 LEU B C 1
ATOM 5096 O O . LEU B 1 318 ? -6.850 -4.083 21.611 1.00 37.89 318 LEU B O 1
ATOM 5101 N N . VAL B 1 319 ? -5.034 -4.168 20.227 1.00 37.14 319 VAL B N 1
ATOM 5102 C CA . VAL B 1 319 ? -5.500 -3.125 19.340 1.00 38.16 319 VAL B CA 1
ATOM 5103 C C . VAL B 1 319 ? -6.458 -3.732 18.323 1.00 37.84 319 VAL B C 1
ATOM 5104 O O . VAL B 1 319 ? -6.086 -4.651 17.566 1.00 38.41 319 VAL B O 1
ATOM 5108 N N . MET B 1 320 ? -7.693 -3.216 18.337 1.00 37.55 320 MET B N 1
ATOM 5109 C CA . MET B 1 320 ? -8.801 -3.728 17.559 1.00 35.02 320 MET B CA 1
ATOM 5110 C C . MET B 1 320 ? -8.958 -2.987 16.228 1.00 36.07 320 MET B C 1
ATOM 5111 O O . MET B 1 320 ? -8.690 -1.779 16.127 1.00 35.41 320 MET B O 1
ATOM 5116 N N . ASP B 1 321 ? -9.367 -3.738 15.213 1.00 36.35 321 ASP B N 1
ATOM 5117 C CA . ASP B 1 321 ? -9.791 -3.221 13.906 1.00 39.08 321 ASP B CA 1
ATOM 5118 C C . ASP B 1 321 ? -8.631 -2.786 13.007 1.00 40.86 321 ASP B C 1
ATOM 5119 O O . ASP B 1 321 ? -8.435 -3.339 11.916 1.00 42.87 321 ASP B O 1
ATOM 5124 N N . LYS B 1 322 ? -7.868 -1.805 13.470 1.00 43.47 322 LYS B N 1
ATOM 5125 C CA . LYS B 1 322 ? -6.904 -1.065 12.639 1.00 46.41 322 LYS B CA 1
ATOM 5126 C C . LYS B 1 322 ? -5.776 -0.514 13.500 1.00 46.87 322 LYS B C 1
ATOM 5127 O O . LYS B 1 322 ? -5.960 -0.322 14.718 1.00 47.52 322 LYS B O 1
ATOM 5133 N N . PRO B 1 323 ? -4.630 -0.180 12.879 1.00 47.19 323 PRO B N 1
ATOM 5134 C CA . PRO B 1 323 ? -3.460 0.324 13.632 1.00 48.89 323 PRO B CA 1
ATOM 5135 C C . PRO B 1 323 ? -3.768 1.320 14.783 1.00 49.33 323 PRO B C 1
ATOM 5136 O O . PRO B 1 323 ? -3.147 1.246 15.855 1.00 53.80 323 PRO B O 1
ATOM 5140 N N . ASN B 1 324 ? -4.702 2.237 14.570 1.00 48.14 324 ASN B N 1
ATOM 5141 C CA . ASN B 1 324 ? -5.018 3.245 15.584 1.00 48.15 324 ASN B CA 1
ATOM 5142 C C . ASN B 1 324 ? -6.369 3.031 16.244 1.00 44.89 324 ASN B C 1
ATOM 5143 O O . ASN B 1 324 ? -6.984 3.989 16.707 1.00 44.55 324 ASN B O 1
ATOM 5148 N N . GLY B 1 325 ? -6.847 1.789 16.270 1.00 41.03 325 GLY B N 1
ATOM 5149 C CA . GLY B 1 325 ? -8.131 1.511 16.886 1.00 39.86 325 GLY B CA 1
ATOM 5150 C C . GLY B 1 325 ? -8.052 1.459 18.404 1.00 39.18 325 GLY B C 1
ATOM 5151 O O . GLY B 1 325 ? -6.995 1.646 18.979 1.00 38.76 325 GLY B O 1
ATOM 5152 N N . PRO B 1 326 ? -9.187 1.176 19.060 1.00 39.65 326 PRO B N 1
ATOM 5153 C CA . PRO B 1 326 ? -9.286 1.156 20.502 1.00 39.99 326 PRO B CA 1
ATOM 5154 C C . PRO B 1 326 ? -8.683 -0.127 21.083 1.00 38.96 326 PRO B C 1
ATOM 5155 O O . PRO B 1 326 ? -8.514 -1.130 20.372 1.00 36.79 326 PRO B O 1
ATOM 5159 N N . VAL B 1 327 ? -8.279 -0.083 22.346 1.00 39.11 327 VAL B N 1
ATOM 5160 C CA . VAL B 1 327 ? -7.499 -1.181 22.903 1.00 39.92 327 VAL B CA 1
ATOM 5161 C C . VAL B 1 327 ? -8.337 -1.973 23.910 1.00 42.20 327 VAL B C 1
ATOM 5162 O O . VAL B 1 327 ? -8.904 -1.404 24.839 1.00 41.59 327 VAL B O 1
ATOM 5166 N N . TRP B 1 328 ? -8.428 -3.289 23.678 1.00 43.33 328 TRP B N 1
ATOM 5167 C CA . TRP B 1 328 ? -9.058 -4.226 24.598 1.00 45.93 328 TRP B CA 1
ATOM 5168 C C . TRP B 1 328 ? -7.934 -4.616 25.497 1.00 46.35 328 TRP B C 1
ATOM 5169 O O . TRP B 1 328 ? -6.934 -5.159 25.023 1.00 45.73 328 TRP B O 1
ATOM 5180 N N . ARG B 1 329 ? -8.076 -4.336 26.785 1.00 47.47 329 ARG B N 1
ATOM 5181 C CA . ARG B 1 329 ? -7.012 -4.597 27.743 1.00 50.47 329 ARG B CA 1
ATOM 5182 C C . ARG B 1 329 ? -7.355 -5.781 28.622 1.00 49.80 329 ARG B C 1
ATOM 5183 O O . ARG B 1 329 ? -8.453 -5.871 29.179 1.00 48.01 329 ARG B O 1
ATOM 5191 N N . ILE B 1 330 ? -6.398 -6.685 28.745 1.00 50.02 330 ILE B N 1
ATOM 5192 C CA . ILE B 1 330 ? -6.525 -7.826 29.617 1.00 50.27 330 ILE B CA 1
ATOM 5193 C C . ILE B 1 330 ? -5.439 -7.678 30.656 1.00 50.92 330 ILE B C 1
ATOM 5194 O O . ILE B 1 330 ? -4.264 -7.576 30.330 1.00 50.34 330 ILE B O 1
ATOM 5199 N N . SER B 1 331 ? -5.837 -7.631 31.917 1.00 51.52 331 SER B N 1
ATOM 5200 C CA . SER B 1 331 ? -4.862 -7.627 32.990 1.00 53.45 331 SER B CA 1
ATOM 5201 C C . SER B 1 331 ? -4.313 -9.045 33.086 1.00 52.18 331 SER B C 1
ATOM 5202 O O . SER B 1 331 ? -5.070 -9.996 33.045 1.00 51.82 331 SER B O 1
ATOM 5205 N N . GLY B 1 332 ? -3.006 -9.180 33.226 1.00 50.91 332 GLY B N 1
ATOM 5206 C CA . GLY B 1 332 ? -2.351 -10.481 33.122 1.00 52.45 332 GLY B CA 1
ATOM 5207 C C . GLY B 1 332 ? -2.799 -11.512 34.136 1.00 53.13 332 GLY B C 1
ATOM 5208 O O . GLY B 1 332 ? -2.951 -12.682 33.791 1.00 51.37 332 GLY B O 1
ATOM 5209 N N . GLU B 1 333 ? -2.984 -11.082 35.388 1.00 52.91 333 GLU B N 1
ATOM 5210 C CA . GLU B 1 333 ? -3.561 -11.948 36.422 1.00 53.64 333 GLU B CA 1
ATOM 5211 C C . GLU B 1 333 ? -4.842 -12.645 35.910 1.00 52.46 333 GLU B C 1
ATOM 5212 O O . GLU B 1 333 ? -5.076 -13.807 36.226 1.00 52.13 333 GLU B O 1
ATOM 5218 N N . ASP B 1 334 ? -5.647 -11.940 35.110 1.00 51.45 334 ASP B N 1
ATOM 5219 C CA . ASP B 1 334 ? -6.901 -12.504 34.584 1.00 50.79 334 ASP B CA 1
ATOM 5220 C C . ASP B 1 334 ? -6.720 -13.512 33.440 1.00 50.77 334 ASP B C 1
ATOM 5221 O O . ASP B 1 334 ? -7.699 -14.050 32.937 1.00 50.32 334 ASP B O 1
ATOM 5226 N N . LEU B 1 335 ? -5.486 -13.724 33.007 1.00 49.96 335 LEU B N 1
ATOM 5227 C CA . LEU B 1 335 ? -5.155 -14.758 32.053 1.00 49.45 335 LEU B CA 1
ATOM 5228 C C . LEU B 1 335 ? -4.685 -16.038 32.737 1.00 51.01 335 LEU B C 1
ATOM 5229 O O . LEU B 1 335 ? -4.526 -17.059 32.065 1.00 49.28 335 LEU B O 1
ATOM 5234 N N . MET B 1 336 ? -4.456 -15.978 34.054 1.00 51.91 336 MET B N 1
ATOM 5235 C CA . MET B 1 336 ? -3.809 -17.059 34.774 1.00 53.97 336 MET B CA 1
ATOM 5236 C C . MET B 1 336 ? -4.847 -17.951 35.418 1.00 54.16 336 MET B C 1
ATOM 5237 O O . MET B 1 336 ? -5.917 -17.484 35.829 1.00 53.99 336 MET B O 1
ATOM 5242 N N . VAL B 1 337 ? -4.548 -19.242 35.444 1.00 54.35 337 VAL B N 1
ATOM 5243 C CA . VAL B 1 337 ? -5.449 -20.239 36.006 1.00 56.97 337 VAL B CA 1
ATOM 5244 C C . VAL B 1 337 ? -4.769 -20.903 37.212 1.00 59.86 337 VAL B C 1
ATOM 5245 O O . VAL B 1 337 ? -3.546 -21.084 37.234 1.00 60.69 337 VAL B O 1
ATOM 5249 N N . GLN B 1 338 ? -5.561 -21.238 38.224 1.00 61.74 338 GLN B N 1
ATOM 5250 C CA . GLN B 1 338 ? -5.033 -21.973 39.375 1.00 65.16 338 GLN B CA 1
ATOM 5251 C C . GLN B 1 338 ? -5.153 -23.459 39.070 1.00 65.03 338 GLN B C 1
ATOM 5252 O O . GLN B 1 338 ? -6.233 -24.040 39.154 1.00 65.12 338 GLN B O 1
ATOM 5258 N N . ALA B 1 339 ? -4.054 -24.065 38.653 1.00 65.75 339 ALA B N 1
ATOM 5259 C CA . ALA B 1 339 ? -4.123 -25.448 38.216 1.00 67.71 339 ALA B CA 1
ATOM 5260 C C . ALA B 1 339 ? -4.127 -26.364 39.440 1.00 71.45 339 ALA B C 1
ATOM 5261 O O . ALA B 1 339 ? -4.902 -27.321 39.496 1.00 72.99 339 ALA B O 1
ATOM 5263 N N . GLN B 1 340 ? -3.297 -26.026 40.426 1.00 73.17 340 GLN B N 1
ATOM 5264 C CA . GLN B 1 340 ? -3.095 -26.854 41.621 1.00 76.75 340 GLN B CA 1
ATOM 5265 C C . GLN B 1 340 ? -3.276 -26.021 42.888 1.00 78.60 340 GLN B C 1
ATOM 5266 O O . GLN B 1 340 ? -3.821 -24.927 42.830 1.00 80.97 340 GLN B O 1
ATOM 5272 N N . PRO B 1 341 ? -2.872 -26.564 44.049 1.00 82.03 341 PRO B N 1
ATOM 5273 C CA . PRO B 1 341 ? -2.648 -25.708 45.212 1.00 82.88 341 PRO B CA 1
ATOM 5274 C C . PRO B 1 341 ? -1.715 -24.491 44.969 1.00 81.94 341 PRO B C 1
ATOM 5275 O O . PRO B 1 341 ? -2.202 -23.353 44.962 1.00 81.51 341 PRO B O 1
ATOM 5279 N N . GLY B 1 342 ? -0.415 -24.713 44.758 1.00 80.55 342 GLY B N 1
ATOM 5280 C CA . GLY B 1 342 ? 0.558 -23.605 44.660 1.00 79.59 342 GLY B CA 1
ATOM 5281 C C . GLY B 1 342 ? 1.080 -23.272 43.266 1.00 77.88 342 GLY B C 1
ATOM 5282 O O . GLY B 1 342 ? 2.178 -22.723 43.129 1.00 78.29 342 GLY B O 1
ATOM 5283 N N . VAL B 1 343 ? 0.299 -23.574 42.228 1.00 74.06 343 VAL B N 1
ATOM 5284 C CA . VAL B 1 343 ? 0.780 -23.434 40.860 1.00 71.85 343 VAL B CA 1
ATOM 5285 C C . VAL B 1 343 ? -0.247 -22.700 40.027 1.00 70.35 343 VAL B C 1
ATOM 5286 O O . VAL B 1 343 ? -1.431 -23.023 40.087 1.00 71.44 343 VAL B O 1
ATOM 5290 N N . THR B 1 344 ? 0.223 -21.719 39.258 1.00 67.59 344 THR B N 1
ATOM 5291 C CA . THR B 1 344 ? -0.638 -20.888 38.419 1.00 64.19 344 THR B CA 1
ATOM 5292 C C . THR B 1 344 ? -0.126 -20.982 36.978 1.00 61.07 344 THR B C 1
ATOM 5293 O O . THR B 1 344 ? 1.085 -20.907 36.744 1.00 62.51 344 THR B O 1
ATOM 5297 N N . CYS B 1 345 ? -1.035 -21.189 36.031 1.00 57.14 345 CYS B N 1
ATOM 5298 C CA . CYS B 1 345 ? -0.670 -21.382 34.620 1.00 54.57 345 CYS B CA 1
ATOM 5299 C C . CYS B 1 345 ? -1.294 -20.350 33.697 1.00 50.77 345 CYS B C 1
ATOM 5300 O O . CYS B 1 345 ? -2.413 -19.897 33.901 1.00 51.32 345 CYS B O 1
ATOM 5303 N N . LEU B 1 346 ? -0.553 -20.007 32.660 1.00 48.21 346 LEU B N 1
ATOM 5304 C CA . LEU B 1 346 ? -1.067 -19.201 31.574 1.00 45.10 346 LEU B CA 1
ATOM 5305 C C . LEU B 1 346 ? -2.224 -19.902 30.834 1.00 42.75 346 LEU B C 1
ATOM 5306 O O . LEU B 1 346 ? -2.009 -20.893 30.150 1.00 42.14 346 LEU B O 1
ATOM 5311 N N . GLY B 1 347 ? -3.429 -19.344 30.973 1.00 40.95 347 GLY B N 1
ATOM 5312 C CA . GLY B 1 347 ? -4.638 -19.837 30.334 1.00 39.94 347 GLY B CA 1
ATOM 5313 C C . GLY B 1 347 ? -4.731 -19.435 28.862 1.00 38.32 347 GLY B C 1
ATOM 5314 O O . GLY B 1 347 ? -5.680 -18.766 28.435 1.00 36.77 347 GLY B O 1
ATOM 5315 N N . VAL B 1 348 ? -3.714 -19.853 28.107 1.00 38.83 348 VAL B N 1
ATOM 5316 C CA . VAL B 1 348 ? -3.606 -19.611 26.677 1.00 38.96 348 VAL B CA 1
ATOM 5317 C C . VAL B 1 348 ? -3.253 -20.943 26.049 1.00 40.50 348 VAL B C 1
ATOM 5318 O O . VAL B 1 348 ? -2.236 -21.575 26.414 1.00 43.34 348 VAL B O 1
ATOM 5322 N N . MET B 1 349 ? -4.132 -21.400 25.174 1.00 39.46 349 MET B N 1
ATOM 5323 C CA . MET B 1 349 ? -4.021 -22.710 24.539 1.00 41.35 349 MET B CA 1
ATOM 5324 C C . MET B 1 349 ? -3.482 -22.627 23.096 1.00 39.28 349 MET B C 1
ATOM 5325 O O . MET B 1 349 ? -3.669 -21.638 22.390 1.00 36.53 349 MET B O 1
ATOM 5330 N N . ASN B 1 350 ? -2.766 -23.674 22.711 1.00 38.99 350 ASN B N 1
ATOM 5331 C CA . ASN B 1 350 ? -2.245 -23.834 21.360 1.00 39.52 350 ASN B CA 1
ATOM 5332 C C . ASN B 1 350 ? -3.357 -24.480 20.497 1.00 37.79 350 ASN B C 1
ATOM 5333 O O . ASN B 1 350 ? -3.698 -25.639 20.689 1.00 38.23 350 ASN B O 1
ATOM 5338 N N . GLY B 1 351 ? -3.943 -23.698 19.595 1.00 35.77 351 GLY B N 1
ATOM 5339 C CA . GLY B 1 351 ? -4.958 -24.202 18.632 1.00 34.77 351 GLY B CA 1
ATOM 5340 C C . GLY B 1 351 ? -4.391 -24.996 17.463 1.00 34.90 351 GLY B C 1
ATOM 5341 O O . GLY B 1 351 ? -5.131 -25.404 16.583 1.00 36.08 351 GLY B O 1
ATOM 5342 N N . GLY B 1 352 ? -3.080 -25.204 17.408 1.00 35.51 352 GLY B N 1
ATOM 5343 C CA . GLY B 1 352 ? -2.481 -25.952 16.276 1.00 35.27 352 GLY B CA 1
ATOM 5344 C C . GLY B 1 352 ? -2.482 -25.137 15.005 1.00 34.92 352 GLY B C 1
ATOM 5345 O O . GLY B 1 352 ? -2.585 -23.888 15.049 1.00 33.58 352 GLY B O 1
ATOM 5346 N N . MET B 1 353 ? -2.393 -25.823 13.870 1.00 35.69 353 MET B N 1
ATOM 5347 C CA . MET B 1 353 ? -2.203 -25.163 12.577 1.00 37.23 353 MET B CA 1
ATOM 5348 C C . MET B 1 353 ? -3.469 -24.451 12.105 1.00 35.52 353 MET B C 1
ATOM 5349 O O . MET B 1 353 ? -3.387 -23.385 11.507 1.00 33.08 353 MET B O 1
ATOM 5354 N N . GLN B 1 354 ? -4.629 -25.053 12.363 1.00 35.95 354 GLN B N 1
ATOM 5355 C CA . GLN B 1 354 ? -5.877 -24.616 11.767 1.00 35.57 354 GLN B CA 1
ATOM 5356 C C . GLN B 1 354 ? -7.047 -24.492 12.740 1.00 36.10 354 GLN B C 1
ATOM 5357 O O . GLN B 1 354 ? -8.113 -25.091 12.524 1.00 33.91 354 GLN B O 1
ATOM 5363 N N . PRO B 1 355 ? -6.893 -23.638 13.766 1.00 36.09 355 PRO B N 1
ATOM 5364 C CA . PRO B 1 355 ? -8.087 -23.256 14.513 1.00 34.86 355 PRO B CA 1
ATOM 5365 C C . PRO B 1 355 ? -8.978 -22.390 13.589 1.00 35.23 355 PRO B C 1
ATOM 5366 O O . PRO B 1 355 ? -8.494 -21.874 12.584 1.00 35.25 355 PRO B O 1
ATOM 5370 N N . ARG B 1 356 ? -10.269 -22.271 13.887 1.00 34.17 356 ARG B N 1
ATOM 5371 C CA . ARG B 1 356 ? -11.190 -21.476 13.059 1.00 35.15 356 ARG B CA 1
ATOM 5372 C C . ARG B 1 356 ? -10.796 -20.022 12.908 1.00 34.38 356 ARG B C 1
ATOM 5373 O O . ARG B 1 356 ? -10.971 -19.442 11.814 1.00 32.92 356 ARG B O 1
ATOM 5381 N N . ALA B 1 357 ? -10.239 -19.464 13.986 1.00 31.59 357 ALA B N 1
ATOM 5382 C CA . ALA B 1 357 ? -9.753 -18.101 14.027 1.00 31.99 357 ALA B CA 1
ATOM 5383 C C . ALA B 1 357 ? -8.325 -18.127 14.546 1.00 34.28 357 ALA B C 1
ATOM 5384 O O . ALA B 1 357 ? -7.963 -18.928 15.433 1.00 32.85 357 ALA B O 1
ATOM 5386 N N . GLU B 1 358 ? -7.489 -17.248 14.023 1.00 34.02 358 GLU B N 1
ATOM 5387 C CA . GLU B 1 358 ? -6.124 -17.230 14.532 1.00 36.38 358 GLU B CA 1
ATOM 5388 C C . GLU B 1 358 ? -6.025 -16.844 16.022 1.00 34.17 358 GLU B C 1
ATOM 5389 O O . GLU B 1 358 ? -5.166 -17.390 16.736 1.00 34.14 358 GLU B O 1
ATOM 5395 N N . ILE B 1 359 ? -6.923 -15.967 16.489 1.00 31.45 359 ILE B N 1
ATOM 5396 C CA . ILE B 1 359 ? -7.082 -15.671 17.919 1.00 30.65 359 ILE B CA 1
ATOM 5397 C C . ILE B 1 359 ? -8.489 -15.985 18.358 1.00 30.49 359 ILE B C 1
ATOM 5398 O O . ILE B 1 359 ? -9.416 -15.577 17.679 1.00 28.92 359 ILE B O 1
ATOM 5403 N N . THR B 1 360 ? -8.676 -16.592 19.535 1.00 30.02 360 THR B N 1
ATOM 5404 C CA . THR B 1 360 ? -10.041 -16.762 20.076 1.00 30.36 360 THR B CA 1
ATOM 5405 C C . THR B 1 360 ? -10.086 -16.277 21.517 1.00 31.08 360 THR B C 1
ATOM 5406 O O . THR B 1 360 ? -9.259 -16.702 22.298 1.00 30.20 360 THR B O 1
ATOM 5410 N N . LEU B 1 361 ? -11.057 -15.424 21.846 1.00 31.16 361 LEU B N 1
ATOM 5411 C CA . LEU B 1 361 ? -11.212 -14.905 23.175 1.00 32.69 361 LEU B CA 1
ATOM 5412 C C . LEU B 1 361 ? -12.275 -15.767 23.774 1.00 34.46 361 LEU B C 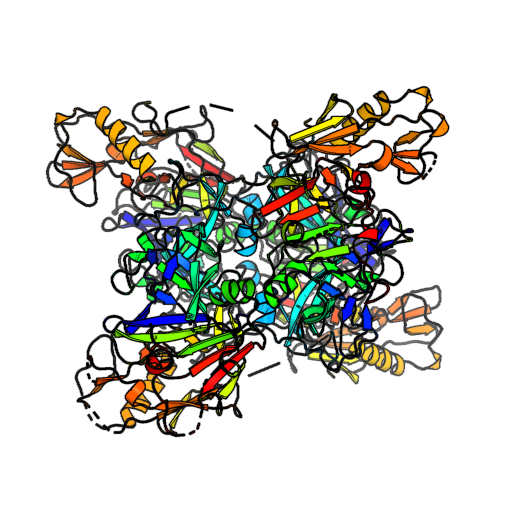1
ATOM 5413 O O . LEU B 1 361 ? -13.413 -15.751 23.303 1.00 35.85 361 LEU B O 1
ATOM 5418 N N . GLY B 1 362 ? -11.909 -16.514 24.795 1.00 35.07 362 GLY B N 1
ATOM 5419 C CA . GLY B 1 362 ? -12.815 -17.442 25.467 1.00 36.27 362 GLY B CA 1
ATOM 5420 C C . GLY B 1 362 ? -13.632 -16.878 26.615 1.00 36.95 362 GLY B C 1
ATOM 5421 O O . GLY B 1 362 ? -13.668 -15.680 26.866 1.00 39.79 362 GLY B O 1
ATOM 5422 N N . ALA B 1 363 ? -14.340 -17.771 27.272 1.00 37.25 363 ALA B N 1
ATOM 5423 C CA . ALA B 1 363 ? -15.159 -17.432 28.433 1.00 38.92 363 ALA B CA 1
ATOM 5424 C C . ALA B 1 363 ? -14.408 -16.569 29.419 1.00 40.56 363 ALA B C 1
ATOM 5425 O O . ALA B 1 363 ? -14.937 -15.544 29.845 1.00 40.66 363 ALA B O 1
ATOM 5427 N N . ARG B 1 364 ? -13.180 -16.967 29.774 1.00 42.87 364 ARG B N 1
ATOM 5428 C CA . ARG B 1 364 ? -12.370 -16.200 30.709 1.00 45.66 364 ARG B CA 1
ATOM 5429 C C . ARG B 1 364 ? -12.205 -14.728 30.301 1.00 44.62 364 ARG B C 1
ATOM 5430 O O . ARG B 1 364 ? -12.232 -13.836 31.170 1.00 44.84 364 ARG B O 1
ATOM 5438 N N . GLN B 1 365 ? -12.102 -14.450 29.001 1.00 42.50 365 GLN B N 1
ATOM 5439 C CA . GLN B 1 365 ? -11.947 -13.058 28.548 1.00 41.11 365 GLN B CA 1
ATOM 5440 C C . GLN B 1 365 ? -13.238 -12.280 28.552 1.00 40.84 365 GLN B C 1
ATOM 5441 O O . GLN B 1 365 ? -13.211 -11.052 28.551 1.00 41.90 365 GLN B O 1
ATOM 5447 N N . LEU B 1 366 ? -14.380 -12.961 28.561 1.00 39.01 366 LEU B N 1
ATOM 5448 C CA A LEU B 1 366 ? -15.655 -12.261 28.676 0.50 39.13 366 LEU B CA 1
ATOM 5449 C CA B LEU B 1 366 ? -15.639 -12.238 28.679 0.50 38.80 366 LEU B CA 1
ATOM 5450 C C . LEU B 1 366 ? -16.032 -12.068 30.169 1.00 38.99 366 LEU B C 1
ATOM 5451 O O . LEU B 1 366 ? -16.892 -11.296 30.493 1.00 38.22 366 LEU B O 1
ATOM 5460 N N . GLU B 1 367 ? -15.369 -12.758 31.080 1.00 39.60 367 GLU B N 1
ATOM 5461 C CA . GLU B 1 367 ? -15.748 -12.638 32.515 1.00 40.40 367 GLU B CA 1
ATOM 5462 C C . GLU B 1 367 ? -15.451 -11.268 33.140 1.00 42.19 367 GLU B C 1
ATOM 5463 O O . GLU B 1 367 ? -14.408 -10.630 32.874 1.00 40.20 367 GLU B O 1
ATOM 5469 N N . GLU B 1 368 ? -16.386 -10.801 33.968 1.00 43.55 368 GLU B N 1
ATOM 5470 C CA . GLU B 1 368 ? -16.259 -9.483 34.639 1.00 45.03 368 GLU B CA 1
ATOM 5471 C C . GLU B 1 368 ? -15.971 -8.353 33.666 1.00 44.61 368 GLU B C 1
ATOM 5472 O O . GLU B 1 368 ? -15.250 -7.412 33.967 1.00 45.53 368 GLU B O 1
ATOM 5478 N N . ASN B 1 369 ? -16.559 -8.458 32.488 1.00 45.39 369 ASN B N 1
ATOM 5479 C CA . ASN B 1 369 ? -16.389 -7.474 31.435 1.00 47.30 369 ASN B CA 1
ATOM 5480 C C . ASN B 1 369 ? -17.731 -7.316 30.755 1.00 44.97 369 ASN B C 1
ATOM 5481 O O . ASN B 1 369 ? -18.372 -8.301 30.461 1.00 42.98 369 ASN B O 1
ATOM 5486 N N . LEU B 1 370 ? -18.150 -6.074 30.555 1.00 43.72 370 LEU B N 1
ATOM 5487 C CA . LEU B 1 370 ? -19.357 -5.769 29.826 1.00 44.10 370 LEU B CA 1
ATOM 5488 C C . LEU B 1 370 ? -18.975 -5.884 28.367 1.00 42.30 370 LEU B C 1
ATOM 5489 O O . LEU B 1 370 ? -18.035 -5.249 27.957 1.00 42.88 370 LEU B O 1
ATOM 5494 N N . VAL B 1 371 ? -19.675 -6.717 27.601 1.00 40.56 371 VAL B N 1
ATOM 5495 C CA . VAL B 1 371 ? -19.399 -6.863 26.151 1.00 37.86 371 VAL B CA 1
ATOM 5496 C C . VAL B 1 371 ? -20.711 -6.733 25.401 1.00 36.93 371 VAL B C 1
ATOM 5497 O O . VAL B 1 371 ? -21.627 -7.525 25.607 1.00 37.01 371 VAL B O 1
ATOM 5501 N N . VAL B 1 372 ? -20.808 -5.697 24.576 1.00 35.94 372 VAL B N 1
ATOM 5502 C CA . VAL B 1 372 ? -22.051 -5.352 23.883 1.00 36.15 372 VAL B CA 1
ATOM 5503 C C . VAL B 1 372 ? -21.959 -5.873 22.466 1.00 35.32 372 VAL B C 1
ATOM 5504 O O . VAL B 1 372 ? -21.067 -5.473 21.716 1.00 34.42 372 VAL B O 1
ATOM 5508 N N . PHE B 1 373 ? -22.856 -6.790 22.135 1.00 33.26 373 PHE B N 1
ATOM 5509 C CA . PHE B 1 373 ? -23.002 -7.263 20.756 1.00 33.45 373 PHE B CA 1
ATOM 5510 C C . PHE B 1 373 ? -24.164 -6.551 20.106 1.00 32.72 373 PHE B C 1
ATOM 5511 O O . PHE B 1 373 ? -25.358 -6.852 20.360 1.00 34.37 373 PHE B O 1
ATOM 5519 N N . ASP B 1 374 ? -23.812 -5.597 19.285 1.00 32.61 374 ASP B N 1
ATOM 5520 C CA . ASP B 1 374 ? -24.781 -4.770 18.582 1.00 33.77 374 ASP B CA 1
ATOM 5521 C C . ASP B 1 374 ? -24.978 -5.306 17.179 1.00 33.49 374 ASP B C 1
ATOM 5522 O O . ASP B 1 374 ? -24.193 -5.053 16.289 1.00 32.54 374 ASP B O 1
ATOM 5527 N N . LEU B 1 375 ? -26.083 -6.037 17.015 1.00 34.66 375 LEU B N 1
ATOM 5528 C CA . LEU B 1 375 ? -26.439 -6.702 15.796 1.00 33.94 375 LEU B CA 1
ATOM 5529 C C . LEU B 1 375 ? -27.006 -5.714 14.769 1.00 34.64 375 LEU B C 1
ATOM 5530 O O . LEU B 1 375 ? -26.885 -5.925 13.573 1.00 31.29 375 LEU B O 1
ATOM 5535 N N . ALA B 1 376 ? -27.631 -4.646 15.259 1.00 35.61 376 ALA B N 1
ATOM 5536 C CA . ALA B 1 376 ? -28.151 -3.599 14.415 1.00 36.24 376 ALA B CA 1
ATOM 5537 C C . ALA B 1 376 ? -27.055 -2.795 13.730 1.00 36.86 376 ALA B C 1
ATOM 5538 O O . ALA B 1 376 ? -27.184 -2.468 12.546 1.00 38.45 376 ALA B O 1
ATOM 5540 N N . ARG B 1 377 ? -25.970 -2.495 14.432 1.00 36.62 377 ARG B N 1
ATOM 5541 C CA . ARG B 1 377 ? -24.915 -1.655 13.882 1.00 37.55 377 ARG B CA 1
ATOM 5542 C C . ARG B 1 377 ? -23.666 -2.449 13.518 1.00 35.81 377 ARG B C 1
ATOM 5543 O O . ARG B 1 377 ? -22.708 -1.880 13.050 1.00 38.39 377 ARG B O 1
ATOM 5551 N N . SER B 1 378 ? -23.663 -3.756 13.744 1.00 33.36 378 SER B N 1
ATOM 5552 C CA . SER B 1 378 ? -22.519 -4.602 13.404 1.00 32.32 378 SER B CA 1
ATOM 5553 C C . SER B 1 378 ? -21.234 -4.161 14.101 1.00 32.87 378 SER B C 1
ATOM 5554 O O . SER B 1 378 ? -20.190 -3.970 13.476 1.00 30.36 378 SER B O 1
ATOM 5557 N N . ARG B 1 379 ? -21.307 -4.098 15.426 1.00 31.75 379 ARG B N 1
ATOM 5558 C CA . ARG B 1 379 ? -20.152 -3.770 16.219 1.00 33.38 379 ARG B CA 1
ATOM 5559 C C . ARG B 1 379 ? -20.301 -4.402 17.596 1.00 32.09 379 ARG B C 1
ATOM 5560 O O . ARG B 1 379 ? -21.419 -4.767 18.057 1.00 31.13 379 ARG B O 1
ATOM 5568 N N . VAL B 1 380 ? -19.146 -4.579 18.202 1.00 32.82 380 VAL B N 1
ATOM 5569 C CA . VAL B 1 380 ? -19.008 -5.127 19.497 1.00 34.46 380 VAL B CA 1
ATOM 5570 C C . VAL B 1 380 ? -18.411 -4.017 20.320 1.00 37.37 380 VAL B C 1
ATOM 5571 O O . VAL B 1 380 ? -17.479 -3.299 19.885 1.00 37.27 380 VAL B O 1
ATOM 5575 N N . GLY B 1 381 ? -18.978 -3.867 21.507 1.00 37.96 381 GLY B N 1
ATOM 5576 C CA . GLY B 1 381 ? -18.629 -2.785 22.390 1.00 39.79 381 GLY B CA 1
ATOM 5577 C C . GLY B 1 381 ? -18.033 -3.388 23.641 1.00 41.15 381 GLY B C 1
ATOM 5578 O O . GLY B 1 381 ? -18.454 -4.455 24.119 1.00 38.76 381 GLY B O 1
ATOM 5579 N N . PHE B 1 382 ? -17.056 -2.678 24.167 1.00 44.41 382 PHE B N 1
ATOM 5580 C CA . PHE B 1 382 ? -16.357 -3.068 25.372 1.00 46.21 382 PHE B CA 1
ATOM 5581 C C . PHE B 1 382 ? -15.817 -1.779 25.984 1.00 47.83 382 PHE B C 1
ATOM 5582 O O . PHE B 1 382 ? -15.660 -0.757 25.290 1.00 45.62 382 PHE B O 1
ATOM 5590 N N . SER B 1 383 ? -15.561 -1.830 27.285 1.00 49.54 383 SER B N 1
ATOM 5591 C CA . SER B 1 383 ? -15.146 -0.653 28.029 1.00 51.88 383 SER B CA 1
ATOM 5592 C C . SER B 1 383 ? -13.612 -0.539 28.031 1.00 53.59 383 SER B C 1
ATOM 5593 O O . SER B 1 383 ? -12.902 -1.533 28.244 1.00 51.73 383 SER B O 1
ATOM 5596 N N . THR B 1 384 ? -13.115 0.667 27.758 1.00 56.21 384 THR B N 1
ATOM 5597 C CA . THR B 1 384 ? -11.677 0.959 27.859 1.00 57.86 384 THR B CA 1
ATOM 5598 C C . THR B 1 384 ? -11.262 0.940 29.333 1.00 61.31 384 THR B C 1
ATOM 5599 O O . THR B 1 384 ? -10.107 0.663 29.653 1.00 63.49 384 THR B O 1
ATOM 5603 N N . SER B 1 385 ? -12.219 1.204 30.223 1.00 65.14 385 SER B N 1
ATOM 5604 C CA . SER B 1 385 ? -12.007 1.118 31.683 1.00 68.60 385 SER B CA 1
ATOM 5605 C C . SER B 1 385 ? -12.659 -0.134 32.282 1.00 70.54 385 SER B C 1
ATOM 5606 O O . SER B 1 385 ? -13.803 -0.470 31.958 1.00 70.73 385 SER B O 1
ATOM 5609 N N . SER B 1 386 ? -11.936 -0.797 33.177 1.00 73.01 386 SER B N 1
ATOM 5610 C CA . SER B 1 386 ? -12.417 -2.008 33.859 1.00 74.29 386 SER B CA 1
ATOM 5611 C C . SER B 1 386 ? -13.775 -1.818 34.559 1.00 74.97 386 SER B C 1
ATOM 5612 O O . SER B 1 386 ? -14.086 -0.721 35.047 1.00 73.76 386 SER B O 1
ATOM 5615 N N . LEU B 1 387 ? -14.553 -2.903 34.623 1.00 73.18 387 LEU B N 1
ATOM 5616 C CA . LEU B 1 387 ? -15.819 -2.944 35.390 1.00 73.60 387 LEU B CA 1
ATOM 5617 C C . LEU B 1 387 ? -15.560 -2.838 36.912 1.00 74.91 387 LEU B C 1
ATOM 5618 O O . LEU B 1 387 ? -16.359 -2.271 37.667 1.00 72.89 387 LEU B O 1
ATOM 5623 N N . HIS B 1 388 ? -14.416 -3.367 37.339 1.00 77.13 388 HIS B N 1
ATOM 5624 C CA . HIS B 1 388 ? -14.013 -3.343 38.741 1.00 80.53 388 HIS B CA 1
ATOM 5625 C C . HIS B 1 388 ? -13.483 -1.990 39.210 1.00 81.98 388 HIS B C 1
ATOM 5626 O O . HIS B 1 388 ? -13.558 -1.685 40.398 1.00 82.63 388 HIS B O 1
ATOM 5633 N N . SER B 1 389 ? -12.950 -1.185 38.290 1.00 82.41 389 SER B N 1
ATOM 5634 C CA . SER B 1 389 ? -12.512 0.183 38.627 1.00 82.43 389 SER B CA 1
ATOM 5635 C C . SER B 1 389 ? -13.705 1.118 38.907 1.00 82.28 389 SER B 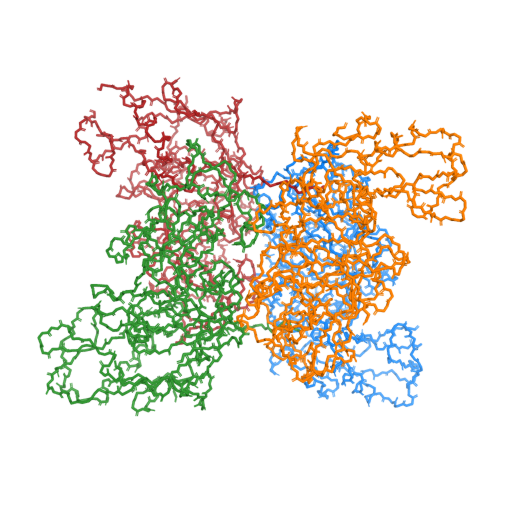C 1
ATOM 5636 O O . SER B 1 389 ? -13.529 2.188 39.485 1.00 85.14 389 SER B O 1
ATOM 5639 N N . HIS B 1 390 ? -14.905 0.710 38.482 1.00 80.80 390 HIS B N 1
ATOM 5640 C CA . HIS B 1 390 ? -16.167 1.324 38.930 1.00 80.73 390 HIS B CA 1
ATOM 5641 C C . HIS B 1 390 ? -16.705 0.631 40.192 1.00 80.24 390 HIS B C 1
ATOM 5642 O O . HIS B 1 390 ? -17.785 0.979 40.676 1.00 80.92 390 HIS B O 1
ATOM 5649 N N . GLY B 1 391 ? -15.973 -0.363 40.697 1.00 77.58 391 GLY B N 1
ATOM 5650 C CA . GLY B 1 391 ? -16.361 -1.105 41.904 1.00 76.82 391 GLY B CA 1
ATOM 5651 C C . GLY B 1 391 ? -17.394 -2.208 41.689 1.00 73.19 391 GLY B C 1
ATOM 5652 O O . GLY B 1 391 ? -17.741 -2.924 42.635 1.00 76.42 391 GLY B O 1
ATOM 5653 N N . VAL B 1 392 ? -17.881 -2.347 40.457 1.00 66.62 392 VAL B N 1
ATOM 5654 C CA . VAL B 1 392 ? -18.977 -3.261 40.136 1.00 62.10 392 VAL B CA 1
ATOM 5655 C C . VAL B 1 392 ? -18.456 -4.639 39.699 1.00 58.90 392 VAL B C 1
ATOM 5656 O O . VAL B 1 392 ? -17.363 -4.770 39.141 1.00 56.39 392 VAL B O 1
ATOM 5660 N N . LYS B 1 393 ? -19.249 -5.660 39.998 1.00 57.39 393 LYS B N 1
ATOM 5661 C CA . LYS B 1 393 ? -19.000 -7.017 39.535 1.00 55.35 393 LYS B CA 1
ATOM 5662 C C . LYS B 1 393 ? -20.198 -7.424 38.732 1.00 52.70 393 LYS B C 1
ATOM 5663 O O . LYS B 1 393 ? -21.280 -6.871 38.915 1.00 52.74 393 LYS B O 1
ATOM 5669 N N . CYS B 1 394 ? -20.027 -8.383 37.835 1.00 49.08 394 CYS B N 1
ATOM 5670 C CA . CYS B 1 394 ? -21.148 -8.836 37.057 1.00 47.46 394 CYS B CA 1
ATOM 5671 C C . CYS B 1 394 ? -22.288 -9.350 37.937 1.00 49.04 394 CYS B C 1
ATOM 5672 O O . CYS B 1 394 ? -23.468 -9.069 37.669 1.00 48.49 394 CYS B O 1
ATOM 5675 N N . ALA B 1 395 ? -21.936 -10.100 38.980 1.00 49.82 395 ALA B N 1
ATOM 5676 C CA . ALA B 1 395 ? -22.931 -10.624 39.938 1.00 52.03 395 ALA B CA 1
ATOM 5677 C C . ALA B 1 395 ? -23.768 -9.544 40.654 1.00 52.31 395 ALA B C 1
ATOM 5678 O O . ALA B 1 395 ? -24.871 -9.824 41.104 1.00 52.43 395 ALA B O 1
ATOM 5680 N N . ASP B 1 396 ? -23.259 -8.320 40.709 1.00 52.81 396 ASP B N 1
ATOM 5681 C CA . ASP B 1 396 ? -23.975 -7.180 41.313 1.00 55.80 396 ASP B CA 1
ATOM 5682 C C . ASP B 1 396 ? -25.171 -6.621 40.546 1.00 54.83 396 ASP B C 1
ATOM 5683 O O . ASP B 1 396 ? -26.009 -5.925 41.131 1.00 55.54 396 ASP B O 1
ATOM 5688 N N . LEU B 1 397 ? -25.242 -6.887 39.249 1.00 51.67 397 LEU B N 1
ATOM 5689 C CA . LEU B 1 397 ? -26.116 -6.113 38.388 1.00 51.76 397 LEU B CA 1
ATOM 5690 C C . LEU B 1 397 ? -27.581 -6.365 38.744 1.00 54.20 397 LEU B C 1
ATOM 5691 O O . LEU B 1 397 ? -28.374 -5.428 38.856 1.00 51.82 397 LEU B O 1
ATOM 5696 N N . PHE B 1 398 ? -27.921 -7.640 38.942 1.00 57.54 398 PHE B N 1
ATOM 5697 C CA . PHE B 1 398 ? -29.294 -8.053 39.280 1.00 61.36 398 PHE B CA 1
ATOM 5698 C C . PHE B 1 398 ? -29.303 -8.991 40.481 1.00 65.17 398 PHE B C 1
ATOM 5699 O O . PHE B 1 398 ? -28.411 -9.829 40.632 1.00 67.59 398 PHE B O 1
ATOM 5707 N N . ASN B 1 399 ? -30.317 -8.854 41.326 1.00 67.30 399 ASN B N 1
ATOM 5708 C CA . ASN B 1 399 ? -30.587 -9.842 42.367 1.00 69.91 399 ASN B CA 1
ATOM 5709 C C . ASN B 1 399 ? -31.515 -10.968 41.874 1.00 69.76 399 ASN B C 1
ATOM 5710 O O . ASN B 1 399 ? -32.726 -10.769 41.738 1.00 68.86 399 ASN B O 1
ATOM 5715 N N . PHE B 1 400 ? -30.944 -12.145 41.623 1.00 70.54 400 PHE B N 1
ATOM 5716 C CA . PHE B 1 400 ? -31.734 -13.319 41.223 1.00 72.70 400 PHE B CA 1
ATOM 5717 C C . PHE B 1 400 ? -32.047 -14.211 42.423 1.00 75.74 400 PHE B C 1
ATOM 5718 O O . PHE B 1 400 ? -31.346 -14.164 43.432 1.00 77.91 400 PHE B O 1
ATOM 5726 N N . ALA B 1 401 ? -33.093 -15.031 42.294 1.00 77.85 401 ALA B N 1
ATOM 5727 C CA . ALA B 1 401 ? -33.401 -16.085 43.283 1.00 80.84 401 ALA B CA 1
ATOM 5728 C C . ALA B 1 401 ? -34.766 -16.734 43.019 1.00 81.31 401 ALA B C 1
ATOM 5729 O O . ALA B 1 401 ? -35.814 -16.134 43.283 1.00 80.90 401 ALA B O 1
ATOM 5731 N N . PRO C 1 6 ? -46.944 1.142 24.096 1.00 69.41 6 PRO C N 1
ATOM 5732 C CA . PRO C 1 6 ? -46.884 -0.115 23.368 1.00 67.29 6 PRO C CA 1
ATOM 5733 C C . PRO C 1 6 ? -47.619 -0.017 22.025 1.00 64.18 6 PRO C C 1
ATOM 5734 O O . PRO C 1 6 ? -48.834 0.198 22.001 1.00 65.09 6 PRO C O 1
ATOM 5738 N N . ILE C 1 7 ? -46.880 -0.164 20.928 1.00 60.31 7 ILE C N 1
ATOM 5739 C CA . ILE C 1 7 ? -47.456 -0.195 19.574 1.00 56.52 7 ILE C CA 1
ATOM 5740 C C . ILE C 1 7 ? -47.973 -1.617 19.287 1.00 53.74 7 ILE C C 1
ATOM 5741 O O . ILE C 1 7 ? -47.232 -2.566 19.478 1.00 52.96 7 ILE C O 1
ATOM 5746 N N . ASN C 1 8 ? -49.222 -1.751 18.835 1.00 51.25 8 ASN C N 1
ATOM 5747 C CA . ASN C 1 8 ? -49.802 -3.050 18.446 1.00 50.41 8 ASN C CA 1
ATOM 5748 C C . ASN C 1 8 ? -49.993 -3.240 16.934 1.00 48.12 8 ASN C C 1
ATOM 5749 O O . ASN C 1 8 ? -49.880 -4.359 16.423 1.00 45.46 8 ASN C O 1
ATOM 5754 N N . LEU C 1 9 ? -50.344 -2.168 16.232 1.00 47.19 9 LEU C N 1
ATOM 5755 C CA . LEU C 1 9 ? -50.417 -2.196 14.773 1.00 44.41 9 LEU C CA 1
ATOM 5756 C C . LEU C 1 9 ? -49.638 -1.054 14.157 1.00 45.46 9 LEU C C 1
ATOM 5757 O O . LEU C 1 9 ? -49.428 0.020 14.764 1.00 45.52 9 LEU C O 1
ATOM 5762 N N . VAL C 1 10 ? -49.236 -1.316 12.922 1.00 44.35 10 VAL C N 1
ATOM 5763 C CA . VAL C 1 10 ? -48.647 -0.362 12.035 1.00 43.86 10 VAL C CA 1
ATOM 5764 C C . VAL C 1 10 ? -49.387 -0.532 10.704 1.00 42.30 10 VAL C C 1
ATOM 5765 O O . VAL C 1 10 ? -49.736 -1.653 10.337 1.00 40.21 10 VAL C O 1
ATOM 5769 N N . VAL C 1 11 ? -49.689 0.574 10.022 1.00 41.88 11 VAL C N 1
ATOM 5770 C CA . VAL C 1 11 ? -50.541 0.533 8.834 1.00 42.14 11 VAL C CA 1
ATOM 5771 C C . VAL C 1 11 ? -49.971 1.303 7.642 1.00 41.94 11 VAL C C 1
ATOM 5772 O O . VAL C 1 11 ? -49.477 2.435 7.785 1.00 42.52 11 VAL C O 1
ATOM 5776 N N . LEU C 1 12 ? -50.015 0.669 6.469 1.00 40.81 12 LEU C N 1
ATOM 5777 C CA . LEU C 1 12 ? -49.546 1.272 5.205 1.00 41.01 12 LEU C CA 1
ATOM 5778 C C . LEU C 1 12 ? -50.745 1.352 4.277 1.00 40.76 12 LEU C C 1
ATOM 5779 O O . LEU C 1 12 ? -51.289 0.315 3.908 1.00 40.78 12 LEU C O 1
ATOM 5784 N N . PRO C 1 13 ? -51.145 2.564 3.871 1.00 41.16 13 PRO C N 1
ATOM 5785 C CA . PRO C 1 13 ? -52.122 2.686 2.782 1.00 41.20 13 PRO C CA 1
ATOM 5786 C C . PRO C 1 13 ? -51.591 2.143 1.449 1.00 39.01 13 PRO C C 1
ATOM 5787 O O . PRO C 1 13 ? -50.389 2.213 1.175 1.00 36.36 13 PRO C O 1
ATOM 5791 N N . VAL C 1 14 ? -52.490 1.531 0.690 1.00 37.87 14 VAL C N 1
ATOM 5792 C CA . VAL C 1 14 ? -52.193 0.869 -0.572 1.00 38.32 14 VAL C CA 1
ATOM 5793 C C . VAL C 1 14 ? -53.170 1.333 -1.641 1.00 39.67 14 VAL C C 1
ATOM 5794 O O . VAL C 1 14 ? -54.371 1.227 -1.459 1.00 40.25 14 VAL C O 1
ATOM 5798 N N . GLN C 1 15 ? -52.634 1.814 -2.750 1.00 41.35 15 GLN C N 1
ATOM 5799 C CA . GLN C 1 15 ? -53.427 2.282 -3.880 1.00 45.78 15 GLN C CA 1
ATOM 5800 C C . GLN C 1 15 ? -53.571 1.270 -4.997 1.00 44.25 15 GLN C C 1
ATOM 5801 O O . GLN C 1 15 ? -52.605 0.647 -5.410 1.00 42.23 15 GLN C O 1
ATOM 5807 N N . ASN C 1 16 ? -54.788 1.188 -5.510 1.00 45.48 16 ASN C N 1
ATOM 5808 C CA . ASN C 1 16 ? -55.125 0.410 -6.687 1.00 46.16 16 ASN C CA 1
ATOM 5809 C C . ASN C 1 16 ? -54.865 1.315 -7.900 1.00 48.60 16 ASN C C 1
ATOM 5810 O O . ASN C 1 16 ? -55.400 2.420 -8.000 1.00 50.37 16 ASN C O 1
ATOM 5815 N N . ASP C 1 17 ? -54.031 0.829 -8.802 1.00 49.88 17 ASP C N 1
ATOM 5816 C CA . ASP C 1 17 ? -53.761 1.460 -10.081 1.00 51.81 17 ASP C CA 1
ATOM 5817 C C . ASP C 1 17 ? -54.688 0.808 -11.109 1.00 53.30 17 ASP C C 1
ATOM 5818 O O . ASP C 1 17 ? -54.487 -0.340 -11.503 1.00 51.69 17 ASP C O 1
ATOM 5823 N N . GLY C 1 18 ? -55.711 1.532 -11.530 1.00 55.77 18 GLY C N 1
ATOM 5824 C CA . GLY C 1 18 ? -56.729 0.973 -12.442 1.00 58.80 18 GLY C CA 1
ATOM 5825 C C . GLY C 1 18 ? -56.174 0.484 -13.779 1.00 60.31 18 GLY C C 1
ATOM 5826 O O . GLY C 1 18 ? -56.642 -0.516 -14.334 1.00 59.70 18 GLY C O 1
ATOM 5827 N N . SER C 1 19 ? -55.168 1.203 -14.270 1.00 60.80 19 SER C N 1
ATOM 5828 C CA . SER C 1 19 ? -54.515 0.931 -15.545 1.00 61.54 19 SER C CA 1
ATOM 5829 C C . SER C 1 19 ? -53.767 -0.421 -15.636 1.00 61.11 19 SER C C 1
ATOM 5830 O O . SER C 1 19 ? -53.651 -0.990 -16.730 1.00 61.98 19 SER C O 1
ATOM 5833 N N . THR C 1 20 ? -53.238 -0.911 -14.509 1.00 57.14 20 THR C N 1
ATOM 5834 C CA . THR C 1 20 ? -52.566 -2.211 -14.444 1.00 53.34 20 THR C CA 1
ATOM 5835 C C . THR C 1 20 ? -53.257 -3.227 -13.542 1.00 51.67 20 THR C C 1
ATOM 5836 O O . THR C 1 20 ? -52.976 -4.419 -13.640 1.00 52.97 20 THR C O 1
ATOM 5840 N N . GLY C 1 21 ? -54.081 -2.763 -12.609 1.00 49.90 21 GLY C N 1
ATOM 5841 C CA . GLY C 1 21 ? -54.698 -3.647 -11.615 1.00 49.17 21 GLY C CA 1
ATOM 5842 C C . GLY C 1 21 ? -53.765 -4.025 -10.482 1.00 45.98 21 GLY C C 1
ATOM 5843 O O . GLY C 1 21 ? -54.096 -4.867 -9.617 1.00 42.49 21 GLY C O 1
ATOM 5844 N N . LEU C 1 22 ? -52.582 -3.421 -10.493 1.00 44.55 22 LEU C N 1
ATOM 5845 C CA . LEU C 1 22 ? -51.585 -3.732 -9.488 1.00 43.63 22 LEU C CA 1
ATOM 5846 C C . LEU C 1 22 ? -51.738 -2.716 -8.350 1.00 42.40 22 LEU C C 1
ATOM 5847 O O . LEU C 1 22 ? -52.387 -1.675 -8.493 1.00 40.89 22 LEU C O 1
ATOM 5852 N N . HIS C 1 23 ? -51.146 -3.051 -7.213 1.00 38.94 23 HIS C N 1
ATOM 5853 C CA . HIS C 1 23 ? -51.276 -2.244 -6.043 1.00 38.51 23 HIS C CA 1
ATOM 5854 C C . HIS C 1 23 ? -49.941 -1.651 -5.643 1.00 37.54 23 HIS C C 1
ATOM 5855 O O . HIS C 1 23 ? -48.910 -2.309 -5.754 1.00 35.70 23 HIS C O 1
ATOM 5862 N N . TRP C 1 24 ? -49.959 -0.383 -5.237 1.00 37.36 24 TRP C N 1
ATOM 5863 C CA . TRP C 1 24 ? -48.732 0.315 -4.909 1.00 37.23 24 TRP C CA 1
ATOM 5864 C C . TRP C 1 24 ? -48.906 1.136 -3.651 1.00 37.98 24 TRP C C 1
ATOM 5865 O O . TRP C 1 24 ? -50.007 1.523 -3.298 1.00 40.43 24 TRP C O 1
ATOM 5876 N N . ALA C 1 25 ? -47.807 1.391 -2.964 1.00 38.46 25 ALA C N 1
ATOM 5877 C CA . ALA C 1 25 ? -47.802 2.241 -1.774 1.00 39.53 25 ALA C CA 1
ATOM 5878 C C . ALA C 1 25 ? -46.624 3.241 -1.810 1.00 39.58 25 ALA C C 1
ATOM 5879 O O . ALA C 1 25 ? -45.625 3.024 -2.493 1.00 37.97 25 ALA C O 1
ATOM 5881 N N . ASN C 1 26 ? -46.785 4.362 -1.110 1.00 40.45 26 ASN C N 1
ATOM 5882 C CA . ASN C 1 26 ? -45.700 5.308 -0.854 1.00 41.50 26 ASN C CA 1
ATOM 5883 C C . ASN C 1 26 ? -45.015 4.930 0.448 1.00 41.97 26 ASN C C 1
ATOM 5884 O O . ASN C 1 26 ? -45.657 4.939 1.501 1.00 45.75 26 ASN C O 1
ATOM 5889 N N . LEU C 1 27 ? -43.748 4.540 0.374 1.00 40.10 27 LEU C N 1
ATOM 5890 C CA . LEU C 1 27 ? -42.957 4.255 1.563 1.00 39.22 27 LEU C CA 1
ATOM 5891 C C . LEU C 1 27 ? -42.229 5.528 1.931 1.00 39.70 27 LEU C C 1
ATOM 5892 O O . LEU C 1 27 ? -41.794 6.272 1.033 1.00 37.98 27 LEU C O 1
ATOM 5897 N N . GLN C 1 28 ? -42.200 5.823 3.235 1.00 39.28 28 GLN C N 1
ATOM 5898 C CA . GLN C 1 28 ? -41.520 7.001 3.749 1.00 40.50 28 GLN C CA 1
ATOM 5899 C C . GLN C 1 28 ? -40.139 6.583 4.245 1.00 38.93 28 GLN C C 1
ATOM 5900 O O . GLN C 1 28 ? -40.035 5.793 5.182 1.00 38.25 28 GLN C O 1
ATOM 5906 N N . LYS C 1 29 ? -39.106 7.062 3.568 1.00 37.77 29 LYS C N 1
ATOM 5907 C CA . LYS C 1 29 ? -37.738 6.838 3.983 1.00 37.80 29 LYS C CA 1
ATOM 5908 C C . LYS C 1 29 ? -36.797 7.992 3.815 1.00 38.08 29 LYS C C 1
ATOM 5909 O O . LYS C 1 29 ? -37.137 9.004 3.272 1.00 36.72 29 LYS C O 1
ATOM 5915 N N . ARG C 1 30 ? -35.602 7.779 4.332 1.00 38.27 30 ARG C N 1
ATOM 5916 C CA . ARG C 1 30 ? -34.421 8.610 4.118 1.00 40.86 30 ARG C CA 1
ATOM 5917 C C . ARG C 1 30 ? -34.365 9.742 5.131 1.00 40.66 30 ARG C C 1
ATOM 5918 O O . ARG C 1 30 ? -35.280 9.930 5.939 1.00 41.13 30 ARG C O 1
ATOM 5926 N N . THR C 1 31 ? -33.286 10.481 5.165 1.00 41.78 31 THR C N 1
ATOM 5927 C CA . THR C 1 31 ? -33.265 11.696 5.946 1.00 43.16 31 THR C CA 1
ATOM 5928 C C . THR C 1 31 ? -32.693 12.713 5.026 1.00 43.76 31 THR C C 1
ATOM 5929 O O . THR C 1 31 ? -31.549 12.597 4.656 1.00 43.72 31 THR C O 1
ATOM 5933 N N . PRO C 1 32 ? -33.493 13.707 4.631 1.00 45.10 32 PRO C N 1
ATOM 5934 C CA . PRO C 1 32 ? -34.852 13.941 5.084 1.00 45.65 32 PRO C CA 1
ATOM 5935 C C . PRO C 1 32 ? -35.852 12.923 4.578 1.00 43.42 32 PRO C C 1
ATOM 5936 O O . PRO C 1 32 ? -35.674 12.356 3.509 1.00 42.98 32 PRO C O 1
ATOM 5940 N N . LEU C 1 33 ? -36.917 12.746 5.338 1.00 42.61 33 LEU C N 1
ATOM 5941 C CA . LEU C 1 33 ? -37.977 11.814 4.968 1.00 43.19 33 LEU C CA 1
ATOM 5942 C C . LEU C 1 33 ? -38.520 12.207 3.616 1.00 43.28 33 LEU C C 1
ATOM 5943 O O . LEU C 1 33 ? -38.780 13.391 3.371 1.00 42.44 33 LEU C O 1
ATOM 5948 N N . MET C 1 34 ? -38.616 11.238 2.715 1.00 42.30 34 MET C N 1
ATOM 5949 C CA . MET C 1 34 ? -39.337 11.432 1.444 1.00 44.83 34 MET C CA 1
ATOM 5950 C C . MET C 1 34 ? -40.151 10.221 0.996 1.00 43.07 34 MET C C 1
ATOM 5951 O O . MET C 1 34 ? -39.974 9.088 1.478 1.00 40.90 34 MET C O 1
ATOM 5956 N N . GLN C 1 35 ? -41.019 10.451 0.023 1.00 44.53 35 GLN C N 1
ATOM 5957 C CA . GLN C 1 35 ? -41.867 9.377 -0.482 1.00 44.18 35 GLN C CA 1
ATOM 5958 C C . GLN C 1 35 ? -41.133 8.559 -1.550 1.00 41.86 35 GLN C C 1
ATOM 5959 O O . GLN C 1 35 ? -40.497 9.116 -2.418 1.00 42.32 35 GLN C O 1
ATOM 5965 N N . VAL C 1 36 ? -41.254 7.243 -1.469 1.00 39.50 36 VAL C N 1
ATOM 5966 C CA . VAL C 1 36 ? -40.739 6.326 -2.480 1.00 38.65 36 VAL C CA 1
ATOM 5967 C C . VAL C 1 36 ? -41.896 5.433 -2.890 1.00 38.53 36 VAL C C 1
ATOM 5968 O O . VAL C 1 36 ? -42.298 4.545 -2.135 1.00 37.78 36 VAL C O 1
ATOM 5972 N N . PRO C 1 37 ? -42.459 5.685 -4.084 1.00 38.12 37 PRO C N 1
ATOM 5973 C CA . PRO C 1 37 ? -43.539 4.886 -4.601 1.00 38.37 37 PRO C CA 1
ATOM 5974 C C . PRO C 1 37 ? -43.049 3.504 -5.039 1.00 36.51 37 PRO C C 1
ATOM 5975 O O . PRO C 1 37 ? -42.157 3.362 -5.844 1.00 37.27 37 PRO C O 1
ATOM 5979 N N . VAL C 1 38 ? -43.704 2.497 -4.524 1.00 36.35 38 VAL C N 1
ATOM 5980 C CA . VAL C 1 38 ? -43.238 1.163 -4.615 1.00 36.09 38 VAL C CA 1
ATOM 5981 C C . VAL C 1 38 ? -44.427 0.198 -4.830 1.00 36.70 38 VAL C C 1
ATOM 5982 O O . VAL C 1 38 ? -45.502 0.324 -4.215 1.00 37.54 38 VAL C O 1
ATOM 5986 N N . LEU C 1 39 ? -44.238 -0.705 -5.774 1.00 36.23 39 LEU C N 1
ATOM 5987 C CA . LEU C 1 39 ? -45.151 -1.820 -6.011 1.00 36.38 39 LEU C CA 1
ATOM 5988 C C . LEU C 1 39 ? -45.263 -2.662 -4.757 1.00 35.04 39 LEU C C 1
ATOM 5989 O O . LEU C 1 39 ? -44.247 -2.967 -4.124 1.00 34.96 39 LEU C O 1
ATOM 5994 N N . VAL C 1 40 ? -46.471 -3.081 -4.417 1.00 36.41 40 VAL C N 1
ATOM 5995 C CA . VAL C 1 40 ? -46.658 -4.074 -3.370 1.00 35.96 40 VAL C CA 1
ATOM 5996 C C . VAL C 1 40 ? -46.599 -5.480 -3.948 1.00 35.60 40 VAL C C 1
ATOM 5997 O O . VAL C 1 40 ? -47.458 -5.870 -4.745 1.00 34.05 40 VAL C O 1
ATOM 6001 N N . ASP C 1 41 ? -45.556 -6.233 -3.551 1.00 34.77 41 ASP C N 1
ATOM 6002 C CA . ASP C 1 41 ? -45.345 -7.620 -4.010 1.00 33.96 41 ASP C CA 1
ATOM 6003 C C . ASP C 1 41 ? -45.445 -8.554 -2.806 1.00 32.91 41 ASP C C 1
ATOM 6004 O O . ASP C 1 41 ? -44.514 -8.717 -2.032 1.00 31.07 41 ASP C O 1
ATOM 6009 N N . LEU C 1 42 ? -46.583 -9.211 -2.690 1.00 31.40 42 LEU C N 1
ATOM 6010 C CA . LEU C 1 42 ? -46.863 -10.047 -1.535 1.00 31.23 42 LEU C CA 1
ATOM 6011 C C . LEU C 1 42 ? -45.768 -11.095 -1.312 1.00 29.73 42 LEU C C 1
ATOM 6012 O O . LEU C 1 42 ? -45.406 -11.389 -0.155 1.00 29.07 42 LEU C O 1
ATOM 6017 N N . ASN C 1 43 ? -45.224 -11.652 -2.393 1.00 28.16 43 ASN C N 1
ATOM 6018 C CA . ASN C 1 43 ? -44.272 -12.736 -2.285 1.00 28.42 43 ASN C CA 1
ATOM 6019 C C . ASN C 1 43 ? -42.823 -12.285 -2.383 1.00 29.28 43 ASN C C 1
ATOM 6020 O O . ASN C 1 43 ? -41.912 -13.068 -2.436 1.00 29.98 43 ASN C O 1
ATOM 6025 N N . GLY C 1 44 ? -42.612 -10.991 -2.344 1.00 29.96 44 GLY C N 1
ATOM 6026 C CA . GLY C 1 44 ? -41.282 -10.494 -2.533 1.00 30.78 44 GLY C CA 1
ATOM 6027 C C . GLY C 1 44 ? -40.424 -10.615 -1.313 1.00 30.00 44 GLY C C 1
ATOM 6028 O O . GLY C 1 44 ? -40.856 -10.333 -0.184 1.00 29.87 44 GLY C O 1
ATOM 6029 N N . ASN C 1 45 ? -39.173 -10.924 -1.567 1.00 29.53 45 ASN C N 1
ATOM 6030 C CA . ASN C 1 45 ? -38.213 -11.118 -0.530 1.00 30.41 45 ASN C CA 1
ATOM 6031 C C . ASN C 1 45 ? -37.897 -9.911 0.320 1.00 29.27 45 ASN C C 1
ATOM 6032 O O . ASN C 1 45 ? -37.613 -10.057 1.486 1.00 29.29 45 ASN C O 1
ATOM 6037 N N . HIS C 1 46 ? -37.869 -8.740 -0.289 1.00 27.86 46 HIS C N 1
ATOM 6038 C CA . HIS C 1 46 ? -37.384 -7.554 0.391 1.00 27.36 46 HIS C CA 1
ATOM 6039 C C . HIS C 1 46 ? -37.927 -6.309 -0.236 1.00 28.34 46 HIS C C 1
ATOM 6040 O O . HIS C 1 46 ? -38.641 -6.366 -1.257 1.00 29.46 46 HIS C O 1
ATOM 6047 N N . LEU C 1 47 ? -37.553 -5.175 0.339 1.00 28.94 47 LEU C N 1
ATOM 6048 C CA . LEU C 1 47 ? -37.779 -3.889 -0.288 1.00 29.80 47 LEU C CA 1
ATOM 6049 C C . LEU C 1 47 ? -36.630 -3.578 -1.186 1.00 29.31 47 LEU C C 1
ATOM 6050 O O . LEU C 1 47 ? -35.494 -3.578 -0.733 1.00 28.72 47 LEU C O 1
ATOM 6055 N N . TRP C 1 48 ? -36.895 -3.329 -2.474 1.00 29.77 48 TRP C N 1
ATOM 6056 C CA . TRP C 1 48 ? -35.839 -2.770 -3.320 1.00 30.41 48 TRP C CA 1
ATOM 6057 C C . TRP C 1 48 ? -36.311 -1.524 -4.045 1.00 31.29 48 TRP C C 1
ATOM 6058 O O . TRP C 1 48 ? -37.497 -1.353 -4.340 1.00 29.67 48 TRP C O 1
ATOM 6069 N N . VAL C 1 49 ? -35.331 -0.719 -4.400 1.00 32.15 49 VAL C N 1
ATOM 6070 C CA . VAL C 1 49 ? -35.529 0.641 -4.777 1.00 33.75 49 VAL C CA 1
ATOM 6071 C C . VAL C 1 49 ? -34.391 1.043 -5.736 1.00 35.74 49 VAL C C 1
ATOM 6072 O O . VAL C 1 49 ? -33.227 0.560 -5.631 1.00 33.81 49 VAL C O 1
ATOM 6076 N N . ASN C 1 50 ? -34.735 1.935 -6.655 1.00 37.94 50 ASN C N 1
ATOM 6077 C CA . ASN C 1 50 ? -33.808 2.596 -7.535 1.00 39.98 50 ASN C CA 1
ATOM 6078 C C . ASN C 1 50 ? -32.918 3.540 -6.764 1.00 39.96 50 ASN C C 1
ATOM 6079 O O . ASN C 1 50 ? -33.390 4.533 -6.216 1.00 41.32 50 ASN C O 1
ATOM 6084 N N . CYS C 1 51 ? -31.623 3.274 -6.748 1.00 41.04 51 CYS C N 1
ATOM 6085 C CA . CYS C 1 51 ? -30.687 4.236 -6.179 1.00 43.90 51 CYS C CA 1
ATOM 6086 C C . CYS C 1 51 ? -29.886 4.999 -7.275 1.00 48.29 51 CYS C C 1
ATOM 6087 O O . CYS C 1 51 ? -28.969 5.757 -6.948 1.00 50.31 51 CYS C O 1
ATOM 6090 N N . GLU C 1 52 ? -30.258 4.871 -8.549 1.00 49.90 52 GLU C N 1
ATOM 6091 C CA . GLU C 1 52 ? -29.546 5.575 -9.655 1.00 54.34 52 GLU C CA 1
ATOM 6092 C C . GLU C 1 52 ? -29.226 7.079 -9.436 1.00 59.16 52 GLU C C 1
ATOM 6093 O O . GLU C 1 52 ? -29.715 7.944 -10.151 1.00 62.40 52 GLU C O 1
ATOM 6099 N N . GLN C 1 53 ? -28.398 7.424 -8.472 1.00 63.18 53 GLN C N 1
ATOM 6100 C CA . GLN C 1 53 ? -27.805 8.761 -8.505 1.00 66.60 53 GLN C CA 1
ATOM 6101 C C . GLN C 1 53 ? -28.664 9.914 -7.956 1.00 69.70 53 GLN C C 1
ATOM 6102 O O . GLN C 1 53 ? -28.098 10.944 -7.546 1.00 71.14 53 GLN C O 1
ATOM 6108 N N . GLN C 1 54 ? -29.991 9.757 -7.955 1.00 66.82 54 GLN C N 1
ATOM 6109 C CA . GLN C 1 54 ? -30.879 10.766 -7.367 1.00 68.57 54 GLN C CA 1
ATOM 6110 C C . GLN C 1 54 ? -31.014 10.602 -5.833 1.00 67.91 54 GLN C C 1
ATOM 6111 O O . GLN C 1 54 ? -31.042 11.591 -5.110 1.00 73.66 54 GLN C O 1
ATOM 6117 N N . TYR C 1 55 ? -31.112 9.365 -5.354 1.00 64.07 55 TYR C N 1
ATOM 6118 C CA . TYR C 1 55 ? -30.942 9.043 -3.919 1.00 61.38 55 TYR C CA 1
ATOM 6119 C C . TYR C 1 55 ? -30.027 10.049 -3.179 1.00 60.76 55 TYR C C 1
ATOM 6120 O O . TYR C 1 55 ? -28.946 10.350 -3.681 1.00 61.14 55 TYR C O 1
ATOM 6129 N N . SER C 1 56 ? -30.449 10.528 -1.994 1.00 60.31 56 SER C N 1
ATOM 6130 C CA . SER C 1 56 ? -29.588 11.308 -1.066 1.00 59.51 56 SER C CA 1
ATOM 6131 C C . SER C 1 56 ? -30.113 11.323 0.389 1.00 58.66 56 SER C C 1
ATOM 6132 O O . SER C 1 56 ? -31.256 11.720 0.606 1.00 60.89 56 SER C O 1
ATOM 6135 N N . SER C 1 57 ? -29.287 10.950 1.380 1.00 53.74 57 SER C N 1
ATOM 6136 C CA . SER C 1 57 ? -29.763 10.769 2.778 1.00 50.61 57 SER C CA 1
ATOM 6137 C C . SER C 1 57 ? -28.682 10.789 3.861 1.00 50.49 57 SER C C 1
ATOM 6138 O O . SER C 1 57 ? -27.684 10.077 3.756 1.00 50.03 57 SER C O 1
ATOM 6141 N N . LYS C 1 58 ? -28.938 11.480 4.966 1.00 49.40 58 LYS C N 1
ATOM 6142 C CA . LYS C 1 58 ? -27.925 11.561 6.029 1.00 50.64 58 LYS C CA 1
ATOM 6143 C C . LYS C 1 58 ? -27.743 10.269 6.827 1.00 48.64 58 LYS C C 1
ATOM 6144 O O . LYS C 1 58 ? -26.783 10.133 7.584 1.00 48.50 58 LYS C O 1
ATOM 6150 N N . THR C 1 59 ? -28.645 9.318 6.637 1.00 45.76 59 THR C N 1
ATOM 6151 C CA . THR C 1 59 ? -28.723 8.160 7.500 1.00 43.50 59 THR C CA 1
ATOM 6152 C C . THR C 1 59 ? -28.530 6.882 6.713 1.00 42.71 59 THR C C 1
ATOM 6153 O O . THR C 1 59 ? -28.732 5.791 7.227 1.00 42.83 59 THR C O 1
ATOM 6157 N N . TYR C 1 60 ? -28.169 7.011 5.447 1.00 43.02 60 TYR C N 1
ATOM 6158 C CA . TYR C 1 60 ? -27.956 5.878 4.615 1.00 42.69 60 TYR C CA 1
ATOM 6159 C C . TYR C 1 60 ? -26.524 5.316 4.738 1.00 43.23 60 TYR C C 1
ATOM 6160 O O . TYR C 1 60 ? -25.535 6.044 4.712 1.00 42.34 60 TYR C O 1
ATOM 6169 N N . GLN C 1 61 ? -26.447 3.997 4.796 1.00 42.02 61 GLN C N 1
ATOM 6170 C CA . GLN C 1 61 ? -25.180 3.269 4.894 1.00 45.15 61 GLN C CA 1
ATOM 6171 C C . GLN C 1 61 ? -25.349 2.023 4.067 1.00 40.87 61 GLN C C 1
ATOM 6172 O O . GLN C 1 61 ? -26.450 1.427 4.048 1.00 36.60 61 GLN C O 1
ATOM 6178 N N . ALA C 1 62 ? -24.292 1.585 3.415 1.00 39.12 62 ALA C N 1
ATOM 6179 C CA . ALA C 1 62 ? -24.321 0.261 2.825 1.00 36.55 62 ALA C CA 1
ATOM 6180 C C . ALA C 1 62 ? -23.531 -0.646 3.740 1.00 35.74 62 ALA C C 1
ATOM 6181 O O . ALA C 1 62 ? -22.344 -0.433 3.905 1.00 36.06 62 ALA C O 1
ATOM 6183 N N . PRO C 1 63 ? -24.194 -1.605 4.416 1.00 33.08 63 PRO C N 1
ATOM 6184 C CA . PRO C 1 63 ? -23.441 -2.495 5.303 1.00 32.01 63 PRO C CA 1
ATOM 6185 C C . PRO C 1 63 ? -22.195 -3.120 4.628 1.00 31.53 63 PRO C C 1
ATOM 6186 O O . PRO C 1 63 ? -22.180 -3.436 3.410 1.00 33.66 63 PRO C O 1
ATOM 6190 N N . PHE C 1 64 ? -21.150 -3.301 5.404 1.00 31.67 64 PHE C N 1
ATOM 6191 C CA . PHE C 1 64 ? -19.923 -3.961 4.918 1.00 32.50 64 PHE C CA 1
ATOM 6192 C C . PHE C 1 64 ? -20.082 -5.496 4.817 1.00 32.19 64 PHE C C 1
ATOM 6193 O O . PHE C 1 64 ? -20.941 -6.102 5.480 1.00 30.36 64 PHE C O 1
ATOM 6201 N N . CYS C 1 65 ? -19.332 -6.101 3.888 1.00 34.48 65 CYS C N 1
ATOM 6202 C CA . CYS C 1 65 ? -19.394 -7.533 3.657 1.00 35.43 65 CYS C CA 1
ATOM 6203 C C . CYS C 1 65 ? -19.087 -8.230 4.944 1.00 33.63 65 CYS C C 1
ATOM 6204 O O . CYS C 1 65 ? -18.186 -7.842 5.660 1.00 33.29 65 CYS C O 1
ATOM 6207 N N . HIS C 1 66 ? -19.887 -9.220 5.252 1.00 33.22 66 HIS C N 1
ATOM 6208 C CA . HIS C 1 66 ? -19.691 -10.079 6.423 1.00 33.45 66 HIS C CA 1
ATOM 6209 C C . HIS C 1 66 ? -20.239 -9.440 7.696 1.00 31.09 66 HIS C C 1
ATOM 6210 O O . HIS C 1 66 ? -20.177 -10.020 8.756 1.00 28.53 66 HIS C O 1
ATOM 6217 N N . SER C 1 67 ? -20.876 -8.288 7.559 1.00 30.36 67 SER C N 1
ATOM 6218 C CA . SER C 1 67 ? -21.542 -7.637 8.664 1.00 29.91 67 SER C CA 1
ATOM 6219 C C . SER C 1 67 ? -22.758 -8.423 9.139 1.00 29.72 67 SER C C 1
ATOM 6220 O O . SER C 1 67 ? -23.287 -9.298 8.426 1.00 27.53 67 SER C O 1
ATOM 6223 N N . THR C 1 68 ? -23.208 -8.080 10.345 1.00 29.13 68 THR C N 1
ATOM 6224 C CA . THR C 1 68 ? -24.433 -8.628 10.882 1.00 29.79 68 THR C CA 1
ATOM 6225 C C . THR C 1 68 ? -25.612 -8.336 9.996 1.00 29.34 68 THR C C 1
ATOM 6226 O O . THR C 1 68 ? -26.519 -9.187 9.883 1.00 30.59 68 THR C O 1
ATOM 6230 N N . GLN C 1 69 ? -25.646 -7.173 9.337 1.00 29.39 69 GLN C N 1
ATOM 6231 C CA . GLN C 1 69 ? -26.797 -6.841 8.475 1.00 28.48 69 GLN C CA 1
ATOM 6232 C C . GLN C 1 69 ? -26.798 -7.758 7.209 1.00 27.79 69 GLN C C 1
ATOM 6233 O O . GLN C 1 69 ? -27.838 -8.235 6.830 1.00 24.36 69 GLN C O 1
ATOM 6239 N N . CYS C 1 70 ? -25.632 -8.004 6.625 1.00 27.83 70 CYS C N 1
ATOM 6240 C CA . CYS C 1 70 ? -25.499 -8.941 5.494 1.00 28.06 70 CYS C CA 1
ATOM 6241 C C . CYS C 1 70 ? -25.877 -10.350 5.897 1.00 27.61 70 CYS C C 1
ATOM 6242 O O . CYS C 1 70 ? -26.573 -11.046 5.144 1.00 25.76 70 CYS C O 1
ATOM 6245 N N . SER C 1 71 ? -25.478 -10.759 7.114 1.00 27.23 71 SER C N 1
ATOM 6246 C CA . SER C 1 71 ? -25.805 -12.060 7.630 1.00 28.33 71 SER C CA 1
ATOM 6247 C C . SER C 1 71 ? -27.339 -12.184 7.772 1.00 29.08 71 SER C C 1
ATOM 6248 O O . SER C 1 71 ? -27.988 -13.130 7.280 1.00 27.55 71 SER C O 1
ATOM 6251 N N . ARG C 1 72 ? -27.939 -11.167 8.364 1.00 28.82 72 ARG C N 1
ATOM 6252 C CA . ARG C 1 72 ? -29.375 -11.143 8.475 1.00 28.88 72 ARG C CA 1
ATOM 6253 C C . ARG C 1 72 ? -30.082 -11.217 7.089 1.00 29.20 72 ARG C C 1
ATOM 6254 O O . ARG C 1 72 ? -31.105 -11.937 6.926 1.00 31.31 72 ARG C O 1
ATOM 6262 N N . ALA C 1 73 ? -29.596 -10.478 6.105 1.00 29.02 73 ALA C N 1
ATOM 6263 C CA . ALA C 1 73 ? -30.216 -10.525 4.739 1.00 30.41 73 ALA C CA 1
ATOM 6264 C C . ALA C 1 73 ? -29.855 -11.807 4.009 1.00 32.41 73 ALA C C 1
ATOM 6265 O O . ALA C 1 73 ? -30.273 -12.008 2.868 1.00 32.12 73 ALA C O 1
ATOM 6267 N N . ASN C 1 74 ? -28.997 -12.608 4.632 1.00 34.95 74 ASN C N 1
ATOM 6268 C CA . ASN C 1 74 ? -28.518 -13.892 4.124 1.00 39.30 74 ASN C CA 1
ATOM 6269 C C . ASN C 1 74 ? -27.744 -13.770 2.821 1.00 40.18 74 ASN C C 1
ATOM 6270 O O . ASN C 1 74 ? -27.975 -14.508 1.876 1.00 40.59 74 ASN C O 1
ATOM 6275 N N . THR C 1 75 ? -26.824 -12.835 2.791 1.00 38.36 75 THR C N 1
ATOM 6276 C CA . THR C 1 75 ? -25.905 -12.794 1.718 1.00 41.94 75 THR C CA 1
ATOM 6277 C C . THR C 1 75 ? -24.497 -12.697 2.254 1.00 44.46 75 THR C C 1
ATOM 6278 O O . THR C 1 75 ? -24.198 -11.833 3.075 1.00 42.60 75 THR C O 1
ATOM 6282 N N . HIS C 1 76 ? -23.632 -13.586 1.790 1.00 48.07 76 HIS C N 1
ATOM 6283 C CA . HIS C 1 76 ? -22.198 -13.430 2.029 1.00 49.80 76 HIS C CA 1
ATOM 6284 C C . HIS C 1 76 ? -21.432 -13.141 0.708 1.00 50.03 76 HIS C C 1
ATOM 6285 O O . HIS C 1 76 ? -20.226 -13.361 0.614 1.00 47.85 76 HIS C O 1
ATOM 6292 N N . GLN C 1 77 ? -22.119 -12.598 -0.299 1.00 48.47 77 GLN C N 1
ATOM 6293 C CA . GLN C 1 77 ? -21.450 -12.200 -1.566 1.00 47.41 77 GLN C CA 1
ATOM 6294 C C . GLN C 1 77 ? -20.950 -10.745 -1.516 1.00 45.11 77 GLN C C 1
ATOM 6295 O O . GLN C 1 77 ? -21.733 -9.825 -1.386 1.00 42.00 77 GLN C O 1
ATOM 6301 N N . CYS C 1 78 ? -19.655 -10.514 -1.607 1.00 43.76 78 CYS C N 1
ATOM 6302 C CA . CYS C 1 78 ? -19.146 -9.140 -1.470 1.00 45.95 78 CYS C CA 1
ATOM 6303 C C . CYS C 1 78 ? -19.117 -8.478 -2.818 1.00 47.15 78 CYS C C 1
ATOM 6304 O O . CYS C 1 78 ? -18.869 -9.135 -3.812 1.00 48.41 78 CYS C O 1
ATOM 6307 N N . LEU C 1 79 ? -19.323 -7.174 -2.853 1.00 48.18 79 LEU C N 1
ATOM 6308 C CA . LEU C 1 79 ? -18.969 -6.425 -4.052 1.00 51.26 79 LEU C CA 1
ATOM 6309 C C . LEU C 1 79 ? -18.335 -5.082 -3.774 1.00 53.65 79 LEU C C 1
ATOM 6310 O O . LEU C 1 79 ? -18.243 -4.658 -2.617 1.00 55.30 79 LEU C O 1
ATOM 6315 N N . SER C 1 80 ? -17.899 -4.424 -4.855 1.00 54.17 80 SER C N 1
ATOM 6316 C CA . SER C 1 80 ? -17.327 -3.085 -4.804 1.00 54.88 80 SER C CA 1
ATOM 6317 C C . SER C 1 80 ? -17.686 -2.228 -6.037 1.00 58.22 80 SER C C 1
ATOM 6318 O O . SER C 1 80 ? -18.083 -2.751 -7.089 1.00 58.21 80 SER C O 1
ATOM 6321 N N . CYS C 1 81 ? -17.507 -0.907 -5.932 1.00 61.48 81 CYS C N 1
ATOM 6322 C CA . CYS C 1 81 ? -17.840 -0.005 -7.062 1.00 61.09 81 CYS C CA 1
ATOM 6323 C C . CYS C 1 81 ? -16.709 0.999 -7.359 1.00 61.41 81 CYS C C 1
ATOM 6324 O O . CYS C 1 81 ? -16.187 1.622 -6.446 1.00 59.70 81 CYS C O 1
ATOM 6327 N N . PRO C 1 82 ? -16.343 1.164 -8.644 1.00 63.25 82 PRO C N 1
ATOM 6328 C CA . PRO C 1 82 ? -15.158 1.980 -8.984 1.00 64.68 82 PRO C CA 1
ATOM 6329 C C . PRO C 1 82 ? -15.357 3.497 -8.865 1.00 67.63 82 PRO C C 1
ATOM 6330 O O . PRO C 1 82 ? -14.434 4.203 -8.462 1.00 70.04 82 PRO C O 1
ATOM 6334 N N . ALA C 1 83 ? -16.554 3.976 -9.204 1.00 69.03 83 ALA C N 1
ATOM 6335 C CA . ALA C 1 83 ? -16.921 5.393 -9.093 1.00 71.74 83 ALA C CA 1
ATOM 6336 C C . ALA C 1 83 ? -16.794 5.919 -7.668 1.00 73.01 83 ALA C C 1
ATOM 6337 O O . ALA C 1 83 ? -16.648 5.141 -6.724 1.00 73.48 83 ALA C O 1
ATOM 6339 N N . ALA C 1 84 ? -16.871 7.244 -7.513 1.00 73.76 84 ALA C N 1
ATOM 6340 C CA . ALA C 1 84 ? -16.926 7.863 -6.178 1.00 72.48 84 ALA C CA 1
ATOM 6341 C C . ALA C 1 84 ? -18.074 7.239 -5.368 1.00 69.70 84 ALA C C 1
ATOM 6342 O O . ALA C 1 84 ? -19.123 6.889 -5.925 1.00 67.48 84 ALA C O 1
ATOM 6344 N N . SER C 1 85 ? -17.886 7.084 -4.057 1.00 66.78 85 SER C N 1
ATOM 6345 C CA . SER C 1 85 ? -18.890 6.352 -3.269 1.00 63.21 85 SER C CA 1
ATOM 6346 C C . SER C 1 85 ? -20.212 7.131 -3.066 1.00 63.16 85 SER C C 1
ATOM 6347 O O . SER C 1 85 ? -20.210 8.357 -2.895 1.00 65.06 85 SER C O 1
ATOM 6350 N N . ARG C 1 86 ? -21.327 6.392 -3.087 1.00 60.65 86 ARG C N 1
ATOM 6351 C CA . ARG C 1 86 ? -22.686 6.933 -2.956 1.00 59.22 86 ARG C CA 1
ATOM 6352 C C . ARG C 1 86 ? -23.668 5.756 -2.868 1.00 58.26 86 ARG C C 1
ATOM 6353 O O . ARG C 1 86 ? -23.275 4.601 -3.068 1.00 56.99 86 ARG C O 1
ATOM 6361 N N . PRO C 1 87 ? -24.957 6.029 -2.575 1.00 59.21 87 PRO C N 1
ATOM 6362 C CA . PRO C 1 87 ? -25.856 4.863 -2.433 1.00 54.57 87 PRO C CA 1
ATOM 6363 C C . PRO C 1 87 ? -25.903 3.976 -3.678 1.00 52.93 87 PRO C C 1
ATOM 6364 O O . PRO C 1 87 ? -26.100 4.464 -4.768 1.00 55.19 87 PRO C O 1
ATOM 6368 N N . GLY C 1 88 ? -25.702 2.672 -3.520 1.00 55.02 88 GLY C N 1
ATOM 6369 C CA . GLY C 1 88 ? -25.619 1.763 -4.683 1.00 53.20 88 GLY C CA 1
ATOM 6370 C C . GLY C 1 88 ? -24.195 1.510 -5.146 1.00 56.56 88 GLY C C 1
ATOM 6371 O O . GLY C 1 88 ? -23.932 0.557 -5.875 1.00 60.66 88 GLY C O 1
ATOM 6372 N N . CYS C 1 89 ? -23.256 2.342 -4.701 1.00 58.14 89 CYS C N 1
ATOM 6373 C CA . CYS C 1 89 ? -21.889 2.282 -5.175 1.00 58.62 89 CYS C CA 1
ATOM 6374 C C . CYS C 1 89 ? -20.901 2.389 -3.999 1.00 59.77 89 CYS C C 1
ATOM 6375 O O . CYS C 1 89 ? -20.653 3.492 -3.485 1.00 58.44 89 CYS C O 1
ATOM 6378 N N . HIS C 1 90 ? -20.336 1.249 -3.587 1.00 59.06 90 HIS C N 1
ATOM 6379 C CA . HIS C 1 90 ? -19.385 1.209 -2.487 1.00 57.05 90 HIS C CA 1
ATOM 6380 C C . HIS C 1 90 ? -18.210 0.247 -2.654 1.00 57.21 90 HIS C C 1
ATOM 6381 O O . HIS C 1 90 ? -18.144 -0.556 -3.575 1.00 55.63 90 HIS C O 1
ATOM 6388 N N . LYS C 1 91 ? -17.271 0.407 -1.738 1.00 58.77 91 LYS C N 1
ATOM 6389 C CA . LYS C 1 91 ? -15.972 -0.301 -1.694 1.00 61.46 91 LYS C CA 1
ATOM 6390 C C . LYS C 1 91 ? -16.010 -1.772 -1.246 1.00 57.84 91 LYS C C 1
ATOM 6391 O O . LYS C 1 91 ? -15.216 -2.576 -1.686 1.00 60.71 91 LYS C O 1
ATOM 6397 N N . ASN C 1 92 ? -16.922 -2.104 -0.353 1.00 56.16 92 ASN C N 1
ATOM 6398 C CA . ASN C 1 92 ? -16.940 -3.398 0.303 1.00 54.25 92 ASN C CA 1
ATOM 6399 C C . ASN C 1 92 ? -18.366 -3.561 0.845 1.00 50.79 92 ASN C C 1
ATOM 6400 O O . ASN C 1 92 ? -18.662 -3.249 1.991 1.00 50.36 92 ASN C O 1
ATOM 6405 N N . THR C 1 93 ? -19.268 -4.009 -0.007 1.00 44.92 93 THR C N 1
ATOM 6406 C CA . THR C 1 93 ? -20.653 -4.142 0.392 1.00 45.23 93 THR C CA 1
ATOM 6407 C C . THR C 1 93 ? -21.101 -5.545 0.079 1.00 44.34 93 THR C C 1
ATOM 6408 O O . THR C 1 93 ? -20.281 -6.351 -0.376 1.00 43.56 93 THR C O 1
ATOM 6412 N N . CYS C 1 94 ? -22.380 -5.828 0.330 1.00 41.98 94 CYS C N 1
ATOM 6413 C CA . CYS C 1 94 ? -22.995 -7.148 0.153 1.00 41.21 94 CYS C CA 1
ATOM 6414 C C . CYS C 1 94 ? -24.003 -7.132 -0.968 1.00 39.69 94 CYS C C 1
ATOM 6415 O O . CYS C 1 94 ? -24.776 -6.206 -1.063 1.00 36.78 94 CYS C O 1
ATOM 6418 N N . GLY C 1 95 ? -24.022 -8.191 -1.772 1.00 39.35 95 GLY C N 1
ATOM 6419 C CA . GLY C 1 95 ? -24.895 -8.269 -2.936 1.00 40.13 95 GLY C CA 1
ATOM 6420 C C . GLY C 1 95 ? -26.142 -9.081 -2.656 1.00 37.54 95 GLY C C 1
ATOM 6421 O O . GLY C 1 95 ? -26.126 -9.993 -1.853 1.00 37.36 95 GLY C O 1
ATOM 6422 N N . LEU C 1 96 ? -27.225 -8.709 -3.315 1.00 36.46 96 LEU C N 1
ATOM 6423 C CA . LEU C 1 96 ? -28.548 -9.280 -3.118 1.00 38.44 96 LEU C CA 1
ATOM 6424 C C . LEU C 1 96 ? -29.293 -9.327 -4.436 1.00 35.89 96 LEU C C 1
ATOM 6425 O O . LEU C 1 96 ? -29.393 -8.314 -5.071 1.00 35.33 96 LEU C O 1
ATOM 6430 N N . MET C 1 97 ? -29.849 -10.457 -4.827 1.00 36.63 97 MET C N 1
ATOM 6431 C CA . MET C 1 97 ? -30.635 -10.502 -6.050 1.00 37.48 97 MET C CA 1
ATOM 6432 C C . MET C 1 97 ? -32.067 -9.965 -5.781 1.00 35.51 97 MET C C 1
ATOM 6433 O O . MET C 1 97 ? -32.748 -10.392 -4.868 1.00 34.71 97 MET C O 1
ATOM 6438 N N . SER C 1 98 ? -32.486 -8.991 -6.581 1.00 35.16 98 SER C N 1
ATOM 6439 C CA . SER C 1 98 ? -33.839 -8.449 -6.551 1.00 32.75 98 SER C CA 1
ATOM 6440 C C . SER C 1 98 ? -34.627 -8.851 -7.790 1.00 33.27 98 SER C C 1
ATOM 6441 O O . SER C 1 98 ? -34.067 -9.013 -8.888 1.00 32.15 98 SER C O 1
ATOM 6444 N N . THR C 1 99 ? -35.947 -8.955 -7.639 1.00 32.78 99 THR C N 1
ATOM 6445 C CA . THR C 1 99 ? -36.763 -9.461 -8.700 1.00 31.88 99 THR C CA 1
ATOM 6446 C C . THR C 1 99 ? -37.876 -8.481 -8.991 1.00 32.28 99 THR C C 1
ATOM 6447 O O . THR C 1 99 ? -38.516 -7.999 -8.069 1.00 31.01 99 THR C O 1
ATOM 6451 N N . ASN C 1 100 ? -38.117 -8.217 -10.276 1.00 32.77 100 ASN C N 1
ATOM 6452 C CA . ASN C 1 100 ? -39.345 -7.551 -10.708 1.00 33.06 100 ASN C CA 1
ATOM 6453 C C . ASN C 1 100 ? -40.383 -8.626 -10.927 1.00 33.92 100 ASN C C 1
ATOM 6454 O O . ASN C 1 100 ? -40.303 -9.346 -11.916 1.00 33.18 100 ASN C O 1
ATOM 6459 N N . PRO C 1 101 ? -41.388 -8.716 -10.049 1.00 33.83 101 PRO C N 1
ATOM 6460 C CA . PRO C 1 101 ? -42.329 -9.820 -10.092 1.00 34.94 101 PRO C CA 1
ATOM 6461 C C . PRO C 1 101 ? -43.272 -9.757 -11.275 1.00 35.92 101 PRO C C 1
ATOM 6462 O O . PRO C 1 101 ? -43.964 -10.733 -11.555 1.00 37.25 101 PRO C O 1
ATOM 6466 N N . ILE C 1 102 ? -43.317 -8.626 -11.959 1.00 37.84 102 ILE C N 1
ATOM 6467 C CA . ILE C 1 102 ? -44.206 -8.489 -13.135 1.00 37.95 102 ILE C CA 1
ATOM 6468 C C . ILE C 1 102 ? -43.522 -9.092 -14.368 1.00 38.59 102 ILE C C 1
ATOM 6469 O O . ILE C 1 102 ? -44.113 -9.860 -15.080 1.00 40.45 102 ILE C O 1
ATOM 6474 N N . THR C 1 103 ? -42.270 -8.759 -14.600 1.00 39.33 103 THR C N 1
ATOM 6475 C CA . THR C 1 103 ? -41.557 -9.284 -15.766 1.00 41.27 103 THR C CA 1
ATOM 6476 C C . THR C 1 103 ? -40.710 -10.565 -15.451 1.00 41.09 103 THR C C 1
ATOM 6477 O O . THR C 1 103 ? -40.247 -11.246 -16.376 1.00 41.00 103 THR C O 1
ATOM 6481 N N . GLN C 1 104 ? -40.536 -10.857 -14.158 1.00 38.29 104 GLN C N 1
ATOM 6482 C CA . GLN C 1 104 ? -39.682 -11.942 -13.618 1.00 38.76 104 GLN C CA 1
ATOM 6483 C C . GLN C 1 104 ? -38.210 -11.733 -13.876 1.00 38.13 104 GLN C C 1
ATOM 6484 O O . GLN C 1 104 ? -37.396 -12.661 -13.739 1.00 37.28 104 GLN C O 1
ATOM 6490 N N . GLN C 1 105 ? -37.844 -10.481 -14.143 1.00 36.40 105 GLN C N 1
ATOM 6491 C CA . GLN C 1 105 ? -36.478 -10.116 -14.226 1.00 36.54 105 GLN C CA 1
ATOM 6492 C C . GLN C 1 105 ? -35.886 -10.132 -12.856 1.00 36.41 105 GLN C C 1
ATOM 6493 O O . GLN C 1 105 ? -36.510 -9.706 -11.880 1.00 34.93 105 GLN C O 1
ATOM 6499 N N . THR C 1 106 ? -34.658 -10.622 -12.796 1.00 36.25 106 THR C N 1
ATOM 6500 C CA . THR C 1 106 ? -33.864 -10.478 -11.609 1.00 36.34 106 THR C CA 1
ATOM 6501 C C . THR C 1 106 ? -32.471 -9.888 -11.917 1.00 37.58 106 THR C C 1
ATOM 6502 O O . THR C 1 106 ? -31.974 -9.999 -13.044 1.00 37.32 106 THR C O 1
ATOM 6506 N N . GLY C 1 107 ? -31.875 -9.239 -10.911 1.00 36.82 107 GLY C N 1
ATOM 6507 C CA . GLY C 1 107 ? -30.600 -8.535 -11.050 1.00 38.59 107 GLY C CA 1
ATOM 6508 C C . GLY C 1 107 ? -29.908 -8.286 -9.716 1.00 38.30 107 GLY C C 1
ATOM 6509 O O . GLY C 1 107 ? -30.560 -8.299 -8.694 1.00 37.50 107 GLY C O 1
ATOM 6510 N N . LEU C 1 108 ? -28.587 -8.074 -9.725 1.00 38.80 108 LEU C N 1
ATOM 6511 C CA . LEU C 1 108 ? -27.822 -7.957 -8.482 1.00 39.78 108 LEU C CA 1
ATOM 6512 C C . LEU C 1 108 ? -27.717 -6.529 -8.044 1.00 41.39 108 LEU C C 1
ATOM 6513 O O . LEU C 1 108 ? -27.306 -5.654 -8.804 1.00 44.73 108 LEU C O 1
ATOM 6518 N N . GLY C 1 109 ? -28.079 -6.292 -6.797 1.00 40.97 109 GLY C N 1
ATOM 6519 C CA . GLY C 1 109 ? -27.973 -4.993 -6.212 1.00 42.33 109 GLY C CA 1
ATOM 6520 C C . GLY C 1 109 ? -27.315 -5.124 -4.864 1.00 40.99 109 GLY C C 1
ATOM 6521 O O . GLY C 1 109 ? -26.899 -6.223 -4.489 1.00 40.75 109 GLY C O 1
ATOM 6522 N N . GLU C 1 110 ? -27.176 -3.996 -4.178 1.00 41.62 110 GLU C N 1
ATOM 6523 C CA . GLU C 1 110 ? -26.419 -3.957 -2.921 1.00 42.16 110 GLU C CA 1
ATOM 6524 C C . GLU C 1 110 ? -27.320 -3.679 -1.725 1.00 39.75 110 GLU C C 1
ATOM 6525 O O . GLU C 1 110 ? -28.291 -2.889 -1.794 1.00 37.71 110 GLU C O 1
ATOM 6531 N N . LEU C 1 111 ? -27.018 -4.376 -0.634 1.00 35.64 111 LEU C N 1
ATOM 6532 C CA . LEU C 1 111 ? -27.720 -4.173 0.606 1.00 32.23 111 LEU C CA 1
ATOM 6533 C C . LEU C 1 111 ? -27.511 -2.730 1.005 1.00 32.36 111 LEU C C 1
ATOM 6534 O O . LEU C 1 111 ? -26.403 -2.211 0.956 1.00 32.82 111 LEU C O 1
ATOM 6539 N N . GLY C 1 112 ? -28.587 -2.094 1.429 1.00 31.20 112 GLY C N 1
ATOM 6540 C CA . GLY C 1 112 ? -28.577 -0.739 1.951 1.00 30.94 112 GLY C CA 1
ATOM 6541 C C . GLY C 1 112 ? -29.298 -0.708 3.300 1.00 31.24 112 GLY C C 1
ATOM 6542 O O . GLY C 1 112 ? -30.048 -1.610 3.649 1.00 30.82 112 GLY C O 1
ATOM 6543 N N . GLU C 1 113 ? -29.081 0.363 4.040 1.00 31.80 113 GLU C N 1
ATOM 6544 C CA . GLU C 1 113 ? -29.720 0.587 5.303 1.00 33.55 113 GLU C CA 1
ATOM 6545 C C . GLU C 1 113 ? -30.086 2.070 5.408 1.00 33.83 113 GLU C C 1
ATOM 6546 O O . GLU C 1 113 ? -29.251 2.948 5.129 1.00 34.53 113 GLU C O 1
ATOM 6552 N N . ASP C 1 114 ? -31.316 2.362 5.836 1.00 34.69 114 ASP C N 1
ATOM 6553 C CA . ASP C 1 114 ? -31.739 3.778 6.003 1.00 35.07 114 ASP C CA 1
ATOM 6554 C C . ASP C 1 114 ? -32.973 3.820 6.866 1.00 36.04 114 ASP C C 1
ATOM 6555 O O . ASP C 1 114 ? -33.535 2.757 7.184 1.00 36.49 114 ASP C O 1
ATOM 6560 N N . VAL C 1 115 ? -33.418 5.029 7.226 1.00 36.74 115 VAL C N 1
ATOM 6561 C CA . VAL C 1 115 ? -34.614 5.205 8.068 1.00 37.70 115 VAL C CA 1
ATOM 6562 C C . VAL C 1 115 ? -35.841 4.863 7.251 1.00 35.11 115 VAL C C 1
ATOM 6563 O O . VAL C 1 115 ? -35.942 5.279 6.105 1.00 34.32 115 VAL C O 1
ATOM 6567 N N . LEU C 1 116 ? -36.774 4.117 7.829 1.00 35.82 116 LEU C N 1
ATOM 6568 C CA . LEU C 1 116 ? -38.141 3.975 7.256 1.00 34.63 116 LEU C CA 1
ATOM 6569 C C . LEU C 1 116 ? -39.136 4.422 8.312 1.00 35.26 116 LEU C C 1
ATOM 6570 O O . LEU C 1 116 ? -38.986 4.070 9.481 1.00 34.95 116 LEU C O 1
ATOM 6575 N N . ALA C 1 117 ? -40.125 5.232 7.918 1.00 35.26 117 ALA C N 1
ATOM 6576 C CA . ALA C 1 117 ? -41.188 5.682 8.828 1.00 36.19 117 ALA C CA 1
ATOM 6577 C C . ALA C 1 117 ? -42.530 5.158 8.367 1.00 36.24 117 ALA C C 1
ATOM 6578 O O . ALA C 1 117 ? -42.778 5.089 7.178 1.00 36.48 117 ALA C O 1
ATOM 6580 N N . ILE C 1 118 ? -43.424 4.884 9.315 1.00 36.76 118 ILE C N 1
ATOM 6581 C CA . ILE C 1 118 ? -44.737 4.288 9.040 1.00 36.49 118 ILE C CA 1
ATOM 6582 C C . ILE C 1 118 ? -45.642 4.641 10.221 1.00 39.21 118 ILE C C 1
ATOM 6583 O O . ILE C 1 118 ? -45.150 4.881 11.357 1.00 39.76 118 ILE C O 1
ATOM 6588 N N . HIS C 1 119 ? -46.948 4.751 9.954 1.00 39.47 119 HIS C N 1
ATOM 6589 C CA . HIS C 1 119 ? -47.882 5.104 10.998 1.00 41.18 119 HIS C CA 1
ATOM 6590 C C . HIS C 1 119 ? -48.202 3.941 11.916 1.00 40.61 119 HIS C C 1
ATOM 6591 O O . HIS C 1 119 ? -48.494 2.851 11.451 1.00 39.19 119 HIS C O 1
ATOM 6598 N N . ALA C 1 120 ? -48.172 4.205 13.217 1.00 41.94 120 ALA C N 1
ATOM 6599 C CA . ALA C 1 120 ? -48.795 3.331 14.220 1.00 44.02 120 ALA C CA 1
ATOM 6600 C C . ALA C 1 120 ? -50.277 3.673 14.387 1.00 47.30 120 ALA C C 1
ATOM 6601 O O . ALA C 1 120 ? -50.713 4.768 14.027 1.00 48.61 120 ALA C O 1
ATOM 6603 N N . THR C 1 121 ? -51.051 2.722 14.910 1.00 50.34 121 THR C N 1
ATOM 6604 C CA . THR C 1 121 ? -52.363 3.007 15.483 1.00 54.02 121 THR C CA 1
ATOM 6605 C C . THR C 1 121 ? -52.141 3.481 16.923 1.00 58.17 121 THR C C 1
ATOM 6606 O O . THR C 1 121 ? -51.193 3.018 17.586 1.00 60.05 121 THR C O 1
ATOM 6610 N N . LEU C 1 128 ? -53.331 6.861 11.540 1.00 56.06 128 LEU C N 1
ATOM 6611 C CA . LEU C 1 128 ? -54.109 7.333 12.682 1.00 58.03 128 LEU C CA 1
ATOM 6612 C C . LEU C 1 128 ? -53.225 7.729 13.885 1.00 58.82 128 LEU C C 1
ATOM 6613 O O . LEU C 1 128 ? -53.389 8.815 14.428 1.00 60.37 128 LEU C O 1
ATOM 6618 N N . GLY C 1 129 ? -52.304 6.873 14.305 1.00 57.02 129 GLY C N 1
ATOM 6619 C CA . GLY C 1 129 ? -51.289 7.287 15.301 1.00 57.56 129 GLY C CA 1
ATOM 6620 C C . GLY C 1 129 ? -50.155 8.086 14.666 1.00 56.58 129 GLY C C 1
ATOM 6621 O O . GLY C 1 129 ? -50.160 8.353 13.468 1.00 57.05 129 GLY C O 1
ATOM 6622 N N . PRO C 1 130 ? -49.146 8.454 15.454 1.00 57.71 130 PRO C N 1
ATOM 6623 C CA . PRO C 1 130 ? -48.014 9.204 14.872 1.00 56.23 130 PRO C CA 1
ATOM 6624 C C . PRO C 1 130 ? -47.121 8.345 13.957 1.00 52.39 130 PRO C C 1
ATOM 6625 O O . PRO C 1 130 ? -47.185 7.116 13.999 1.00 49.69 130 PRO C O 1
ATOM 6629 N N . LEU C 1 131 ? -46.297 9.002 13.147 1.00 49.77 131 LEU C N 1
ATOM 6630 C CA . LEU C 1 131 ? -45.308 8.318 12.320 1.00 48.51 131 LEU C CA 1
ATOM 6631 C C . LEU C 1 131 ? -44.250 7.792 13.267 1.00 46.70 131 LEU C C 1
ATOM 6632 O O . LEU C 1 131 ? -43.744 8.530 14.093 1.00 46.74 131 LEU C O 1
ATOM 6637 N N . VAL C 1 132 ? -43.990 6.501 13.197 1.00 45.63 132 VAL C N 1
ATOM 6638 C CA . VAL C 1 132 ? -42.890 5.896 13.933 1.00 45.07 132 VAL C CA 1
ATOM 6639 C C . VAL C 1 132 ? -41.841 5.375 12.942 1.00 43.60 132 VAL C C 1
ATOM 6640 O O . VAL C 1 132 ? -42.153 5.117 11.788 1.00 41.82 132 VAL C O 1
ATOM 6644 N N . THR C 1 133 ? -40.599 5.252 13.396 1.00 43.38 133 THR C N 1
ATOM 6645 C CA . THR C 1 133 ? -39.480 4.941 12.520 1.00 42.71 133 THR C CA 1
ATOM 6646 C C . THR C 1 133 ? -38.709 3.663 12.876 1.00 40.95 133 THR C C 1
ATOM 6647 O O . THR C 1 133 ? -38.571 3.308 14.060 1.00 39.38 133 THR C O 1
ATOM 6651 N N . VAL C 1 134 ? -38.253 2.969 11.819 1.00 38.03 134 VAL C N 1
ATOM 6652 C CA . VAL C 1 134 ? -37.212 1.981 11.912 1.00 37.41 134 VAL C CA 1
ATOM 6653 C C . VAL C 1 134 ? -35.908 2.645 11.455 1.00 38.02 134 VAL C C 1
ATOM 6654 O O . VAL C 1 134 ? -35.702 2.833 10.252 1.00 36.74 134 VAL C O 1
ATOM 6658 N N . PRO C 1 135 ? -35.031 3.021 12.408 1.00 38.03 135 PRO C N 1
ATOM 6659 C CA . PRO C 1 135 ? -33.827 3.762 12.025 1.00 38.20 135 PRO C CA 1
ATOM 6660 C C . PRO C 1 135 ? -32.900 3.037 11.055 1.00 37.04 135 PRO C C 1
ATOM 6661 O O . PRO C 1 135 ? -32.284 3.665 10.206 1.00 36.93 135 PRO C O 1
ATOM 6665 N N . GLN C 1 136 ? -32.767 1.736 11.221 1.00 36.77 136 GLN C N 1
ATOM 6666 C CA . GLN C 1 136 ? -31.872 0.954 10.397 1.00 37.81 136 GLN C CA 1
ATOM 6667 C C . GLN C 1 136 ? -32.629 -0.123 9.609 1.00 36.25 136 GLN C C 1
ATOM 6668 O O . GLN C 1 136 ? -32.406 -1.324 9.805 1.00 35.97 136 GLN C O 1
ATOM 6674 N N . PHE C 1 137 ? -33.422 0.322 8.647 1.00 34.00 137 PHE C N 1
ATOM 6675 C CA . PHE C 1 137 ? -34.278 -0.564 7.895 1.00 32.78 137 PHE C CA 1
ATOM 6676 C C . PHE C 1 137 ? -33.454 -1.049 6.718 1.00 31.42 137 PHE C C 1
ATOM 6677 O O . PHE C 1 137 ? -32.838 -0.243 6.032 1.00 32.82 137 PHE C O 1
ATOM 6685 N N . LEU C 1 138 ? -33.452 -2.357 6.484 1.00 30.37 138 LEU C N 1
ATOM 6686 C CA . LEU C 1 138 ? -32.640 -2.944 5.439 1.00 29.29 138 LEU C CA 1
ATOM 6687 C C . LEU C 1 138 ? -33.447 -3.099 4.175 1.00 29.42 138 LEU C C 1
ATOM 6688 O O . LEU C 1 138 ? -34.627 -3.468 4.203 1.00 29.54 138 LEU C O 1
ATOM 6693 N N . PHE C 1 139 ? -32.783 -2.828 3.058 1.00 30.02 139 PHE C N 1
ATOM 6694 C CA . PHE C 1 139 ? -33.373 -2.929 1.726 1.00 31.10 139 PHE C CA 1
ATOM 6695 C C . PHE C 1 139 ? -32.261 -3.088 0.692 1.00 31.26 139 PHE C C 1
ATOM 6696 O O . PHE C 1 139 ? -31.074 -3.124 1.033 1.00 31.91 139 PHE C O 1
ATOM 6704 N N . SER C 1 140 ? -32.632 -3.193 -0.586 1.00 33.92 140 SER C N 1
ATOM 6705 C CA . SER C 1 140 ? -31.613 -3.308 -1.642 1.00 34.85 140 SER C CA 1
ATOM 6706 C C . SER C 1 140 ? -31.722 -2.138 -2.631 1.00 35.58 140 SER C C 1
ATOM 6707 O O . SER C 1 140 ? -32.814 -1.718 -3.005 1.00 32.29 140 SER C O 1
ATOM 6710 N N . CYS C 1 141 ? -30.559 -1.585 -2.944 1.00 35.59 141 CYS C N 1
ATOM 6711 C CA . CYS C 1 141 ? -30.352 -0.741 -4.096 1.00 37.67 141 CYS C CA 1
ATOM 6712 C C . CYS C 1 141 ? -30.242 -1.639 -5.300 1.00 38.52 141 CYS C C 1
ATOM 6713 O O . CYS C 1 141 ? -29.216 -2.285 -5.540 1.00 42.36 141 CYS C O 1
ATOM 6716 N N . ALA C 1 142 ? -31.286 -1.682 -6.079 1.00 38.48 142 ALA C N 1
ATOM 6717 C CA . ALA C 1 142 ? -31.321 -2.615 -7.162 1.00 41.33 142 ALA C CA 1
ATOM 6718 C C . ALA C 1 142 ? -30.877 -1.894 -8.437 1.00 43.29 142 ALA C C 1
ATOM 6719 O O . ALA C 1 142 ? -31.083 -0.701 -8.567 1.00 46.68 142 ALA C O 1
ATOM 6721 N N . PRO C 1 143 ? -30.332 -2.625 -9.401 1.00 45.60 143 PRO C N 1
ATOM 6722 C CA . PRO C 1 143 ? -30.115 -2.053 -10.755 1.00 47.85 143 PRO C CA 1
ATOM 6723 C C . PRO C 1 143 ? -31.344 -1.374 -11.331 1.00 48.23 143 PRO C C 1
ATOM 6724 O O . PRO C 1 143 ? -32.412 -1.940 -11.271 1.00 45.85 143 PRO C O 1
ATOM 6728 N N . SER C 1 144 ? -31.200 -0.164 -11.881 1.00 51.14 144 SER C N 1
ATOM 6729 C CA . SER C 1 144 ? -32.362 0.540 -12.481 1.00 53.92 144 SER C CA 1
ATOM 6730 C C . SER C 1 144 ? -33.053 -0.146 -13.673 1.00 54.55 144 SER C C 1
ATOM 6731 O O . SER C 1 144 ? -34.272 0.064 -13.880 1.00 54.49 144 SER C O 1
ATOM 6734 N N . PHE C 1 145 ? -32.325 -0.946 -14.458 1.00 54.87 145 PHE C N 1
ATOM 6735 C CA . PHE C 1 145 ? -33.023 -1.750 -15.517 1.00 57.06 145 PHE C CA 1
ATOM 6736 C C . PHE C 1 145 ? -34.228 -2.522 -14.949 1.00 55.01 145 PHE C C 1
ATOM 6737 O O . PHE C 1 145 ? -35.206 -2.784 -15.669 1.00 55.03 145 PHE C O 1
ATOM 6745 N N . LEU C 1 146 ? -34.181 -2.873 -13.657 1.00 52.93 146 LEU C N 1
ATOM 6746 C CA . LEU C 1 146 ? -35.317 -3.574 -13.039 1.00 51.21 146 LEU C CA 1
ATOM 6747 C C . LEU C 1 146 ? -36.622 -2.759 -12.969 1.00 51.40 146 LEU C C 1
ATOM 6748 O O . LEU C 1 146 ? -37.711 -3.342 -12.905 1.00 48.53 146 LEU C O 1
ATOM 6753 N N . VAL C 1 147 ? -36.543 -1.429 -12.966 1.00 53.07 147 VAL C N 1
ATOM 6754 C CA . VAL C 1 147 ? -37.796 -0.644 -12.957 1.00 54.54 147 VAL C CA 1
ATOM 6755 C C . VAL C 1 147 ? -38.330 -0.334 -14.380 1.00 57.16 147 VAL C C 1
ATOM 6756 O O . VAL C 1 147 ? -39.445 0.156 -14.509 1.00 58.82 147 VAL C O 1
ATOM 6760 N N . GLN C 1 148 ? -37.574 -0.638 -15.435 1.00 58.49 148 GLN C N 1
ATOM 6761 C CA . GLN C 1 148 ? -37.963 -0.228 -16.804 1.00 60.66 148 GLN C CA 1
ATOM 6762 C C . GLN C 1 148 ? -39.348 -0.669 -17.244 1.00 60.61 148 GLN C C 1
ATOM 6763 O O . GLN C 1 148 ? -40.068 0.098 -17.896 1.00 60.78 148 GLN C O 1
ATOM 6769 N N . LYS C 1 149 ? -39.729 -1.893 -16.899 1.00 58.94 149 LYS C N 1
ATOM 6770 C CA . LYS C 1 149 ? -40.935 -2.490 -17.476 1.00 58.53 149 LYS C CA 1
ATOM 6771 C C . LYS C 1 149 ? -41.945 -3.031 -16.456 1.00 57.56 149 LYS C C 1
ATOM 6772 O O . LYS C 1 149 ? -41.579 -3.508 -15.387 1.00 55.93 149 LYS C O 1
ATOM 6778 N N . GLY C 1 150 ? -43.225 -2.925 -16.803 1.00 58.52 150 GLY C N 1
ATOM 6779 C CA . GLY C 1 150 ? -44.319 -3.597 -16.079 1.00 58.19 150 GLY C CA 1
ATOM 6780 C C . GLY C 1 150 ? -44.806 -2.965 -14.782 1.00 57.97 150 GLY C C 1
ATOM 6781 O O . GLY C 1 150 ? -45.840 -3.380 -14.267 1.00 57.66 150 GLY C O 1
ATOM 6782 N N . LEU C 1 151 ? -44.081 -1.977 -14.245 1.00 58.39 151 LEU C N 1
ATOM 6783 C CA . LEU C 1 151 ? -44.450 -1.372 -12.952 1.00 56.14 151 LEU C CA 1
ATOM 6784 C C . LEU C 1 151 ? -45.482 -0.235 -13.148 1.00 55.36 151 LEU C C 1
ATOM 6785 O O . LEU C 1 151 ? -45.358 0.542 -14.093 1.00 55.50 151 LEU C O 1
ATOM 6790 N N . PRO C 1 152 ? -46.477 -0.103 -12.237 1.00 53.26 152 PRO C N 1
ATOM 6791 C CA . PRO C 1 152 ? -47.420 1.026 -12.396 1.00 55.74 152 PRO C CA 1
ATOM 6792 C C . PRO C 1 152 ? -46.691 2.371 -12.417 1.00 54.44 152 PRO C C 1
ATOM 6793 O O . PRO C 1 152 ? -45.540 2.462 -11.954 1.00 53.74 152 PRO C O 1
ATOM 6797 N N . ARG C 1 153 ? -47.369 3.396 -12.918 1.00 53.31 153 ARG C N 1
ATOM 6798 C CA . ARG C 1 153 ? -46.711 4.656 -13.289 1.00 54.51 153 ARG C CA 1
ATOM 6799 C C . ARG C 1 153 ? -45.899 5.238 -12.156 1.00 52.11 153 ARG C C 1
ATOM 6800 O O . ARG C 1 153 ? -46.352 5.293 -11.016 1.00 55.70 153 ARG C O 1
ATOM 6808 N N . ASN C 1 154 ? -44.677 5.642 -12.444 1.00 51.79 154 ASN C N 1
ATOM 6809 C CA . ASN C 1 154 ? -43.858 6.344 -11.455 1.00 49.58 154 ASN C CA 1
ATOM 6810 C C . ASN C 1 154 ? -43.278 5.516 -10.311 1.00 46.70 154 ASN C C 1
ATOM 6811 O O . ASN C 1 154 ? -42.508 6.044 -9.517 1.00 45.46 154 ASN C O 1
ATOM 6816 N N . THR C 1 155 ? -43.608 4.233 -10.257 1.00 44.31 155 THR C N 1
ATOM 6817 C CA . THR C 1 155 ? -43.034 3.315 -9.261 1.00 41.13 155 THR C CA 1
ATOM 6818 C C . THR C 1 155 ? -41.490 3.239 -9.373 1.00 39.66 155 THR C C 1
ATOM 6819 O O . THR C 1 155 ? -40.920 3.158 -10.468 1.00 37.87 155 THR C O 1
ATOM 6823 N N . GLN C 1 156 ? -40.832 3.279 -8.218 1.00 37.88 156 GLN C N 1
ATOM 6824 C CA . GLN C 1 156 ? -39.367 3.306 -8.111 1.00 38.27 156 GLN C CA 1
ATOM 6825 C C . GLN C 1 156 ? -38.804 2.064 -7.379 1.00 35.42 156 GLN C C 1
ATOM 6826 O O . GLN C 1 156 ? -37.624 1.998 -7.014 1.00 34.33 156 GLN C O 1
ATOM 6832 N N . GLY C 1 157 ? -39.653 1.096 -7.121 1.00 33.68 157 GLY C N 1
ATOM 6833 C CA . GLY C 1 157 ? -39.180 -0.105 -6.477 1.00 33.28 157 GLY C CA 1
ATOM 6834 C C . GLY C 1 157 ? -40.264 -1.055 -6.117 1.00 32.28 157 GLY C C 1
ATOM 6835 O O . GLY C 1 157 ? -41.410 -0.859 -6.519 1.00 33.65 157 GLY C O 1
ATOM 6836 N N . VAL C 1 158 ? -39.910 -2.077 -5.344 1.00 31.15 158 VAL C N 1
ATOM 6837 C CA . VAL C 1 158 ? -40.865 -3.083 -4.942 1.00 30.29 158 VAL C CA 1
ATOM 6838 C C . VAL C 1 158 ? -40.762 -3.349 -3.421 1.00 29.63 158 VAL C C 1
ATOM 6839 O O . VAL C 1 158 ? -39.685 -3.578 -2.916 1.00 28.38 158 VAL C O 1
ATOM 6843 N N . ALA C 1 159 ? -41.871 -3.220 -2.697 1.00 29.75 159 ALA C N 1
ATOM 6844 C CA . ALA C 1 159 ? -41.922 -3.656 -1.294 1.00 31.04 159 ALA C CA 1
ATOM 6845 C C . ALA C 1 159 ? -42.377 -5.092 -1.204 1.00 31.17 159 ALA C C 1
ATOM 6846 O O . ALA C 1 159 ? -43.529 -5.416 -1.486 1.00 33.29 159 ALA C O 1
ATOM 6848 N N . GLY C 1 160 ? -41.473 -5.953 -0.790 1.00 29.79 160 GLY C N 1
ATOM 6849 C CA . GLY C 1 160 ? -41.795 -7.360 -0.622 1.00 30.30 160 GLY C CA 1
ATOM 6850 C C . GLY C 1 160 ? -42.424 -7.680 0.713 1.00 30.30 160 GLY C C 1
ATOM 6851 O O . GLY C 1 160 ? -41.923 -7.249 1.738 1.00 29.38 160 GLY C O 1
ATOM 6852 N N . LEU C 1 161 ? -43.520 -8.447 0.695 1.00 30.72 161 LEU C N 1
ATOM 6853 C CA . LEU C 1 161 ? -44.188 -8.862 1.949 1.00 31.09 161 LEU C CA 1
ATOM 6854 C C . LEU C 1 161 ? -43.987 -10.356 2.252 1.00 30.67 161 LEU C C 1
ATOM 6855 O O . LEU C 1 161 ? -44.713 -10.969 3.035 1.00 33.09 161 LEU C O 1
ATOM 6860 N N . GLY C 1 162 ? -43.005 -10.928 1.595 1.00 30.11 162 GLY C N 1
ATOM 6861 C CA . GLY C 1 162 ? -42.679 -12.349 1.687 1.00 31.55 162 GLY C CA 1
ATOM 6862 C C . GLY C 1 162 ? -42.158 -12.769 3.032 1.00 31.59 162 GLY C C 1
ATOM 6863 O O . GLY C 1 162 ? -41.835 -11.935 3.891 1.00 32.48 162 GLY C O 1
ATOM 6864 N N . HIS C 1 163 ? -42.131 -14.070 3.248 1.00 32.40 163 HIS C N 1
ATOM 6865 C CA . HIS C 1 163 ? -41.631 -14.589 4.515 1.00 32.80 163 HIS C CA 1
ATOM 6866 C C . HIS C 1 163 ? -40.153 -14.836 4.336 1.00 33.00 163 HIS C C 1
ATOM 6867 O O . HIS C 1 163 ? -39.707 -15.937 4.067 1.00 35.50 163 HIS C O 1
ATOM 6874 N N . ALA C 1 164 ? -39.399 -13.765 4.447 1.00 33.29 164 ALA C N 1
ATOM 6875 C CA . ALA C 1 164 ? -37.966 -13.794 4.223 1.00 32.22 164 ALA C CA 1
ATOM 6876 C C . ALA C 1 164 ? -37.437 -12.809 5.239 1.00 30.52 164 ALA C C 1
ATOM 6877 O O . ALA C 1 164 ? -38.179 -11.995 5.728 1.00 30.22 164 ALA C O 1
ATOM 6879 N N . PRO C 1 165 ? -36.168 -12.916 5.601 1.00 28.98 165 PRO C N 1
ATOM 6880 C CA . PRO C 1 165 ? -35.808 -12.336 6.894 1.00 28.75 165 PRO C CA 1
ATOM 6881 C C . PRO C 1 165 ? -35.780 -10.808 6.880 1.00 28.19 165 PRO C C 1
ATOM 6882 O O . PRO C 1 165 ? -35.927 -10.202 7.928 1.00 30.73 165 PRO C O 1
ATOM 6886 N N . ILE C 1 166 ? -35.631 -10.174 5.718 1.00 26.51 166 ILE C N 1
ATOM 6887 C CA . ILE C 1 166 ? -35.706 -8.718 5.679 1.00 25.45 166 ILE C CA 1
ATOM 6888 C C . ILE C 1 166 ? -36.925 -8.183 4.959 1.00 25.75 166 ILE C C 1
ATOM 6889 O O . ILE C 1 166 ? -36.946 -7.008 4.564 1.00 26.24 166 ILE C O 1
ATOM 6894 N N . SER C 1 167 ? -37.973 -8.998 4.829 1.00 25.09 167 SER C N 1
ATOM 6895 C CA . SER C 1 167 ? -39.169 -8.473 4.212 1.00 26.84 167 SER C CA 1
ATOM 6896 C C . SER C 1 167 ? -39.760 -7.387 5.087 1.00 27.80 167 SER C C 1
ATOM 6897 O O . SER C 1 167 ? -39.498 -7.330 6.282 1.00 27.49 167 SER C O 1
ATOM 6900 N N . LEU C 1 168 ? -40.666 -6.602 4.528 1.00 30.61 168 LEU C N 1
ATOM 6901 C CA . LEU C 1 168 ? -41.423 -5.643 5.345 1.00 32.22 168 LEU C CA 1
ATOM 6902 C C . LEU C 1 168 ? -42.087 -6.201 6.602 1.00 32.56 168 LEU C C 1
ATOM 6903 O O . LEU C 1 168 ? -41.924 -5.640 7.675 1.00 32.27 168 LEU C O 1
ATOM 6908 N N . PRO C 1 169 ? -42.903 -7.255 6.477 1.00 32.95 169 PRO C N 1
ATOM 6909 C CA . PRO C 1 169 ? -43.593 -7.728 7.692 1.00 32.53 169 PRO C CA 1
ATOM 6910 C C . PRO C 1 169 ? -42.645 -8.188 8.795 1.00 32.98 169 PRO C C 1
ATOM 6911 O O . PRO C 1 169 ? -42.880 -7.966 9.993 1.00 31.83 169 PRO C O 1
ATOM 6915 N N . ASN C 1 170 ? -41.595 -8.879 8.396 1.00 30.62 170 ASN C N 1
ATOM 6916 C CA . ASN C 1 170 ? -40.663 -9.354 9.360 1.00 30.47 170 ASN C CA 1
ATOM 6917 C C . ASN C 1 170 ? -39.901 -8.231 10.028 1.00 30.66 170 ASN C C 1
ATOM 6918 O O . ASN C 1 170 ? -39.734 -8.256 11.249 1.00 29.55 170 ASN C O 1
ATOM 6923 N N . GLN C 1 171 ? -39.446 -7.228 9.275 1.00 29.91 171 GLN C N 1
ATOM 6924 C CA . GLN C 1 171 ? -38.673 -6.160 9.900 1.00 31.24 171 GLN C CA 1
ATOM 6925 C C . GLN C 1 171 ? -39.555 -5.325 10.822 1.00 32.14 171 GLN C C 1
ATOM 6926 O O . GLN C 1 171 ? -39.137 -4.937 11.922 1.00 32.08 171 GLN C O 1
ATOM 6932 N N . LEU C 1 172 ? -40.783 -5.076 10.378 1.00 30.34 172 LEU C N 1
ATOM 6933 C CA . LEU C 1 172 ? -41.683 -4.231 11.115 1.00 31.20 172 LEU C CA 1
ATOM 6934 C C . LEU C 1 172 ? -42.127 -4.919 12.410 1.00 32.14 172 LEU C C 1
ATOM 6935 O O . LEU C 1 172 ? -42.041 -4.302 13.494 1.00 31.75 172 LEU C O 1
ATOM 6940 N N . ALA C 1 173 ? -42.567 -6.189 12.292 1.00 31.79 173 ALA C N 1
ATOM 6941 C CA . ALA C 1 173 ? -42.955 -7.013 13.444 1.00 31.99 173 ALA C CA 1
ATOM 6942 C C . ALA C 1 173 ? -41.842 -7.082 14.459 1.00 32.77 173 ALA C C 1
ATOM 6943 O O . ALA C 1 173 ? -42.065 -6.884 15.654 1.00 32.95 173 ALA C O 1
ATOM 6945 N N . SER C 1 174 ? -40.637 -7.401 13.981 1.00 33.10 174 SER C N 1
ATOM 6946 C CA . SER C 1 174 ? -39.443 -7.407 14.802 1.00 32.40 174 SER C CA 1
ATOM 6947 C C . SER C 1 174 ? -39.095 -6.102 15.507 1.00 34.56 174 SER C C 1
ATOM 6948 O O . SER C 1 174 ? -38.758 -6.127 16.693 1.00 34.42 174 SER C O 1
ATOM 6951 N N . HIS C 1 175 ? -39.110 -4.981 14.793 1.00 33.77 175 HIS C N 1
ATOM 6952 C CA . HIS C 1 175 ? -38.718 -3.733 15.412 1.00 35.32 175 HIS C CA 1
ATOM 6953 C C . HIS C 1 175 ? -39.664 -3.303 16.526 1.00 35.65 175 HIS C C 1
ATOM 6954 O O . HIS C 1 175 ? -39.214 -2.883 17.582 1.00 36.20 175 HIS C O 1
ATOM 6961 N N . PHE C 1 176 ? -40.967 -3.428 16.301 1.00 35.54 176 PHE C N 1
ATOM 6962 C CA . PHE C 1 176 ? -41.942 -2.916 17.247 1.00 36.78 176 PHE C CA 1
ATOM 6963 C C . PHE C 1 176 ? -42.521 -3.971 18.163 1.00 37.17 176 PHE C C 1
ATOM 6964 O O . PHE C 1 176 ? -43.324 -3.651 19.020 1.00 39.40 176 PHE C O 1
ATOM 6972 N N . GLY C 1 177 ? -42.128 -5.231 18.015 1.00 36.03 177 GLY C N 1
ATOM 6973 C CA . GLY C 1 177 ? -42.686 -6.275 18.853 1.00 36.13 177 GLY C CA 1
ATOM 6974 C C . GLY C 1 177 ? -44.157 -6.549 18.595 1.00 36.77 177 GLY C C 1
ATOM 6975 O O . GLY C 1 177 ? -44.946 -6.794 19.518 1.00 36.31 177 GLY C O 1
ATOM 6976 N N . LEU C 1 178 ? -44.521 -6.545 17.328 1.00 35.95 178 LEU C N 1
ATOM 6977 C CA . LEU C 1 178 ? -45.893 -6.840 16.914 1.00 36.88 178 LEU C CA 1
ATOM 6978 C C . LEU C 1 178 ? -46.052 -8.330 16.900 1.00 37.13 178 LEU C C 1
ATOM 6979 O O . LEU C 1 178 ? -45.071 -9.042 16.843 1.00 37.67 178 LEU C O 1
ATOM 6984 N N . GLN C 1 179 ? -47.280 -8.820 16.863 1.00 39.07 179 GLN C N 1
ATOM 6985 C CA . GLN C 1 179 ? -47.494 -10.208 16.479 1.00 40.18 179 GLN C CA 1
ATOM 6986 C C . GLN C 1 179 ? -47.000 -10.446 15.053 1.00 40.03 179 GLN C C 1
ATOM 6987 O O . GLN C 1 179 ? -47.062 -9.556 14.195 1.00 39.01 179 GLN C O 1
ATOM 6993 N N . ARG C 1 180 ? -46.482 -11.650 14.816 1.00 40.65 180 ARG C N 1
ATOM 6994 C CA . ARG C 1 180 ? -45.849 -11.999 13.542 1.00 41.18 180 ARG C CA 1
ATOM 6995 C C . ARG C 1 180 ? -46.886 -12.331 12.511 1.00 39.83 180 ARG C C 1
ATOM 6996 O O . ARG C 1 180 ? -47.074 -13.499 12.134 1.00 38.68 180 ARG C O 1
ATOM 7004 N N . GLN C 1 181 ? -47.605 -11.301 12.098 1.00 38.76 181 GLN C N 1
ATOM 7005 C CA . GLN C 1 181 ? -48.643 -11.450 11.128 1.00 38.69 181 GLN C CA 1
ATOM 7006 C C . GLN C 1 181 ? -48.925 -10.131 10.478 1.00 36.86 181 GLN C C 1
ATOM 7007 O O . GLN C 1 181 ? -48.461 -9.113 10.928 1.00 38.18 181 GLN C O 1
ATOM 7013 N N . PHE C 1 182 ? -49.638 -10.181 9.374 1.00 35.69 182 PHE C N 1
ATOM 7014 C CA . PHE C 1 182 ? -50.144 -8.979 8.745 1.00 36.33 182 PHE C CA 1
ATOM 7015 C C . PHE C 1 182 ? -51.393 -9.360 7.982 1.00 35.48 182 PHE C C 1
ATOM 7016 O O . PHE C 1 182 ? -51.637 -10.545 7.689 1.00 33.92 182 PHE C O 1
ATOM 7024 N N . THR C 1 183 ? -52.184 -8.344 7.709 1.00 35.24 183 THR C N 1
ATOM 7025 C CA . THR C 1 183 ? -53.493 -8.480 7.078 1.00 35.12 183 THR C CA 1
ATOM 7026 C C . THR C 1 183 ? -53.491 -7.525 5.882 1.00 35.50 183 THR C C 1
ATOM 7027 O O . THR C 1 183 ? -53.103 -6.346 6.007 1.00 35.18 183 THR C O 1
ATOM 7031 N N . THR C 1 184 ? -53.848 -8.042 4.716 1.00 34.84 184 THR C N 1
ATOM 7032 C CA . THR C 1 184 ? -54.103 -7.208 3.594 1.00 36.20 184 THR C CA 1
ATOM 7033 C C . THR C 1 184 ? -55.609 -6.906 3.489 1.00 38.75 184 THR C C 1
ATOM 7034 O O . THR C 1 184 ? -56.456 -7.748 3.781 1.00 38.03 184 THR C O 1
ATOM 7038 N N . CYS C 1 185 ? -55.918 -5.685 3.063 1.00 40.14 185 CYS C N 1
ATOM 7039 C CA . CYS C 1 185 ? -57.275 -5.286 2.720 1.00 40.98 185 CYS C CA 1
ATOM 7040 C C . CYS C 1 185 ? -57.141 -4.359 1.515 1.00 41.19 185 CYS C C 1
ATOM 7041 O O . CYS C 1 185 ? -57.143 -3.123 1.617 1.00 41.03 185 CYS C O 1
ATOM 7044 N N . LEU C 1 186 ? -56.937 -4.983 0.368 1.00 39.88 186 LEU C N 1
ATOM 7045 C CA . LEU C 1 186 ? -56.769 -4.251 -0.847 1.00 40.20 186 LEU C CA 1
ATOM 7046 C C . LEU C 1 186 ? -58.108 -3.644 -1.294 1.00 41.92 186 LEU C C 1
ATOM 7047 O O . LEU C 1 186 ? -59.182 -4.235 -1.083 1.00 42.62 186 LEU C O 1
ATOM 7052 N N . SER C 1 187 ? -58.029 -2.456 -1.879 1.00 43.12 187 SER C N 1
ATOM 7053 C CA . SER C 1 187 ? -59.204 -1.784 -2.417 1.00 45.31 187 SER C CA 1
ATOM 7054 C C . SER C 1 187 ? -59.491 -2.190 -3.861 1.00 46.41 187 SER C C 1
ATOM 7055 O O . SER C 1 187 ? -58.575 -2.241 -4.703 1.00 43.74 187 SER C O 1
ATOM 7058 N N . ARG C 1 188 ? -60.767 -2.452 -4.144 1.00 47.35 188 ARG C N 1
ATOM 7059 C CA . ARG C 1 188 ? -61.230 -2.637 -5.522 1.00 51.67 188 ARG C CA 1
ATOM 7060 C C . ARG C 1 188 ? -61.274 -1.343 -6.336 1.00 52.46 188 ARG C C 1
ATOM 7061 O O . ARG C 1 188 ? -61.255 -1.382 -7.575 1.00 53.30 188 ARG C O 1
ATOM 7069 N N . TYR C 1 189 ? -61.304 -0.204 -5.655 1.00 53.43 189 TYR C N 1
ATOM 7070 C CA . TYR C 1 189 ? -61.539 1.092 -6.309 1.00 56.45 189 TYR C CA 1
ATOM 7071 C C . TYR C 1 189 ? -60.309 2.007 -6.225 1.00 54.21 189 TYR C C 1
ATOM 7072 O O . TYR C 1 189 ? -59.864 2.309 -5.128 1.00 53.35 189 TYR C O 1
ATOM 7081 N N . PRO C 1 190 ? -59.744 2.439 -7.371 1.00 53.84 190 PRO C N 1
ATOM 7082 C CA . PRO C 1 190 ? -58.611 3.363 -7.268 1.00 55.26 190 PRO C CA 1
ATOM 7083 C C . PRO C 1 190 ? -58.841 4.605 -6.404 1.00 56.75 190 PRO C C 1
ATOM 7084 O O . PRO C 1 190 ? -57.905 5.073 -5.785 1.00 53.86 190 PRO C O 1
ATOM 7088 N N . THR C 1 191 ? -60.060 5.137 -6.330 1.00 60.51 191 THR C N 1
ATOM 7089 C CA . THR C 1 191 ? -60.198 6.407 -5.610 1.00 63.80 191 THR C CA 1
ATOM 7090 C C . THR C 1 191 ? -60.204 6.247 -4.089 1.00 64.67 191 THR C C 1
ATOM 7091 O O . THR C 1 191 ? -60.202 7.252 -3.371 1.00 67.69 191 THR C O 1
ATOM 7095 N N . SER C 1 192 ? -60.216 5.006 -3.593 1.00 61.82 192 SER C N 1
ATOM 7096 C CA . SER C 1 192 ? -60.118 4.792 -2.156 1.00 60.46 192 SER C CA 1
ATOM 7097 C C . SER C 1 192 ? -59.025 3.791 -1.852 1.00 57.73 192 SER C C 1
ATOM 7098 O O . SER C 1 192 ? -59.050 2.669 -2.346 1.00 54.58 192 SER C O 1
ATOM 7101 N N . LYS C 1 193 ? -58.063 4.206 -1.037 1.00 55.21 193 LYS C N 1
ATOM 7102 C CA . LYS C 1 193 ? -56.950 3.331 -0.732 1.00 54.16 193 LYS C CA 1
ATOM 7103 C C . LYS C 1 193 ? -57.279 2.309 0.345 1.00 50.39 193 LYS C C 1
ATOM 7104 O O . LYS C 1 193 ? -58.041 2.554 1.273 1.00 51.44 193 LYS C O 1
ATOM 7110 N N . GLY C 1 194 ? -56.749 1.123 0.134 1.00 46.50 194 GLY C N 1
ATOM 7111 C CA . GLY C 1 194 ? -56.857 0.046 1.070 1.00 45.02 194 GLY C CA 1
ATOM 7112 C C . GLY C 1 194 ? -55.624 0.100 1.939 1.00 43.77 194 GLY C C 1
ATOM 7113 O O . GLY C 1 194 ? -54.916 1.101 1.917 1.00 41.76 194 GLY C O 1
ATOM 7114 N N . ALA C 1 195 ? -55.368 -0.998 2.659 1.00 40.84 195 ALA C N 1
ATOM 7115 C CA . ALA C 1 195 ? -54.369 -1.036 3.732 1.00 40.59 195 ALA C CA 1
ATOM 7116 C C . ALA C 1 195 ? -53.683 -2.378 3.858 1.00 39.05 195 ALA C C 1
ATOM 7117 O O . ALA C 1 195 ? -54.342 -3.423 3.722 1.00 38.17 195 ALA C O 1
ATOM 7119 N N . ILE C 1 196 ? -52.373 -2.347 4.141 1.00 38.81 196 ILE C N 1
ATOM 7120 C CA . ILE C 1 196 ? -51.703 -3.478 4.746 1.00 37.77 196 ILE C CA 1
ATOM 7121 C C . ILE C 1 196 ? -51.579 -3.118 6.223 1.00 38.82 196 ILE C C 1
ATOM 7122 O O . ILE C 1 196 ? -51.151 -2.004 6.600 1.00 37.01 196 ILE C O 1
ATOM 7127 N N . ILE C 1 197 ? -51.990 -4.059 7.065 1.00 38.08 197 ILE C N 1
ATOM 7128 C CA . ILE C 1 197 ? -51.921 -3.913 8.513 1.00 37.91 197 ILE C CA 1
ATOM 7129 C C . ILE C 1 197 ? -50.924 -4.895 9.087 1.00 36.50 197 ILE C C 1
ATOM 7130 O O . ILE C 1 197 ? -51.070 -6.115 8.963 1.00 34.99 197 ILE C O 1
ATOM 7135 N N . PHE C 1 198 ? -49.903 -4.360 9.736 1.00 35.05 198 PHE C N 1
ATOM 7136 C CA . PHE C 1 198 ? -48.853 -5.199 10.277 1.00 33.32 198 PHE C CA 1
ATOM 7137 C C . PHE C 1 198 ? -49.140 -5.358 11.745 1.00 33.74 198 PHE C C 1
ATOM 7138 O O . PHE C 1 198 ? -49.455 -4.380 12.433 1.00 33.06 198 PHE C O 1
ATOM 7146 N N . GLY C 1 199 ? -49.096 -6.596 12.209 1.00 33.42 199 GLY C N 1
ATOM 7147 C CA . GLY C 1 199 ? -49.468 -6.895 13.581 1.00 35.48 199 GLY C CA 1
ATOM 7148 C C . GLY C 1 199 ? -50.788 -7.616 13.617 1.00 37.51 199 GLY C C 1
ATOM 7149 O O . GLY C 1 199 ? -51.366 -7.957 12.564 1.00 37.53 199 GLY C O 1
ATOM 7150 N N . ASP C 1 200 ? -51.278 -7.842 14.827 1.00 39.61 200 ASP C N 1
ATOM 7151 C CA . ASP C 1 200 ? -52.471 -8.664 14.999 1.00 43.04 200 ASP C CA 1
ATOM 7152 C C . ASP C 1 200 ? -53.698 -7.818 14.809 1.00 44.11 200 ASP C C 1
ATOM 7153 O O . ASP C 1 200 ? -54.240 -7.321 15.776 1.00 44.93 200 ASP C O 1
ATOM 7158 N N . ALA C 1 201 ? -54.145 -7.693 13.563 1.00 44.39 201 ALA C N 1
ATOM 7159 C CA . ALA C 1 201 ? -55.347 -6.918 13.235 1.00 46.54 201 ALA C CA 1
ATOM 7160 C C . ALA C 1 201 ? -56.626 -7.498 13.859 1.00 48.42 201 ALA C C 1
ATOM 7161 O O . ALA C 1 201 ? -57.398 -6.770 14.464 1.00 47.85 201 ALA C O 1
ATOM 7163 N N . PRO C 1 202 ? -56.859 -8.815 13.718 1.00 49.06 202 PRO C N 1
ATOM 7164 C CA . PRO C 1 202 ? -58.113 -9.341 14.282 1.00 51.94 202 PRO C CA 1
ATOM 7165 C C . PRO C 1 202 ? -58.357 -9.037 15.766 1.00 54.57 202 PRO C C 1
ATOM 7166 O O . PRO C 1 202 ? -59.505 -8.815 16.147 1.00 57.89 202 PRO C O 1
ATOM 7170 N N . ASN C 1 203 ? -57.308 -8.974 16.581 1.00 56.52 203 ASN C N 1
ATOM 7171 C CA . ASN C 1 203 ? -57.459 -8.666 18.022 1.00 59.19 203 ASN C CA 1
ATOM 7172 C C . ASN C 1 203 ? -57.135 -7.215 18.401 1.00 60.64 203 ASN C C 1
ATOM 7173 O O . ASN C 1 203 ? -56.989 -6.911 19.579 1.00 62.15 203 ASN C O 1
ATOM 7178 N N . ASN C 1 204 ? -56.978 -6.328 17.424 1.00 61.69 204 ASN C N 1
ATOM 7179 C CA . ASN C 1 204 ? -56.669 -4.922 17.722 1.00 62.83 204 ASN C CA 1
ATOM 7180 C C . ASN C 1 204 ? -57.467 -3.954 16.850 1.00 65.10 204 ASN C C 1
ATOM 7181 O O . ASN C 1 204 ? -57.007 -2.857 16.553 1.00 65.62 204 ASN C O 1
ATOM 7186 N N . MET C 1 205 ? -58.676 -4.356 16.475 1.00 68.23 205 MET C N 1
ATOM 7187 C CA . MET C 1 205 ? -59.554 -3.552 15.627 1.00 70.95 205 MET C CA 1
ATOM 7188 C C . MET C 1 205 ? -61.030 -3.755 16.008 1.00 73.78 205 MET C C 1
ATOM 7189 O O . MET C 1 205 ? -61.857 -2.834 15.922 1.00 75.30 205 MET C O 1
ATOM 7194 N N . PHE C 1 214 ? -63.833 -9.977 10.351 1.00 74.15 214 PHE C N 1
ATOM 7195 C CA . PHE C 1 214 ? -64.445 -10.067 11.668 1.00 78.49 214 PHE C CA 1
ATOM 7196 C C . PHE C 1 214 ? -64.262 -11.493 12.264 1.00 78.64 214 PHE C C 1
ATOM 7197 O O . PHE C 1 214 ? -63.170 -12.062 12.166 1.00 74.83 214 PHE C O 1
ATOM 7205 N N . HIS C 1 215 ? -65.299 -12.054 12.899 1.00 80.02 215 HIS C N 1
ATOM 7206 C CA . HIS C 1 215 ? -65.202 -13.383 13.529 1.00 77.90 215 HIS C CA 1
ATOM 7207 C C . HIS C 1 215 ? -65.364 -14.543 12.537 1.00 75.32 215 HIS C C 1
ATOM 7208 O O . HIS C 1 215 ? -64.959 -15.669 12.839 1.00 75.17 215 HIS C O 1
ATOM 7215 N N . ASP C 1 216 ? -65.919 -14.274 11.352 1.00 71.73 216 ASP C N 1
ATOM 7216 C CA . ASP C 1 216 ? -66.079 -15.314 10.325 1.00 68.81 216 ASP C CA 1
ATOM 7217 C C . ASP C 1 216 ? -64.762 -15.684 9.624 1.00 63.86 216 ASP C C 1
ATOM 7218 O O . ASP C 1 216 ? -64.753 -15.975 8.432 1.00 65.33 216 ASP C O 1
ATOM 7223 N N . LEU C 1 217 ? -63.668 -15.702 10.371 1.00 59.47 217 LEU C N 1
ATOM 7224 C CA . LEU C 1 217 ? -62.354 -16.028 9.827 1.00 56.67 217 LEU C CA 1
ATOM 7225 C C . LEU C 1 217 ? -62.162 -17.538 9.779 1.00 51.91 217 LEU C C 1
ATOM 7226 O O . LEU C 1 217 ? -62.262 -18.201 10.789 1.00 50.44 217 LEU C O 1
ATOM 7231 N N . ALA C 1 218 ? -61.906 -18.063 8.592 1.00 47.99 218 ALA C N 1
ATOM 7232 C CA . ALA C 1 218 ? -61.486 -19.438 8.429 1.00 47.80 218 ALA C CA 1
ATOM 7233 C C . ALA C 1 218 ? -59.955 -19.385 8.256 1.00 44.85 218 ALA C C 1
ATOM 7234 O O . ALA C 1 218 ? -59.412 -18.362 7.874 1.00 45.19 218 ALA C O 1
ATOM 7236 N N . PHE C 1 219 ? -59.269 -20.470 8.574 1.00 43.08 219 PHE C N 1
ATOM 7237 C CA . PHE C 1 219 ? -57.823 -20.550 8.409 1.00 40.96 219 PHE C CA 1
ATOM 7238 C C . PHE C 1 219 ? -57.436 -21.845 7.674 1.00 39.39 219 PHE C C 1
ATOM 7239 O O . PHE C 1 219 ? -58.138 -22.842 7.750 1.00 40.49 219 PHE C O 1
ATOM 7247 N N . THR C 1 220 ? -56.352 -21.798 6.906 1.00 36.61 220 THR C N 1
ATOM 7248 C CA . THR C 1 220 ? -55.846 -22.948 6.213 1.00 34.69 220 THR C CA 1
ATOM 7249 C C . THR C 1 220 ? -54.321 -22.937 6.387 1.00 34.48 220 THR C C 1
ATOM 7250 O O . THR C 1 220 ? -53.703 -21.859 6.511 1.00 34.46 220 THR C O 1
ATOM 7254 N N . PRO C 1 221 ? -53.699 -24.109 6.412 1.00 33.68 221 PRO C N 1
ATOM 7255 C CA . PRO C 1 221 ? -52.216 -24.021 6.561 1.00 34.12 221 PRO C CA 1
ATOM 7256 C C . PRO C 1 221 ? -51.452 -23.263 5.457 1.00 33.77 221 PRO C C 1
ATOM 7257 O O . PRO C 1 221 ? -51.720 -23.400 4.231 1.00 34.88 221 PRO C O 1
ATOM 7261 N N . LEU C 1 222 ? -50.465 -22.490 5.909 1.00 34.49 222 LEU C N 1
ATOM 7262 C CA . LEU C 1 222 ? -49.584 -21.721 5.050 1.00 33.16 222 LEU C CA 1
ATOM 7263 C C . LEU C 1 222 ? -48.229 -22.434 4.949 1.00 33.26 222 LEU C C 1
ATOM 7264 O O . LEU C 1 222 ? -47.664 -22.839 5.971 1.00 31.81 222 LEU C O 1
ATOM 7269 N N . THR C 1 223 ? -47.729 -22.572 3.719 1.00 32.83 223 THR C N 1
ATOM 7270 C CA . THR C 1 223 ? -46.372 -23.012 3.449 1.00 34.67 223 THR C CA 1
ATOM 7271 C C . THR C 1 223 ? -45.618 -21.975 2.593 1.00 34.20 223 THR C C 1
ATOM 7272 O O . THR C 1 223 ? -46.219 -21.115 1.968 1.00 34.26 223 THR C O 1
ATOM 7276 N N . ILE C 1 224 ? -44.288 -22.044 2.615 1.00 35.11 224 ILE C N 1
ATOM 7277 C CA . ILE C 1 224 ? -43.438 -21.122 1.878 1.00 35.14 224 ILE C CA 1
ATOM 7278 C C . ILE C 1 224 ? -42.646 -21.886 0.841 1.00 35.04 224 ILE C C 1
ATOM 7279 O O . ILE C 1 224 ? -42.017 -22.869 1.166 1.00 35.05 224 ILE C O 1
ATOM 7284 N N . THR C 1 225 ? -42.645 -21.439 -0.404 1.00 34.38 225 THR C N 1
ATOM 7285 C CA . THR C 1 225 ? -41.841 -22.154 -1.402 1.00 33.81 225 THR C CA 1
ATOM 7286 C C . THR C 1 225 ? -40.378 -21.765 -1.291 1.00 35.67 225 THR C C 1
ATOM 7287 O O . THR C 1 225 ? -40.008 -20.837 -0.567 1.00 33.02 225 THR C O 1
ATOM 7291 N N . LEU C 1 226 ? -39.551 -22.505 -2.008 1.00 39.05 226 LEU C N 1
ATOM 7292 C CA . LEU C 1 226 ? -38.124 -22.255 -2.002 1.00 42.42 226 LEU C CA 1
ATOM 7293 C C . LEU C 1 226 ? -37.793 -20.899 -2.662 1.00 42.81 226 LEU C C 1
ATOM 7294 O O . LEU C 1 226 ? -36.802 -20.277 -2.324 1.00 43.85 226 LEU C O 1
ATOM 7299 N N . GLN C 1 227 ? -38.651 -20.417 -3.554 1.00 40.75 227 GLN C N 1
ATOM 7300 C CA . GLN C 1 227 ? -38.487 -19.067 -4.118 1.00 39.25 227 GLN C CA 1
ATOM 7301 C C . GLN C 1 227 ? -39.068 -17.950 -3.237 1.00 36.38 227 GLN C C 1
ATOM 7302 O O . GLN C 1 227 ? -39.045 -16.769 -3.619 1.00 35.32 227 GLN C O 1
ATOM 7308 N N . GLY C 1 228 ? -39.598 -18.300 -2.068 1.00 34.82 228 GLY C N 1
ATOM 7309 C CA . GLY C 1 228 ? -40.077 -17.284 -1.122 1.00 33.39 228 GLY C CA 1
ATOM 7310 C C . GLY C 1 228 ? -41.548 -16.919 -1.235 1.00 32.45 228 GLY C C 1
ATOM 7311 O O . GLY C 1 228 ? -41.963 -15.890 -0.714 1.00 33.78 228 GLY C O 1
ATOM 7312 N N . GLU C 1 229 ? -42.356 -17.756 -1.866 1.00 32.00 229 GLU C N 1
ATOM 7313 C CA . GLU C 1 229 ? -43.780 -17.416 -2.100 1.00 32.59 229 GLU C CA 1
ATOM 7314 C C . GLU C 1 229 ? -44.703 -18.087 -1.110 1.00 30.83 229 GLU C C 1
ATOM 7315 O O . GLU C 1 229 ? -44.489 -19.223 -0.716 1.00 30.55 229 GLU C O 1
ATOM 7321 N N . TYR C 1 230 ? -45.784 -17.421 -0.791 1.00 31.09 230 TYR C N 1
ATOM 7322 C CA . TYR C 1 230 ? -46.853 -18.029 -0.016 1.00 32.24 230 TYR C CA 1
ATOM 7323 C C . TYR C 1 230 ? -47.661 -19.034 -0.838 1.00 34.41 230 TYR C C 1
ATOM 7324 O O . TYR C 1 230 ? -48.162 -18.703 -1.919 1.00 36.68 230 TYR C O 1
ATOM 7333 N N . ASN C 1 231 ? -47.833 -20.236 -0.281 1.00 34.98 231 ASN C N 1
ATOM 7334 C CA . ASN C 1 231 ? -48.669 -21.273 -0.852 1.00 34.96 231 ASN C CA 1
ATOM 7335 C C . ASN C 1 231 ? -49.749 -21.713 0.139 1.00 35.66 231 ASN C C 1
ATOM 7336 O O . ASN C 1 231 ? -49.541 -21.766 1.374 1.00 36.99 231 ASN C O 1
ATOM 7341 N N . VAL C 1 232 ? -50.922 -22.020 -0.393 1.00 35.77 232 VAL C N 1
ATOM 7342 C CA . VAL C 1 232 ? -51.924 -22.755 0.372 1.00 35.19 232 VAL C CA 1
ATOM 7343 C C . VAL C 1 232 ? -52.238 -24.006 -0.447 1.00 37.04 232 VAL C C 1
ATOM 7344 O O . VAL C 1 232 ? -51.715 -24.191 -1.552 1.00 34.99 232 VAL C O 1
ATOM 7348 N N . ARG C 1 233 ? -53.090 -24.880 0.087 1.00 37.77 233 ARG C N 1
ATOM 7349 C CA . ARG C 1 233 ? -53.447 -26.080 -0.667 1.00 38.11 233 ARG C CA 1
ATOM 7350 C C . ARG C 1 233 ? -54.950 -26.029 -0.960 1.00 36.71 233 ARG C C 1
ATOM 7351 O O . ARG C 1 233 ? -55.738 -25.992 -0.051 1.00 34.64 233 ARG C O 1
ATOM 7359 N N . VAL C 1 234 ? -55.305 -26.041 -2.241 1.00 37.23 234 VAL C N 1
ATOM 7360 C CA . VAL C 1 234 ? -56.666 -26.183 -2.675 1.00 38.30 234 VAL C CA 1
ATOM 7361 C C . VAL C 1 234 ? -56.992 -27.659 -2.926 1.00 39.91 234 VAL C C 1
ATOM 7362 O O . VAL C 1 234 ? -56.471 -28.301 -3.830 1.00 40.63 234 VAL C O 1
ATOM 7366 N N . ASN C 1 235 ? -57.855 -28.200 -2.093 1.00 40.41 235 ASN C N 1
ATOM 7367 C CA . ASN C 1 235 ? -58.293 -29.569 -2.277 1.00 42.67 235 ASN C CA 1
ATOM 7368 C C . ASN C 1 235 ? -59.191 -29.735 -3.508 1.00 42.43 235 ASN C C 1
ATOM 7369 O O . ASN C 1 235 ? -59.105 -30.727 -4.208 1.00 45.20 235 ASN C O 1
ATOM 7374 N N . SER C 1 236 ? -60.076 -28.783 -3.746 1.00 41.70 236 SER C N 1
ATOM 7375 C CA . SER C 1 236 ? -60.889 -28.783 -4.971 1.00 41.12 236 SER C CA 1
ATOM 7376 C C . SER C 1 236 ? -61.407 -27.393 -5.296 1.00 38.62 236 SER C C 1
ATOM 7377 O O . SER C 1 236 ? -61.631 -26.576 -4.415 1.00 38.95 236 SER C O 1
ATOM 7380 N N . ILE C 1 237 ? -61.573 -27.140 -6.587 1.00 36.98 237 ILE C N 1
ATOM 7381 C CA . ILE C 1 237 ? -62.182 -25.943 -7.088 1.00 36.48 237 ILE C CA 1
ATOM 7382 C C . ILE C 1 237 ? -63.560 -26.370 -7.601 1.00 35.87 237 ILE C C 1
ATOM 7383 O O . ILE C 1 237 ? -63.672 -27.312 -8.388 1.00 35.43 237 ILE C O 1
ATOM 7388 N N . ARG C 1 238 ? -64.582 -25.655 -7.179 1.00 35.22 238 ARG C N 1
ATOM 7389 C CA A ARG C 1 238 ? -65.945 -25.955 -7.576 0.50 36.23 238 ARG C CA 1
ATOM 7390 C CA B ARG C 1 238 ? -65.928 -25.972 -7.576 0.50 36.13 238 ARG C CA 1
ATOM 7391 C C . ARG C 1 238 ? -66.641 -24.741 -8.136 1.00 36.29 238 ARG C C 1
ATOM 7392 O O . ARG C 1 238 ? -66.395 -23.617 -7.698 1.00 38.26 238 ARG C O 1
ATOM 7407 N N . ILE C 1 239 ? -67.537 -24.977 -9.089 1.00 36.91 239 ILE C N 1
ATOM 7408 C CA . ILE C 1 239 ? -68.288 -23.930 -9.743 1.00 36.90 239 ILE C CA 1
ATOM 7409 C C . ILE C 1 239 ? -69.743 -24.311 -9.649 1.00 38.94 239 ILE C C 1
ATOM 7410 O O . ILE C 1 239 ? -70.173 -25.302 -10.268 1.00 38.87 239 ILE C O 1
ATOM 7415 N N . ASN C 1 240 ? -70.488 -23.541 -8.855 1.00 39.31 240 ASN C N 1
ATOM 7416 C CA . ASN C 1 240 ? -71.850 -23.912 -8.476 1.00 40.36 240 ASN C CA 1
ATOM 7417 C C . ASN C 1 240 ? -71.877 -25.326 -7.874 1.00 40.68 240 ASN C C 1
ATOM 7418 O O . ASN C 1 240 ? -72.805 -26.087 -8.102 1.00 40.75 240 ASN C O 1
ATOM 7423 N N . GLN C 1 241 ? -70.818 -25.639 -7.117 1.00 40.40 241 GLN C N 1
ATOM 7424 C CA . GLN C 1 241 ? -70.528 -26.955 -6.497 1.00 40.46 241 GLN C CA 1
ATOM 7425 C C . GLN C 1 241 ? -69.999 -28.029 -7.426 1.00 39.53 241 GLN C C 1
ATOM 7426 O O . GLN C 1 241 ? -69.488 -29.051 -6.936 1.00 40.50 241 GLN C O 1
ATOM 7432 N N . HIS C 1 242 ? -70.044 -27.818 -8.740 1.00 38.45 242 HIS C N 1
ATOM 7433 C CA . HIS C 1 242 ? -69.491 -28.823 -9.650 1.00 38.08 242 HIS C CA 1
ATOM 7434 C C . HIS C 1 242 ? -67.983 -28.834 -9.568 1.00 37.40 242 HIS C C 1
ATOM 7435 O O . HIS C 1 242 ? -67.351 -27.780 -9.570 1.00 35.17 242 HIS C O 1
ATOM 7442 N N . SER C 1 243 ? -67.410 -30.027 -9.461 1.00 39.08 243 SER C N 1
ATOM 7443 C CA . SER C 1 243 ? -65.954 -30.138 -9.353 1.00 40.90 243 SER C CA 1
ATOM 7444 C C . SER C 1 243 ? -65.294 -29.813 -10.664 1.00 41.71 243 SER C C 1
ATOM 7445 O O . SER C 1 243 ? -65.701 -30.297 -11.715 1.00 41.67 243 SER C O 1
ATOM 7448 N N . VAL C 1 244 ? -64.297 -28.956 -10.582 1.00 43.11 244 VAL C N 1
ATOM 7449 C CA . VAL C 1 244 ? -63.448 -28.649 -11.703 1.00 47.21 244 VAL C CA 1
ATOM 7450 C C . VAL C 1 244 ? -62.123 -29.380 -11.513 1.00 52.52 244 VAL C C 1
ATOM 7451 O O . VAL C 1 244 ? -61.630 -30.019 -12.452 1.00 55.43 244 VAL C O 1
ATOM 7455 N N . PHE C 1 245 ? -61.587 -29.317 -10.288 1.00 56.53 245 PHE C N 1
ATOM 7456 C CA . PHE C 1 245 ? -60.166 -29.627 -9.992 1.00 61.24 245 PHE C CA 1
ATOM 7457 C C . PHE C 1 245 ? -59.960 -30.891 -9.101 1.00 66.14 245 PHE C C 1
ATOM 7458 O O . PHE C 1 245 ? -59.878 -30.795 -7.872 1.00 67.92 245 PHE C O 1
ATOM 7466 N N . PRO C 1 246 ? -59.962 -32.097 -9.724 1.00 71.11 246 PRO C N 1
ATOM 7467 C CA . PRO C 1 246 ? -60.673 -32.534 -10.942 1.00 72.69 246 PRO C CA 1
ATOM 7468 C C . PRO C 1 246 ? -61.810 -33.623 -10.801 1.00 78.27 246 PRO C C 1
ATOM 7469 O O . PRO C 1 246 ? -62.996 -33.270 -10.646 1.00 78.40 246 PRO C O 1
ATOM 7473 N N . LEU C 1 247 ? -61.457 -34.911 -10.873 1.00 80.94 247 LEU C N 1
ATOM 7474 C CA . LEU C 1 247 ? -62.434 -35.994 -11.079 1.00 82.99 247 LEU C CA 1
ATOM 7475 C C . LEU C 1 247 ? -63.302 -36.252 -9.848 1.00 83.48 247 LEU C C 1
ATOM 7476 O O . LEU C 1 247 ? -64.330 -36.934 -9.933 1.00 82.92 247 LEU C O 1
ATOM 7481 N N . SER C 1 252 ? -35.932 -39.888 10.051 1.00 61.82 252 SER C N 1
ATOM 7482 C CA . SER C 1 252 ? -35.905 -40.241 8.636 1.00 61.44 252 SER C CA 1
ATOM 7483 C C . SER C 1 252 ? -36.204 -38.997 7.824 1.00 62.76 252 SER C C 1
ATOM 7484 O O . SER C 1 252 ? -37.037 -38.190 8.208 1.00 57.89 252 SER C O 1
ATOM 7487 N N . THR C 1 253 ? -35.517 -38.850 6.701 1.00 64.81 253 THR C N 1
ATOM 7488 C CA . THR C 1 253 ? -35.820 -37.780 5.778 1.00 65.00 253 THR C CA 1
ATOM 7489 C C . THR C 1 253 ? -36.997 -38.261 4.934 1.00 66.11 253 THR C C 1
ATOM 7490 O O . THR C 1 253 ? -36.883 -39.250 4.192 1.00 66.57 253 THR C O 1
ATOM 7494 N N . ILE C 1 254 ? -38.143 -37.607 5.141 1.00 67.09 254 ILE C N 1
ATOM 7495 C CA . ILE C 1 254 ? -39.294 -37.728 4.261 1.00 68.04 254 ILE C CA 1
ATOM 7496 C C . ILE C 1 254 ? -38.756 -37.252 2.967 1.00 68.61 254 ILE C C 1
ATOM 7497 O O . ILE C 1 254 ? -38.019 -36.251 2.934 1.00 68.78 254 ILE C O 1
ATOM 7502 N N . VAL C 1 255 ? -39.166 -37.870 1.910 1.00 69.19 255 VAL C N 1
ATOM 7503 C CA . VAL C 1 255 ? -38.693 -37.278 0.684 1.00 70.09 255 VAL C CA 1
ATOM 7504 C C . VAL C 1 255 ? -39.708 -36.318 0.068 1.00 72.74 255 VAL C C 1
ATOM 7505 O O . VAL C 1 255 ? -39.914 -35.216 0.603 1.00 74.68 255 VAL C O 1
ATOM 7509 N N . GLY C 1 256 ? -40.330 -36.691 -1.028 1.00 75.71 256 GLY C N 1
ATOM 7510 C CA . GLY C 1 256 ? -40.906 -35.685 -1.920 1.00 75.44 256 GLY C CA 1
ATOM 7511 C C . GLY C 1 256 ? -41.988 -34.728 -1.448 1.00 75.74 256 GLY C C 1
ATOM 7512 O O . GLY C 1 256 ? -42.891 -34.429 -2.234 1.00 75.09 256 GLY C O 1
ATOM 7513 N N . SER C 1 257 ? -41.931 -34.194 -0.223 1.00 75.63 257 SER C N 1
ATOM 7514 C CA . SER C 1 257 ? -43.015 -33.302 0.180 1.00 76.39 257 SER C CA 1
ATOM 7515 C C . SER C 1 257 ? -42.956 -32.000 -0.613 1.00 75.62 257 SER C C 1
ATOM 7516 O O . SER C 1 257 ? -41.884 -31.569 -1.041 1.00 75.73 257 SER C O 1
ATOM 7519 N N . THR C 1 258 ? -44.123 -31.389 -0.809 1.00 73.85 258 THR C N 1
ATOM 7520 C CA . THR C 1 258 ? -44.227 -30.112 -1.504 1.00 69.25 258 THR C CA 1
ATOM 7521 C C . THR C 1 258 ? -45.042 -29.145 -0.611 1.00 66.89 258 THR C C 1
ATOM 7522 O O . THR C 1 258 ? -45.724 -29.563 0.336 1.00 66.09 258 THR C O 1
ATOM 7526 N N . SER C 1 259 ? -44.926 -27.847 -0.881 1.00 63.24 259 SER C N 1
ATOM 7527 C CA . SER C 1 259 ? -45.780 -26.847 -0.232 1.00 59.91 259 SER C CA 1
ATOM 7528 C C . SER C 1 259 ? -47.190 -26.931 -0.841 1.00 60.20 259 SER C C 1
ATOM 7529 O O . SER C 1 259 ? -47.466 -27.812 -1.654 1.00 61.27 259 SER C O 1
ATOM 7532 N N . GLY C 1 260 ? -48.093 -26.047 -0.423 1.00 57.97 260 GLY C N 1
ATOM 7533 C CA . GLY C 1 260 ? -49.491 -26.135 -0.805 1.00 53.38 260 GLY C CA 1
ATOM 7534 C C . GLY C 1 260 ? -49.858 -26.336 -2.268 1.00 51.56 260 GLY C C 1
ATOM 7535 O O . GLY C 1 260 ? -50.736 -27.159 -2.588 1.00 52.52 260 GLY C O 1
ATOM 7536 N N . GLY C 1 261 ? -49.252 -25.560 -3.161 1.00 47.81 261 GLY C N 1
ATOM 7537 C CA . GLY C 1 261 ? -49.553 -25.665 -4.611 1.00 44.69 261 GLY C CA 1
ATOM 7538 C C . GLY C 1 261 ? -50.514 -24.601 -5.149 1.00 41.71 261 GLY C C 1
ATOM 7539 O O . GLY C 1 261 ? -50.762 -24.546 -6.343 1.00 42.03 261 GLY C O 1
ATOM 7540 N N . THR C 1 262 ? -51.092 -23.783 -4.278 1.00 36.77 262 THR C N 1
ATOM 7541 C CA . THR C 1 262 ? -51.775 -22.589 -4.735 1.00 34.28 262 THR C CA 1
ATOM 7542 C C . THR C 1 262 ? -51.057 -21.359 -4.231 1.00 33.52 262 THR C C 1
ATOM 7543 O O . THR C 1 262 ? -50.818 -21.239 -3.036 1.00 32.47 262 THR C O 1
ATOM 7547 N N . MET C 1 263 ? -50.693 -20.465 -5.145 1.00 33.74 263 MET C N 1
ATOM 7548 C CA . MET C 1 263 ? -50.019 -19.239 -4.773 1.00 35.33 263 MET C CA 1
ATOM 7549 C C . MET C 1 263 ? -51.049 -18.108 -4.695 1.00 36.28 263 MET C C 1
ATOM 7550 O O . MET C 1 263 ? -52.027 -18.085 -5.451 1.00 35.63 263 MET C O 1
ATOM 7555 N N . ILE C 1 264 ? -50.850 -17.237 -3.707 1.00 37.34 264 ILE C N 1
ATOM 7556 C CA . ILE C 1 264 ? -51.532 -15.956 -3.580 1.00 37.60 264 ILE C CA 1
ATOM 7557 C C . ILE C 1 264 ? -50.462 -14.897 -3.917 1.00 38.93 264 ILE C C 1
ATOM 7558 O O . ILE C 1 264 ? -49.330 -14.948 -3.418 1.00 38.94 264 ILE C O 1
ATOM 7563 N N . SER C 1 265 ? -50.814 -13.993 -4.810 1.00 38.91 265 SER C N 1
ATOM 7564 C CA . SER C 1 265 ? -49.858 -13.072 -5.401 1.00 40.00 265 SER C CA 1
ATOM 7565 C C . SER C 1 265 ? -50.544 -11.736 -5.644 1.00 38.79 265 SER C C 1
ATOM 7566 O O . SER C 1 265 ? -51.722 -11.685 -5.921 1.00 38.07 265 SER C O 1
ATOM 7569 N N . THR C 1 266 ? -49.796 -10.653 -5.535 1.00 36.59 266 THR C N 1
ATOM 7570 C CA . THR C 1 266 ? -50.290 -9.348 -5.938 1.00 38.21 266 THR C CA 1
ATOM 7571 C C . THR C 1 266 ? -49.529 -8.925 -7.168 1.00 39.45 266 THR C C 1
ATOM 7572 O O . THR C 1 266 ? -49.537 -7.768 -7.506 1.00 41.64 266 THR C O 1
ATOM 7576 N N . SER C 1 267 ? -48.849 -9.865 -7.829 1.00 42.31 267 SER C N 1
ATOM 7577 C CA . SER C 1 267 ? -48.024 -9.545 -9.009 1.00 43.49 267 SER C CA 1
ATOM 7578 C C . SER C 1 267 ? -48.744 -9.803 -10.339 1.00 46.61 267 SER C C 1
ATOM 7579 O O . SER C 1 267 ? -48.238 -9.465 -11.417 1.00 46.32 267 SER C O 1
ATOM 7582 N N . THR C 1 268 ? -49.953 -10.371 -10.228 1.00 45.89 268 THR C N 1
ATOM 7583 C CA . THR C 1 268 ? -50.857 -10.566 -11.322 1.00 46.38 268 THR C CA 1
ATOM 7584 C C . THR C 1 268 ? -52.220 -10.043 -10.836 1.00 45.28 268 THR C C 1
ATOM 7585 O O . THR C 1 268 ? -52.579 -10.255 -9.673 1.00 42.58 268 THR C O 1
ATOM 7589 N N . PRO C 1 269 ? -52.993 -9.390 -11.723 1.00 44.98 269 PRO C N 1
ATOM 7590 C CA . PRO C 1 269 ? -54.329 -8.933 -11.347 1.00 44.39 269 PRO C CA 1
ATOM 7591 C C . PRO C 1 269 ? -55.426 -10.015 -11.271 1.00 45.09 269 PRO C C 1
ATOM 7592 O O . PRO C 1 269 ? -56.359 -9.904 -10.462 1.00 43.65 269 PRO C O 1
ATOM 7596 N N . HIS C 1 270 ? -55.333 -11.010 -12.148 1.00 44.49 270 HIS C N 1
ATOM 7597 C CA . HIS C 1 270 ? -56.330 -12.048 -12.284 1.00 44.70 270 HIS C CA 1
ATOM 7598 C C . HIS C 1 270 ? -55.856 -13.382 -11.782 1.00 43.43 270 HIS C C 1
ATOM 7599 O O . HIS C 1 270 ? -54.652 -13.602 -11.585 1.00 42.55 270 HIS C O 1
ATOM 7606 N N . MET C 1 271 ? -56.821 -14.275 -11.618 1.00 40.98 271 MET C N 1
ATOM 7607 C CA . MET C 1 271 ? -56.558 -15.669 -11.287 1.00 39.60 271 MET C CA 1
ATOM 7608 C C . MET C 1 271 ? -55.836 -16.290 -12.463 1.00 38.48 271 MET C C 1
ATOM 7609 O O . MET C 1 271 ? -56.193 -16.023 -13.605 1.00 38.28 271 MET C O 1
ATOM 7614 N N . VAL C 1 272 ? -54.821 -17.114 -12.185 1.00 37.02 272 VAL C N 1
ATOM 7615 C CA . VAL C 1 272 ? -54.110 -17.871 -13.233 1.00 36.27 272 VAL C CA 1
ATOM 7616 C C . VAL C 1 272 ? -54.207 -19.379 -12.944 1.00 34.88 272 VAL C C 1
ATOM 7617 O O . VAL C 1 272 ? -54.048 -19.794 -11.797 1.00 34.78 272 VAL C O 1
ATOM 7621 N N . LEU C 1 273 ? -54.462 -20.176 -13.976 1.00 33.86 273 LEU C N 1
ATOM 7622 C CA . LEU C 1 273 ? -54.536 -21.629 -13.840 1.00 34.30 273 LEU C CA 1
ATOM 7623 C C . LEU C 1 273 ? -53.678 -22.307 -14.877 1.00 34.84 273 LEU C C 1
ATOM 7624 O O . LEU C 1 273 ? -53.700 -21.920 -16.046 1.00 36.73 273 LEU C O 1
ATOM 7629 N N . GLN C 1 274 ? -52.980 -23.356 -14.466 1.00 34.88 274 GLN C N 1
ATOM 7630 C CA . GLN C 1 274 ? -52.268 -24.232 -15.377 1.00 36.24 274 GLN C CA 1
ATOM 7631 C C . GLN C 1 274 ? -53.201 -24.704 -16.497 1.00 39.34 274 GLN C C 1
ATOM 7632 O O . GLN C 1 274 ? -54.389 -25.034 -16.269 1.00 38.07 274 GLN C O 1
ATOM 7638 N N . GLN C 1 275 ? -52.658 -24.769 -17.715 1.00 40.92 275 GLN C N 1
ATOM 7639 C CA . GLN C 1 275 ? -53.501 -24.937 -18.903 1.00 42.95 275 GLN C CA 1
ATOM 7640 C C . GLN C 1 275 ? -54.566 -26.050 -18.755 1.00 43.46 275 GLN C C 1
ATOM 7641 O O . GLN C 1 275 ? -55.743 -25.802 -19.003 1.00 43.39 275 GLN C O 1
ATOM 7647 N N . SER C 1 276 ? -54.199 -27.237 -18.280 1.00 43.49 276 SER C N 1
ATOM 7648 C CA . SER C 1 276 ? -55.208 -28.295 -18.112 1.00 43.92 276 SER C CA 1
ATOM 7649 C C . SER C 1 276 ? -56.349 -27.942 -17.153 1.00 43.32 276 SER C C 1
ATOM 7650 O O . SER C 1 276 ? -57.515 -28.285 -17.408 1.00 43.33 276 SER C O 1
ATOM 7653 N N . VAL C 1 277 ? -55.998 -27.309 -16.040 1.00 40.71 277 VAL C N 1
ATOM 7654 C CA . VAL C 1 277 ? -56.973 -26.821 -15.088 1.00 40.38 277 VAL C CA 1
ATOM 7655 C C . VAL C 1 277 ? -57.809 -25.687 -15.723 1.00 40.16 277 VAL C C 1
ATOM 7656 O O . VAL C 1 277 ? -59.028 -25.637 -15.557 1.00 38.78 277 VAL C O 1
ATOM 7660 N N . TYR C 1 278 ? -57.127 -24.788 -16.433 1.00 39.84 278 TYR C N 1
ATOM 7661 C CA . TYR C 1 278 ? -57.771 -23.707 -17.159 1.00 41.06 278 TYR C CA 1
ATOM 7662 C C . TYR C 1 278 ? -58.887 -24.209 -18.060 1.00 43.20 278 TYR C C 1
ATOM 7663 O O . TYR C 1 278 ? -60.008 -23.692 -18.004 1.00 42.94 278 TYR C O 1
ATOM 7672 N N . GLN C 1 279 ? -58.597 -25.210 -18.873 1.00 44.47 279 GLN C N 1
ATOM 7673 C CA . GLN C 1 279 ? -59.591 -25.707 -19.813 1.00 47.52 279 GLN C CA 1
ATOM 7674 C C . GLN C 1 279 ? -60.780 -26.355 -19.071 1.00 46.89 279 GLN C C 1
ATOM 7675 O O . GLN C 1 279 ? -61.920 -26.096 -19.401 1.00 48.45 279 GLN C O 1
ATOM 7681 N N . ALA C 1 280 ? -60.494 -27.193 -18.079 1.00 44.92 280 ALA C N 1
ATOM 7682 C CA . ALA C 1 280 ? -61.533 -27.779 -17.242 1.00 44.66 280 ALA C CA 1
ATOM 7683 C C . ALA C 1 280 ? -62.420 -26.688 -16.642 1.00 43.20 280 ALA C C 1
ATOM 7684 O O . ALA C 1 280 ? -63.630 -26.793 -16.684 1.00 43.95 280 ALA C O 1
ATOM 7686 N N . PHE C 1 281 ? -61.793 -25.647 -16.092 1.00 41.96 281 PHE C N 1
ATOM 7687 C CA . PHE C 1 281 ? -62.488 -24.565 -15.389 1.00 40.90 281 PHE C CA 1
ATOM 7688 C C . PHE C 1 281 ? -63.442 -23.812 -16.303 1.00 42.21 281 PHE C C 1
ATOM 7689 O O . PHE C 1 281 ? -64.605 -23.592 -15.954 1.00 41.80 281 PHE C O 1
ATOM 7697 N N . THR C 1 282 ? -62.907 -23.378 -17.449 1.00 42.90 282 THR C N 1
ATOM 7698 C CA . THR C 1 282 ? -63.688 -22.684 -18.471 1.00 44.54 282 THR C CA 1
ATOM 7699 C C . THR C 1 282 ? -64.831 -23.508 -19.018 1.00 45.61 282 THR C C 1
ATOM 7700 O O . THR C 1 282 ? -65.915 -22.963 -19.203 1.00 47.20 282 THR C O 1
ATOM 7704 N N . GLN C 1 283 ? -64.607 -24.792 -19.304 1.00 46.67 283 GLN C N 1
ATOM 7705 C CA . GLN C 1 283 ? -65.709 -25.695 -19.730 1.00 48.37 283 GLN C CA 1
ATOM 7706 C C . GLN C 1 283 ? -66.841 -25.771 -18.680 1.00 47.54 283 GLN C C 1
ATOM 7707 O O . GLN C 1 283 ? -68.052 -25.707 -19.040 1.00 46.62 283 GLN C O 1
ATOM 7713 N N . VAL C 1 284 ? -66.467 -25.895 -17.403 1.00 44.23 284 VAL C N 1
ATOM 7714 C CA . VAL C 1 284 ? -67.451 -25.988 -16.332 1.00 44.84 284 VAL C CA 1
ATOM 7715 C C . VAL C 1 284 ? -68.114 -24.639 -16.054 1.00 45.62 284 VAL C C 1
ATOM 7716 O O . VAL C 1 284 ? -69.325 -24.608 -15.842 1.00 47.38 284 VAL C O 1
ATOM 7720 N N . PHE C 1 285 ? -67.357 -23.529 -16.109 1.00 44.86 285 PHE C N 1
ATOM 7721 C CA . PHE C 1 285 ? -67.927 -22.191 -15.910 1.00 44.91 285 PHE C CA 1
ATOM 7722 C C . PHE C 1 285 ? -69.005 -21.999 -16.964 1.00 47.84 285 PHE C C 1
ATOM 7723 O O . PHE C 1 285 ? -70.155 -21.764 -16.633 1.00 47.68 285 PHE C O 1
ATOM 7731 N N . ALA C 1 286 ? -68.615 -22.122 -18.232 1.00 49.48 286 ALA C N 1
ATOM 7732 C CA . ALA C 1 286 ? -69.537 -22.002 -19.365 1.00 50.68 286 ALA C CA 1
ATOM 7733 C C . ALA C 1 286 ? -70.787 -22.857 -19.201 1.00 51.36 286 ALA C C 1
ATOM 7734 O O . ALA C 1 286 ? -71.878 -22.398 -19.509 1.00 53.36 286 ALA C O 1
ATOM 7736 N N . GLN C 1 287 ? -70.634 -24.084 -18.713 1.00 51.05 287 GLN C N 1
ATOM 7737 C CA . GLN C 1 287 ? -71.766 -24.994 -18.550 1.00 53.06 287 GLN C CA 1
ATOM 7738 C C . GLN C 1 287 ? -72.785 -24.514 -17.520 1.00 54.35 287 GLN C C 1
ATOM 7739 O O . GLN C 1 287 ? -73.912 -24.997 -17.520 1.00 54.43 287 GLN C O 1
ATOM 7745 N N . GLN C 1 288 ? -72.386 -23.576 -16.650 1.00 53.14 288 GLN C N 1
ATOM 7746 C CA . GLN C 1 288 ? -73.308 -23.018 -15.664 1.00 54.22 288 GLN C CA 1
ATOM 7747 C C . GLN C 1 288 ? -74.179 -21.879 -16.219 1.00 58.23 288 GLN C C 1
ATOM 7748 O O . GLN C 1 288 ? -75.034 -21.340 -15.500 1.00 57.80 288 GL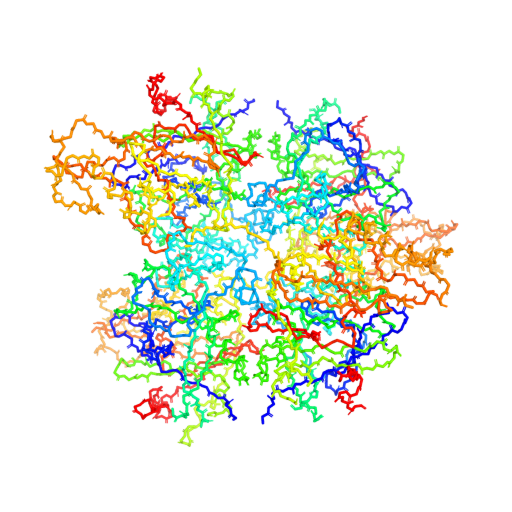N C O 1
ATOM 7754 N N . LEU C 1 289 ? -73.980 -21.551 -17.498 1.00 60.26 289 LEU C N 1
ATOM 7755 C CA . LEU C 1 289 ? -74.695 -20.472 -18.169 1.00 62.52 289 LEU C CA 1
ATOM 7756 C C . LEU C 1 289 ? -75.225 -20.933 -19.532 1.00 65.46 289 LEU C C 1
ATOM 7757 O O . LEU C 1 289 ? -74.877 -22.025 -20.009 1.00 64.20 289 LEU C O 1
ATOM 7762 N N . PRO C 1 290 ? -76.113 -20.124 -20.155 1.00 70.73 290 PRO C N 1
ATOM 7763 C CA . PRO C 1 290 ? -76.698 -20.590 -21.410 1.00 71.67 290 PRO C CA 1
ATOM 7764 C C . PRO C 1 290 ? -75.686 -20.434 -22.536 1.00 72.89 290 PRO C C 1
ATOM 7765 O O . PRO C 1 290 ? -75.137 -19.340 -22.700 1.00 71.32 290 PRO C O 1
ATOM 7769 N N . LYS C 1 291 ? -75.444 -21.515 -23.286 1.00 74.86 291 LYS C N 1
ATOM 7770 C CA . LYS C 1 291 ? -74.490 -21.526 -24.421 1.00 76.97 291 LYS C CA 1
ATOM 7771 C C . LYS C 1 291 ? -74.657 -20.316 -25.337 1.00 78.45 291 LYS C C 1
ATOM 7772 O O . LYS C 1 291 ? -73.683 -19.813 -25.901 1.00 79.79 291 LYS C O 1
ATOM 7778 N N . GLN C 1 292 ? -75.895 -19.854 -25.453 1.00 78.82 292 GLN C N 1
ATOM 7779 C CA . GLN C 1 292 ? -76.249 -18.722 -26.304 1.00 82.25 292 GLN C CA 1
ATOM 7780 C C . GLN C 1 292 ? -75.719 -17.376 -25.805 1.00 80.38 292 GLN C C 1
ATOM 7781 O O . GLN C 1 292 ? -75.586 -16.440 -26.588 1.00 80.38 292 GLN C O 1
ATOM 7787 N N . ALA C 1 293 ? -75.423 -17.279 -24.511 1.00 79.65 293 ALA C N 1
ATOM 7788 C CA . ALA C 1 293 ? -74.928 -16.025 -23.930 1.00 78.38 293 ALA C CA 1
ATOM 7789 C C . ALA C 1 293 ? -73.485 -15.733 -24.336 1.00 76.76 293 ALA C C 1
ATOM 7790 O O . ALA C 1 293 ? -73.042 -14.592 -24.269 1.00 75.65 293 ALA C O 1
ATOM 7792 N N . GLN C 1 294 ? -72.761 -16.767 -24.755 1.00 77.57 294 GLN C N 1
ATOM 7793 C CA . GLN C 1 294 ? -71.363 -16.622 -25.173 1.00 77.16 294 GLN C CA 1
ATOM 7794 C C . GLN C 1 294 ? -71.236 -15.655 -26.339 1.00 78.72 294 GLN C C 1
ATOM 7795 O O . GLN C 1 294 ? -72.182 -15.477 -27.121 1.00 79.77 294 GLN C O 1
ATOM 7801 N N . VAL C 1 295 ? -70.075 -15.022 -26.439 1.00 77.23 295 VAL C N 1
ATOM 7802 C CA . VAL C 1 295 ? -69.792 -14.110 -27.546 1.00 79.84 295 VAL C CA 1
ATOM 7803 C C . VAL C 1 295 ? -68.336 -14.196 -27.995 1.00 80.54 295 VAL C C 1
ATOM 7804 O O . VAL C 1 295 ? -67.498 -14.811 -27.330 1.00 78.17 295 VAL C O 1
ATOM 7808 N N . LYS C 1 296 ? -68.059 -13.576 -29.139 1.00 83.35 296 LYS C N 1
ATOM 7809 C CA . LYS C 1 296 ? -66.701 -13.480 -29.679 1.00 84.18 296 LYS C CA 1
ATOM 7810 C C . LYS C 1 296 ? -65.725 -13.094 -28.577 1.00 83.61 296 LYS C C 1
ATOM 7811 O O . LYS C 1 296 ? -65.978 -12.161 -27.810 1.00 81.87 296 LYS C O 1
ATOM 7817 N N . SER C 1 297 ? -64.614 -13.823 -28.506 1.00 83.92 297 SER C N 1
ATOM 7818 C CA . SER C 1 297 ? -63.596 -13.566 -27.507 1.00 84.78 297 SER C CA 1
ATOM 7819 C C . SER C 1 297 ? -62.922 -12.206 -27.745 1.00 84.43 297 SER C C 1
ATOM 7820 O O . SER C 1 297 ? -62.846 -11.718 -28.878 1.00 87.66 297 SER C O 1
ATOM 7823 N N . VAL C 1 298 ? -62.450 -11.610 -26.657 1.00 81.23 298 VAL C N 1
ATOM 7824 C CA . VAL C 1 298 ? -61.906 -10.256 -26.650 1.00 80.28 298 VAL C CA 1
ATOM 7825 C C . VAL C 1 298 ? -60.614 -10.270 -25.842 1.00 79.20 298 VAL C C 1
ATOM 7826 O O . VAL C 1 298 ? -60.663 -10.486 -24.625 1.00 77.19 298 VAL C O 1
ATOM 7830 N N . ALA C 1 299 ? -59.471 -10.052 -26.500 1.00 78.58 299 ALA C N 1
ATOM 7831 C CA . ALA C 1 299 ? -58.164 -10.053 -25.807 1.00 76.07 299 ALA C CA 1
ATOM 7832 C C . ALA C 1 299 ? -58.148 -8.994 -24.693 1.00 73.88 299 ALA C C 1
ATOM 7833 O O . ALA C 1 299 ? -58.714 -7.922 -24.863 1.00 75.97 299 ALA C O 1
ATOM 7835 N N . PRO C 1 300 ? -57.498 -9.280 -23.551 1.00 71.61 300 PRO C N 1
ATOM 7836 C CA . PRO C 1 300 ? -56.650 -10.426 -23.189 1.00 69.71 300 PRO C CA 1
ATOM 7837 C C . PRO C 1 300 ? -57.388 -11.676 -22.685 1.00 69.04 300 PRO C C 1
ATOM 7838 O O . PRO C 1 300 ? -56.752 -12.566 -22.105 1.00 69.28 300 PRO C O 1
ATOM 7842 N N . PHE C 1 301 ? -58.698 -11.762 -22.923 1.00 67.76 301 PHE C N 1
ATOM 7843 C CA . PHE C 1 301 ? -59.505 -12.844 -22.369 1.00 65.49 301 PHE C CA 1
ATOM 7844 C C . PHE C 1 301 ? -59.878 -13.918 -23.378 1.00 65.47 301 PHE C C 1
ATOM 7845 O O . PHE C 1 301 ? -59.734 -13.742 -24.597 1.00 67.35 301 PHE C O 1
ATOM 7853 N N . GLY C 1 302 ? -60.352 -15.037 -22.841 1.00 64.10 302 GLY C N 1
ATOM 7854 C CA . GLY C 1 302 ? -60.722 -16.208 -23.638 1.00 65.16 302 GLY C CA 1
ATOM 7855 C C . GLY C 1 302 ? -62.164 -16.666 -23.509 1.00 65.04 302 GLY C C 1
ATOM 7856 O O . GLY C 1 302 ? -62.625 -17.485 -24.307 1.00 64.68 302 GLY C O 1
ATOM 7857 N N . LEU C 1 303 ? -62.884 -16.165 -22.508 1.00 64.64 303 LEU C N 1
ATOM 7858 C CA . LEU C 1 303 ? -64.291 -16.570 -22.301 1.00 64.11 303 LEU C CA 1
ATOM 7859 C C . LEU C 1 303 ? -65.130 -15.364 -21.930 1.00 62.38 303 LEU C C 1
ATOM 7860 O O . LEU C 1 303 ? -65.022 -14.833 -20.825 1.00 60.35 303 LEU C O 1
ATOM 7865 N N . CYS C 1 304 ? -65.979 -14.959 -22.870 1.00 62.86 304 CYS C N 1
ATOM 7866 C CA . CYS C 1 304 ? -66.700 -13.702 -22.791 1.00 61.82 304 CYS C CA 1
ATOM 7867 C C . CYS C 1 304 ? -68.172 -13.910 -23.093 1.00 63.02 304 CYS C C 1
ATOM 7868 O O . CYS C 1 304 ? -68.550 -14.836 -23.815 1.00 61.11 304 CYS C O 1
ATOM 7871 N N . PHE C 1 305 ? -68.988 -13.017 -22.547 1.00 63.57 305 PHE C N 1
ATOM 7872 C CA . PHE C 1 305 ? -70.428 -13.186 -22.542 1.00 65.53 305 PHE C CA 1
ATOM 7873 C C . PHE C 1 305 ? -71.163 -11.933 -22.931 1.00 66.99 305 PHE C C 1
ATOM 7874 O O . PHE C 1 305 ? -70.725 -10.815 -22.629 1.00 66.65 305 PHE C O 1
ATOM 7882 N N . ASN C 1 306 ? -72.301 -12.139 -23.592 1.00 68.28 306 ASN C N 1
ATOM 7883 C CA . ASN C 1 306 ? -73.287 -11.090 -23.738 1.00 71.21 306 ASN C CA 1
ATOM 7884 C C . ASN C 1 306 ? -73.794 -10.700 -22.356 1.00 71.65 306 ASN C C 1
ATOM 7885 O O . ASN C 1 306 ? -74.622 -11.393 -21.762 1.00 70.74 306 ASN C O 1
ATOM 7890 N N . SER C 1 307 ? -73.255 -9.602 -21.835 1.00 73.08 307 SER C N 1
ATOM 7891 C CA . SER C 1 307 ? -73.810 -8.969 -20.651 1.00 75.45 307 SER C CA 1
ATOM 7892 C C . SER C 1 307 ? -75.243 -8.596 -21.031 1.00 81.23 307 SER C C 1
ATOM 7893 O O . SER C 1 307 ? -75.513 -8.308 -22.204 1.00 83.00 307 SER C O 1
ATOM 7896 N N . ASN C 1 308 ? -76.164 -8.629 -20.070 1.00 84.02 308 ASN C N 1
ATOM 7897 C CA . ASN C 1 308 ? -77.616 -8.432 -20.340 1.00 85.87 308 ASN C CA 1
ATOM 7898 C C . ASN C 1 308 ? -78.364 -9.739 -20.655 1.00 85.83 308 ASN C C 1
ATOM 7899 O O . ASN C 1 308 ? -79.583 -9.809 -20.488 1.00 85.46 308 ASN C O 1
ATOM 7904 N N . LYS C 1 309 ? -77.637 -10.760 -21.113 1.00 84.13 309 LYS C N 1
ATOM 7905 C CA . LYS C 1 309 ? -78.179 -12.120 -21.234 1.00 83.47 309 LYS C CA 1
ATOM 7906 C C . LYS C 1 309 ? -77.847 -12.994 -20.006 1.00 81.95 309 LYS C C 1
ATOM 7907 O O . LYS C 1 309 ? -78.212 -14.172 -19.964 1.00 83.08 309 LYS C O 1
ATOM 7913 N N . ILE C 1 310 ? -77.169 -12.401 -19.022 1.00 79.32 310 ILE C N 1
ATOM 7914 C CA . ILE C 1 310 ? -76.838 -13.058 -17.755 1.00 77.06 310 ILE C CA 1
ATOM 7915 C C . ILE C 1 310 ? -77.420 -12.252 -16.594 1.00 76.91 310 ILE C C 1
ATOM 7916 O O . ILE C 1 310 ? -77.155 -11.049 -16.465 1.00 77.44 310 ILE C O 1
ATOM 7921 N N . ASN C 1 311 ? -78.212 -12.912 -15.752 1.00 75.90 311 ASN C N 1
ATOM 7922 C CA . ASN C 1 311 ? -78.613 -12.317 -14.472 1.00 75.86 311 ASN C CA 1
ATOM 7923 C C . ASN C 1 311 ? -77.618 -12.638 -13.353 1.00 71.90 311 ASN C C 1
ATOM 7924 O O . ASN C 1 311 ? -77.220 -11.729 -12.626 1.00 72.17 311 ASN C O 1
ATOM 7929 N N . ALA C 1 312 ? -77.204 -13.908 -13.225 1.00 68.36 312 ALA C N 1
ATOM 7930 C CA . ALA C 1 312 ? -76.225 -14.309 -12.192 1.00 62.67 312 ALA C CA 1
ATOM 7931 C C . ALA C 1 312 ? -75.074 -15.166 -12.711 1.00 58.81 312 ALA C C 1
ATOM 7932 O O . ALA C 1 312 ? -75.271 -16.110 -13.456 1.00 58.18 312 ALA C O 1
ATOM 7934 N N . TYR C 1 313 ? -73.863 -14.820 -12.286 1.00 55.71 313 TYR C N 1
ATOM 7935 C CA . TYR C 1 313 ? -72.656 -15.576 -12.640 1.00 53.54 313 TYR C CA 1
ATOM 7936 C C . TYR C 1 313 ? -72.394 -16.674 -11.593 1.00 49.86 313 TYR C C 1
ATOM 7937 O O . TYR C 1 313 ? -72.715 -16.478 -10.427 1.00 48.45 313 TYR C O 1
ATOM 7946 N N . PRO C 1 314 ? -71.807 -17.827 -12.007 1.00 47.94 314 PRO C N 1
ATOM 7947 C CA . PRO C 1 314 ? -71.539 -18.934 -11.084 1.00 46.08 314 PRO C CA 1
ATOM 7948 C C . PRO C 1 314 ? -70.611 -18.548 -9.951 1.00 44.55 314 PRO C C 1
ATOM 7949 O O . PRO C 1 314 ? -69.679 -17.793 -10.161 1.00 43.91 314 PRO C O 1
ATOM 7953 N N . SER C 1 315 ? -70.820 -19.084 -8.758 1.00 43.55 315 SER C N 1
ATOM 7954 C CA . SER C 1 315 ? -69.834 -18.879 -7.689 1.00 41.79 315 SER C CA 1
ATOM 7955 C C . SER C 1 315 ? -68.706 -19.870 -7.805 1.00 40.32 315 SER C C 1
ATOM 7956 O O . SER C 1 315 ? -68.891 -21.006 -8.206 1.00 39.62 315 SER C O 1
ATOM 7959 N N . VAL C 1 316 ? -67.505 -19.431 -7.468 1.00 38.91 316 VAL C N 1
ATOM 7960 C CA . VAL C 1 316 ? -66.350 -20.306 -7.482 1.00 38.80 316 VAL C CA 1
ATOM 7961 C C . VAL C 1 316 ? -65.964 -20.549 -6.017 1.00 38.72 316 VAL C C 1
ATOM 7962 O O . VAL C 1 316 ? -65.821 -19.602 -5.255 1.00 38.53 316 VAL C O 1
ATOM 7966 N N . ASP C 1 317 ? -65.914 -21.810 -5.610 1.00 39.42 317 ASP C N 1
ATOM 7967 C CA . ASP C 1 317 ? -65.551 -22.170 -4.247 1.00 40.28 317 ASP C CA 1
ATOM 7968 C C . ASP C 1 317 ? -64.232 -22.908 -4.313 1.00 39.42 317 ASP C C 1
ATOM 7969 O O . ASP C 1 317 ? -64.123 -23.915 -5.005 1.00 39.49 317 ASP C O 1
ATOM 7974 N N . LEU C 1 318 ? -63.242 -22.399 -3.603 1.00 37.63 318 LEU C N 1
ATOM 7975 C CA . LEU C 1 318 ? -61.987 -23.109 -3.408 1.00 37.66 318 LEU C CA 1
ATOM 7976 C C . LEU C 1 318 ? -61.987 -23.783 -2.036 1.00 36.91 318 LEU C C 1
ATOM 7977 O O . LEU C 1 318 ? -61.869 -23.105 -1.031 1.00 36.32 318 LEU C O 1
ATOM 7982 N N . VAL C 1 319 ? -62.134 -25.103 -2.005 1.00 37.70 319 VAL C N 1
ATOM 7983 C CA . VAL C 1 319 ? -62.138 -25.858 -0.763 1.00 38.84 319 VAL C CA 1
ATOM 7984 C C . VAL C 1 319 ? -60.681 -26.092 -0.357 1.00 40.53 319 VAL C C 1
ATOM 7985 O O . VAL C 1 319 ? -59.918 -26.697 -1.102 1.00 39.65 319 VAL C O 1
ATOM 7989 N N . MET C 1 320 ? -60.320 -25.640 0.839 1.00 41.77 320 MET C N 1
ATOM 7990 C CA . MET C 1 320 ? -58.934 -25.604 1.244 1.00 42.99 320 MET C CA 1
ATOM 7991 C C . MET C 1 320 ? -58.513 -26.826 2.040 1.00 43.92 320 MET C C 1
ATOM 7992 O O . MET C 1 320 ? -59.261 -27.332 2.855 1.00 42.16 320 MET C O 1
ATOM 7997 N N . ASP C 1 321 ? -57.279 -27.266 1.804 1.00 44.18 321 ASP C N 1
ATOM 7998 C CA . ASP C 1 321 ? -56.577 -28.201 2.680 1.00 43.97 321 ASP C CA 1
ATOM 7999 C C . ASP C 1 321 ? -57.003 -29.654 2.536 1.00 45.12 321 ASP C C 1
ATOM 8000 O O . ASP C 1 321 ? -56.151 -30.508 2.273 1.00 43.21 321 ASP C O 1
ATOM 8005 N N . LYS C 1 322 ? -58.300 -29.932 2.735 1.00 44.87 322 LYS C N 1
ATOM 8006 C CA . LYS C 1 322 ? -58.866 -31.292 2.681 1.00 46.98 322 LYS C CA 1
ATOM 8007 C C . LYS C 1 322 ? -60.275 -31.235 2.087 1.00 47.79 322 LYS C C 1
ATOM 8008 O O . LYS C 1 322 ? -60.907 -30.178 2.131 1.00 46.32 322 LYS C O 1
ATOM 8014 N N . PRO C 1 323 ? -60.828 -32.397 1.665 1.00 48.60 323 PRO C N 1
ATOM 8015 C CA . PRO C 1 323 ? -62.101 -32.378 0.925 1.00 49.27 323 PRO C CA 1
ATOM 8016 C C . PRO C 1 323 ? -63.255 -31.766 1.687 1.00 50.08 323 PRO C C 1
ATOM 8017 O O . PRO C 1 323 ? -64.247 -31.366 1.068 1.00 50.24 323 PRO C O 1
ATOM 8021 N N . ASN C 1 324 ? -63.119 -31.681 3.013 1.00 49.77 324 ASN C N 1
ATOM 8022 C CA . ASN C 1 324 ? -64.114 -31.035 3.848 1.00 49.88 324 ASN C CA 1
ATOM 8023 C C . ASN C 1 324 ? -63.542 -29.908 4.719 1.00 48.59 324 ASN C C 1
ATOM 8024 O O . ASN C 1 324 ? -64.003 -29.680 5.834 1.00 46.92 324 ASN C O 1
ATOM 8029 N N . GLY C 1 325 ? -62.523 -29.219 4.198 1.00 47.73 325 GLY C N 1
ATOM 8030 C CA . GLY C 1 325 ? -61.905 -28.097 4.888 1.00 45.43 325 GLY C CA 1
ATOM 8031 C C . GLY C 1 325 ? -62.720 -26.843 4.669 1.00 45.99 325 GLY C C 1
ATOM 8032 O O . GLY C 1 325 ? -63.774 -26.902 4.053 1.00 45.91 325 GLY C O 1
ATOM 8033 N N . PRO C 1 326 ? -62.220 -25.697 5.142 1.00 45.15 326 PRO C N 1
ATOM 8034 C CA . PRO C 1 326 ? -62.896 -24.424 4.977 1.00 44.72 326 PRO C CA 1
ATOM 8035 C C . PRO C 1 326 ? -62.865 -23.943 3.542 1.00 44.03 326 PRO C C 1
ATOM 8036 O O . PRO C 1 326 ? -61.979 -24.326 2.786 1.00 44.33 326 PRO C O 1
ATOM 8040 N N . VAL C 1 327 ? -63.826 -23.092 3.191 1.00 42.49 327 VAL C N 1
ATOM 8041 C CA . VAL C 1 327 ? -64.041 -22.711 1.799 1.00 41.34 327 VAL C CA 1
ATOM 8042 C C . VAL C 1 327 ? -63.799 -21.229 1.551 1.00 40.80 327 VAL C C 1
ATOM 8043 O O . VAL C 1 327 ? -64.401 -20.376 2.190 1.00 42.79 327 VAL C O 1
ATOM 8047 N N . TRP C 1 328 ? -62.942 -20.945 0.578 1.00 41.30 328 TRP C N 1
ATOM 8048 C CA . TRP C 1 328 ? -62.673 -19.601 0.108 1.00 41.48 328 TRP C CA 1
ATOM 8049 C C . TRP C 1 328 ? -63.618 -19.398 -1.044 1.00 41.02 328 TRP C C 1
ATOM 8050 O O . TRP C 1 328 ? -63.402 -19.962 -2.104 1.00 39.15 328 TRP C O 1
ATOM 8061 N N . ARG C 1 329 ? -64.688 -18.637 -0.838 1.00 43.36 329 ARG C N 1
ATOM 8062 C CA . ARG C 1 329 ? -65.702 -18.447 -1.894 1.00 45.48 329 ARG C CA 1
ATOM 8063 C C . ARG C 1 329 ? -65.533 -17.145 -2.684 1.00 45.52 329 ARG C C 1
ATOM 8064 O O . ARG C 1 329 ? -65.361 -16.081 -2.104 1.00 47.83 329 ARG C O 1
ATOM 8072 N N . ILE C 1 330 ? -65.531 -17.234 -4.012 1.00 44.86 330 ILE C N 1
ATOM 8073 C CA . ILE C 1 330 ? -65.531 -16.052 -4.882 1.00 44.82 330 ILE C CA 1
ATOM 8074 C C . ILE C 1 330 ? -66.877 -15.888 -5.607 1.00 47.31 330 ILE C C 1
ATOM 8075 O O . ILE C 1 330 ? -67.315 -16.812 -6.304 1.00 49.48 330 ILE C O 1
ATOM 8080 N N . SER C 1 331 ? -67.535 -14.736 -5.466 1.00 47.45 331 SER C N 1
ATOM 8081 C CA . SER C 1 331 ? -68.745 -14.457 -6.261 1.00 50.11 331 SER C CA 1
ATOM 8082 C C . SER C 1 331 ? -68.380 -14.356 -7.726 1.00 49.86 331 SER C C 1
ATOM 8083 O O . SER C 1 331 ? -67.344 -13.813 -8.058 1.00 49.63 331 SER C O 1
ATOM 8086 N N . GLY C 1 332 ? -69.254 -14.821 -8.605 1.00 51.30 332 GLY C N 1
ATOM 8087 C CA . GLY C 1 332 ? -68.939 -14.837 -10.036 1.00 52.40 332 GLY C CA 1
ATOM 8088 C C . GLY C 1 332 ? -68.730 -13.449 -10.607 1.00 53.93 332 GLY C C 1
ATOM 8089 O O . GLY C 1 332 ? -67.827 -13.248 -11.407 1.00 51.94 332 GLY C O 1
ATOM 8090 N N . GLU C 1 333 ? -69.591 -12.507 -10.200 1.00 56.67 333 GLU C N 1
ATOM 8091 C CA . GLU C 1 333 ? -69.471 -11.069 -10.543 1.00 58.94 333 GLU C CA 1
ATOM 8092 C C . GLU C 1 333 ? -68.055 -10.522 -10.311 1.00 58.14 333 GLU C C 1
ATOM 8093 O O . GLU C 1 333 ? -67.541 -9.730 -11.107 1.00 57.93 333 GLU C O 1
ATOM 8099 N N . ASP C 1 334 ? -67.439 -10.951 -9.213 1.00 56.16 334 ASP C N 1
ATOM 8100 C CA . ASP C 1 334 ? -66.137 -10.466 -8.814 1.00 55.72 334 ASP C CA 1
ATOM 8101 C C . ASP C 1 334 ? -65.003 -11.057 -9.644 1.00 55.17 334 ASP C C 1
ATOM 8102 O O . ASP C 1 334 ? -63.918 -10.489 -9.680 1.00 55.98 334 ASP C O 1
ATOM 8107 N N . LEU C 1 335 ? -65.265 -12.162 -10.335 1.00 53.84 335 LEU C N 1
ATOM 8108 C CA . LEU C 1 335 ? -64.270 -12.821 -11.182 1.00 51.49 335 LEU C CA 1
ATOM 8109 C C . LEU C 1 335 ? -64.397 -12.345 -12.626 1.00 52.52 335 LEU C C 1
ATOM 8110 O O . LEU C 1 335 ? -63.635 -12.756 -13.496 1.00 50.02 335 LEU C O 1
ATOM 8115 N N . MET C 1 336 ? -65.406 -11.508 -12.876 1.00 54.30 336 MET C N 1
ATOM 8116 C CA . MET C 1 336 ? -65.727 -11.062 -14.222 1.00 54.44 336 MET C CA 1
ATOM 8117 C C . MET C 1 336 ? -65.181 -9.670 -14.453 1.00 56.40 336 MET C C 1
ATOM 8118 O O . MET C 1 336 ? -65.093 -8.855 -13.539 1.00 54.61 336 MET C O 1
ATOM 8123 N N . VAL C 1 337 ? -64.798 -9.419 -15.697 1.00 60.59 337 VAL C N 1
ATOM 8124 C CA . VAL C 1 337 ? -64.317 -8.109 -16.122 1.00 63.65 337 VAL C CA 1
ATOM 8125 C C . VAL C 1 337 ? -65.161 -7.618 -17.315 1.00 67.22 337 VAL C C 1
ATOM 8126 O O . VAL C 1 337 ? -65.563 -8.427 -18.157 1.00 70.50 337 VAL C O 1
ATOM 8130 N N . GLN C 1 338 ? -65.456 -6.319 -17.390 1.00 69.71 338 GLN C N 1
ATOM 8131 C CA . GLN C 1 338 ? -66.182 -5.774 -18.554 1.00 71.85 338 GLN C CA 1
ATOM 8132 C C . GLN C 1 338 ? -65.208 -5.154 -19.557 1.00 73.15 338 GLN C C 1
ATOM 8133 O O . GLN C 1 338 ? -64.592 -4.125 -19.292 1.00 71.17 338 GLN C O 1
ATOM 8139 N N . ALA C 1 339 ? -65.097 -5.795 -20.720 1.00 76.19 339 ALA C N 1
ATOM 8140 C CA . ALA C 1 339 ? -64.112 -5.430 -21.742 1.00 79.00 339 ALA C CA 1
ATOM 8141 C C . ALA C 1 339 ? -64.607 -4.316 -22.670 1.00 83.80 339 ALA C C 1
ATOM 8142 O O . ALA C 1 339 ? -63.969 -3.264 -22.784 1.00 85.30 339 ALA C O 1
ATOM 8144 N N . GLN C 1 340 ? -65.744 -4.575 -23.321 1.00 85.58 340 GLN C N 1
ATOM 8145 C CA . GLN C 1 340 ? -66.293 -3.763 -24.413 1.00 88.22 340 GLN C CA 1
ATOM 8146 C C . GLN C 1 340 ? -67.702 -3.309 -24.000 1.00 89.95 340 GLN C C 1
ATOM 8147 O O . GLN C 1 340 ? -68.069 -3.475 -22.837 1.00 91.01 340 GLN C O 1
ATOM 8153 N N . PRO C 1 341 ? -68.498 -2.726 -24.930 1.00 92.34 341 PRO C N 1
ATOM 8154 C CA . PRO C 1 341 ? -69.840 -2.237 -24.550 1.00 91.28 341 PRO C CA 1
ATOM 8155 C C . PRO C 1 341 ? -70.750 -3.244 -23.838 1.00 87.26 341 PRO C C 1
ATOM 8156 O O . PRO C 1 341 ? -71.046 -3.059 -22.656 1.00 86.31 341 PRO C O 1
ATOM 8160 N N . GLY C 1 342 ? -71.178 -4.293 -24.532 1.00 83.12 342 GLY C N 1
ATOM 8161 C CA . GLY C 1 342 ? -72.112 -5.251 -23.943 1.00 82.29 342 GLY C CA 1
ATOM 8162 C C . GLY C 1 342 ? -71.509 -6.612 -23.672 1.00 78.92 342 GLY C C 1
ATOM 8163 O O . GLY C 1 342 ? -72.220 -7.618 -23.688 1.00 79.47 342 GLY C O 1
ATOM 8164 N N . VAL C 1 343 ? -70.209 -6.646 -23.397 1.00 76.22 343 VAL C N 1
ATOM 8165 C CA . VAL C 1 343 ? -69.477 -7.909 -23.298 1.00 73.73 343 VAL C CA 1
ATOM 8166 C C . VAL C 1 343 ? -68.570 -7.937 -22.082 1.00 70.18 343 VAL C C 1
ATOM 8167 O O . VAL C 1 343 ? -67.732 -7.064 -21.898 1.00 70.69 343 VAL C O 1
ATOM 8171 N N . THR C 1 344 ? -68.759 -8.973 -21.268 1.00 67.94 344 THR C N 1
ATOM 8172 C CA . THR C 1 344 ? -68.050 -9.145 -20.008 1.00 64.40 344 THR C CA 1
ATOM 8173 C C . THR C 1 344 ? -67.312 -10.479 -20.041 1.00 60.91 344 THR C C 1
ATOM 8174 O O . THR C 1 344 ? -67.850 -11.490 -20.483 1.00 60.60 344 THR C O 1
ATOM 8178 N N . CYS C 1 345 ? -66.055 -10.473 -19.604 1.00 59.08 345 CYS C N 1
ATOM 8179 C CA . CYS C 1 345 ? -65.199 -11.644 -19.763 1.00 55.85 345 CYS C CA 1
ATOM 8180 C C . CYS C 1 345 ? -64.742 -12.226 -18.430 1.00 51.76 345 CYS C C 1
ATOM 8181 O O . CYS C 1 345 ? -64.673 -11.535 -17.409 1.00 50.85 345 CYS C O 1
ATOM 8184 N N . LEU C 1 346 ? -64.449 -13.518 -18.460 1.00 48.89 346 LEU C N 1
ATOM 8185 C CA . LEU C 1 346 ? -63.985 -14.219 -17.273 1.00 47.18 346 LEU C CA 1
ATOM 8186 C C . LEU C 1 346 ? -62.545 -13.827 -16.978 1.00 47.13 346 LEU C C 1
ATOM 8187 O O . LEU C 1 346 ? -61.681 -13.897 -17.877 1.00 47.96 346 LEU C O 1
ATOM 8192 N N . GLY C 1 347 ? -62.306 -13.433 -15.724 1.00 45.53 347 GLY C N 1
ATOM 8193 C CA . GLY C 1 347 ? -60.986 -12.944 -15.257 1.00 44.76 347 GLY C CA 1
ATOM 8194 C C . GLY C 1 347 ? -60.117 -14.045 -14.689 1.00 42.87 347 GLY C C 1
ATOM 8195 O O . GLY C 1 347 ? -59.695 -14.027 -13.512 1.00 40.31 347 GLY C O 1
ATOM 8196 N N . VAL C 1 348 ? -59.869 -15.013 -15.559 1.00 43.50 348 VAL C N 1
ATOM 8197 C CA . VAL C 1 348 ? -59.093 -16.203 -15.255 1.00 42.95 348 VAL C CA 1
ATOM 8198 C C . VAL C 1 348 ? -58.183 -16.430 -16.460 1.00 43.57 348 VAL C C 1
ATOM 8199 O O . VAL C 1 348 ? -58.657 -16.573 -17.564 1.00 45.21 348 VAL C O 1
ATOM 8203 N N . MET C 1 349 ? -56.880 -16.388 -16.250 1.00 44.27 349 MET C N 1
ATOM 8204 C CA . MET C 1 349 ? -55.922 -16.524 -17.349 1.00 45.38 349 MET C CA 1
ATOM 8205 C C . MET C 1 349 ? -55.309 -17.909 -17.416 1.00 42.31 349 MET C C 1
ATOM 8206 O O . MET C 1 349 ? -55.216 -18.597 -16.410 1.00 40.60 349 MET C O 1
ATOM 8211 N N . ASN C 1 350 ? -54.917 -18.308 -18.627 1.00 42.23 350 ASN C N 1
ATOM 8212 C CA . ASN C 1 350 ? -54.228 -19.551 -18.864 1.00 42.73 350 ASN C CA 1
ATOM 8213 C C . ASN C 1 350 ? -52.720 -19.383 -18.623 1.00 43.28 350 ASN C C 1
ATOM 8214 O O . ASN C 1 350 ? -52.016 -18.752 -19.411 1.00 41.17 350 ASN C O 1
ATOM 8219 N N . GLY C 1 351 ? -52.254 -19.954 -17.518 1.00 43.31 351 GLY C N 1
ATOM 8220 C CA . GLY C 1 351 ? -50.849 -19.946 -17.164 1.00 42.45 351 GLY C CA 1
ATOM 8221 C C . GLY C 1 351 ? -49.984 -20.955 -17.911 1.00 43.21 351 GLY C C 1
ATOM 8222 O O . GLY C 1 351 ? -48.814 -21.109 -17.583 1.00 43.55 351 GLY C O 1
ATOM 8223 N N . GLY C 1 352 ? -50.543 -21.661 -18.891 1.00 43.84 352 GLY C N 1
ATOM 8224 C CA . GLY C 1 352 ? -49.744 -22.562 -19.730 1.00 43.77 352 GLY C CA 1
ATOM 8225 C C . GLY C 1 352 ? -49.343 -23.819 -18.985 1.00 43.58 352 GLY C C 1
ATOM 8226 O O . GLY C 1 352 ? -49.945 -24.149 -17.945 1.00 42.13 352 GLY C O 1
ATOM 8227 N N . MET C 1 353 ? -48.333 -24.523 -19.508 1.00 43.34 353 MET C N 1
ATOM 8228 C CA . MET C 1 353 ? -47.944 -25.826 -18.967 1.00 44.37 353 MET C CA 1
ATOM 8229 C C . MET C 1 353 ? -47.235 -25.739 -17.620 1.00 41.08 353 MET C C 1
ATOM 8230 O O . MET C 1 353 ? -47.414 -26.639 -16.789 1.00 39.40 353 MET C O 1
ATOM 8235 N N . GLN C 1 354 ? -46.411 -24.702 -17.426 1.00 39.13 354 GLN C N 1
ATOM 8236 C CA . GLN C 1 354 ? -45.545 -24.599 -16.251 1.00 38.89 354 GLN C CA 1
ATOM 8237 C C . GLN C 1 354 ? -45.575 -23.218 -15.546 1.00 38.02 354 GLN C C 1
ATOM 8238 O O . GLN C 1 354 ? -44.543 -22.553 -15.409 1.00 36.97 354 GLN C O 1
ATOM 8244 N N . PRO C 1 355 ? -46.757 -22.786 -15.105 1.00 37.28 355 PRO C N 1
ATOM 8245 C CA . PRO C 1 355 ? -46.779 -21.692 -14.129 1.00 37.24 355 PRO C CA 1
ATOM 8246 C C . PRO C 1 355 ? -46.094 -22.202 -12.854 1.00 36.79 355 PRO C C 1
ATOM 8247 O O . PRO C 1 355 ? -46.025 -23.390 -12.645 1.00 36.43 355 PRO C O 1
ATOM 8251 N N . ARG C 1 356 ? -45.642 -21.302 -12.000 1.00 39.54 356 ARG C N 1
ATOM 8252 C CA . ARG C 1 356 ? -45.027 -21.675 -10.729 1.00 41.70 356 ARG C CA 1
ATOM 8253 C C . ARG C 1 356 ? -45.944 -22.412 -9.793 1.00 41.46 356 ARG C C 1
ATOM 8254 O O . ARG C 1 356 ? -45.498 -23.262 -9.003 1.00 40.99 356 ARG C O 1
ATOM 8262 N N . ALA C 1 357 ? -47.222 -22.067 -9.859 1.00 38.45 357 ALA C N 1
ATOM 8263 C CA . ALA C 1 357 ? -48.218 -22.766 -9.104 1.00 38.61 357 ALA C CA 1
ATOM 8264 C C . ALA C 1 357 ? -49.359 -23.122 -10.047 1.00 38.16 357 ALA C C 1
ATOM 8265 O O . ALA C 1 357 ? -49.618 -22.421 -11.034 1.00 36.79 357 ALA C O 1
ATOM 8267 N N . GLU C 1 358 ? -50.033 -24.216 -9.725 1.00 38.13 358 GLU C N 1
ATOM 8268 C CA . GLU C 1 358 ? -51.125 -24.713 -10.549 1.00 39.29 358 GLU C CA 1
ATOM 8269 C C . GLU C 1 358 ? -52.313 -23.752 -10.529 1.00 36.23 358 GLU C C 1
ATOM 8270 O O . GLU C 1 358 ? -53.005 -23.608 -11.522 1.00 35.52 358 GLU C O 1
ATOM 8276 N N . ILE C 1 359 ? -52.559 -23.149 -9.379 1.00 34.31 359 ILE C N 1
ATOM 8277 C CA . ILE C 1 359 ? -53.580 -22.109 -9.195 1.00 35.58 359 ILE C CA 1
ATOM 8278 C C . ILE C 1 359 ? -52.883 -20.910 -8.546 1.00 35.81 359 ILE C C 1
ATOM 8279 O O . ILE C 1 359 ? -52.077 -21.080 -7.617 1.00 36.27 359 ILE C O 1
ATOM 8284 N N . THR C 1 360 ? -53.163 -19.721 -9.074 1.00 36.00 360 THR C N 1
ATOM 8285 C CA . THR C 1 360 ? -52.731 -18.478 -8.467 1.00 35.92 360 THR C CA 1
ATOM 8286 C C . THR C 1 360 ? -53.917 -17.564 -8.335 1.00 37.01 360 THR C C 1
ATOM 8287 O O . THR C 1 360 ? -54.617 -17.304 -9.310 1.00 37.14 360 THR C O 1
ATOM 8291 N N . LEU C 1 361 ? -54.128 -17.101 -7.110 1.00 37.41 361 LEU C N 1
ATOM 8292 C CA . LEU C 1 361 ? -55.104 -16.068 -6.775 1.00 38.43 361 LEU C CA 1
ATOM 8293 C C . LEU C 1 361 ? -54.369 -14.718 -6.869 1.00 39.56 361 LEU C C 1
ATOM 8294 O O . LEU C 1 361 ? -53.265 -14.540 -6.328 1.00 40.56 361 LEU C O 1
ATOM 8299 N N . GLY C 1 362 ? -54.965 -13.803 -7.618 1.00 40.70 362 GLY C N 1
ATOM 8300 C CA . GLY C 1 362 ? -54.353 -12.515 -7.941 1.00 40.22 362 GLY C CA 1
ATOM 8301 C C . GLY C 1 362 ? -55.000 -11.381 -7.172 1.00 39.93 362 GLY C C 1
ATOM 8302 O O . GLY C 1 362 ? -55.862 -11.620 -6.319 1.00 38.84 362 GLY C O 1
ATOM 8303 N N . ALA C 1 363 ? -54.564 -10.155 -7.476 1.00 40.02 363 ALA C N 1
ATOM 8304 C CA . ALA C 1 363 ? -54.973 -8.962 -6.738 1.00 41.81 363 ALA C CA 1
ATOM 8305 C C . ALA C 1 363 ? -56.474 -8.871 -6.644 1.00 43.34 363 ALA C C 1
ATOM 8306 O O . ALA C 1 363 ? -57.017 -8.563 -5.586 1.00 45.39 363 ALA C O 1
ATOM 8308 N N . ARG C 1 364 ? -57.144 -9.155 -7.740 1.00 45.55 364 ARG C N 1
ATOM 8309 C CA . ARG C 1 364 ? -58.605 -9.050 -7.765 1.00 49.61 364 ARG C CA 1
ATOM 8310 C C . ARG C 1 364 ? -59.286 -10.004 -6.815 1.00 48.10 364 ARG C C 1
ATOM 8311 O O . ARG C 1 364 ? -60.397 -9.725 -6.364 1.00 51.06 364 ARG C O 1
ATOM 8319 N N . GLN C 1 365 ? -58.641 -11.123 -6.489 1.00 46.43 365 GLN C N 1
ATOM 8320 C CA . GLN C 1 365 ? -59.220 -12.051 -5.509 1.00 44.91 365 GLN C CA 1
ATOM 8321 C C . GLN C 1 365 ? -58.944 -11.584 -4.079 1.00 43.93 365 GLN C C 1
ATOM 8322 O O . GLN C 1 365 ? -59.617 -12.010 -3.143 1.00 47.35 365 GLN C O 1
ATOM 8328 N N . LEU C 1 366 ? -57.968 -10.706 -3.904 1.00 41.44 366 LEU C N 1
ATOM 8329 C CA . LEU C 1 366 ? -57.643 -10.175 -2.580 1.00 41.53 366 LEU C CA 1
ATOM 8330 C C . LEU C 1 366 ? -58.386 -8.868 -2.311 1.00 41.60 366 LEU C C 1
ATOM 8331 O O . LEU C 1 366 ? -58.477 -8.435 -1.160 1.00 41.55 366 LEU C O 1
ATOM 8336 N N . GLU C 1 367 ? -58.914 -8.237 -3.350 1.00 42.05 367 GLU C N 1
ATOM 8337 C CA . GLU C 1 367 ? -59.648 -6.972 -3.152 1.00 42.98 367 GLU C CA 1
ATOM 8338 C C . GLU C 1 367 ? -60.955 -7.140 -2.393 1.00 44.90 367 GLU C C 1
ATOM 8339 O O . GLU C 1 367 ? -61.724 -8.069 -2.618 1.00 44.14 367 GLU C O 1
ATOM 8345 N N . GLU C 1 368 ? -61.178 -6.225 -1.463 1.00 46.27 368 GLU C N 1
ATOM 8346 C CA . GLU C 1 368 ? -62.385 -6.203 -0.635 1.00 48.79 368 GLU C CA 1
ATOM 8347 C C . GLU C 1 368 ? -62.548 -7.403 0.256 1.00 49.02 368 GLU C C 1
ATOM 8348 O O . GLU C 1 368 ? -63.660 -7.712 0.669 1.00 49.14 368 GLU C O 1
ATOM 8354 N N . ASN C 1 369 ? -61.426 -8.048 0.567 1.00 48.00 369 ASN C N 1
ATOM 8355 C CA . ASN C 1 369 ? -61.366 -9.147 1.521 1.00 47.47 369 ASN C CA 1
ATOM 8356 C C . ASN C 1 369 ? -60.231 -8.923 2.484 1.00 46.21 369 ASN C C 1
ATOM 8357 O O . ASN C 1 369 ? -59.181 -8.462 2.081 1.00 46.23 369 ASN C O 1
ATOM 8362 N N . LEU C 1 370 ? -60.458 -9.247 3.749 1.00 46.63 370 LEU C N 1
ATOM 8363 C CA . LEU C 1 370 ? -59.401 -9.317 4.753 1.00 46.80 370 LEU C CA 1
ATOM 8364 C C . LEU C 1 370 ? -58.644 -10.591 4.547 1.00 45.15 370 LEU C C 1
ATOM 8365 O O . LEU C 1 370 ? -59.255 -11.641 4.469 1.00 47.72 370 LEU C O 1
ATOM 8370 N N . VAL C 1 371 ? -57.316 -10.544 4.483 1.00 42.15 371 VAL C N 1
ATOM 8371 C CA . VAL C 1 371 ? -56.551 -11.794 4.417 1.00 40.21 371 VAL C CA 1
ATOM 8372 C C . VAL C 1 371 ? -55.421 -11.736 5.436 1.00 38.93 371 VAL C C 1
ATOM 8373 O O . VAL C 1 371 ? -54.574 -10.808 5.424 1.00 35.83 371 VAL C O 1
ATOM 8377 N N . VAL C 1 372 ? -55.456 -12.700 6.355 1.00 37.44 372 VAL C N 1
ATOM 8378 C CA . VAL C 1 372 ? -54.605 -12.698 7.522 1.00 36.32 372 VAL C CA 1
ATOM 8379 C C . VAL C 1 372 ? -53.484 -13.703 7.258 1.00 36.75 372 VAL C C 1
ATOM 8380 O O . VAL C 1 372 ? -53.690 -14.914 7.080 1.00 36.78 372 VAL C O 1
ATOM 8384 N N . PHE C 1 373 ? -52.305 -13.138 7.098 1.00 35.96 373 PHE C N 1
ATOM 8385 C CA . PHE C 1 373 ? -51.090 -13.913 6.935 1.00 35.41 373 PHE C CA 1
ATOM 8386 C C . PHE C 1 373 ? -50.438 -13.999 8.310 1.00 34.06 373 PHE C C 1
ATOM 8387 O O . PHE C 1 373 ? -49.816 -13.057 8.771 1.00 34.27 373 PHE C O 1
ATOM 8395 N N . ASP C 1 374 ? -50.633 -15.144 8.952 1.00 34.94 374 ASP C N 1
ATOM 8396 C CA . ASP C 1 374 ? -50.099 -15.433 10.263 1.00 34.72 374 ASP C CA 1
ATOM 8397 C C . ASP C 1 374 ? -48.835 -16.276 10.169 1.00 35.47 374 ASP C C 1
ATOM 8398 O O . ASP C 1 374 ? -48.849 -17.506 10.051 1.00 33.22 374 ASP C O 1
ATOM 8403 N N . LEU C 1 375 ? -47.731 -15.575 10.272 1.00 35.45 375 LEU C N 1
ATOM 8404 C CA . LEU C 1 375 ? -46.410 -16.138 10.149 1.00 35.51 375 LEU C CA 1
ATOM 8405 C C . LEU C 1 375 ? -45.965 -16.883 11.413 1.00 36.55 375 LEU C C 1
ATOM 8406 O O . LEU C 1 375 ? -45.043 -17.721 11.366 1.00 34.85 375 LEU C O 1
ATOM 8411 N N . ALA C 1 376 ? -46.608 -16.555 12.543 1.00 37.66 376 ALA C N 1
ATOM 8412 C CA . ALA C 1 376 ? -46.339 -17.207 13.837 1.00 37.82 376 ALA C CA 1
ATOM 8413 C C . ALA C 1 376 ? -46.864 -18.652 13.876 1.00 39.45 376 ALA C C 1
ATOM 8414 O O . ALA C 1 376 ? -46.191 -19.567 14.368 1.00 40.72 376 ALA C O 1
ATOM 8416 N N . ARG C 1 377 ? -48.064 -18.844 13.343 1.00 39.65 377 ARG C N 1
ATOM 8417 C CA . ARG C 1 377 ? -48.743 -20.139 13.323 1.00 40.30 377 ARG C CA 1
ATOM 8418 C C . ARG C 1 377 ? -48.804 -20.779 11.933 1.00 38.04 377 ARG C C 1
ATOM 8419 O O . ARG C 1 377 ? -49.483 -21.798 11.743 1.00 39.03 377 ARG C O 1
ATOM 8427 N N . SER C 1 378 ? -48.137 -20.174 10.956 1.00 35.02 378 SER C N 1
ATOM 8428 C CA . SER C 1 378 ? -48.115 -20.685 9.575 1.00 33.53 378 SER C CA 1
ATOM 8429 C C . SER C 1 378 ? -49.529 -21.020 9.059 1.00 34.15 378 SER C C 1
ATOM 8430 O O . SER C 1 378 ? -49.819 -22.137 8.625 1.00 31.40 378 SER C O 1
ATOM 8433 N N . ARG C 1 379 ? -50.399 -20.025 9.077 1.00 34.62 379 ARG C N 1
ATOM 8434 C CA . ARG C 1 379 ? -51.738 -20.173 8.501 1.00 36.80 379 ARG C CA 1
ATOM 8435 C C . ARG C 1 379 ? -52.203 -18.852 7.831 1.00 36.78 379 ARG C C 1
ATOM 8436 O O . ARG C 1 379 ? -51.723 -17.772 8.180 1.00 35.24 379 ARG C O 1
ATOM 8444 N N . VAL C 1 380 ? -53.073 -18.988 6.822 1.00 37.47 380 VAL C N 1
ATOM 8445 C CA . VAL C 1 380 ? -53.668 -17.876 6.096 1.00 37.92 380 VAL C CA 1
ATOM 8446 C C . VAL C 1 380 ? -55.152 -17.918 6.428 1.00 39.15 380 VAL C C 1
ATOM 8447 O O . VAL C 1 380 ? -55.787 -18.975 6.396 1.00 38.80 380 VAL C O 1
ATOM 8451 N N . GLY C 1 381 ? -55.694 -16.758 6.743 1.00 40.09 381 GLY C N 1
ATOM 8452 C CA . GLY C 1 381 ? -57.044 -16.655 7.261 1.00 40.85 381 GLY C CA 1
ATOM 8453 C C . GLY C 1 381 ? -57.845 -15.699 6.429 1.00 41.31 381 GLY C C 1
ATOM 8454 O O . GLY C 1 381 ? -57.348 -14.643 6.036 1.00 40.55 381 GLY C O 1
ATOM 8455 N N . PHE C 1 382 ? -59.088 -16.074 6.147 1.00 42.29 382 PHE C N 1
ATOM 8456 C CA . PHE C 1 382 ? -59.891 -15.351 5.189 1.00 43.99 382 PHE C CA 1
ATOM 8457 C C . PHE C 1 382 ? -61.331 -15.399 5.645 1.00 46.42 382 PHE C C 1
ATOM 8458 O O . PHE C 1 382 ? -61.726 -16.346 6.319 1.00 45.44 382 PHE C O 1
ATOM 8466 N N . SER C 1 383 ? -62.121 -14.384 5.319 1.00 50.69 383 SER C N 1
ATOM 8467 C CA . SER C 1 383 ? -63.530 -14.420 5.751 1.00 54.53 383 SER C CA 1
ATOM 8468 C C . SER C 1 383 ? -64.374 -15.382 4.919 1.00 56.42 383 SER C C 1
ATOM 8469 O O . SER C 1 383 ? -64.243 -15.479 3.690 1.00 55.68 383 SER C O 1
ATOM 8472 N N . THR C 1 384 ? -65.238 -16.095 5.634 1.00 60.98 384 THR C N 1
ATOM 8473 C CA . THR C 1 384 ? -66.249 -16.965 5.058 1.00 63.96 384 THR C CA 1
ATOM 8474 C C . THR C 1 384 ? -67.597 -16.226 4.977 1.00 71.17 384 THR C C 1
ATOM 8475 O O . THR C 1 384 ? -68.654 -16.846 4.769 1.00 70.11 384 THR C O 1
ATOM 8479 N N . SER C 1 385 ? -67.542 -14.908 5.194 1.00 76.24 385 SER C N 1
ATOM 8480 C CA . SER C 1 385 ? -68.596 -13.968 4.790 1.00 82.95 385 SER C CA 1
ATOM 8481 C C . SER C 1 385 ? -67.963 -12.581 4.549 1.00 89.14 385 SER C C 1
ATOM 8482 O O . SER C 1 385 ? -67.754 -11.808 5.498 1.00 90.77 385 SER C O 1
ATOM 8485 N N . SER C 1 386 ? -67.626 -12.310 3.281 1.00 94.09 386 SER C N 1
ATOM 8486 C CA . SER C 1 386 ? -66.939 -11.076 2.857 1.00 96.60 386 SER C CA 1
ATOM 8487 C C . SER C 1 386 ? -67.754 -9.833 3.201 1.00 99.18 386 SER C C 1
ATOM 8488 O O . SER C 1 386 ? -68.901 -9.719 2.762 1.00 98.98 386 SER C O 1
ATOM 8491 N N . LEU C 1 387 ? -67.144 -8.907 3.953 1.00 103.34 387 LEU C N 1
ATOM 8492 C CA . LEU C 1 387 ? -67.832 -7.725 4.521 1.00 105.67 387 LEU C CA 1
ATOM 8493 C C . LEU C 1 387 ? -69.258 -7.632 3.991 1.00 107.63 387 LEU C C 1
ATOM 8494 O O . LEU C 1 387 ? -70.176 -8.281 4.509 1.00 108.46 387 LEU C O 1
ATOM 8499 N N . HIS C 1 388 ? -69.428 -6.794 2.976 1.00 106.03 388 HIS C N 1
ATOM 8500 C CA . HIS C 1 388 ? -70.524 -6.907 2.031 1.00 105.50 388 HIS C CA 1
ATOM 8501 C C . HIS C 1 388 ? -69.946 -6.435 0.689 1.00 101.54 388 HIS C C 1
ATOM 8502 O O . HIS C 1 388 ? -70.675 -6.034 -0.217 1.00 102.75 388 HIS C O 1
ATOM 8509 N N . SER C 1 389 ? -68.617 -6.542 0.582 1.00 97.06 389 SER C N 1
ATOM 8510 C CA . SER C 1 389 ? -67.824 -6.034 -0.546 1.00 95.80 389 SER C CA 1
ATOM 8511 C C . SER C 1 389 ? -67.928 -4.504 -0.698 1.00 93.94 389 SER C C 1
ATOM 8512 O O . SER C 1 389 ? -67.020 -3.846 -1.217 1.00 84.40 389 SER C O 1
ATOM 8515 N N . CYS C 1 394 ? -62.666 -2.163 2.452 1.00 55.48 394 CYS C N 1
ATOM 8516 C CA . CYS C 1 394 ? -61.260 -2.009 2.833 1.00 55.91 394 CYS C CA 1
ATOM 8517 C C . CYS C 1 394 ? -60.857 -0.560 3.199 1.00 59.45 394 CYS C C 1
ATOM 8518 O O . CYS C 1 394 ? -60.113 -0.352 4.167 1.00 58.19 394 CYS C O 1
ATOM 8521 N N . ALA C 1 395 ? -61.385 0.430 2.470 1.00 64.63 395 ALA C N 1
ATOM 8522 C CA . ALA C 1 395 ? -61.060 1.854 2.738 1.00 69.56 395 ALA C CA 1
ATOM 8523 C C . ALA C 1 395 ? -61.599 2.442 4.081 1.00 74.73 395 ALA C C 1
ATOM 8524 O O . ALA C 1 395 ? -61.114 3.506 4.544 1.00 78.14 395 ALA C O 1
ATOM 8526 N N . ASP C 1 396 ? -62.565 1.759 4.708 1.00 75.92 396 ASP C N 1
ATOM 8527 C CA . ASP C 1 396 ? -63.189 2.240 5.968 1.00 77.76 396 ASP C CA 1
ATOM 8528 C C . ASP C 1 396 ? -62.318 2.045 7.219 1.00 78.37 396 ASP C C 1
ATOM 8529 O O . ASP C 1 396 ? -62.315 2.889 8.124 1.00 81.25 396 ASP C O 1
ATOM 8534 N N . LEU C 1 397 ? -61.601 0.928 7.279 1.00 76.19 397 LEU C N 1
ATOM 8535 C CA . LEU C 1 397 ? -60.750 0.619 8.424 1.00 75.66 397 LEU C CA 1
ATOM 8536 C C . LEU C 1 397 ? -59.960 1.841 8.913 1.00 75.30 397 LEU C C 1
ATOM 8537 O O . LEU C 1 397 ? -59.908 2.088 10.121 1.00 76.57 397 LEU C O 1
ATOM 8542 N N . PHE C 1 398 ? -59.379 2.613 7.984 1.00 74.60 398 PHE C N 1
ATOM 8543 C CA . PHE C 1 398 ? -58.531 3.772 8.340 1.00 76.35 398 PHE C CA 1
ATOM 8544 C C . PHE C 1 398 ? -58.822 5.016 7.489 1.00 82.83 398 PHE C C 1
ATOM 8545 O O . PHE C 1 398 ? -59.764 5.032 6.681 1.00 87.66 398 PHE C O 1
ATOM 8553 N N . ASN C 1 399 ? -58.032 6.067 7.709 1.00 85.41 399 ASN C N 1
ATOM 8554 C CA . ASN C 1 399 ? -58.166 7.314 6.960 1.00 87.69 399 ASN C CA 1
ATOM 8555 C C . ASN C 1 399 ? -56.894 8.168 7.050 1.00 86.99 399 ASN C C 1
ATOM 8556 O O . ASN C 1 399 ? -56.818 9.263 6.491 1.00 85.08 399 ASN C O 1
ATOM 8561 N N . PRO D 1 6 ? -8.940 -42.717 -28.601 1.00 73.94 6 PRO D N 1
ATOM 8562 C CA . PRO D 1 6 ? -9.568 -42.002 -27.500 1.00 71.55 6 PRO D CA 1
ATOM 8563 C C . PRO D 1 6 ? -10.168 -40.687 -27.983 1.00 70.26 6 PRO D C 1
ATOM 8564 O O . PRO D 1 6 ? -9.974 -40.320 -29.145 1.00 74.88 6 PRO D O 1
ATOM 8568 N N . ILE D 1 7 ? -10.899 -40.004 -27.112 1.00 66.68 7 ILE D N 1
ATOM 8569 C CA . ILE D 1 7 ? -11.471 -38.690 -27.417 1.00 64.26 7 ILE D CA 1
ATOM 8570 C C . ILE D 1 7 ? -10.847 -37.702 -26.478 1.00 60.75 7 ILE D C 1
ATOM 8571 O O . ILE D 1 7 ? -10.960 -37.851 -25.281 1.00 60.47 7 ILE D O 1
ATOM 8576 N N . ASN D 1 8 ? -10.194 -36.684 -27.000 1.00 59.56 8 ASN D N 1
ATOM 8577 C CA . ASN D 1 8 ? -9.618 -35.646 -26.129 1.00 57.05 8 ASN D CA 1
ATOM 8578 C C . ASN D 1 8 ? -10.094 -34.243 -26.471 1.00 54.01 8 ASN D C 1
ATOM 8579 O O . ASN D 1 8 ? -9.721 -33.277 -25.805 1.00 52.89 8 ASN D O 1
ATOM 8584 N N . LEU D 1 9 ? -10.945 -34.144 -27.481 1.00 53.26 9 LEU D N 1
ATOM 8585 C CA . LEU D 1 9 ? -11.406 -32.852 -27.964 1.00 52.58 9 LEU D CA 1
ATOM 8586 C C . LEU D 1 9 ? -12.783 -33.051 -28.574 1.00 52.25 9 LEU D C 1
ATOM 8587 O O . LEU D 1 9 ? -12.989 -33.976 -29.378 1.00 52.56 9 LEU D O 1
ATOM 8592 N N . VAL D 1 10 ? -13.739 -32.205 -28.192 1.00 50.69 10 VAL D N 1
ATOM 8593 C CA . VAL D 1 10 ? -15.052 -32.206 -28.843 1.00 50.75 10 VAL D CA 1
ATOM 8594 C C . VAL D 1 10 ? -15.431 -30.779 -29.299 1.00 50.29 10 VAL D C 1
ATOM 8595 O O . VAL D 1 10 ? -14.981 -29.800 -28.705 1.00 49.08 10 VAL D O 1
ATOM 8599 N N . VAL D 1 11 ? -16.181 -30.638 -30.387 1.00 50.94 11 VAL D N 1
ATOM 8600 C CA . VAL D 1 11 ? -16.377 -29.275 -30.927 1.00 51.11 11 VAL D CA 1
ATOM 8601 C C . VAL D 1 11 ? -17.827 -28.937 -31.276 1.00 49.87 11 VAL D C 1
ATOM 8602 O O . VAL D 1 11 ? -18.538 -29.704 -31.918 1.00 50.99 11 VAL D O 1
ATOM 8606 N N . LEU D 1 12 ? -18.251 -27.764 -30.841 1.00 48.69 12 LEU D N 1
ATOM 8607 C CA . LEU D 1 12 ? -19.607 -27.298 -31.125 1.00 49.01 12 LEU D CA 1
ATOM 8608 C C . LEU D 1 12 ? -19.483 -26.129 -32.095 1.00 50.10 12 LEU D C 1
ATOM 8609 O O . LEU D 1 12 ? -18.850 -25.126 -31.760 1.00 49.13 12 LEU D O 1
ATOM 8614 N N . PRO D 1 13 ? -20.056 -26.256 -33.306 1.00 51.94 13 PRO D N 1
ATOM 8615 C CA . PRO D 1 13 ? -20.051 -25.053 -34.109 1.00 52.97 13 PRO D CA 1
ATOM 8616 C C . PRO D 1 13 ? -21.023 -24.029 -33.539 1.00 52.08 13 PRO D C 1
ATOM 8617 O O . PRO D 1 13 ? -22.150 -24.366 -33.148 1.00 51.90 13 PRO D O 1
ATOM 8621 N N . VAL D 1 14 ? -20.593 -22.780 -33.520 1.00 52.27 14 VAL D N 1
ATOM 8622 C CA . VAL D 1 14 ? -21.402 -21.700 -32.999 1.00 51.53 14 VAL D CA 1
ATOM 8623 C C . VAL D 1 14 ? -21.518 -20.583 -34.055 1.00 53.06 14 VAL D C 1
ATOM 8624 O O . VAL D 1 14 ? -20.537 -20.201 -34.687 1.00 54.52 14 VAL D O 1
ATOM 8628 N N . GLN D 1 15 ? -22.720 -20.063 -34.224 1.00 52.06 15 GLN D N 1
ATOM 8629 C CA . GLN D 1 15 ? -23.026 -19.112 -35.287 1.00 54.06 15 GLN D CA 1
ATOM 8630 C C . GLN D 1 15 ? -23.226 -17.670 -34.797 1.00 52.28 15 GLN D C 1
ATOM 8631 O O . GLN D 1 15 ? -23.955 -17.433 -33.834 1.00 50.13 15 GLN D O 1
ATOM 8637 N N . ASN D 1 16 ? -22.614 -16.726 -35.508 1.00 52.96 16 ASN D N 1
ATOM 8638 C CA . ASN D 1 16 ? -22.845 -15.297 -35.323 1.00 52.32 16 ASN D CA 1
ATOM 8639 C C . ASN D 1 16 ? -24.185 -14.824 -35.936 1.00 53.09 16 ASN D C 1
ATOM 8640 O O . ASN D 1 16 ? -24.431 -14.969 -37.142 1.00 54.59 16 ASN D O 1
ATOM 8645 N N . ASP D 1 17 ? -25.052 -14.284 -35.092 1.00 52.51 17 ASP D N 1
ATOM 8646 C CA . ASP D 1 17 ? -26.361 -13.761 -35.512 1.00 54.18 17 ASP D CA 1
ATOM 8647 C C . ASP D 1 17 ? -26.187 -12.247 -35.697 1.00 54.79 17 ASP D C 1
ATOM 8648 O O . ASP D 1 17 ? -25.915 -11.514 -34.743 1.00 54.10 17 ASP D O 1
ATOM 8653 N N . GLY D 1 18 ? -26.292 -11.790 -36.921 1.00 56.79 18 GLY D N 1
ATOM 8654 C CA . GLY D 1 18 ? -26.033 -10.393 -37.223 1.00 58.13 18 GLY D CA 1
ATOM 8655 C C . GLY D 1 18 ? -27.067 -9.443 -36.658 1.00 58.30 18 GLY D C 1
ATOM 8656 O O . GLY D 1 18 ? -26.721 -8.336 -36.249 1.00 58.85 18 GLY D O 1
ATOM 8657 N N . SER D 1 19 ? -28.325 -9.875 -36.598 1.00 58.36 19 SER D N 1
ATOM 8658 C CA . SER D 1 19 ? -29.384 -9.012 -36.080 1.00 59.30 19 SER D CA 1
ATOM 8659 C C . SER D 1 19 ? -29.256 -8.703 -34.581 1.00 57.89 19 SER D C 1
ATOM 8660 O O . SER D 1 19 ? -29.476 -7.558 -34.189 1.00 59.61 19 SER D O 1
ATOM 8663 N N . THR D 1 20 ? -28.887 -9.684 -33.751 1.00 55.47 20 THR D N 1
ATOM 8664 C CA . THR D 1 20 ? -28.763 -9.449 -32.301 1.00 52.35 20 THR D CA 1
ATOM 8665 C C . THR D 1 20 ? -27.308 -9.197 -31.875 1.00 51.33 20 THR D C 1
ATOM 8666 O O . THR D 1 20 ? -27.072 -8.560 -30.846 1.00 50.62 20 THR D O 1
ATOM 8670 N N . GLY D 1 21 ? -26.344 -9.696 -32.660 1.00 51.56 21 GLY D N 1
ATOM 8671 C CA . GLY D 1 21 ? -24.908 -9.707 -32.290 1.00 49.59 21 GLY D CA 1
ATOM 8672 C C . GLY D 1 21 ? -24.558 -10.824 -31.315 1.00 47.58 21 GLY D C 1
ATOM 8673 O O . GLY D 1 21 ? -23.451 -10.869 -30.773 1.00 45.70 21 GLY D O 1
ATOM 8674 N N . LEU D 1 22 ? -25.496 -11.746 -31.132 1.00 46.63 22 LEU D N 1
ATOM 8675 C CA . LEU D 1 22 ? -25.325 -12.886 -30.255 1.00 45.21 22 LEU D CA 1
ATOM 8676 C C . LEU D 1 22 ? -25.044 -14.166 -31.036 1.00 45.34 22 LEU D C 1
ATOM 8677 O O . LEU D 1 22 ? -25.200 -14.233 -32.270 1.00 45.16 22 LEU D O 1
ATOM 8682 N N . HIS D 1 23 ? -24.618 -15.190 -30.302 1.00 42.96 23 HIS D N 1
ATOM 8683 C CA . HIS D 1 23 ? -24.222 -16.452 -30.894 1.00 43.76 23 HIS D CA 1
ATOM 8684 C C . HIS D 1 23 ? -25.080 -17.616 -30.439 1.00 43.07 23 HIS D C 1
ATOM 8685 O O . HIS D 1 23 ? -25.582 -17.664 -29.300 1.00 41.51 23 HIS D O 1
ATOM 8692 N N . TRP D 1 24 ? -25.223 -18.581 -31.320 1.00 44.16 24 TRP D N 1
ATOM 8693 C CA . TRP D 1 24 ? -26.153 -19.659 -31.095 1.00 44.83 24 TRP D CA 1
ATOM 8694 C C . TRP D 1 24 ? -25.705 -20.938 -31.796 1.00 45.91 24 TRP D C 1
ATOM 8695 O O . TRP D 1 24 ? -25.033 -20.876 -32.800 1.00 45.51 24 TRP D O 1
ATOM 8706 N N . ALA D 1 25 ? -26.074 -22.087 -31.237 1.00 45.72 25 ALA D N 1
ATOM 8707 C CA . ALA D 1 25 ? -25.697 -23.366 -31.805 1.00 46.83 25 ALA D CA 1
ATOM 8708 C C . ALA D 1 25 ? -26.946 -24.173 -32.090 1.00 48.08 25 ALA D C 1
ATOM 8709 O O . ALA D 1 25 ? -28.001 -23.909 -31.508 1.00 45.93 25 ALA D O 1
ATOM 8711 N N . ASN D 1 26 ? -26.830 -25.087 -33.066 1.00 50.24 26 ASN D N 1
ATOM 8712 C CA . ASN D 1 26 ? -27.807 -26.147 -33.306 1.00 51.61 26 ASN D CA 1
ATOM 8713 C C . ASN D 1 26 ? -27.393 -27.375 -32.521 1.00 51.76 26 ASN D C 1
ATOM 8714 O O . ASN D 1 26 ? -26.520 -28.104 -32.960 1.00 53.48 26 ASN D O 1
ATOM 8719 N N . LEU D 1 27 ? -27.979 -27.592 -31.349 1.00 50.38 27 LEU D N 1
ATOM 8720 C CA . LEU D 1 27 ? -27.649 -28.778 -30.552 1.00 50.47 27 LEU D CA 1
ATOM 8721 C C . LEU D 1 27 ? -28.339 -30.022 -31.100 1.00 51.18 27 LEU D C 1
ATOM 8722 O O . LEU D 1 27 ? -29.488 -29.953 -31.562 1.00 54.21 27 LEU D O 1
ATOM 8727 N N . GLN D 1 28 ? -27.634 -31.148 -31.074 1.00 50.54 28 GLN D N 1
ATOM 8728 C CA . GLN D 1 28 ? -28.185 -32.406 -31.529 1.00 51.89 28 GLN D CA 1
ATOM 8729 C C . GLN D 1 28 ? -28.628 -33.222 -30.344 1.00 50.61 28 GLN D C 1
ATOM 8730 O O . GLN D 1 28 ? -27.802 -33.644 -29.512 1.00 49.48 28 GLN D O 1
ATOM 8736 N N . LYS D 1 29 ? -29.941 -33.428 -30.254 1.00 50.52 29 LYS D N 1
ATOM 8737 C CA . LYS D 1 29 ? -30.544 -34.104 -29.114 1.00 49.39 29 LYS D CA 1
ATOM 8738 C C . LYS D 1 29 ? -31.656 -35.039 -29.521 1.00 50.42 29 LYS D C 1
ATOM 8739 O O . LYS D 1 29 ? -32.222 -34.940 -30.628 1.00 51.24 29 LYS D O 1
ATOM 8745 N N . ARG D 1 30 ? -31.918 -35.988 -28.632 1.00 49.94 30 ARG D N 1
ATOM 8746 C CA . ARG D 1 30 ? -33.157 -36.750 -28.597 1.00 51.17 30 ARG D CA 1
ATOM 8747 C C . ARG D 1 30 ? -32.989 -38.042 -29.413 1.00 52.39 30 ARG D C 1
ATOM 8748 O O . ARG D 1 30 ? -31.939 -38.295 -29.938 1.00 51.45 30 ARG D O 1
ATOM 8756 N N . THR D 1 31 ? -33.952 -38.923 -29.452 1.00 53.88 31 THR D N 1
ATOM 8757 C CA . THR D 1 31 ? -33.857 -40.082 -30.312 1.00 55.80 31 THR D CA 1
ATOM 8758 C C . THR D 1 31 ? -35.180 -40.176 -31.040 1.00 57.36 31 THR D C 1
ATOM 8759 O O . THR D 1 31 ? -36.217 -40.289 -30.394 1.00 56.96 31 THR D O 1
ATOM 8763 N N . PRO D 1 32 ? -35.168 -40.086 -32.386 1.00 59.66 32 PRO D N 1
ATOM 8764 C CA . PRO D 1 32 ? -33.995 -39.829 -33.243 1.00 60.42 32 PRO D CA 1
ATOM 8765 C C . PRO D 1 32 ? -33.425 -38.428 -33.031 1.00 59.24 32 PRO D C 1
ATOM 8766 O O . PRO D 1 32 ? -34.123 -37.545 -32.507 1.00 57.15 32 PRO D O 1
ATOM 8770 N N . LEU D 1 33 ? -32.171 -38.233 -33.436 1.00 60.02 33 LEU D N 1
ATOM 8771 C CA . LEU D 1 33 ? -31.517 -36.938 -33.270 1.00 59.64 33 LEU D CA 1
ATOM 8772 C C . LEU D 1 33 ? -32.309 -35.865 -34.011 1.00 60.20 33 LEU D C 1
ATOM 8773 O O . LEU D 1 33 ? -32.844 -36.085 -35.098 1.00 62.00 33 LEU D O 1
ATOM 8778 N N . MET D 1 34 ? -32.391 -34.708 -33.384 1.00 59.15 34 MET D N 1
ATOM 8779 C CA . MET D 1 34 ? -32.953 -33.536 -34.007 1.00 60.05 34 MET D CA 1
ATOM 8780 C C . MET D 1 34 ? -32.177 -32.301 -33.561 1.00 57.87 34 MET D C 1
ATOM 8781 O O . MET D 1 34 ? -31.299 -32.357 -32.697 1.00 55.51 34 MET D O 1
ATOM 8786 N N . GLN D 1 35 ? -32.480 -31.187 -34.203 1.00 57.67 35 GLN D N 1
ATOM 8787 C CA . GLN D 1 35 ? -31.665 -30.003 -34.119 1.00 56.89 35 GLN D CA 1
ATOM 8788 C C . GLN D 1 35 ? -32.357 -29.048 -33.172 1.00 53.78 35 GLN D C 1
ATOM 8789 O O . GLN D 1 35 ? -33.529 -28.776 -33.330 1.00 53.42 35 GLN D O 1
ATOM 8795 N N . VAL D 1 36 ? -31.646 -28.600 -32.146 1.00 51.42 36 VAL D N 1
ATOM 8796 C CA . VAL D 1 36 ? -32.213 -27.682 -31.191 1.00 49.15 36 VAL D CA 1
ATOM 8797 C C . VAL D 1 36 ? -31.411 -26.383 -31.170 1.00 47.41 36 VAL D C 1
ATOM 8798 O O . VAL D 1 36 ? -30.375 -26.306 -30.508 1.00 46.46 36 VAL D O 1
ATOM 8802 N N . PRO D 1 37 ? -31.898 -25.344 -31.890 1.00 46.86 37 PRO D N 1
ATOM 8803 C CA . PRO D 1 37 ? -31.256 -24.049 -31.844 1.00 45.72 37 PRO D CA 1
ATOM 8804 C C . PRO D 1 37 ? -31.354 -23.404 -30.466 1.00 43.42 37 PRO D C 1
ATOM 8805 O O . PRO D 1 37 ? -32.466 -23.171 -29.939 1.00 42.09 37 PRO D O 1
ATOM 8809 N N . VAL D 1 38 ? -30.194 -23.018 -29.968 1.00 41.65 38 VAL D N 1
ATOM 8810 C CA A VAL D 1 38 ? -30.065 -22.521 -28.631 0.50 40.94 38 VAL D CA 1
ATOM 8811 C CA B VAL D 1 38 ? -30.089 -22.474 -28.641 0.50 40.61 38 VAL D CA 1
ATOM 8812 C C . VAL D 1 38 ? -29.072 -21.353 -28.630 1.00 40.61 38 VAL D C 1
ATOM 8813 O O . VAL D 1 38 ? -28.108 -21.377 -29.364 1.00 41.51 38 VAL D O 1
ATOM 8820 N N . LEU D 1 39 ? -29.327 -20.323 -27.821 1.00 40.45 39 LEU D N 1
ATOM 8821 C CA . LEU D 1 39 ? -28.382 -19.229 -27.626 1.00 39.69 39 LEU D CA 1
ATOM 8822 C C . LEU D 1 39 ? -27.224 -19.791 -26.838 1.00 38.83 39 LEU D C 1
ATOM 8823 O O . LEU D 1 39 ? -27.441 -20.561 -25.904 1.00 38.10 39 LEU D O 1
ATOM 8828 N N . VAL D 1 40 ? -26.006 -19.381 -27.171 1.00 38.73 40 VAL D N 1
ATOM 8829 C CA . VAL D 1 40 ? -24.838 -19.696 -26.345 1.00 38.21 40 VAL D CA 1
ATOM 8830 C C . VAL D 1 40 ? -24.641 -18.595 -25.296 1.00 38.21 40 VAL D C 1
ATOM 8831 O O . VAL D 1 40 ? -24.391 -17.423 -25.631 1.00 39.20 40 VAL D O 1
ATOM 8835 N N . ASP D 1 41 ? -24.759 -18.986 -24.028 1.00 37.22 41 ASP D N 1
ATOM 8836 C CA . ASP D 1 41 ? -24.606 -18.092 -22.880 1.00 36.47 41 ASP D CA 1
ATOM 8837 C C . ASP D 1 41 ? -23.401 -18.513 -22.035 1.00 35.88 41 ASP D C 1
ATOM 8838 O O . ASP D 1 41 ? -23.509 -19.463 -21.239 1.00 35.05 41 ASP D O 1
ATOM 8843 N N . LEU D 1 42 ? -22.297 -17.766 -22.163 1.00 35.40 42 LEU D N 1
ATOM 8844 C CA . LEU D 1 42 ? -20.999 -18.163 -21.622 1.00 35.12 42 LEU D CA 1
ATOM 8845 C C . LEU D 1 42 ? -21.094 -18.370 -20.083 1.00 34.44 42 LEU D C 1
ATOM 8846 O O . LEU D 1 42 ? -20.453 -19.242 -19.514 1.00 33.96 42 LEU D O 1
ATOM 8851 N N . ASN D 1 43 ? -21.940 -17.590 -19.438 1.00 33.98 43 ASN D N 1
ATOM 8852 C CA . ASN D 1 43 ? -22.079 -17.657 -17.981 1.00 33.89 43 ASN D CA 1
ATOM 8853 C C . ASN D 1 43 ? -23.277 -18.434 -17.500 1.00 33.38 43 ASN D C 1
ATOM 8854 O O . ASN D 1 43 ? -23.562 -18.445 -16.309 1.00 32.73 43 ASN D O 1
ATOM 8859 N N . GLY D 1 44 ? -23.967 -19.094 -18.413 1.00 33.58 44 GLY D N 1
ATOM 8860 C CA . GLY D 1 44 ? -25.169 -19.855 -18.083 1.00 34.54 44 GLY D CA 1
ATOM 8861 C C . GLY D 1 44 ? -24.907 -21.113 -17.259 1.00 34.07 44 GLY D C 1
ATOM 8862 O O . GLY D 1 44 ? -23.989 -21.876 -17.558 1.00 33.92 44 GLY D O 1
ATOM 8863 N N . ASN D 1 45 ? -25.739 -21.299 -16.239 1.00 33.24 45 ASN D N 1
ATOM 8864 C CA . ASN D 1 45 ? -25.688 -22.394 -15.264 1.00 34.89 45 ASN D CA 1
ATOM 8865 C C . ASN D 1 45 ? -25.888 -23.762 -15.900 1.00 34.27 45 ASN D C 1
ATOM 8866 O O . ASN D 1 45 ? -25.315 -24.782 -15.430 1.00 33.28 45 ASN D O 1
ATOM 8871 N N . HIS D 1 46 ? -26.691 -23.786 -16.972 1.00 32.98 46 HIS D N 1
ATOM 8872 C CA . HIS D 1 46 ? -27.170 -25.016 -17.566 1.00 33.56 46 HIS D CA 1
ATOM 8873 C C . HIS D 1 46 ? -27.747 -24.847 -18.967 1.00 34.36 46 HIS D C 1
ATOM 8874 O O . HIS D 1 46 ? -27.888 -23.735 -19.429 1.00 34.94 46 HIS D O 1
ATOM 8881 N N . LEU D 1 47 ? -28.045 -25.963 -19.620 1.00 34.55 47 LEU D N 1
ATOM 8882 C CA . LEU D 1 47 ? -28.808 -25.991 -20.844 1.00 36.53 47 LEU D CA 1
ATOM 8883 C C . LEU D 1 47 ? -30.311 -26.056 -20.549 1.00 36.56 47 LEU D C 1
ATOM 8884 O O . LEU D 1 47 ? -30.762 -26.917 -19.826 1.00 37.08 47 LEU D O 1
ATOM 8889 N N . TRP D 1 48 ? -31.068 -25.109 -21.076 1.00 36.06 48 TRP D N 1
ATOM 8890 C CA . TRP D 1 48 ? -32.519 -25.209 -21.004 1.00 36.32 48 TRP D CA 1
ATOM 8891 C C . TRP D 1 48 ? -33.128 -24.938 -22.330 1.00 37.33 48 TRP D C 1
ATOM 8892 O O . TRP D 1 48 ? -32.521 -24.293 -23.164 1.00 38.06 48 TRP D O 1
ATOM 8903 N N . VAL D 1 49 ? -34.370 -25.372 -22.438 1.00 38.71 49 VAL D N 1
ATOM 8904 C CA . VAL D 1 49 ? -35.089 -25.532 -23.688 1.00 41.34 49 VAL D CA 1
ATOM 8905 C C . VAL D 1 49 ? -36.568 -25.403 -23.371 1.00 41.87 49 VAL D C 1
ATOM 8906 O O . VAL D 1 49 ? -37.018 -25.732 -22.257 1.00 39.34 49 VAL D O 1
ATOM 8910 N N . ASN D 1 50 ? -37.311 -24.886 -24.339 1.00 44.16 50 ASN D N 1
ATOM 8911 C CA . ASN D 1 50 ? -38.761 -24.964 -24.293 1.00 46.02 50 ASN D CA 1
ATOM 8912 C C . ASN D 1 50 ? -39.223 -26.345 -24.779 1.00 47.77 50 ASN D C 1
ATOM 8913 O O . ASN D 1 50 ? -39.105 -26.647 -25.955 1.00 49.46 50 ASN D O 1
ATOM 8918 N N . CYS D 1 51 ? -39.742 -27.155 -23.850 1.00 48.74 51 CYS D N 1
ATOM 8919 C CA . CYS D 1 51 ? -40.208 -28.513 -24.118 1.00 51.16 51 CYS D CA 1
ATOM 8920 C C . CYS D 1 51 ? -41.693 -28.592 -24.519 1.00 56.35 51 CYS D C 1
ATOM 8921 O O . CYS D 1 51 ? -42.211 -29.686 -24.745 1.00 58.18 51 CYS D O 1
ATOM 8924 N N . GLU D 1 52 ? -42.367 -27.449 -24.600 1.00 60.41 52 GLU D N 1
ATOM 8925 C CA . GLU D 1 52 ? -43.697 -27.366 -25.255 1.00 65.54 52 GLU D CA 1
ATOM 8926 C C . GLU D 1 52 ? -43.557 -27.280 -26.803 1.00 69.27 52 GLU D C 1
ATOM 8927 O O . GLU D 1 52 ? -44.555 -27.289 -27.538 1.00 71.76 52 GLU D O 1
ATOM 8933 N N . GLN D 1 53 ? -42.315 -27.233 -27.293 1.00 71.39 53 GLN D N 1
ATOM 8934 C CA . GLN D 1 53 ? -42.033 -26.959 -28.717 1.00 74.45 53 GLN D CA 1
ATOM 8935 C C . GLN D 1 53 ? -42.038 -28.234 -29.552 1.00 76.97 53 GLN D C 1
ATOM 8936 O O . GLN D 1 53 ? -41.304 -28.350 -30.530 1.00 78.23 53 GLN D O 1
ATOM 8942 N N . GLN D 1 54 ? -42.894 -29.174 -29.162 1.00 78.72 54 GLN D N 1
ATOM 8943 C CA . GLN D 1 54 ? -43.031 -30.473 -29.815 1.00 78.29 54 GLN D CA 1
ATOM 8944 C C . GLN D 1 54 ? -41.797 -31.343 -29.603 1.00 74.23 54 GLN D C 1
ATOM 8945 O O . GLN D 1 54 ? -40.907 -31.480 -30.452 1.00 74.16 54 GLN D O 1
ATOM 8951 N N . TYR D 1 55 ? -41.808 -31.922 -28.407 1.00 68.48 55 TYR D N 1
ATOM 8952 C CA . TYR D 1 55 ? -40.778 -32.781 -27.905 1.00 63.08 55 TYR D CA 1
ATOM 8953 C C . TYR D 1 55 ? -41.065 -34.237 -28.276 1.00 63.97 55 TYR D C 1
ATOM 8954 O O . TYR D 1 55 ? -41.995 -34.870 -27.738 1.00 62.12 55 TYR D O 1
ATOM 8963 N N . SER D 1 56 ? -40.251 -34.751 -29.201 1.00 65.10 56 SER D N 1
ATOM 8964 C CA . SER D 1 56 ? -40.252 -36.161 -29.572 1.00 64.53 56 SER D CA 1
ATOM 8965 C C . SER D 1 56 ? -38.914 -36.765 -29.161 1.00 62.79 56 SER D C 1
ATOM 8966 O O . SER D 1 56 ? -37.857 -36.214 -29.483 1.00 62.96 56 SER D O 1
ATOM 8969 N N . SER D 1 57 ? -38.952 -37.881 -28.438 1.00 60.87 57 SER D N 1
ATOM 8970 C CA . SER D 1 57 ? -37.725 -38.587 -28.058 1.00 59.18 57 SER D CA 1
ATOM 8971 C C . SER D 1 57 ? -38.053 -39.953 -27.486 1.00 59.29 57 SER D C 1
ATOM 8972 O O . SER D 1 57 ? -39.056 -40.094 -26.796 1.00 60.73 57 SER D O 1
ATOM 8975 N N . LYS D 1 58 ? -37.204 -40.942 -27.761 1.00 58.70 58 LYS D N 1
ATOM 8976 C CA . LYS D 1 58 ? -37.338 -42.262 -27.153 1.00 59.32 58 LYS D CA 1
ATOM 8977 C C . LYS D 1 58 ? -36.596 -42.397 -25.832 1.00 57.25 58 LYS D C 1
ATOM 8978 O O . LYS D 1 58 ? -36.813 -43.359 -25.094 1.00 57.81 58 LYS D O 1
ATOM 8984 N N . THR D 1 59 ? -35.725 -41.438 -25.545 1.00 54.65 59 THR D N 1
ATOM 8985 C CA . THR D 1 59 ? -34.760 -41.566 -24.476 1.00 52.52 59 THR D CA 1
ATOM 8986 C C . THR D 1 59 ? -34.878 -40.405 -23.491 1.00 51.06 59 THR D C 1
ATOM 8987 O O . THR D 1 59 ? -33.916 -40.082 -22.794 1.00 48.79 59 THR D O 1
ATOM 8991 N N . TYR D 1 60 ? -36.066 -39.795 -23.432 1.00 50.84 60 TYR D N 1
ATOM 8992 C CA . TYR D 1 60 ? -36.332 -38.724 -22.480 1.00 51.08 60 TYR D CA 1
ATOM 8993 C C . TYR D 1 60 ? -36.802 -39.271 -21.136 1.00 50.78 60 TYR D C 1
ATOM 8994 O O . TYR D 1 60 ? -37.679 -40.103 -21.078 1.00 52.95 60 TYR D O 1
ATOM 9003 N N . GLN D 1 61 ? -36.233 -38.738 -20.063 1.00 49.86 61 GLN D N 1
ATOM 9004 C CA . GLN D 1 61 ? -36.661 -39.014 -18.698 1.00 49.47 61 GLN D CA 1
ATOM 9005 C C . GLN D 1 61 ? -36.627 -37.698 -17.898 1.00 46.69 61 GLN D C 1
ATOM 9006 O O . GLN D 1 61 ? -35.769 -36.864 -18.125 1.00 45.62 61 GLN D O 1
ATOM 9012 N N . ALA D 1 62 ? -37.529 -37.547 -16.947 1.00 45.33 62 ALA D N 1
ATOM 9013 C CA . ALA D 1 62 ? -37.459 -36.471 -15.962 1.00 43.47 62 ALA D CA 1
ATOM 9014 C C . ALA D 1 62 ? -37.061 -37.116 -14.632 1.00 42.61 62 ALA D C 1
ATOM 9015 O O . ALA D 1 62 ? -37.802 -37.945 -14.119 1.00 41.97 62 ALA D O 1
ATOM 9017 N N . PRO D 1 63 ? -35.870 -36.771 -14.091 1.00 40.76 63 PRO D N 1
ATOM 9018 C CA . PRO D 1 63 ? -35.443 -37.392 -12.846 1.00 39.40 63 PRO D CA 1
ATOM 9019 C C . PRO D 1 63 ? -36.420 -37.155 -11.681 1.00 39.80 63 PRO D C 1
ATOM 9020 O O . PRO D 1 63 ? -37.088 -36.126 -11.633 1.00 38.69 63 PRO D O 1
ATOM 9024 N N . PHE D 1 64 ? -36.508 -38.101 -10.759 1.00 39.41 64 PHE D N 1
ATOM 9025 C CA . PHE D 1 64 ? -37.431 -37.970 -9.635 1.00 39.78 64 PHE D CA 1
ATOM 9026 C C . PHE D 1 64 ? -36.841 -37.092 -8.528 1.00 38.82 64 PHE D C 1
ATOM 9027 O O . PHE D 1 64 ? -35.612 -36.899 -8.427 1.00 37.16 64 PHE D O 1
ATOM 9035 N N . CYS D 1 65 ? -37.710 -36.542 -7.695 1.00 38.83 65 CYS D N 1
ATOM 9036 C CA . CYS D 1 65 ? -37.224 -35.714 -6.602 1.00 39.29 65 CYS D CA 1
ATOM 9037 C C . CYS D 1 65 ? -36.290 -36.471 -5.663 1.00 38.10 65 CYS D C 1
ATOM 9038 O O . CYS D 1 65 ? -36.494 -37.639 -5.347 1.00 37.77 65 CYS D O 1
ATOM 9041 N N . HIS D 1 66 ? -35.243 -35.767 -5.249 1.00 37.61 66 HIS D N 1
ATOM 9042 C CA . HIS D 1 66 ? -34.213 -36.268 -4.333 1.00 37.48 66 HIS D CA 1
ATOM 9043 C C . HIS D 1 66 ? -33.265 -37.301 -4.982 1.00 35.43 66 HIS D C 1
ATOM 9044 O O . HIS D 1 66 ? -32.465 -37.937 -4.289 1.00 34.09 66 HIS D O 1
ATOM 9051 N N . SER D 1 67 ? -33.341 -37.440 -6.309 1.00 33.25 67 SER D N 1
ATOM 9052 C CA . SER D 1 67 ? -32.486 -38.319 -7.043 1.00 32.30 67 SER D CA 1
ATOM 9053 C C . SER D 1 67 ? -31.072 -37.779 -7.111 1.00 30.82 67 SER D C 1
ATOM 9054 O O . SER D 1 67 ? -30.776 -36.597 -6.844 1.00 28.04 67 SER D O 1
ATOM 9057 N N . THR D 1 68 ? -30.204 -38.652 -7.575 1.00 31.12 68 THR D N 1
ATOM 9058 C CA . THR D 1 68 ? -28.826 -38.297 -7.814 1.00 31.08 68 THR D CA 1
ATOM 9059 C C . THR D 1 68 ? -28.673 -37.211 -8.847 1.00 31.34 68 THR D C 1
ATOM 9060 O O . THR D 1 68 ? -27.856 -36.307 -8.653 1.00 30.25 68 THR D O 1
ATOM 9064 N N . GLN D 1 69 ? -29.469 -37.257 -9.919 1.00 33.07 69 GLN D N 1
ATOM 9065 C CA . GLN D 1 69 ? -29.382 -36.227 -10.943 1.00 33.28 69 GLN D CA 1
ATOM 9066 C C . GLN D 1 69 ? -29.802 -34.862 -10.401 1.00 33.45 69 GLN D C 1
ATOM 9067 O O . GLN D 1 69 ? -29.165 -33.860 -10.766 1.00 32.21 69 GLN D O 1
ATOM 9073 N N . CYS D 1 70 ? -30.850 -34.827 -9.551 1.00 34.01 70 CYS D N 1
ATOM 9074 C CA . CYS D 1 70 ? -31.320 -33.561 -8.950 1.00 34.36 70 CYS D CA 1
ATOM 9075 C C . CYS D 1 70 ? -30.296 -33.001 -7.969 1.00 32.62 70 CYS D C 1
ATOM 9076 O O . CYS D 1 70 ? -30.101 -31.786 -7.878 1.00 31.87 70 CYS D O 1
ATOM 9079 N N . SER D 1 71 ? -29.652 -33.898 -7.247 1.00 32.86 71 SER D N 1
ATOM 9080 C CA . SER D 1 71 ? -28.577 -33.536 -6.338 1.00 33.05 71 SER D CA 1
ATOM 9081 C C . SER D 1 71 ? -27.399 -32.923 -7.108 1.00 31.98 71 SER D C 1
ATOM 9082 O O . SER D 1 71 ? -26.889 -31.866 -6.726 1.00 29.96 71 SER D O 1
ATOM 9085 N N . ARG D 1 72 ? -27.000 -33.582 -8.192 1.00 32.14 72 ARG D N 1
ATOM 9086 C CA . ARG D 1 72 ? -25.930 -33.086 -9.090 1.00 32.67 72 ARG D CA 1
ATOM 9087 C C . ARG D 1 72 ? -26.259 -31.684 -9.620 1.00 32.47 72 ARG D C 1
ATOM 9088 O O . ARG D 1 72 ? -25.383 -30.801 -9.657 1.00 31.42 72 ARG D O 1
ATOM 9096 N N . ALA D 1 73 ? -27.532 -31.465 -9.990 1.00 32.37 73 ALA D N 1
ATOM 9097 C CA . ALA D 1 73 ? -27.997 -30.172 -10.502 1.00 32.59 73 ALA D CA 1
ATOM 9098 C C . ALA D 1 73 ? -28.244 -29.155 -9.408 1.00 33.32 73 ALA D C 1
ATOM 9099 O O . ALA D 1 73 ? -28.556 -28.000 -9.704 1.00 32.94 73 ALA D O 1
ATOM 9101 N N . ASN D 1 74 ? -28.077 -29.581 -8.156 1.00 34.07 74 ASN D N 1
ATOM 9102 C CA . ASN D 1 74 ? -28.210 -28.753 -6.978 1.00 36.52 74 ASN D CA 1
ATOM 9103 C C . ASN D 1 74 ? -29.621 -28.214 -6.767 1.00 38.51 74 ASN D C 1
ATOM 9104 O O . ASN D 1 74 ? -29.815 -27.024 -6.474 1.00 38.22 74 ASN D O 1
ATOM 9109 N N . THR D 1 75 ? -30.597 -29.075 -6.945 1.00 39.22 75 THR D N 1
ATOM 9110 C CA . THR D 1 75 ? -31.942 -28.733 -6.580 1.00 42.04 75 THR D CA 1
ATOM 9111 C C . THR D 1 75 ? -32.548 -29.799 -5.683 1.00 44.28 75 THR D C 1
ATOM 9112 O O . THR D 1 75 ? -32.509 -30.985 -6.009 1.00 43.37 75 THR D O 1
ATOM 9116 N N . HIS D 1 76 ? -33.101 -29.358 -4.557 1.00 43.72 76 HIS D N 1
ATOM 9117 C CA . HIS D 1 76 ? -33.903 -30.213 -3.698 1.00 44.17 76 HIS D CA 1
ATOM 9118 C C . HIS D 1 76 ? -35.404 -29.832 -3.717 1.00 43.94 76 HIS D C 1
ATOM 9119 O O . HIS D 1 76 ? -36.156 -30.284 -2.855 1.00 43.65 76 HIS D O 1
ATOM 9126 N N . GLN D 1 77 ? -35.823 -29.026 -4.701 1.00 42.38 77 GLN D N 1
ATOM 9127 C CA . GLN D 1 77 ? -37.220 -28.547 -4.827 1.00 41.12 77 GLN D CA 1
ATOM 9128 C C . GLN D 1 77 ? -38.051 -29.502 -5.690 1.00 41.04 77 GLN D C 1
ATOM 9129 O O . GLN D 1 77 ? -37.732 -29.689 -6.867 1.00 39.79 77 GLN D O 1
ATOM 9135 N N . CYS D 1 78 ? -39.106 -30.092 -5.126 1.00 41.49 78 CYS D N 1
ATOM 9136 C CA . CYS D 1 78 ? -39.893 -31.101 -5.842 1.00 43.74 78 CYS D CA 1
ATOM 9137 C C . CYS D 1 78 ? -41.031 -30.403 -6.532 1.00 44.78 78 CYS D C 1
ATOM 9138 O O . CYS D 1 78 ? -41.636 -29.515 -5.950 1.00 45.29 78 CYS D O 1
ATOM 9141 N N . LEU D 1 79 ? -41.355 -30.809 -7.748 1.00 44.78 79 LEU D N 1
ATOM 9142 C CA . LEU D 1 79 ? -42.521 -30.248 -8.370 1.00 45.58 79 LEU D CA 1
ATOM 9143 C C . LEU D 1 79 ? -43.535 -31.305 -8.776 1.00 47.64 79 LEU D C 1
ATOM 9144 O O . LEU D 1 79 ? -43.245 -32.504 -8.818 1.00 47.12 79 LEU D O 1
ATOM 9149 N N . SER D 1 80 ? -44.748 -30.850 -9.029 1.00 49.12 80 SER D N 1
ATOM 9150 C CA . SER D 1 80 ? -45.742 -31.699 -9.624 1.00 52.87 80 SER D CA 1
ATOM 9151 C C . SER D 1 80 ? -46.588 -30.885 -10.575 1.00 53.33 80 SER D C 1
ATOM 9152 O O . SER D 1 80 ? -46.911 -29.732 -10.312 1.00 55.89 80 SER D O 1
ATOM 9155 N N . CYS D 1 81 ? -46.956 -31.499 -11.678 1.00 52.77 81 CYS D N 1
ATOM 9156 C CA . CYS D 1 81 ? -47.749 -30.856 -12.674 1.00 53.53 81 CYS D CA 1
ATOM 9157 C C . CYS D 1 81 ? -49.105 -31.534 -12.618 1.00 55.97 81 CYS D C 1
ATOM 9158 O O . CYS D 1 81 ? -49.158 -32.743 -12.697 1.00 56.59 81 CYS D O 1
ATOM 9161 N N . PRO D 1 82 ? -50.194 -30.759 -12.454 1.00 58.25 82 PRO D N 1
ATOM 9162 C CA . PRO D 1 82 ? -51.546 -31.292 -12.329 1.00 61.79 82 PRO D CA 1
ATOM 9163 C C . PRO D 1 82 ? -52.104 -31.493 -13.710 1.00 63.71 82 PRO D C 1
ATOM 9164 O O . PRO D 1 82 ? -53.038 -30.809 -14.119 1.00 68.51 82 PRO D O 1
ATOM 9168 N N . ALA D 1 83 ? -51.499 -32.399 -14.439 1.00 63.84 83 ALA D N 1
ATOM 9169 C CA . ALA D 1 83 ? -51.856 -32.610 -15.803 1.00 65.81 83 ALA D CA 1
ATOM 9170 C C . ALA D 1 83 ? -51.317 -33.962 -16.136 1.00 67.13 83 ALA D C 1
ATOM 9171 O O . ALA D 1 83 ? -50.685 -34.620 -15.295 1.00 66.42 83 ALA D O 1
ATOM 9173 N N . ALA D 1 84 ? -51.587 -34.389 -17.362 1.00 68.37 84 ALA D N 1
ATOM 9174 C CA . ALA D 1 84 ? -51.049 -35.629 -17.863 1.00 67.30 84 ALA D CA 1
ATOM 9175 C C . ALA D 1 84 ? -49.531 -35.565 -17.815 1.00 65.65 84 ALA D C 1
ATOM 9176 O O . ALA D 1 84 ? -48.934 -34.593 -17.337 1.00 66.48 84 ALA D O 1
ATOM 9178 N N . SER D 1 85 ? -48.903 -36.627 -18.290 1.00 64.46 85 SER D N 1
ATOM 9179 C CA . SER D 1 85 ? -47.461 -36.761 -18.211 1.00 61.96 85 SER D CA 1
ATOM 9180 C C . SER D 1 85 ? -46.903 -36.436 -19.603 1.00 60.91 85 SER D C 1
ATOM 9181 O O . SER D 1 85 ? -47.383 -36.975 -20.607 1.00 61.10 85 SER D O 1
ATOM 9184 N N . ARG D 1 86 ? -45.950 -35.508 -19.657 1.00 57.27 86 ARG D N 1
ATOM 9185 C CA . ARG D 1 86 ? -45.282 -35.126 -20.900 1.00 56.50 86 ARG D CA 1
ATOM 9186 C C . ARG D 1 86 ? -43.995 -34.385 -20.531 1.00 53.79 86 ARG D C 1
ATOM 9187 O O . ARG D 1 86 ? -43.835 -33.977 -19.391 1.00 50.93 86 ARG D O 1
ATOM 9195 N N . PRO D 1 87 ? -43.068 -34.229 -21.489 1.00 53.13 87 PRO D N 1
ATOM 9196 C CA . PRO D 1 87 ? -41.834 -33.515 -21.163 1.00 50.89 87 PRO D CA 1
ATOM 9197 C C . PRO D 1 87 ? -42.140 -32.135 -20.597 1.00 49.05 87 PRO D C 1
ATOM 9198 O O . PRO D 1 87 ? -42.823 -31.361 -21.244 1.00 48.21 87 PRO D O 1
ATOM 9202 N N . GLY D 1 88 ? -41.678 -31.856 -19.375 1.00 46.68 88 GLY D N 1
ATOM 9203 C CA . GLY D 1 88 ? -41.951 -30.571 -18.734 1.00 46.44 88 GLY D CA 1
ATOM 9204 C C . GLY D 1 88 ? -43.105 -30.585 -17.751 1.00 46.92 88 GLY D C 1
ATOM 9205 O O . GLY D 1 88 ? -43.316 -29.602 -17.009 1.00 46.45 88 GLY D O 1
ATOM 9206 N N . CYS D 1 89 ? -43.856 -31.689 -17.749 1.00 46.95 89 CYS D N 1
ATOM 9207 C CA . CYS D 1 89 ? -44.999 -31.878 -16.878 1.00 47.33 89 CYS D CA 1
ATOM 9208 C C . CYS D 1 89 ? -45.025 -33.323 -16.351 1.00 47.74 89 CYS D C 1
ATOM 9209 O O . CYS D 1 89 ? -45.375 -34.255 -17.088 1.00 47.04 89 CYS D O 1
ATOM 9212 N N . HIS D 1 90 ? -44.624 -33.484 -15.079 1.00 46.82 90 HIS D N 1
ATOM 9213 C CA . HIS D 1 90 ? -44.641 -34.768 -14.370 1.00 46.88 90 HIS D CA 1
ATOM 9214 C C . HIS D 1 90 ? -45.077 -34.525 -12.950 1.00 46.82 90 HIS D C 1
ATOM 9215 O O . HIS D 1 90 ? -45.253 -33.391 -12.539 1.00 46.88 90 HIS D O 1
ATOM 9222 N N . LYS D 1 91 ? -45.281 -35.602 -12.213 1.00 48.06 91 LYS D N 1
ATOM 9223 C CA . LYS D 1 91 ? -45.414 -35.521 -10.773 1.00 48.98 91 LYS D CA 1
ATOM 9224 C C . LYS D 1 91 ? -44.089 -35.952 -10.175 1.00 47.17 91 LYS D C 1
ATOM 9225 O O . LYS D 1 91 ? -43.351 -36.725 -10.783 1.00 48.27 91 LYS D O 1
ATOM 9231 N N . ASN D 1 92 ? -43.757 -35.397 -9.018 1.00 45.72 92 ASN D N 1
ATOM 9232 C CA . ASN D 1 92 ? -42.538 -35.780 -8.283 1.00 44.11 92 ASN D CA 1
ATOM 9233 C C . ASN D 1 92 ? -41.218 -35.624 -9.058 1.00 41.87 92 ASN D C 1
ATOM 9234 O O . ASN D 1 92 ? -40.379 -36.526 -9.035 1.00 41.96 92 ASN D O 1
ATOM 9239 N N . THR D 1 93 ? -41.018 -34.489 -9.722 1.00 38.86 93 THR D N 1
ATOM 9240 C CA . THR D 1 93 ? -39.758 -34.232 -10.396 1.00 38.65 93 THR D CA 1
ATOM 9241 C C . THR D 1 93 ? -39.042 -33.047 -9.681 1.00 38.05 93 THR D C 1
ATOM 9242 O O . THR D 1 93 ? -39.439 -32.699 -8.575 1.00 37.74 93 THR D O 1
ATOM 9246 N N . CYS D 1 94 ? -37.985 -32.485 -10.265 1.00 36.60 94 CYS D N 1
ATOM 9247 C CA . CYS D 1 94 ? -37.144 -31.504 -9.595 1.00 35.85 94 CYS D CA 1
ATOM 9248 C C . CYS D 1 94 ? -37.239 -30.218 -10.298 1.00 33.90 94 CYS D C 1
ATOM 9249 O O . CYS D 1 94 ? -37.159 -30.177 -11.510 1.00 34.02 94 CYS D O 1
ATOM 9252 N N . GLY D 1 95 ? -37.368 -29.148 -9.544 1.00 33.02 95 GLY D N 1
ATOM 9253 C CA . GLY D 1 95 ? -37.438 -27.830 -10.109 1.00 33.71 95 GLY D CA 1
ATOM 9254 C C . GLY D 1 95 ? -36.136 -27.091 -10.143 1.00 33.98 95 GLY D C 1
ATOM 9255 O O . GLY D 1 95 ? -35.335 -27.150 -9.208 1.00 36.19 95 GLY D O 1
ATOM 9256 N N . LEU D 1 96 ? -35.879 -26.381 -11.224 1.00 36.21 96 LEU D N 1
ATOM 9257 C CA . LEU D 1 96 ? -34.795 -25.421 -11.186 1.00 35.71 96 LEU D CA 1
ATOM 9258 C C . LEU D 1 96 ? -35.094 -24.184 -11.987 1.00 34.76 96 LEU D C 1
ATOM 9259 O O . LEU D 1 96 ? -35.831 -24.234 -12.994 1.00 33.56 96 LEU D O 1
ATOM 9264 N N . MET D 1 97 ? -34.496 -23.087 -11.518 1.00 32.11 97 MET D N 1
ATOM 9265 C CA . MET D 1 97 ? -34.611 -21.785 -12.151 1.00 32.06 97 MET D CA 1
ATOM 9266 C C . MET D 1 97 ? -33.703 -21.656 -13.359 1.00 31.55 97 MET D C 1
ATOM 9267 O O . MET D 1 97 ? -32.481 -21.834 -13.276 1.00 30.88 97 MET D O 1
ATOM 9272 N N . SER D 1 98 ? -34.306 -21.303 -14.470 1.00 32.03 98 SER D N 1
ATOM 9273 C CA . SER D 1 98 ? -33.592 -21.003 -15.686 1.00 32.16 98 SER D CA 1
ATOM 9274 C C . SER D 1 98 ? -33.674 -19.544 -15.999 1.00 32.64 98 SER D C 1
ATOM 9275 O O . SER D 1 98 ? -34.721 -18.923 -15.810 1.00 32.79 98 SER D O 1
ATOM 9278 N N . THR D 1 99 ? -32.581 -19.024 -16.557 1.00 32.70 99 THR D N 1
ATOM 9279 C CA . THR D 1 99 ? -32.454 -17.620 -16.867 1.00 33.30 99 THR D CA 1
ATOM 9280 C C . THR D 1 99 ? -32.275 -17.351 -18.386 1.00 33.82 99 THR D C 1
ATOM 9281 O O . THR D 1 99 ? -31.415 -17.972 -19.021 1.00 34.62 99 THR D O 1
ATOM 9285 N N . ASN D 1 100 ? -33.127 -16.448 -18.907 1.00 33.80 100 ASN D N 1
ATOM 9286 C CA . ASN D 1 100 ? -32.958 -15.736 -20.194 1.00 34.79 100 ASN D CA 1
ATOM 9287 C C . ASN D 1 100 ? -32.013 -14.588 -19.928 1.00 34.57 100 ASN D C 1
ATOM 9288 O O . ASN D 1 100 ? -32.340 -13.628 -19.212 1.00 35.03 100 ASN D O 1
ATOM 9293 N N . PRO D 1 101 ? -30.788 -14.721 -20.415 1.00 34.14 101 PRO D N 1
ATOM 9294 C CA . PRO D 1 101 ? -29.789 -13.804 -19.897 1.00 34.39 101 PRO D CA 1
ATOM 9295 C C . PRO D 1 101 ? -29.757 -12.502 -20.661 1.00 35.36 101 PRO D C 1
ATOM 9296 O O . PRO D 1 101 ? -28.959 -11.655 -20.333 1.00 35.16 101 PRO D O 1
ATOM 9300 N N . ILE D 1 102 ? -30.614 -12.347 -21.691 1.00 36.73 102 ILE D N 1
ATOM 9301 C CA . ILE D 1 102 ? -30.740 -11.107 -22.425 1.00 38.31 102 ILE D CA 1
ATOM 9302 C C . ILE D 1 102 ? -31.739 -10.223 -21.703 1.00 39.65 102 ILE D C 1
ATOM 9303 O O . ILE D 1 102 ? -31.464 -9.050 -21.457 1.00 40.47 102 ILE D O 1
ATOM 9308 N N . THR D 1 103 ? -32.909 -10.781 -21.396 1.00 39.65 103 THR D N 1
ATOM 9309 C CA . THR D 1 103 ? -33.936 -10.023 -20.694 1.00 39.86 103 THR D CA 1
ATOM 9310 C C . THR D 1 103 ? -33.694 -10.040 -19.172 1.00 39.78 103 THR D C 1
ATOM 9311 O O . THR D 1 103 ? -34.280 -9.247 -18.450 1.00 39.68 103 THR D O 1
ATOM 9315 N N . GLN D 1 104 ? -32.843 -10.954 -18.709 1.00 40.43 104 GLN D N 1
ATOM 9316 C CA . GLN D 1 104 ? -32.643 -11.273 -17.277 1.00 41.07 104 GLN D CA 1
ATOM 9317 C C . GLN D 1 104 ? -33.903 -11.862 -16.586 1.00 38.80 104 GLN D C 1
ATOM 9318 O O . GLN D 1 104 ? -34.002 -11.910 -15.364 1.00 38.28 104 GLN D O 1
ATOM 9324 N N . GLN D 1 105 ? -34.835 -12.386 -17.357 1.00 38.31 105 GLN D N 1
ATOM 9325 C CA . GLN D 1 105 ? -35.956 -13.117 -16.759 1.00 38.91 105 GLN D CA 1
ATOM 9326 C C . GLN D 1 105 ? -35.549 -14.518 -16.273 1.00 38.57 105 GLN D C 1
ATOM 9327 O O . GLN D 1 105 ? -34.694 -15.167 -16.871 1.00 39.72 105 GLN D O 1
ATOM 9333 N N . THR D 1 106 ? -36.185 -14.964 -15.197 1.00 37.60 106 THR D N 1
ATOM 9334 C CA . THR D 1 106 ? -35.944 -16.264 -14.619 1.00 37.05 106 THR D CA 1
ATOM 9335 C C . THR D 1 106 ? -37.292 -16.936 -14.314 1.00 35.75 106 THR D C 1
ATOM 9336 O O . THR D 1 106 ? -38.275 -16.279 -13.983 1.00 34.36 106 THR D O 1
ATOM 9340 N N . GLY D 1 107 ? -37.343 -18.247 -14.477 1.00 34.23 107 GLY D N 1
ATOM 9341 C CA . GLY D 1 107 ? -38.586 -18.985 -14.303 1.00 34.10 107 GLY D CA 1
ATOM 9342 C C . GLY D 1 107 ? -38.269 -20.411 -13.890 1.00 33.05 107 GLY D C 1
ATOM 9343 O O . GLY D 1 107 ? -37.186 -20.928 -14.187 1.00 32.06 107 GLY D O 1
ATOM 9344 N N . LEU D 1 108 ? -39.182 -20.987 -13.116 1.00 33.20 108 LEU D N 1
ATOM 9345 C CA . LEU D 1 108 ? -39.043 -22.311 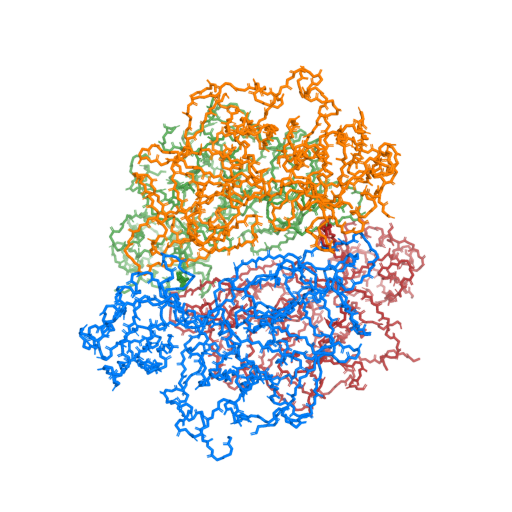-12.540 1.00 33.07 108 LEU D CA 1
ATOM 9346 C C . LEU D 1 108 ? -39.421 -23.382 -13.549 1.00 34.07 108 LEU D C 1
ATOM 9347 O O . LEU D 1 108 ? -40.560 -23.461 -13.956 1.00 35.21 108 LEU D O 1
ATOM 9352 N N . GLY D 1 109 ? -38.460 -24.204 -13.938 1.00 33.15 109 GLY D N 1
ATOM 9353 C CA . GLY D 1 109 ? -38.722 -25.352 -14.810 1.00 34.56 109 GLY D CA 1
ATOM 9354 C C . GLY D 1 109 ? -38.336 -26.658 -14.174 1.00 34.36 109 GLY D C 1
ATOM 9355 O O . GLY D 1 109 ? -38.077 -26.737 -12.950 1.00 35.89 109 GLY D O 1
ATOM 9356 N N . GLU D 1 110 ? -38.309 -27.686 -14.986 1.00 34.79 110 GLU D N 1
ATOM 9357 C CA . GLU D 1 110 ? -38.184 -29.078 -14.539 1.00 35.29 110 GLU D CA 1
ATOM 9358 C C . GLU D 1 110 ? -36.920 -29.728 -15.118 1.00 34.78 110 GLU D C 1
ATOM 9359 O O . GLU D 1 110 ? -36.645 -29.660 -16.332 1.00 35.65 110 GLU D O 1
ATOM 9365 N N . LEU D 1 111 ? -36.174 -30.374 -14.257 1.00 34.28 111 LEU D N 1
ATOM 9366 C CA . LEU D 1 111 ? -34.957 -31.136 -14.665 1.00 34.19 111 LEU D CA 1
ATOM 9367 C C . LEU D 1 111 ? -35.344 -32.281 -15.645 1.00 35.16 111 LEU D C 1
ATOM 9368 O O . LEU D 1 111 ? -36.256 -33.068 -15.364 1.00 34.29 111 LEU D O 1
ATOM 9373 N N . GLY D 1 112 ? -34.694 -32.303 -16.817 1.00 35.26 112 GLY D N 1
ATOM 9374 C CA . GLY D 1 112 ? -34.861 -33.376 -17.806 1.00 37.07 112 GLY D CA 1
ATOM 9375 C C . GLY D 1 112 ? -33.535 -34.030 -18.147 1.00 37.47 112 GLY D C 1
ATOM 9376 O O . GLY D 1 112 ? -32.482 -33.515 -17.813 1.00 35.43 112 GLY D O 1
ATOM 9377 N N . GLU D 1 113 ? -33.617 -35.181 -18.810 1.00 40.09 113 GLU D N 1
ATOM 9378 C CA . GLU D 1 113 ? -32.468 -35.986 -19.215 1.00 40.33 113 GLU D CA 1
ATOM 9379 C C . GLU D 1 113 ? -32.764 -36.535 -20.584 1.00 40.79 113 GLU D C 1
ATOM 9380 O O . GLU D 1 113 ? -33.831 -37.091 -20.780 1.00 41.39 113 GLU D O 1
ATOM 9386 N N . ASP D 1 114 ? -31.830 -36.408 -21.521 1.00 41.10 114 ASP D N 1
ATOM 9387 C CA . ASP D 1 114 ? -31.995 -36.985 -22.865 1.00 42.09 114 ASP D CA 1
ATOM 9388 C C . ASP D 1 114 ? -30.609 -37.093 -23.538 1.00 42.78 114 ASP D C 1
ATOM 9389 O O . ASP D 1 114 ? -29.594 -36.677 -22.989 1.00 41.00 114 ASP D O 1
ATOM 9394 N N . VAL D 1 115 ? -30.587 -37.662 -24.733 1.00 44.16 115 VAL D N 1
ATOM 9395 C CA . VAL D 1 115 ? -29.355 -37.786 -25.474 1.00 44.88 115 VAL D CA 1
ATOM 9396 C C . VAL D 1 115 ? -28.923 -36.435 -26.000 1.00 44.45 115 VAL D C 1
ATOM 9397 O O . VAL D 1 115 ? -29.758 -35.649 -26.446 1.00 44.82 115 VAL D O 1
ATOM 9401 N N . LEU D 1 116 ? -27.614 -36.198 -25.965 1.00 44.15 116 LEU D N 1
ATOM 9402 C CA . LEU D 1 116 ? -26.964 -35.114 -26.703 1.00 44.94 116 LEU D CA 1
ATOM 9403 C C . LEU D 1 116 ? -25.795 -35.699 -27.502 1.00 45.62 116 LEU D C 1
ATOM 9404 O O . LEU D 1 116 ? -25.024 -36.484 -26.974 1.00 45.20 116 LEU D O 1
ATOM 9409 N N . ALA D 1 117 ? -25.673 -35.270 -28.757 1.00 46.54 117 ALA D N 1
ATOM 9410 C CA . ALA D 1 117 ? -24.637 -35.699 -29.691 1.00 47.75 117 ALA D CA 1
ATOM 9411 C C . ALA D 1 117 ? -23.755 -34.506 -30.039 1.00 47.62 117 ALA D C 1
ATOM 9412 O O . ALA D 1 117 ? -24.250 -33.381 -30.227 1.00 47.47 117 ALA D O 1
ATOM 9414 N N . ILE D 1 118 ? -22.453 -34.756 -30.144 1.00 47.88 118 ILE D N 1
ATOM 9415 C CA . ILE D 1 118 ? -21.497 -33.712 -30.496 1.00 48.66 118 ILE D CA 1
ATOM 9416 C C . ILE D 1 118 ? -20.307 -34.321 -31.221 1.00 50.49 118 ILE D C 1
ATOM 9417 O O . ILE D 1 118 ? -20.041 -35.506 -31.057 1.00 50.62 118 ILE D O 1
ATOM 9422 N N . HIS D 1 119 ? -19.605 -33.514 -32.018 1.00 52.36 119 HIS D N 1
ATOM 9423 C CA . HIS D 1 119 ? -18.485 -34.010 -32.853 1.00 55.02 119 HIS D CA 1
ATOM 9424 C C . HIS D 1 119 ? -17.198 -34.069 -32.068 1.00 54.86 119 HIS D C 1
ATOM 9425 O O . HIS D 1 119 ? -16.849 -33.100 -31.387 1.00 52.12 119 HIS D O 1
ATOM 9432 N N . ALA D 1 120 ? -16.498 -35.199 -32.193 1.00 57.46 120 ALA D N 1
ATOM 9433 C CA . ALA D 1 120 ? -15.149 -35.388 -31.624 1.00 58.33 120 ALA D CA 1
ATOM 9434 C C . ALA D 1 120 ? -14.068 -34.982 -32.618 1.00 62.00 120 ALA D C 1
ATOM 9435 O O . ALA D 1 120 ? -14.323 -34.945 -33.826 1.00 63.11 120 ALA D O 1
ATOM 9437 N N . THR D 1 121 ? -12.879 -34.658 -32.107 1.00 63.44 121 THR D N 1
ATOM 9438 C CA . THR D 1 121 ? -11.677 -34.405 -32.935 1.00 66.92 121 THR D CA 1
ATOM 9439 C C . THR D 1 121 ? -10.469 -34.968 -32.204 1.00 68.61 121 THR D C 1
ATOM 9440 O O . THR D 1 121 ? -10.449 -34.969 -30.958 1.00 67.42 121 THR D O 1
ATOM 9444 N N . GLY D 1 129 ? -14.983 -34.448 -36.943 1.00 71.33 129 GLY D N 1
ATOM 9445 C CA . GLY D 1 129 ? -14.962 -35.908 -36.763 1.00 71.71 129 GLY D CA 1
ATOM 9446 C C . GLY D 1 129 ? -16.360 -36.495 -36.649 1.00 70.65 129 GLY D C 1
ATOM 9447 O O . GLY D 1 129 ? -17.331 -35.823 -36.964 1.00 71.91 129 GLY D O 1
ATOM 9448 N N . PRO D 1 130 ? -16.477 -37.749 -36.181 1.00 70.21 130 PRO D N 1
ATOM 9449 C CA . PRO D 1 130 ? -17.782 -38.408 -36.060 1.00 70.07 130 PRO D CA 1
ATOM 9450 C C . PRO D 1 130 ? -18.569 -37.952 -34.830 1.00 67.26 130 PRO D C 1
ATOM 9451 O O . PRO D 1 130 ? -17.991 -37.367 -33.911 1.00 67.12 130 PRO D O 1
ATOM 9455 N N . LEU D 1 131 ? -19.873 -38.228 -34.815 1.00 66.29 131 LEU D N 1
ATOM 9456 C CA . LEU D 1 131 ? -20.756 -37.774 -33.732 1.00 64.68 131 LEU D CA 1
ATOM 9457 C C . LEU D 1 131 ? -20.708 -38.806 -32.589 1.00 62.34 131 LEU D C 1
ATOM 9458 O O . LEU D 1 131 ? -20.935 -39.988 -32.812 1.00 61.93 131 LEU D O 1
ATOM 9463 N N . VAL D 1 132 ? -20.380 -38.353 -31.379 1.00 60.00 132 VAL D N 1
ATOM 9464 C CA . VAL D 1 132 ? -20.367 -39.210 -30.182 1.00 58.01 132 VAL D CA 1
ATOM 9465 C C . VAL D 1 132 ? -21.435 -38.676 -29.222 1.00 57.53 132 VAL D C 1
ATOM 9466 O O . VAL D 1 132 ? -21.883 -37.533 -29.382 1.00 57.35 132 VAL D O 1
ATOM 9470 N N . THR D 1 133 ? -21.819 -39.455 -28.205 1.00 56.21 133 THR D N 1
ATOM 9471 C CA . THR D 1 133 ? -22.974 -39.079 -27.389 1.00 54.81 133 THR D CA 1
ATOM 9472 C C . THR D 1 133 ? -22.783 -39.073 -25.870 1.00 51.78 133 THR D C 1
ATOM 9473 O O . THR D 1 133 ? -21.955 -39.789 -25.306 1.00 50.76 133 THR D O 1
ATOM 9477 N N . VAL D 1 134 ? -23.562 -38.199 -25.244 1.00 48.49 134 VAL D N 1
ATOM 9478 C CA . VAL D 1 134 ? -23.884 -38.289 -23.837 1.00 46.30 134 VAL D CA 1
ATOM 9479 C C . VAL D 1 134 ? -25.320 -38.825 -23.772 1.00 45.56 134 VAL D C 1
ATOM 9480 O O . VAL D 1 134 ? -26.268 -38.097 -24.039 1.00 46.01 134 VAL D O 1
ATOM 9484 N N . PRO D 1 135 ? -25.490 -40.113 -23.464 1.00 45.51 135 PRO D N 1
ATOM 9485 C CA . PRO D 1 135 ? -26.842 -40.676 -23.396 1.00 46.07 135 PRO D CA 1
ATOM 9486 C C . PRO D 1 135 ? -27.733 -40.021 -22.334 1.00 45.64 135 PRO D C 1
ATOM 9487 O O . PRO D 1 135 ? -28.947 -39.910 -22.503 1.00 45.32 135 PRO D O 1
ATOM 9491 N N . GLN D 1 136 ? -27.116 -39.584 -21.248 1.00 44.58 136 GLN D N 1
ATOM 9492 C CA . GLN D 1 136 ? -27.842 -38.915 -20.190 1.00 44.92 136 GLN D CA 1
ATOM 9493 C C . GLN D 1 136 ? -27.339 -37.493 -19.983 1.00 42.93 136 GLN D C 1
ATOM 9494 O O . GLN D 1 136 ? -26.687 -37.185 -18.995 1.00 44.14 136 GLN D O 1
ATOM 9500 N N . PHE D 1 137 ? -27.654 -36.614 -20.909 1.00 41.22 137 PHE D N 1
ATOM 9501 C CA . PHE D 1 137 ? -27.295 -35.220 -20.747 1.00 39.20 137 PHE D CA 1
ATOM 9502 C C . PHE D 1 137 ? -28.409 -34.538 -19.997 1.00 37.54 137 PHE D C 1
ATOM 9503 O O . PHE D 1 137 ? -29.571 -34.589 -20.442 1.00 37.85 137 PHE D O 1
ATOM 9511 N N . LEU D 1 138 ? -28.066 -33.912 -18.864 1.00 35.73 138 LEU D N 1
ATOM 9512 C CA . LEU D 1 138 ? -29.048 -33.198 -18.055 1.00 35.32 138 LEU D CA 1
ATOM 9513 C C . LEU D 1 138 ? -29.276 -31.778 -18.508 1.00 34.31 138 LEU D C 1
ATOM 9514 O O . LEU D 1 138 ? -28.343 -31.053 -18.894 1.00 34.11 138 LEU D O 1
ATOM 9519 N N . PHE D 1 139 ? -30.526 -31.369 -18.420 1.00 33.72 139 PHE D N 1
ATOM 9520 C CA . PHE D 1 139 ? -30.931 -30.057 -18.892 1.00 34.62 139 PHE D CA 1
ATOM 9521 C C . PHE D 1 139 ? -32.266 -29.701 -18.264 1.00 34.41 139 PHE D C 1
ATOM 9522 O O . PHE D 1 139 ? -32.869 -30.502 -17.593 1.00 34.44 139 PHE D O 1
ATOM 9530 N N . SER D 1 140 ? -32.759 -28.512 -18.539 1.00 35.38 140 SER D N 1
ATOM 9531 C CA . SER D 1 140 ? -34.062 -28.122 -18.016 1.00 35.59 140 SER D CA 1
ATOM 9532 C C . SER D 1 140 ? -35.129 -27.835 -19.048 1.00 35.91 140 SER D C 1
ATOM 9533 O O . SER D 1 140 ? -34.885 -27.167 -20.033 1.00 36.73 140 SER D O 1
ATOM 9536 N N . CYS D 1 141 ? -36.333 -28.335 -18.797 1.00 36.67 141 CYS D N 1
ATOM 9537 C CA . CYS D 1 141 ? -37.536 -27.919 -19.542 1.00 37.65 141 CYS D CA 1
ATOM 9538 C C . CYS D 1 141 ? -38.063 -26.666 -18.859 1.00 36.47 141 CYS D C 1
ATOM 9539 O O . CYS D 1 141 ? -38.694 -26.755 -17.800 1.00 35.41 141 CYS D O 1
ATOM 9542 N N . ALA D 1 142 ? -37.664 -25.515 -19.386 1.00 35.36 142 ALA D N 1
ATOM 9543 C CA . ALA D 1 142 ? -38.012 -24.221 -18.812 1.00 34.95 142 ALA D CA 1
ATOM 9544 C C . ALA D 1 142 ? -39.333 -23.690 -19.358 1.00 35.77 142 ALA D C 1
ATOM 9545 O O . ALA D 1 142 ? -39.753 -24.019 -20.441 1.00 36.99 142 ALA D O 1
ATOM 9547 N N . PRO D 1 143 ? -39.991 -22.846 -18.581 1.00 36.12 143 PRO D N 1
ATOM 9548 C CA . PRO D 1 143 ? -41.270 -22.278 -18.963 1.00 37.20 143 PRO D CA 1
ATOM 9549 C C . PRO D 1 143 ? -41.142 -21.423 -20.234 1.00 37.91 143 PRO D C 1
ATOM 9550 O O . PRO D 1 143 ? -40.175 -20.676 -20.419 1.00 36.76 143 PRO D O 1
ATOM 9554 N N . SER D 1 144 ? -42.108 -21.574 -21.112 1.00 39.11 144 SER D N 1
ATOM 9555 C CA . SER D 1 144 ? -41.979 -21.067 -22.477 1.00 40.15 144 SER D CA 1
ATOM 9556 C C . SER D 1 144 ? -41.915 -19.559 -22.566 1.00 40.56 144 SER D C 1
ATOM 9557 O O . SER D 1 144 ? -41.466 -19.044 -23.595 1.00 41.29 144 SER D O 1
ATOM 9560 N N . PHE D 1 145 ? -42.324 -18.856 -21.498 1.00 40.22 145 PHE D N 1
ATOM 9561 C CA . PHE D 1 145 ? -42.310 -17.373 -21.473 1.00 40.74 145 PHE D CA 1
ATOM 9562 C C . PHE D 1 145 ? -40.889 -16.823 -21.597 1.00 39.88 145 PHE D C 1
ATOM 9563 O O . PHE D 1 145 ? -40.692 -15.677 -22.037 1.00 39.44 145 PHE D O 1
ATOM 9571 N N . LEU D 1 146 ? -39.919 -17.635 -21.183 1.00 38.31 146 LEU D N 1
ATOM 9572 C CA . LEU D 1 146 ? -38.507 -17.276 -21.296 1.00 37.97 146 LEU D CA 1
ATOM 9573 C C . LEU D 1 146 ? -37.922 -17.239 -22.724 1.00 39.14 146 LEU D C 1
ATOM 9574 O O . LEU D 1 146 ? -36.792 -16.757 -22.900 1.00 40.07 146 LEU D O 1
ATOM 9579 N N . VAL D 1 147 ? -38.612 -17.773 -23.728 1.00 40.76 147 VAL D N 1
ATOM 9580 C CA . VAL D 1 147 ? -38.094 -17.718 -25.112 1.00 42.58 147 VAL D CA 1
ATOM 9581 C C . VAL D 1 147 ? -38.780 -16.609 -25.915 1.00 45.37 147 VAL D C 1
ATOM 9582 O O . VAL D 1 147 ? -38.478 -16.411 -27.089 1.00 47.15 147 VAL D O 1
ATOM 9586 N N . GLN D 1 148 ? -39.683 -15.872 -25.282 1.00 46.37 148 GLN D N 1
ATOM 9587 C CA . GLN D 1 148 ? -40.481 -14.896 -26.010 1.00 49.02 148 GLN D CA 1
ATOM 9588 C C . GLN D 1 148 ? -39.700 -13.632 -26.402 1.00 48.75 148 GLN D C 1
ATOM 9589 O O . GLN D 1 148 ? -39.955 -13.084 -27.456 1.00 50.00 148 GLN D O 1
ATOM 9595 N N . LYS D 1 149 ? -38.775 -13.163 -25.575 1.00 47.40 149 LYS D N 1
ATOM 9596 C CA . LYS D 1 149 ? -38.045 -11.933 -25.893 1.00 47.25 149 LYS D CA 1
ATOM 9597 C C . LYS D 1 149 ? -36.537 -12.105 -25.846 1.00 45.52 149 LYS D C 1
ATOM 9598 O O . LYS D 1 149 ? -36.008 -12.840 -25.014 1.00 45.22 149 LYS D O 1
ATOM 9604 N N . GLY D 1 150 ? -35.869 -11.395 -26.743 1.00 45.60 150 GLY D N 1
ATOM 9605 C CA . GLY D 1 150 ? -34.444 -11.169 -26.692 1.00 45.70 150 GLY D CA 1
ATOM 9606 C C . GLY D 1 150 ? -33.561 -12.193 -27.381 1.00 47.22 150 GLY D C 1
ATOM 9607 O O . GLY D 1 150 ? -32.420 -11.886 -27.690 1.00 49.73 150 GLY D O 1
ATOM 9608 N N . LEU D 1 151 ? -34.042 -13.412 -27.611 1.00 46.82 151 LEU D N 1
ATOM 9609 C CA . LEU D 1 151 ? -33.174 -14.451 -28.151 1.00 46.48 151 LEU D CA 1
ATOM 9610 C C . LEU D 1 151 ? -33.042 -14.327 -29.688 1.00 48.15 151 LEU D C 1
ATOM 9611 O O . LEU D 1 151 ? -33.892 -13.735 -30.334 1.00 48.61 151 LEU D O 1
ATOM 9616 N N . PRO D 1 152 ? -31.956 -14.854 -30.268 1.00 49.00 152 PRO D N 1
ATOM 9617 C CA . PRO D 1 152 ? -31.894 -14.905 -31.726 1.00 51.63 152 PRO D CA 1
ATOM 9618 C C . PRO D 1 152 ? -33.094 -15.636 -32.274 1.00 52.86 152 PRO D C 1
ATOM 9619 O O . PRO D 1 152 ? -33.618 -16.548 -31.615 1.00 52.57 152 PRO D O 1
ATOM 9623 N N . ARG D 1 153 ? -33.520 -15.248 -33.470 1.00 54.37 153 ARG D N 1
ATOM 9624 C CA . ARG D 1 153 ? -34.733 -15.800 -34.065 1.00 54.94 153 ARG D CA 1
ATOM 9625 C C . ARG D 1 153 ? -34.716 -17.315 -34.071 1.00 54.88 153 ARG D C 1
ATOM 9626 O O . ARG D 1 153 ? -33.687 -17.946 -34.279 1.00 54.02 153 ARG D O 1
ATOM 9634 N N . ASN D 1 154 ? -35.875 -17.896 -33.831 1.00 55.40 154 ASN D N 1
ATOM 9635 C CA . ASN D 1 154 ? -36.042 -19.343 -33.846 1.00 55.08 154 ASN D CA 1
ATOM 9636 C C . ASN D 1 154 ? -35.302 -20.120 -32.766 1.00 53.04 154 ASN D C 1
ATOM 9637 O O . ASN D 1 154 ? -35.479 -21.328 -32.707 1.00 52.60 154 ASN D O 1
ATOM 9642 N N . THR D 1 155 ? -34.489 -19.482 -31.915 1.00 52.41 155 THR D N 1
ATOM 9643 C CA . THR D 1 155 ? -33.892 -20.245 -30.816 1.00 49.83 155 THR D CA 1
ATOM 9644 C C . THR D 1 155 ? -34.962 -20.665 -29.805 1.00 49.05 155 THR D C 1
ATOM 9645 O O . THR D 1 155 ? -35.931 -19.947 -29.564 1.00 46.97 155 THR D O 1
ATOM 9649 N N . GLN D 1 156 ? -34.726 -21.844 -29.232 1.00 48.13 156 GLN D N 1
ATOM 9650 C CA . GLN D 1 156 ? -35.650 -22.592 -28.392 1.00 47.98 156 GLN D CA 1
ATOM 9651 C C . GLN D 1 156 ? -35.149 -22.776 -26.963 1.00 45.78 156 GLN D C 1
ATOM 9652 O O . GLN D 1 156 ? -35.749 -23.517 -26.185 1.00 45.40 156 GLN D O 1
ATOM 9658 N N . GLY D 1 157 ? -34.038 -22.137 -26.627 1.00 43.79 157 GLY D N 1
ATOM 9659 C CA . GLY D 1 157 ? -33.434 -22.319 -25.320 1.00 41.89 157 GLY D CA 1
ATOM 9660 C C . GLY D 1 157 ? -32.065 -21.696 -25.286 1.00 41.18 157 GLY D C 1
ATOM 9661 O O . GLY D 1 157 ? -31.671 -20.971 -26.209 1.00 40.65 157 GLY D O 1
ATOM 9662 N N . VAL D 1 158 ? -31.321 -22.018 -24.234 1.00 39.66 158 VAL D N 1
ATOM 9663 C CA . VAL D 1 158 ? -30.034 -21.431 -23.992 1.00 38.85 158 VAL D CA 1
ATOM 9664 C C . VAL D 1 158 ? -29.135 -22.530 -23.471 1.00 39.09 158 VAL D C 1
ATOM 9665 O O . VAL D 1 158 ? -29.522 -23.306 -22.578 1.00 39.63 158 VAL D O 1
ATOM 9669 N N . ALA D 1 159 ? -27.939 -22.602 -24.029 1.00 39.50 159 ALA D N 1
ATOM 9670 C CA . ALA D 1 159 ? -26.916 -23.544 -23.589 1.00 38.15 159 ALA D CA 1
ATOM 9671 C C . ALA D 1 159 ? -25.900 -22.775 -22.780 1.00 36.71 159 ALA D C 1
ATOM 9672 O O . ALA D 1 159 ? -25.176 -21.903 -23.310 1.00 37.29 159 ALA D O 1
ATOM 9674 N N . GLY D 1 160 ? -25.852 -23.098 -21.496 1.00 34.96 160 GLY D N 1
ATOM 9675 C CA . GLY D 1 160 ? -24.943 -22.471 -20.531 1.00 33.36 160 GLY D CA 1
ATOM 9676 C C . GLY D 1 160 ? -23.562 -23.116 -20.443 1.00 32.47 160 GLY D C 1
ATOM 9677 O O . GLY D 1 160 ? -23.440 -24.342 -20.359 1.00 32.44 160 GLY D O 1
ATOM 9678 N N . LEU D 1 161 ? -22.533 -22.290 -20.433 1.00 31.81 161 LEU D N 1
ATOM 9679 C CA . LEU D 1 161 ? -21.147 -22.742 -20.392 1.00 32.76 161 LEU D CA 1
ATOM 9680 C C . LEU D 1 161 ? -20.458 -22.283 -19.125 1.00 32.66 161 LEU D C 1
ATOM 9681 O O . LEU D 1 161 ? -19.212 -22.318 -19.044 1.00 33.15 161 LEU D O 1
ATOM 9686 N N . GLY D 1 162 ? -21.281 -21.853 -18.161 1.00 32.47 162 GLY D N 1
ATOM 9687 C CA . GLY D 1 162 ? -20.834 -21.372 -16.839 1.00 33.75 162 GLY D CA 1
ATOM 9688 C C . GLY D 1 162 ? -20.209 -22.495 -16.021 1.00 35.18 162 GLY D C 1
ATOM 9689 O O . GLY D 1 162 ? -20.296 -23.674 -16.363 1.00 37.14 162 GLY D O 1
ATOM 9690 N N . HIS D 1 163 ? -19.512 -22.119 -14.961 1.00 35.44 163 HIS D N 1
ATOM 9691 C CA . HIS D 1 163 ? -18.835 -23.086 -14.172 1.00 36.44 163 HIS D CA 1
ATOM 9692 C C . HIS D 1 163 ? -19.772 -23.475 -13.066 1.00 34.80 163 HIS D C 1
ATOM 9693 O O . HIS D 1 163 ? -19.717 -22.941 -11.962 1.00 33.96 163 HIS D O 1
ATOM 9700 N N . ALA D 1 164 ? -20.591 -24.448 -13.407 1.00 34.49 164 ALA D N 1
ATOM 9701 C CA . ALA D 1 164 ? -21.671 -24.915 -12.619 1.00 33.18 164 ALA D CA 1
ATOM 9702 C C . ALA D 1 164 ? -21.811 -26.402 -12.968 1.00 33.95 164 ALA D C 1
ATOM 9703 O O . ALA D 1 164 ? -21.429 -26.830 -14.081 1.00 33.16 164 ALA D O 1
ATOM 9705 N N . PRO D 1 165 ? -22.343 -27.195 -12.030 1.00 33.42 165 PRO D N 1
ATOM 9706 C CA . PRO D 1 165 ? -22.205 -28.655 -12.114 1.00 33.47 165 PRO D CA 1
ATOM 9707 C C . PRO D 1 165 ? -22.805 -29.308 -13.359 1.00 33.03 165 PRO D C 1
ATOM 9708 O O . PRO D 1 165 ? -22.336 -30.331 -13.781 1.00 33.01 165 PRO D O 1
ATOM 9712 N N . ILE D 1 166 ? -23.890 -28.766 -13.901 1.00 33.31 166 ILE D N 1
ATOM 9713 C CA . ILE D 1 166 ? -24.437 -29.339 -15.105 1.00 32.55 166 ILE D CA 1
ATOM 9714 C C . ILE D 1 166 ? -24.321 -28.458 -16.345 1.00 33.38 166 ILE D C 1
ATOM 9715 O O . ILE D 1 166 ? -25.023 -28.702 -17.321 1.00 34.10 166 ILE D O 1
ATOM 9720 N N . SER D 1 167 ? -23.389 -27.515 -16.354 1.00 33.13 167 SER D N 1
ATOM 9721 C CA . SER D 1 167 ? -23.153 -26.719 -17.548 1.00 34.20 167 SER D CA 1
ATOM 9722 C C . SER D 1 167 ? -22.615 -27.578 -18.682 1.00 34.77 167 SER D C 1
ATOM 9723 O O . SER D 1 167 ? -22.213 -28.723 -18.476 1.00 34.39 167 SER D O 1
ATOM 9726 N N . LEU D 1 168 ? -22.598 -27.027 -19.897 1.00 36.20 168 LEU D N 1
ATOM 9727 C CA . LEU D 1 168 ? -22.137 -27.797 -21.061 1.00 36.93 168 LEU D CA 1
ATOM 9728 C C . LEU D 1 168 ? -20.729 -28.341 -20.896 1.00 37.41 168 LEU D C 1
ATOM 9729 O O . LEU D 1 168 ? -20.509 -29.539 -21.094 1.00 39.57 168 LEU D O 1
ATOM 9734 N N . PRO D 1 169 ? -19.780 -27.477 -20.543 1.00 36.75 169 PRO D N 1
ATOM 9735 C CA . PRO D 1 169 ? -18.407 -27.951 -20.442 1.00 37.93 169 PRO D CA 1
ATOM 9736 C C . PRO D 1 169 ? -18.152 -28.947 -19.352 1.00 37.20 169 PRO D C 1
ATOM 9737 O O . PRO D 1 169 ? -17.262 -29.805 -19.504 1.00 37.74 169 PRO D O 1
ATOM 9741 N N . ASN D 1 170 ? -18.892 -28.837 -18.248 1.00 37.06 170 ASN D N 1
ATOM 9742 C CA . ASN D 1 170 ? -18.693 -29.770 -17.180 1.00 35.91 170 ASN D CA 1
ATOM 9743 C C . ASN D 1 170 ? -19.233 -31.126 -17.514 1.00 35.65 170 ASN D C 1
ATOM 9744 O O . ASN D 1 170 ? -18.534 -32.096 -17.279 1.00 36.58 170 ASN D O 1
ATOM 9749 N N . GLN D 1 171 ? -20.464 -31.205 -18.021 1.00 35.31 171 GLN D N 1
ATOM 9750 C CA . GLN D 1 171 ? -21.014 -32.458 -18.478 1.00 35.80 171 GLN D CA 1
ATOM 9751 C C . GLN D 1 171 ? -20.177 -33.167 -19.553 1.00 36.72 171 GLN D C 1
ATOM 9752 O O . GLN D 1 171 ? -19.920 -34.362 -19.430 1.00 36.39 171 GLN D O 1
ATOM 9758 N N . LEU D 1 172 ? -19.792 -32.452 -20.624 1.00 37.97 172 LEU D N 1
ATOM 9759 C CA . LEU D 1 172 ? -18.970 -33.020 -21.680 1.00 38.29 172 LEU D CA 1
ATOM 9760 C C . LEU D 1 172 ? -17.562 -33.487 -21.213 1.00 38.28 172 LEU D C 1
ATOM 9761 O O . LEU D 1 172 ? -17.107 -34.569 -21.576 1.00 37.91 172 LEU D O 1
ATOM 9766 N N . ALA D 1 173 ? -16.870 -32.671 -20.430 1.00 38.07 173 ALA D N 1
ATOM 9767 C CA . ALA D 1 173 ? -15.521 -33.055 -19.955 1.00 38.63 173 ALA D CA 1
ATOM 9768 C C . ALA D 1 173 ? -15.576 -34.287 -19.053 1.00 38.70 173 ALA D C 1
ATOM 9769 O O . ALA D 1 173 ? -14.707 -35.161 -19.114 1.00 38.67 173 ALA D O 1
ATOM 9771 N N . SER D 1 174 ? -16.583 -34.314 -18.187 1.00 38.71 174 SER D N 1
ATOM 9772 C CA . SER D 1 174 ? -16.802 -35.435 -17.265 1.00 38.61 174 SER D CA 1
ATOM 9773 C C . SER D 1 174 ? -17.162 -36.715 -18.017 1.00 39.74 174 SER D C 1
ATOM 9774 O O . SER D 1 174 ? -16.656 -37.786 -17.701 1.00 38.88 174 SER D O 1
ATOM 9777 N N . HIS D 1 175 ? -18.044 -36.614 -19.015 1.00 38.98 175 HIS D N 1
ATOM 9778 C CA . HIS D 1 175 ? -18.452 -37.806 -19.720 1.00 40.20 175 HIS D CA 1
ATOM 9779 C C . HIS D 1 175 ? -17.307 -38.414 -20.516 1.00 41.35 175 HIS D C 1
ATOM 9780 O O . HIS D 1 175 ? -17.131 -39.641 -20.546 1.00 41.59 175 HIS D O 1
ATOM 9787 N N . PHE D 1 176 ? -16.529 -37.565 -21.165 1.00 41.67 176 PHE D N 1
ATOM 9788 C CA . PHE D 1 176 ? -15.503 -38.056 -22.074 1.00 43.75 176 PHE D CA 1
ATOM 9789 C C . PHE D 1 176 ? -14.156 -38.112 -21.439 1.00 43.36 176 PHE D C 1
ATOM 9790 O O . PHE D 1 176 ? -13.243 -38.570 -22.048 1.00 43.22 176 PHE D O 1
ATOM 9798 N N . GLY D 1 177 ? -14.037 -37.627 -20.210 1.00 42.39 177 GLY D N 1
ATOM 9799 C CA . GLY D 1 177 ? -12.760 -37.568 -19.573 1.00 42.46 177 GLY D CA 1
ATOM 9800 C C . GLY D 1 177 ? -11.775 -36.597 -20.197 1.00 43.42 177 GLY D C 1
ATOM 9801 O O . GLY D 1 177 ? -10.578 -36.852 -20.223 1.00 43.06 177 GLY D O 1
ATOM 9802 N N . LEU D 1 178 ? -12.271 -35.444 -20.613 1.00 43.81 178 LEU D N 1
ATOM 9803 C CA . LEU D 1 178 ? -11.443 -34.418 -21.238 1.00 44.45 178 LEU D CA 1
ATOM 9804 C C . LEU D 1 178 ? -10.764 -33.619 -20.145 1.00 43.37 178 LEU D C 1
ATOM 9805 O O . LEU D 1 178 ? -11.302 -33.544 -19.051 1.00 41.40 178 LEU D O 1
ATOM 9810 N N . GLN D 1 179 ? -9.636 -32.975 -20.450 1.00 44.23 179 GLN D N 1
ATOM 9811 C CA . GLN D 1 179 ? -9.117 -31.902 -19.584 1.00 44.48 179 GLN D CA 1
ATOM 9812 C C . GLN D 1 179 ? -10.203 -30.833 -19.382 1.00 44.23 179 GLN D C 1
ATOM 9813 O O . GLN D 1 179 ? -10.866 -30.424 -20.350 1.00 41.53 179 GLN D O 1
ATOM 9819 N N . ARG D 1 180 ? -10.295 -30.342 -18.145 1.00 43.41 180 ARG D N 1
ATOM 9820 C CA . ARG D 1 180 ? -11.347 -29.429 -17.704 1.00 44.80 180 ARG D CA 1
ATOM 9821 C C . ARG D 1 180 ? -11.127 -28.038 -18.225 1.00 43.21 180 ARG D C 1
ATOM 9822 O O . ARG D 1 180 ? -10.735 -27.138 -17.468 1.00 39.95 180 ARG D O 1
ATOM 9830 N N . GLN D 1 181 ? -11.343 -27.858 -19.527 1.00 42.26 181 GLN D N 1
ATOM 9831 C CA . GLN D 1 181 ? -11.132 -26.573 -20.097 1.00 42.51 181 GLN D CA 1
ATOM 9832 C C . GLN D 1 181 ? -11.849 -26.533 -21.420 1.00 42.27 181 GLN D C 1
ATOM 9833 O O . GLN D 1 181 ? -12.192 -27.583 -21.960 1.00 42.04 181 GLN D O 1
ATOM 9839 N N . PHE D 1 182 ? -12.133 -25.329 -21.895 1.00 41.00 182 PHE D N 1
ATOM 9840 C CA . PHE D 1 182 ? -12.705 -25.177 -23.214 1.00 41.35 182 PHE D CA 1
ATOM 9841 C C . PHE D 1 182 ? -12.183 -23.928 -23.879 1.00 43.26 182 PHE D C 1
ATOM 9842 O O . PHE D 1 182 ? -11.812 -22.971 -23.229 1.00 42.80 182 PHE D O 1
ATOM 9850 N N . THR D 1 183 ? -12.102 -23.932 -25.200 1.00 46.58 183 THR D N 1
ATOM 9851 C CA . THR D 1 183 ? -11.704 -22.698 -25.836 1.00 48.49 183 THR D CA 1
ATOM 9852 C C . THR D 1 183 ? -12.778 -22.188 -26.796 1.00 49.10 183 THR D C 1
ATOM 9853 O O . THR D 1 183 ? -13.555 -22.934 -27.406 1.00 47.69 183 THR D O 1
ATOM 9857 N N . THR D 1 184 ? -12.798 -20.873 -26.855 1.00 49.77 184 THR D N 1
ATOM 9858 C CA . THR D 1 184 ? -13.791 -20.108 -27.534 1.00 49.70 184 THR D CA 1
ATOM 9859 C C . THR D 1 184 ? -13.112 -19.498 -28.763 1.00 51.17 184 THR D C 1
ATOM 9860 O O . THR D 1 184 ? -12.022 -18.943 -28.668 1.00 49.92 184 THR D O 1
ATOM 9864 N N . CYS D 1 185 ? -13.743 -19.658 -29.930 1.00 52.02 185 CYS D N 1
ATOM 9865 C CA . CYS D 1 185 ? -13.312 -18.985 -31.153 1.00 53.15 185 CYS D CA 1
ATOM 9866 C C . CYS D 1 185 ? -14.591 -18.599 -31.865 1.00 52.23 185 CYS D C 1
ATOM 9867 O O . CYS D 1 185 ? -15.098 -19.329 -32.711 1.00 52.17 185 CYS D O 1
ATOM 9870 N N . LEU D 1 186 ? -15.145 -17.465 -31.444 1.00 50.58 186 LEU D N 1
ATOM 9871 C CA . LEU D 1 186 ? -16.329 -16.917 -32.057 1.00 49.82 186 LEU D CA 1
ATOM 9872 C C . LEU D 1 186 ? -15.907 -16.125 -33.292 1.00 52.21 186 LEU D C 1
ATOM 9873 O O . LEU D 1 186 ? -14.869 -15.471 -33.297 1.00 51.71 186 LEU D O 1
ATOM 9878 N N . SER D 1 187 ? -16.729 -16.174 -34.319 1.00 54.20 187 SER D N 1
ATOM 9879 C CA . SER D 1 187 ? -16.458 -15.421 -35.536 1.00 57.56 187 SER D CA 1
ATOM 9880 C C . SER D 1 187 ? -17.162 -14.061 -35.544 1.00 58.17 187 SER D C 1
ATOM 9881 O O . SER D 1 187 ? -18.296 -13.928 -35.059 1.00 56.07 187 SER D O 1
ATOM 9884 N N . ARG D 1 188 ? -16.478 -13.073 -36.123 1.00 60.91 188 ARG D N 1
ATOM 9885 C CA . ARG D 1 188 ? -16.991 -11.707 -36.248 1.00 62.38 188 ARG D CA 1
ATOM 9886 C C . ARG D 1 188 ? -18.048 -11.576 -37.321 1.00 63.11 188 ARG D C 1
ATOM 9887 O O . ARG D 1 188 ? -18.850 -10.661 -37.285 1.00 62.96 188 ARG D O 1
ATOM 9895 N N . TYR D 1 189 ? -18.008 -12.452 -38.314 1.00 63.40 189 TYR D N 1
ATOM 9896 C CA . TYR D 1 189 ? -18.783 -12.252 -39.530 1.00 64.17 189 TYR D CA 1
ATOM 9897 C C . TYR D 1 189 ? -20.188 -12.808 -39.373 1.00 60.88 189 TYR D C 1
ATOM 9898 O O . TYR D 1 189 ? -20.350 -14.002 -39.143 1.00 58.37 189 TYR D O 1
ATOM 9907 N N . PRO D 1 190 ? -21.211 -11.931 -39.457 1.00 59.91 190 PRO D N 1
ATOM 9908 C CA . PRO D 1 190 ? -22.566 -12.419 -39.231 1.00 58.53 190 PRO D CA 1
ATOM 9909 C C . PRO D 1 190 ? -22.912 -13.546 -40.187 1.00 58.36 190 PRO D C 1
ATOM 9910 O O . PRO D 1 190 ? -22.576 -13.476 -41.368 1.00 59.47 190 PRO D O 1
ATOM 9914 N N . THR D 1 191 ? -23.549 -14.576 -39.625 1.00 56.37 191 THR D N 1
ATOM 9915 C CA . THR D 1 191 ? -23.951 -15.815 -40.292 1.00 56.33 191 THR D CA 1
ATOM 9916 C C . THR D 1 191 ? -22.821 -16.858 -40.383 1.00 55.70 191 THR D C 1
ATOM 9917 O O . THR D 1 191 ? -23.071 -18.008 -40.744 1.00 55.06 191 THR D O 1
ATOM 9921 N N . SER D 1 192 ? -21.593 -16.467 -40.054 1.00 54.98 192 SER D N 1
ATOM 9922 C CA . SER D 1 192 ? -20.494 -17.396 -40.088 1.00 55.87 192 SER D CA 1
ATOM 9923 C C . SER D 1 192 ? -20.447 -18.141 -38.780 1.00 54.96 192 SER D C 1
ATOM 9924 O O . SER D 1 192 ? -20.996 -17.709 -37.732 1.00 52.88 192 SER D O 1
ATOM 9927 N N . LYS D 1 193 ? -19.773 -19.271 -38.815 1.00 56.20 193 LYS D N 1
ATOM 9928 C CA . LYS D 1 193 ? -19.709 -20.039 -37.622 1.00 54.73 193 LYS D CA 1
ATOM 9929 C C . LYS D 1 193 ? -18.299 -20.285 -37.174 1.00 55.11 193 LYS D C 1
ATOM 9930 O O . LYS D 1 193 ? -17.459 -20.689 -37.949 1.00 57.33 193 LYS D O 1
ATOM 9936 N N . GLY D 1 194 ? -18.043 -19.898 -35.924 1.00 53.07 194 GLY D N 1
ATOM 9937 C CA . GLY D 1 194 ? -16.829 -20.242 -35.214 1.00 52.73 194 GLY D CA 1
ATOM 9938 C C . GLY D 1 194 ? -17.088 -21.551 -34.480 1.00 50.91 194 GLY D C 1
ATOM 9939 O O . GLY D 1 194 ? -17.915 -22.338 -34.921 1.00 51.90 194 GLY D O 1
ATOM 9940 N N . ALA D 1 195 ? -16.395 -21.778 -33.370 1.00 48.61 195 ALA D N 1
ATOM 9941 C CA . ALA D 1 195 ? -16.544 -23.020 -32.616 1.00 47.73 195 ALA D CA 1
ATOM 9942 C C . ALA D 1 195 ? -16.246 -22.765 -31.157 1.00 45.95 195 ALA D C 1
ATOM 9943 O O . ALA D 1 195 ? -15.587 -21.786 -30.835 1.00 45.11 195 ALA D O 1
ATOM 9945 N N . ILE D 1 196 ? -16.781 -23.634 -30.301 1.00 45.65 196 ILE D N 1
ATOM 9946 C CA . ILE D 1 196 ? -16.336 -23.773 -28.903 1.00 44.69 196 ILE D CA 1
ATOM 9947 C C . ILE D 1 196 ? -15.740 -25.185 -28.870 1.00 45.18 196 ILE D C 1
ATOM 9948 O O . ILE D 1 196 ? -16.434 -26.145 -29.182 1.00 46.56 196 ILE D O 1
ATOM 9953 N N . ILE D 1 197 ? -14.461 -25.284 -28.526 1.00 44.80 197 ILE D N 1
ATOM 9954 C CA . ILE D 1 197 ? -13.754 -26.544 -28.421 1.00 44.94 197 ILE D CA 1
ATOM 9955 C C . ILE D 1 197 ? -13.648 -26.971 -26.938 1.00 44.13 197 ILE D C 1
ATOM 9956 O O . ILE D 1 197 ? -13.089 -26.242 -26.102 1.00 43.46 197 ILE D O 1
ATOM 9961 N N . PHE D 1 198 ? -14.147 -28.164 -26.632 1.00 43.91 198 PHE D N 1
ATOM 9962 C CA . PHE D 1 198 ? -14.114 -28.673 -25.253 1.00 42.31 198 PHE D CA 1
ATOM 9963 C C . PHE D 1 198 ? -12.931 -29.613 -25.074 1.00 42.33 198 PHE D C 1
ATOM 9964 O O . PHE D 1 198 ? -12.700 -30.492 -25.886 1.00 42.59 198 PHE D O 1
ATOM 9972 N N . GLY D 1 199 ? -12.177 -29.415 -24.012 1.00 42.33 199 GLY D N 1
ATOM 9973 C CA . GLY D 1 199 ? -10.982 -30.226 -23.777 1.00 44.71 199 GLY D CA 1
ATOM 9974 C C . GLY D 1 199 ? -9.767 -29.393 -24.083 1.00 46.17 199 GLY D C 1
ATOM 9975 O O . GLY D 1 199 ? -9.910 -28.207 -24.389 1.00 46.59 199 GLY D O 1
ATOM 9976 N N . ASP D 1 200 ? -8.584 -30.004 -24.038 1.00 48.29 200 ASP D N 1
ATOM 9977 C CA . ASP D 1 200 ? -7.315 -29.253 -24.080 1.00 49.47 200 ASP D CA 1
ATOM 9978 C C . ASP D 1 200 ? -6.980 -28.901 -25.525 1.00 51.92 200 ASP D C 1
ATOM 9979 O O . ASP D 1 200 ? -6.087 -29.492 -26.145 1.00 52.20 200 ASP D O 1
ATOM 9984 N N . ALA D 1 201 ? -7.697 -27.915 -26.053 1.00 52.79 201 ALA D N 1
ATOM 9985 C CA . ALA D 1 201 ? -7.445 -27.433 -27.420 1.00 54.59 201 ALA D CA 1
ATOM 9986 C C . ALA D 1 201 ? -5.965 -27.061 -27.607 1.00 57.23 201 ALA D C 1
ATOM 9987 O O . ALA D 1 201 ? -5.317 -27.569 -28.526 1.00 59.47 201 ALA D O 1
ATOM 9989 N N . PRO D 1 202 ? -5.411 -26.202 -26.726 1.00 57.71 202 PRO D N 1
ATOM 9990 C CA . PRO D 1 202 ? -4.015 -25.816 -26.946 1.00 60.47 202 PRO D CA 1
ATOM 9991 C C . PRO D 1 202 ? -3.055 -26.982 -27.216 1.00 62.97 202 PRO D C 1
ATOM 9992 O O . PRO D 1 202 ? -2.214 -26.866 -28.097 1.00 65.29 202 PRO D O 1
ATOM 9996 N N . ASN D 1 203 ? -3.204 -28.105 -26.516 1.00 63.93 203 ASN D N 1
ATOM 9997 C CA . ASN D 1 203 ? -2.356 -29.291 -26.790 1.00 66.84 203 ASN D CA 1
ATOM 9998 C C . ASN D 1 203 ? -2.922 -30.333 -27.778 1.00 68.93 203 ASN D C 1
ATOM 9999 O O . ASN D 1 203 ? -2.213 -31.263 -28.148 1.00 69.24 203 ASN D O 1
ATOM 10004 N N . ASN D 1 204 ? -4.176 -30.200 -28.201 1.00 69.51 204 ASN D N 1
ATOM 10005 C CA . ASN D 1 204 ? -4.780 -31.233 -29.046 1.00 71.52 204 ASN D CA 1
ATOM 10006 C C . ASN D 1 204 ? -5.155 -30.797 -30.468 1.00 74.11 204 ASN D C 1
ATOM 10007 O O . ASN D 1 204 ? -6.137 -31.276 -31.023 1.00 76.41 204 ASN D O 1
ATOM 10012 N N . MET D 1 205 ? -4.368 -29.909 -31.062 1.00 76.31 205 MET D N 1
ATOM 10013 C CA . MET D 1 205 ? -4.457 -29.665 -32.517 1.00 79.74 205 MET D CA 1
ATOM 10014 C C . MET D 1 205 ? -3.257 -28.890 -33.077 1.00 80.99 205 MET D C 1
ATOM 10015 O O . MET D 1 205 ? -3.037 -27.724 -32.732 1.00 80.53 205 MET D O 1
ATOM 10020 N N . ILE D 1 213 ? -0.541 -21.631 -33.249 1.00 93.13 213 ILE D N 1
ATOM 10021 C CA . ILE D 1 213 ? -1.664 -20.723 -33.022 1.00 91.65 213 ILE D CA 1
ATOM 10022 C C . ILE D 1 213 ? -1.891 -20.430 -31.530 1.00 90.47 213 ILE D C 1
ATOM 10023 O O . ILE D 1 213 ? -2.363 -19.352 -31.174 1.00 89.30 213 ILE D O 1
ATOM 10028 N N . PHE D 1 214 ? -1.552 -21.390 -30.668 1.00 90.88 214 PHE D N 1
ATOM 10029 C CA . PHE D 1 214 ? -1.586 -21.192 -29.209 1.00 89.30 214 PHE D CA 1
ATOM 10030 C C . PHE D 1 214 ? -0.181 -20.889 -28.654 1.00 90.23 214 PHE D C 1
ATOM 10031 O O . PHE D 1 214 ? 0.088 -21.096 -27.472 1.00 89.01 214 PHE D O 1
ATOM 10039 N N . HIS D 1 215 ? 0.699 -20.373 -29.510 1.00 92.85 215 HIS D N 1
ATOM 10040 C CA . HIS D 1 215 ? 2.087 -20.076 -29.136 1.00 95.52 215 HIS D CA 1
ATOM 10041 C C . HIS D 1 215 ? 2.179 -18.887 -28.149 1.00 93.97 215 HIS D C 1
ATOM 10042 O O . HIS D 1 215 ? 3.024 -18.893 -27.250 1.00 93.73 215 HIS D O 1
ATOM 10049 N N . ASP D 1 216 ? 1.296 -17.892 -28.315 1.00 92.45 216 ASP D N 1
ATOM 10050 C CA . ASP D 1 216 ? 1.340 -16.614 -27.565 1.00 89.39 216 ASP D CA 1
ATOM 10051 C C . ASP D 1 216 ? 0.182 -16.449 -26.590 1.00 85.36 216 ASP D C 1
ATOM 10052 O O . ASP D 1 216 ? -0.465 -15.392 -26.537 1.00 85.95 216 ASP D O 1
ATOM 10057 N N . LEU D 1 217 ? -0.079 -17.483 -25.804 1.00 79.02 217 LEU D N 1
ATOM 10058 C CA . LEU D 1 217 ? -1.197 -17.425 -24.879 1.00 75.12 217 LEU D CA 1
ATOM 10059 C C . LEU D 1 217 ? -0.738 -16.718 -23.612 1.00 72.17 217 LEU D C 1
ATOM 10060 O O . LEU D 1 217 ? 0.133 -17.213 -22.895 1.00 75.17 217 LEU D O 1
ATOM 10065 N N . ALA D 1 218 ? -1.280 -15.528 -23.381 1.00 68.49 218 ALA D N 1
ATOM 10066 C CA . ALA D 1 218 ? -1.177 -14.869 -22.094 1.00 65.39 218 ALA D CA 1
ATOM 10067 C C . ALA D 1 218 ? -2.177 -15.587 -21.166 1.00 64.04 218 ALA D C 1
ATOM 10068 O O . ALA D 1 218 ? -2.995 -16.393 -21.629 1.00 63.83 218 ALA D O 1
ATOM 10070 N N . PHE D 1 219 ? -2.136 -15.260 -19.879 1.00 60.24 219 PHE D N 1
ATOM 10071 C CA . PHE D 1 219 ? -3.007 -15.893 -18.898 1.00 57.86 219 PHE D CA 1
ATOM 10072 C C . PHE D 1 219 ? -3.278 -14.970 -17.721 1.00 54.08 219 PHE D C 1
ATOM 10073 O O . PHE D 1 219 ? -2.406 -14.216 -17.288 1.00 54.07 219 PHE D O 1
ATOM 10081 N N . THR D 1 220 ? -4.487 -15.054 -17.197 1.00 50.79 220 THR D N 1
ATOM 10082 C CA . THR D 1 220 ? -4.884 -14.244 -16.065 1.00 48.09 220 THR D CA 1
ATOM 10083 C C . THR D 1 220 ? -5.827 -15.046 -15.145 1.00 46.20 220 THR D C 1
ATOM 10084 O O . THR D 1 220 ? -6.595 -15.882 -15.628 1.00 46.57 220 THR D O 1
ATOM 10088 N N . PRO D 1 221 ? -5.768 -14.809 -13.820 1.00 44.18 221 PRO D N 1
ATOM 10089 C CA . PRO D 1 221 ? -6.610 -15.579 -12.894 1.00 41.99 221 PRO D CA 1
ATOM 10090 C C . PRO D 1 221 ? -8.116 -15.451 -13.138 1.00 40.43 221 PRO D C 1
ATOM 10091 O O . PRO D 1 221 ? -8.625 -14.353 -13.375 1.00 41.43 221 PRO D O 1
ATOM 10095 N N . LEU D 1 222 ? -8.806 -16.581 -13.095 1.00 38.07 222 LEU D N 1
ATOM 10096 C CA . LEU D 1 222 ? -10.257 -16.632 -13.201 1.00 36.80 222 LEU D CA 1
ATOM 10097 C C . LEU D 1 222 ? -10.903 -16.947 -11.846 1.00 36.81 222 LEU D C 1
ATOM 10098 O O . LEU D 1 222 ? -10.461 -17.855 -11.167 1.00 35.52 222 LEU D O 1
ATOM 10103 N N . THR D 1 223 ? -11.954 -16.189 -11.512 1.00 35.43 223 THR D N 1
ATOM 10104 C CA . THR D 1 223 ? -12.762 -16.366 -10.366 1.00 36.05 223 THR D CA 1
ATOM 10105 C C . THR D 1 223 ? -14.174 -16.638 -10.872 1.00 34.64 223 THR D C 1
ATOM 10106 O O . THR D 1 223 ? -14.528 -16.367 -12.032 1.00 33.61 223 THR D O 1
ATOM 10110 N N . ILE D 1 224 ? -14.956 -17.265 -10.037 1.00 33.10 224 ILE D N 1
ATOM 10111 C CA . ILE D 1 224 ? -16.334 -17.547 -10.358 1.00 33.13 224 ILE D CA 1
ATOM 10112 C C . ILE D 1 224 ? -17.151 -16.838 -9.358 1.00 34.45 224 ILE D C 1
ATOM 10113 O O . ILE D 1 224 ? -16.920 -16.917 -8.124 1.00 33.86 224 ILE D O 1
ATOM 10118 N N . THR D 1 225 ? -18.133 -16.105 -9.838 1.00 37.07 225 THR D N 1
ATOM 10119 C CA . THR D 1 225 ? -18.979 -15.435 -8.875 1.00 38.28 225 THR D CA 1
ATOM 10120 C C . THR D 1 225 ? -20.007 -16.362 -8.313 1.00 38.92 225 THR D C 1
ATOM 10121 O O . THR D 1 225 ? -20.247 -17.473 -8.806 1.00 34.96 225 THR D O 1
ATOM 10125 N N . LEU D 1 226 ? -20.635 -15.862 -7.253 1.00 42.70 226 LEU D N 1
ATOM 10126 C CA . LEU D 1 226 ? -21.723 -16.573 -6.627 1.00 44.86 226 LEU D CA 1
ATOM 10127 C C . LEU D 1 226 ? -22.877 -16.793 -7.599 1.00 45.80 226 LEU D C 1
ATOM 10128 O O . LEU D 1 226 ? -23.534 -17.836 -7.513 1.00 47.52 226 LEU D O 1
ATOM 10133 N N . GLN D 1 227 ? -23.103 -15.883 -8.553 1.00 46.39 227 GLN D N 1
ATOM 10134 C CA . GLN D 1 227 ? -24.141 -16.152 -9.588 1.00 47.61 227 GLN D CA 1
ATOM 10135 C C . GLN D 1 227 ? -23.659 -17.011 -10.765 1.00 45.93 227 GLN D C 1
ATOM 10136 O O . GLN D 1 227 ? -24.394 -17.144 -11.739 1.00 45.65 227 GLN D O 1
ATOM 10142 N N . GLY D 1 228 ? -22.457 -17.591 -10.675 1.00 43.23 228 GLY D N 1
ATOM 10143 C CA . GLY D 1 228 ? -21.947 -18.556 -11.669 1.00 41.37 228 GLY D CA 1
ATOM 10144 C C . GLY D 1 228 ? -21.245 -17.949 -12.873 1.00 40.89 228 GLY D C 1
ATOM 10145 O O . GLY D 1 228 ? -21.041 -18.604 -13.882 1.00 40.11 228 GLY D O 1
ATOM 10146 N N . GLU D 1 229 ? -20.841 -16.696 -12.742 1.00 40.02 229 GLU D N 1
ATOM 10147 C CA . GLU D 1 229 ? -20.212 -15.993 -13.814 1.00 40.72 229 GLU D CA 1
ATOM 10148 C C . GLU D 1 229 ? -18.708 -16.021 -13.704 1.00 38.84 229 GLU D C 1
ATOM 10149 O O . GLU D 1 229 ? -18.126 -15.917 -12.621 1.00 37.58 229 GLU D O 1
ATOM 10155 N N . TYR D 1 230 ? -18.094 -16.052 -14.866 1.00 37.44 230 TYR D N 1
ATOM 10156 C CA . TYR D 1 230 ? -16.650 -15.905 -14.996 1.00 38.51 230 TYR D CA 1
ATOM 10157 C C . TYR D 1 230 ? -16.272 -14.467 -14.733 1.00 39.95 230 TYR D C 1
ATOM 10158 O O . TYR D 1 230 ? -16.918 -13.551 -15.258 1.00 41.14 230 TYR D O 1
ATOM 10167 N N . ASN D 1 231 ? -15.253 -14.264 -13.898 1.00 39.79 231 ASN D N 1
ATOM 10168 C CA . ASN D 1 231 ? -14.630 -12.958 -13.704 1.00 39.98 231 ASN D CA 1
ATOM 10169 C C . ASN D 1 231 ? -13.121 -13.050 -13.901 1.00 40.78 231 ASN D C 1
ATOM 10170 O O . ASN D 1 231 ? -12.460 -14.071 -13.609 1.00 39.70 231 ASN D O 1
ATOM 10175 N N . VAL D 1 232 ? -12.578 -11.939 -14.361 1.00 41.73 232 VAL D N 1
ATOM 10176 C CA . VAL D 1 232 ? -11.163 -11.680 -14.348 1.00 42.03 232 VAL D CA 1
ATOM 10177 C C . VAL D 1 232 ? -11.015 -10.307 -13.719 1.00 42.86 232 VAL D C 1
ATOM 10178 O O . VAL D 1 232 ? -12.011 -9.678 -13.407 1.00 43.13 232 VAL D O 1
ATOM 10182 N N . ARG D 1 233 ? -9.786 -9.840 -13.515 1.00 45.52 233 ARG D N 1
ATOM 10183 C CA . ARG D 1 233 ? -9.589 -8.524 -12.923 1.00 48.34 233 ARG D CA 1
ATOM 10184 C C . ARG D 1 233 ? -8.799 -7.645 -13.868 1.00 49.63 233 ARG D C 1
ATOM 10185 O O . ARG D 1 233 ? -7.723 -8.016 -14.308 1.00 50.30 233 ARG D O 1
ATOM 10193 N N . VAL D 1 234 ? -9.343 -6.465 -14.148 1.00 50.58 234 VAL D N 1
ATOM 10194 C CA . VAL D 1 234 ? -8.701 -5.472 -15.012 1.00 52.21 234 VAL D CA 1
ATOM 10195 C C . VAL D 1 234 ? -8.076 -4.411 -14.136 1.00 52.67 234 VAL D C 1
ATOM 10196 O O . VAL D 1 234 ? -8.773 -3.694 -13.427 1.00 54.73 234 VAL D O 1
ATOM 10200 N N . ASN D 1 235 ? -6.756 -4.327 -14.176 1.00 54.91 235 ASN D N 1
ATOM 10201 C CA . ASN D 1 235 ? -6.010 -3.326 -13.426 1.00 55.31 235 ASN D CA 1
ATOM 10202 C C . ASN D 1 235 ? -6.041 -1.929 -14.056 1.00 56.35 235 ASN D C 1
ATOM 10203 O O . ASN D 1 235 ? -6.108 -0.922 -13.345 1.00 56.80 235 ASN D O 1
ATOM 10208 N N . SER D 1 236 ? -5.945 -1.868 -15.387 1.00 55.76 236 SER D N 1
ATOM 10209 C CA . SER D 1 236 ? -6.120 -0.612 -16.088 1.00 54.46 236 SER D CA 1
ATOM 10210 C C . SER D 1 236 ? -6.656 -0.757 -17.513 1.00 53.83 236 SER D C 1
ATOM 10211 O O . SER D 1 236 ? -6.531 -1.810 -18.140 1.00 52.70 236 SER D O 1
ATOM 10214 N N . ILE D 1 237 ? -7.234 0.340 -18.011 1.00 53.78 237 ILE D N 1
ATOM 10215 C CA . ILE D 1 237 ? -7.674 0.492 -19.399 1.00 52.73 237 ILE D CA 1
ATOM 10216 C C . ILE D 1 237 ? -7.017 1.760 -19.951 1.00 55.13 237 ILE D C 1
ATOM 10217 O O . ILE D 1 237 ? -7.043 2.828 -19.326 1.00 54.34 237 ILE D O 1
ATOM 10222 N N . ARG D 1 238 ? -6.422 1.629 -21.127 1.00 56.45 238 ARG D N 1
ATOM 10223 C CA . ARG D 1 238 ? -5.948 2.783 -21.857 1.00 58.58 238 ARG D CA 1
ATOM 10224 C C . ARG D 1 238 ? -6.584 2.825 -23.255 1.00 59.20 238 ARG D C 1
ATOM 10225 O O . ARG D 1 238 ? -6.834 1.783 -23.860 1.00 57.74 238 ARG D O 1
ATOM 10233 N N . ILE D 1 239 ? -6.871 4.036 -23.740 1.00 61.99 239 ILE D N 1
ATOM 10234 C CA . ILE D 1 239 ? -7.344 4.269 -25.106 1.00 62.68 239 ILE D CA 1
ATOM 10235 C C . ILE D 1 239 ? -6.251 5.046 -25.823 1.00 65.54 239 ILE D C 1
ATOM 10236 O O . ILE D 1 239 ? -5.945 6.188 -25.475 1.00 64.66 239 ILE D O 1
ATOM 10241 N N . ASN D 1 240 ? -5.669 4.420 -26.835 1.00 66.54 240 ASN D N 1
ATOM 10242 C CA . ASN D 1 240 ? -4.500 4.951 -27.464 1.00 69.20 240 ASN D CA 1
ATOM 10243 C C . ASN D 1 240 ? -3.479 5.483 -26.450 1.00 69.52 240 ASN D C 1
ATOM 10244 O O . ASN D 1 240 ? -3.049 6.638 -26.512 1.00 71.92 240 ASN D O 1
ATOM 10249 N N . GLN D 1 241 ? -3.100 4.621 -25.523 1.00 69.45 241 GLN D N 1
ATOM 10250 C CA . GLN D 1 241 ? -2.175 4.956 -24.434 1.00 70.10 241 GLN D CA 1
ATOM 10251 C C . GLN D 1 241 ? -2.678 5.976 -23.400 1.00 68.67 241 GLN D C 1
ATOM 10252 O O . GLN D 1 241 ? -1.935 6.324 -22.488 1.00 69.87 241 GLN D O 1
ATOM 10258 N N . HIS D 1 242 ? -3.919 6.448 -23.530 1.00 67.48 242 HIS D N 1
ATOM 10259 C CA . HIS D 1 242 ? -4.492 7.417 -22.589 1.00 66.20 242 HIS D CA 1
ATOM 10260 C C . HIS D 1 242 ? -5.297 6.709 -21.483 1.00 62.95 242 HIS D C 1
ATOM 10261 O O . HIS D 1 242 ? -6.197 5.946 -21.783 1.00 61.97 242 HIS D O 1
ATOM 10268 N N . SER D 1 243 ? -4.985 7.001 -20.221 1.00 62.10 243 SER D N 1
ATOM 10269 C CA . SER D 1 243 ? -5.628 6.346 -19.078 1.00 61.12 243 SER D CA 1
ATOM 10270 C C . SER D 1 243 ? -7.107 6.716 -18.981 1.00 60.52 243 SER D C 1
ATOM 10271 O O . SER D 1 243 ? -7.497 7.898 -19.120 1.00 60.34 243 SER D O 1
ATOM 10274 N N . VAL D 1 244 ? -7.912 5.672 -18.834 1.00 57.39 244 VAL D N 1
ATOM 10275 C CA . VAL D 1 244 ? -9.353 5.777 -18.680 1.00 57.51 244 VAL D CA 1
ATOM 10276 C C . VAL D 1 244 ? -9.739 5.102 -17.371 1.00 56.52 244 VAL D C 1
ATOM 10277 O O . VAL D 1 244 ? -10.583 5.591 -16.632 1.00 55.84 244 VAL D O 1
ATOM 10281 N N . PHE D 1 245 ? -9.094 3.977 -17.084 1.00 57.79 245 PHE D N 1
ATOM 10282 C CA . PHE D 1 245 ? -9.340 3.242 -15.850 1.00 57.24 245 PHE D CA 1
ATOM 10283 C C . PHE D 1 245 ? -8.027 2.761 -15.248 1.00 58.18 245 PHE D C 1
ATOM 10284 O O . PHE D 1 245 ? -7.216 2.172 -15.962 1.00 55.73 245 PHE D O 1
ATOM 10292 N N . PRO D 1 246 ? -7.825 2.995 -13.934 1.00 60.70 246 PRO D N 1
ATOM 10293 C CA . PRO D 1 246 ? -8.743 3.727 -13.055 1.00 61.81 246 PRO D CA 1
ATOM 10294 C C . PRO D 1 246 ? -8.496 5.237 -13.078 1.00 65.82 246 PRO D C 1
ATOM 10295 O O . PRO D 1 246 ? -9.363 6.007 -12.645 1.00 71.36 246 PRO D O 1
ATOM 10299 N N . SER D 1 252 ? -6.556 -21.256 9.022 1.00 67.97 252 SER D N 1
ATOM 10300 C CA . SER D 1 252 ? -7.947 -21.034 8.602 1.00 64.82 252 SER D CA 1
ATOM 10301 C C . SER D 1 252 ? -8.740 -20.007 9.465 1.00 63.21 252 SER D C 1
ATOM 10302 O O . SER D 1 252 ? -9.857 -20.305 9.899 1.00 62.01 252 SER D O 1
ATOM 10305 N N . THR D 1 253 ? -8.143 -18.823 9.704 1.00 58.96 253 THR D N 1
ATOM 10306 C CA . THR D 1 253 ? -8.897 -17.586 9.976 1.00 56.80 253 THR D CA 1
ATOM 10307 C C . THR D 1 253 ? -9.772 -17.249 8.751 1.00 56.05 253 THR D C 1
ATOM 10308 O O . THR D 1 253 ? -9.379 -17.494 7.606 1.00 52.22 253 THR D O 1
ATOM 10312 N N . ILE D 1 254 ? -10.954 -16.690 8.992 1.00 55.13 254 ILE D N 1
ATOM 10313 C CA . ILE D 1 254 ? -11.843 -16.287 7.908 1.00 55.14 254 ILE D CA 1
ATOM 10314 C C . ILE D 1 254 ? -11.526 -14.851 7.511 1.00 57.66 254 ILE D C 1
ATOM 10315 O O . ILE D 1 254 ? -11.266 -14.032 8.392 1.00 58.50 254 ILE D O 1
ATOM 10320 N N . VAL D 1 255 ? -11.520 -14.567 6.200 1.00 58.81 255 VAL D N 1
ATOM 10321 C CA . VAL D 1 255 ? -11.142 -13.239 5.660 1.00 61.16 255 VAL D CA 1
ATOM 10322 C C . VAL D 1 255 ? -12.322 -12.401 5.087 1.00 63.29 255 VAL D C 1
ATOM 10323 O O . VAL D 1 255 ? -12.793 -11.435 5.718 1.00 61.52 255 VAL D O 1
ATOM 10327 N N . GLY D 1 256 ? -12.744 -12.736 3.866 1.00 67.12 256 GLY D N 1
ATOM 10328 C CA . GLY D 1 256 ? -13.893 -12.092 3.217 1.00 68.51 256 GLY D CA 1
ATOM 10329 C C . GLY D 1 256 ? -13.667 -11.132 2.059 1.00 70.23 256 GLY D C 1
ATOM 10330 O O . GLY D 1 256 ? -13.801 -9.909 2.209 1.00 72.83 256 GLY D O 1
ATOM 10331 N N . SER D 1 257 ? -13.425 -11.700 0.887 1.00 68.85 257 SER D N 1
ATOM 10332 C CA . SER D 1 257 ? -12.910 -10.967 -0.257 1.00 67.69 257 SER D CA 1
ATOM 10333 C C . SER D 1 257 ? -13.886 -10.966 -1.437 1.00 65.10 257 SER D C 1
ATOM 10334 O O . SER D 1 257 ? -15.050 -11.320 -1.299 1.00 63.29 257 SER D O 1
ATOM 10337 N N . THR D 1 258 ? -13.403 -10.567 -2.604 1.00 63.19 258 THR D N 1
ATOM 10338 C CA . THR D 1 258 ? -14.253 -10.472 -3.772 1.00 61.84 258 THR D CA 1
ATOM 10339 C C . THR D 1 258 ? -13.563 -11.168 -4.942 1.00 60.05 258 THR D C 1
ATOM 10340 O O . THR D 1 258 ? -12.385 -11.507 -4.861 1.00 58.68 258 THR D O 1
ATOM 10344 N N . SER D 1 259 ? -14.320 -11.411 -6.013 1.00 60.94 259 SER D N 1
ATOM 10345 C CA . SER D 1 259 ? -13.782 -11.923 -7.289 1.00 56.26 259 SER D CA 1
ATOM 10346 C C . SER D 1 259 ? -13.056 -10.805 -8.049 1.00 56.12 259 SER D C 1
ATOM 10347 O O . SER D 1 259 ? -12.899 -9.696 -7.542 1.00 54.45 259 SER D O 1
ATOM 10350 N N . GLY D 1 260 ? -12.645 -11.103 -9.282 1.00 54.10 260 GLY D N 1
ATOM 10351 C CA . GLY D 1 260 ? -11.928 -10.152 -10.135 1.00 54.37 260 GLY D CA 1
ATOM 10352 C C . GLY D 1 260 ? -12.644 -8.832 -10.350 1.00 54.08 260 GLY D C 1
ATOM 10353 O O . GLY D 1 260 ? -12.018 -7.782 -10.229 1.00 56.87 260 GLY D O 1
ATOM 10354 N N . GLY D 1 261 ? -13.947 -8.874 -10.656 1.00 51.13 261 GLY D N 1
ATOM 10355 C CA . GLY D 1 261 ? -14.725 -7.655 -10.925 1.00 50.28 261 GLY D CA 1
ATOM 10356 C C . GLY D 1 261 ? -14.911 -7.275 -12.395 1.00 49.81 261 GLY D C 1
ATOM 10357 O O . GLY D 1 261 ? -15.594 -6.299 -12.714 1.00 52.77 261 GLY D O 1
ATOM 10358 N N . THR D 1 262 ? -14.324 -8.027 -13.310 1.00 48.01 262 THR D N 1
ATOM 10359 C CA . THR D 1 262 ? -14.603 -7.825 -14.743 1.00 45.42 262 THR D CA 1
ATOM 10360 C C . THR D 1 262 ? -15.184 -9.114 -15.294 1.00 44.53 262 THR D C 1
ATOM 10361 O O . THR D 1 262 ? -14.556 -10.171 -15.190 1.00 43.57 262 THR D O 1
ATOM 10365 N N . MET D 1 263 ? -16.373 -9.024 -15.884 1.00 42.02 263 MET D N 1
ATOM 10366 C CA . MET D 1 263 ? -17.066 -10.188 -16.389 1.00 41.54 263 MET D CA 1
ATOM 10367 C C . MET D 1 263 ? -16.800 -10.381 -17.901 1.00 41.71 263 MET D C 1
ATOM 10368 O O . MET D 1 263 ? -16.714 -9.424 -18.656 1.00 39.89 263 MET D O 1
ATOM 10373 N N . ILE D 1 264 ? -16.625 -11.634 -18.303 1.00 40.98 264 ILE D N 1
ATOM 10374 C CA . ILE D 1 264 ? -16.607 -11.993 -19.723 1.00 41.56 264 ILE D CA 1
ATOM 10375 C C . ILE D 1 264 ? -17.968 -12.635 -19.980 1.00 41.72 264 ILE D C 1
ATOM 10376 O O . ILE D 1 264 ? -18.421 -13.441 -19.186 1.00 42.27 264 ILE D O 1
ATOM 10381 N N . SER D 1 265 ? -18.631 -12.245 -21.062 1.00 43.02 265 SER D N 1
ATOM 10382 C CA . SER D 1 265 ? -20.005 -12.637 -21.321 1.00 41.79 265 SER D CA 1
ATOM 10383 C C . SER D 1 265 ? -20.288 -12.723 -22.803 1.00 42.56 265 SER D C 1
ATOM 10384 O O . SER D 1 265 ? -19.732 -11.955 -23.550 1.00 46.63 265 SER D O 1
ATOM 10387 N N . THR D 1 266 ? -21.171 -13.640 -23.195 1.00 42.63 266 THR D N 1
ATOM 10388 C CA . THR D 1 266 ? -21.802 -13.671 -24.536 1.00 44.44 266 THR D CA 1
ATOM 10389 C C . THR D 1 266 ? -23.333 -13.377 -24.491 1.00 44.59 266 THR D C 1
ATOM 10390 O O . THR D 1 266 ? -24.071 -13.639 -25.440 1.00 45.40 266 THR D O 1
ATOM 10394 N N . SER D 1 267 ? -23.814 -12.810 -23.399 1.00 44.29 267 SER D N 1
ATOM 10395 C CA . SER D 1 267 ? -25.227 -12.444 -23.315 1.00 45.51 267 SER D CA 1
ATOM 10396 C C . SER D 1 267 ? -25.439 -10.959 -23.630 1.00 47.20 267 SER D C 1
ATOM 10397 O O . SER D 1 267 ? -26.564 -10.491 -23.701 1.00 45.87 267 SER D O 1
ATOM 10400 N N . THR D 1 268 ? -24.345 -10.233 -23.862 1.00 48.11 268 THR D N 1
ATOM 10401 C CA . THR D 1 268 ? -24.414 -8.946 -24.519 1.00 50.79 268 THR D CA 1
ATOM 10402 C C . THR D 1 268 ? -23.431 -8.968 -25.699 1.00 51.62 268 THR D C 1
ATOM 10403 O O . THR D 1 268 ? -22.362 -9.562 -25.603 1.00 51.35 268 THR D O 1
ATOM 10407 N N . PRO D 1 269 ? -23.786 -8.338 -26.813 1.00 53.17 269 PRO D N 1
ATOM 10408 C CA . PRO D 1 269 ? -22.775 -8.231 -27.873 1.00 54.29 269 PRO D CA 1
ATOM 10409 C C . PRO D 1 269 ? -21.664 -7.239 -27.553 1.00 54.78 269 PRO D C 1
ATOM 10410 O O . PRO D 1 269 ? -20.580 -7.296 -28.145 1.00 55.85 269 PRO D O 1
ATOM 10414 N N . HIS D 1 270 ? -21.959 -6.299 -26.663 1.00 54.57 270 HIS D N 1
ATOM 10415 C CA . HIS D 1 270 ? -21.184 -5.076 -26.541 1.00 55.34 270 HIS D CA 1
ATOM 10416 C C . HIS D 1 270 ? -20.506 -4.985 -25.208 1.00 52.88 270 HIS D C 1
ATOM 10417 O O . HIS D 1 270 ? -20.963 -5.576 -24.236 1.00 51.18 270 HIS D O 1
ATOM 10424 N N . MET D 1 271 ? -19.445 -4.186 -25.171 1.00 51.76 271 MET D N 1
ATOM 10425 C CA . MET D 1 271 ? -18.770 -3.896 -23.944 1.00 51.25 271 MET D CA 1
ATOM 10426 C C . MET D 1 271 ? -19.632 -2.988 -23.093 1.00 50.04 271 MET D C 1
ATOM 10427 O O . MET D 1 271 ? -20.161 -2.012 -23.578 1.00 48.98 271 MET D O 1
ATOM 10432 N N . VAL D 1 272 ? -19.771 -3.324 -21.811 1.00 47.84 272 VAL D N 1
ATOM 10433 C CA . VAL D 1 272 ? -20.634 -2.580 -20.916 1.00 48.00 272 VAL D CA 1
ATOM 10434 C C . VAL D 1 272 ? -19.809 -2.061 -19.743 1.00 47.43 272 VAL D C 1
ATOM 10435 O O . VAL D 1 272 ? -19.039 -2.808 -19.164 1.00 46.53 272 VAL D O 1
ATOM 10439 N N . LEU D 1 273 ? -19.990 -0.785 -19.402 1.00 48.15 273 LEU D N 1
ATOM 10440 C CA . LEU D 1 273 ? -19.224 -0.135 -18.347 1.00 47.63 273 LEU D CA 1
ATOM 10441 C C . LEU D 1 273 ? -20.140 0.544 -17.347 1.00 47.08 273 LEU D C 1
ATOM 10442 O O . LEU D 1 273 ? -21.184 1.078 -17.704 1.00 48.77 273 LEU D O 1
ATOM 10447 N N . GLN D 1 274 ? -19.705 0.550 -16.099 1.00 45.80 274 GLN D N 1
ATOM 10448 C CA . GLN D 1 274 ? -20.353 1.275 -15.034 1.00 45.36 274 GLN D CA 1
ATOM 10449 C C . GLN D 1 274 ? -20.312 2.775 -15.380 1.00 47.00 274 GLN D C 1
ATOM 10450 O O . GLN D 1 274 ? -19.301 3.244 -15.890 1.00 47.67 274 GLN D O 1
ATOM 10456 N N . GLN D 1 275 ? -21.397 3.499 -15.085 1.00 47.96 275 GLN D N 1
ATOM 10457 C CA . GLN D 1 275 ? -21.687 4.830 -15.681 1.00 51.18 275 GLN D CA 1
ATOM 10458 C C . GLN D 1 275 ? -20.436 5.695 -15.797 1.00 51.92 275 GLN D C 1
ATOM 10459 O O . GLN D 1 275 ? -20.102 6.174 -16.894 1.00 52.00 275 GLN D O 1
ATOM 10465 N N . SER D 1 276 ? -19.734 5.868 -14.681 1.00 51.26 276 SER D N 1
ATOM 10466 C CA . SER D 1 276 ? -18.585 6.776 -14.615 1.00 52.62 276 SER D CA 1
ATOM 10467 C C . SER D 1 276 ? -17.402 6.320 -15.475 1.00 52.88 276 SER D C 1
ATOM 10468 O O . SER D 1 276 ? -16.735 7.141 -16.095 1.00 53.99 276 SER D O 1
ATOM 10471 N N . VAL D 1 277 ? -17.163 5.017 -15.519 1.00 51.33 277 VAL D N 1
ATOM 10472 C CA . VAL D 1 277 ? -16.121 4.429 -16.369 1.00 51.21 277 VAL D CA 1
ATOM 10473 C C . VAL D 1 277 ? -16.504 4.638 -17.855 1.00 52.61 277 VAL D C 1
ATOM 10474 O O . VAL D 1 277 ? -15.652 4.956 -18.708 1.00 52.82 277 VAL D O 1
ATOM 10478 N N . TYR D 1 278 ? -17.799 4.524 -18.131 1.00 51.91 278 TYR D N 1
ATOM 10479 C CA . TYR D 1 278 ? -18.367 4.747 -19.457 1.00 52.72 278 TYR D CA 1
ATOM 10480 C C . TYR D 1 278 ? -18.153 6.167 -19.963 1.00 55.28 278 TYR D C 1
ATOM 10481 O O . TYR D 1 278 ? -17.725 6.342 -21.101 1.00 55.38 278 TYR D O 1
ATOM 10490 N N . GLN D 1 279 ? -18.456 7.162 -19.130 1.00 57.28 279 GLN D N 1
ATOM 10491 C CA . GLN D 1 279 ? -18.216 8.583 -19.456 1.00 60.04 279 GLN D CA 1
ATOM 10492 C C . GLN D 1 279 ? -16.743 8.798 -19.837 1.00 60.61 279 GLN D C 1
ATOM 10493 O O . GLN D 1 279 ? -16.437 9.235 -20.938 1.00 60.07 279 GLN D O 1
ATOM 10499 N N . ALA D 1 280 ? -15.843 8.463 -18.910 1.00 60.05 280 ALA D N 1
ATOM 10500 C CA . ALA D 1 280 ? -14.404 8.567 -19.148 1.00 60.29 280 ALA D CA 1
ATOM 10501 C C . ALA D 1 280 ? -14.010 7.884 -20.454 1.00 59.88 280 ALA D C 1
ATOM 10502 O O . ALA D 1 280 ? -13.318 8.465 -21.277 1.00 60.16 280 ALA D O 1
ATOM 10504 N N . PHE D 1 281 ? -14.474 6.652 -20.636 1.00 58.34 281 PHE D N 1
ATOM 10505 C CA . PHE D 1 281 ? -14.087 5.842 -21.780 1.00 58.77 281 PHE D CA 1
ATOM 10506 C C . PHE D 1 281 ? -14.483 6.518 -23.075 1.00 61.56 281 PHE D C 1
ATOM 10507 O O . PHE D 1 281 ? -13.638 6.864 -23.892 1.00 64.69 281 PHE D O 1
ATOM 10515 N N . THR D 1 282 ? -15.786 6.708 -23.253 1.00 62.83 282 THR D N 1
ATOM 10516 C CA . THR D 1 282 ? -16.331 7.161 -24.515 1.00 65.36 282 THR D CA 1
ATOM 10517 C C . THR D 1 282 ? -15.730 8.509 -24.882 1.00 67.56 282 THR D C 1
ATOM 10518 O O . THR D 1 282 ? -15.371 8.738 -26.033 1.00 68.95 282 THR D O 1
ATOM 10522 N N . GLN D 1 283 ? -15.617 9.385 -23.888 1.00 67.92 283 GLN D N 1
ATOM 10523 C CA . GLN D 1 283 ? -15.093 10.721 -24.103 1.00 70.17 283 GLN D CA 1
ATOM 10524 C C . GLN D 1 283 ? -13.675 10.641 -24.632 1.00 70.24 283 GLN D C 1
ATOM 10525 O O . GLN D 1 283 ? -13.361 11.233 -25.666 1.00 70.41 283 GLN D O 1
ATOM 10531 N N . VAL D 1 284 ? -12.827 9.899 -23.922 1.00 68.18 284 VAL D N 1
ATOM 10532 C CA . VAL D 1 284 ? -11.440 9.715 -24.344 1.00 68.78 284 VAL D CA 1
ATOM 10533 C C . VAL D 1 284 ? -11.359 9.076 -25.746 1.00 68.81 284 VAL D C 1
ATOM 10534 O O . VAL D 1 284 ? -10.574 9.518 -26.589 1.00 71.26 284 VAL D O 1
ATOM 10538 N N . PHE D 1 285 ? -12.198 8.081 -26.010 1.00 66.91 285 PHE D N 1
ATOM 10539 C CA . PHE D 1 285 ? -12.315 7.507 -27.361 1.00 66.72 285 PHE D CA 1
ATOM 10540 C C . PHE D 1 285 ? -12.700 8.559 -28.412 1.00 68.00 285 PHE D C 1
ATOM 10541 O O . PHE D 1 285 ? -12.205 8.517 -29.540 1.00 68.92 285 PHE D O 1
ATOM 10549 N N . ALA D 1 286 ? -13.590 9.485 -28.050 1.00 68.42 286 ALA D N 1
ATOM 10550 C CA . ALA D 1 286 ? -14.005 10.571 -28.966 1.00 70.25 286 ALA D CA 1
ATOM 10551 C C . ALA D 1 286 ? -12.797 11.412 -29.339 1.00 72.90 286 ALA D C 1
ATOM 10552 O O . ALA D 1 286 ? -12.590 11.770 -30.502 1.00 75.63 286 ALA D O 1
ATOM 10554 N N . GLN D 1 287 ? -11.982 11.703 -28.335 1.00 73.35 287 GLN D N 1
ATOM 10555 C CA . GLN D 1 287 ? -10.827 12.569 -28.505 1.00 75.56 287 GLN D CA 1
ATOM 10556 C C . GLN D 1 287 ? -9.710 11.976 -29.375 1.00 75.68 287 GLN D C 1
ATOM 10557 O O . GLN D 1 287 ? -8.869 12.709 -29.853 1.00 76.67 287 GLN D O 1
ATOM 10563 N N . GLN D 1 288 ? -9.712 10.660 -29.591 1.00 74.04 288 GLN D N 1
ATOM 10564 C CA . GLN D 1 288 ? -8.767 10.033 -30.522 1.00 75.25 288 GLN D CA 1
ATOM 10565 C C . GLN D 1 288 ? -9.230 10.189 -31.977 1.00 77.66 288 GLN D C 1
ATOM 10566 O O . GLN D 1 288 ? -8.591 9.669 -32.895 1.00 78.69 288 GLN D O 1
ATOM 10572 N N . LEU D 1 289 ? -10.327 10.921 -32.184 1.00 77.61 289 LEU D N 1
ATOM 10573 C CA . LEU D 1 289 ? -10.865 11.171 -33.519 1.00 79.36 289 LEU D CA 1
ATOM 10574 C C . LEU D 1 289 ? -11.314 12.639 -33.642 1.00 80.30 289 LEU D C 1
ATOM 10575 O O . LEU D 1 289 ? -11.273 13.389 -32.660 1.00 79.18 289 LEU D O 1
ATOM 10580 N N . PRO D 1 290 ? -11.680 13.078 -34.866 1.00 82.69 290 PRO D N 1
ATOM 10581 C CA . PRO D 1 290 ? -12.356 14.362 -35.066 1.00 83.42 290 PRO D CA 1
ATOM 10582 C C . PRO D 1 290 ? -13.694 14.452 -34.335 1.00 82.02 290 PRO D C 1
ATOM 10583 O O . PRO D 1 290 ? -14.199 15.551 -34.105 1.00 83.31 290 PRO D O 1
ATOM 10587 N N . VAL D 1 295 ? -21.233 12.608 -35.278 1.00 98.66 295 VAL D N 1
ATOM 10588 C CA . VAL D 1 295 ? -22.501 12.746 -36.000 1.00 100.38 295 VAL D CA 1
ATOM 10589 C C . VAL D 1 295 ? -23.706 12.413 -35.111 1.00 98.56 295 VAL D C 1
ATOM 10590 O O . VAL D 1 295 ? -23.544 12.015 -33.957 1.00 95.95 295 VAL D O 1
ATOM 10594 N N . LYS D 1 296 ? -24.911 12.576 -35.657 1.00 99.31 296 LYS D N 1
ATOM 10595 C CA . LYS D 1 296 ? -26.148 12.319 -34.911 1.00 97.93 296 LYS D CA 1
ATOM 10596 C C . LYS D 1 296 ? -26.214 10.873 -34.419 1.00 96.20 296 LYS D C 1
ATOM 10597 O O . LYS D 1 296 ? -26.518 9.950 -35.180 1.00 96.94 296 LYS D O 1
ATOM 10603 N N . SER D 1 297 ? -25.899 10.698 -33.140 1.00 93.41 297 SER D N 1
ATOM 10604 C CA . SER D 1 297 ? -25.977 9.404 -32.473 1.00 90.33 297 SER D CA 1
ATOM 10605 C C . SER D 1 297 ? -27.174 8.569 -32.944 1.00 88.54 297 SER D C 1
ATOM 10606 O O . SER D 1 297 ? -28.293 9.069 -33.016 1.00 88.72 297 SER D O 1
ATOM 10609 N N . VAL D 1 298 ? -26.934 7.300 -33.257 1.00 86.73 298 VAL D N 1
ATOM 10610 C CA . VAL D 1 298 ? -28.000 6.403 -33.711 1.00 85.56 298 VAL D CA 1
ATOM 10611 C C . VAL D 1 298 ? -28.257 5.320 -32.679 1.00 82.67 298 VAL D C 1
ATOM 10612 O O . VAL D 1 298 ? -27.337 4.596 -32.310 1.00 81.62 298 VAL D O 1
ATOM 10616 N N . ALA D 1 299 ? -29.511 5.206 -32.236 1.00 81.88 299 ALA D N 1
ATOM 10617 C CA . ALA D 1 299 ? -29.913 4.284 -31.157 1.00 78.82 299 ALA D CA 1
ATOM 10618 C C . ALA D 1 299 ? -29.508 2.839 -31.434 1.00 77.28 299 ALA D C 1
ATOM 10619 O O . ALA D 1 299 ? -29.543 2.410 -32.589 1.00 78.70 299 ALA D O 1
ATOM 10621 N N . PRO D 1 300 ? -29.113 2.081 -30.383 1.00 74.46 300 PRO D N 1
ATOM 10622 C CA . PRO D 1 300 ? -29.044 2.446 -28.965 1.00 72.58 300 PRO D CA 1
ATOM 10623 C C . PRO D 1 300 ? -27.692 3.037 -28.549 1.00 71.97 300 PRO D C 1
ATOM 10624 O O . PRO D 1 300 ? -27.398 3.123 -27.346 1.00 71.36 300 PRO D O 1
ATOM 10628 N N . PHE D 1 301 ? -26.872 3.427 -29.524 1.00 72.42 301 PHE D N 1
ATOM 10629 C CA . PHE D 1 301 ? -25.502 3.852 -29.248 1.00 71.68 301 PHE D CA 1
ATOM 10630 C C . PHE D 1 301 ? -25.446 5.344 -28.949 1.00 71.47 301 PHE D C 1
ATOM 10631 O O . PHE D 1 301 ? -26.279 6.126 -29.417 1.00 71.83 301 PHE D O 1
ATOM 10639 N N . GLY D 1 302 ? -24.451 5.724 -28.158 1.00 70.63 302 GLY D N 1
ATOM 10640 C CA . GLY D 1 302 ? -24.322 7.090 -27.663 1.00 72.16 302 GLY D CA 1
ATOM 10641 C C . GLY D 1 302 ? -23.234 7.918 -28.330 1.00 73.20 302 GLY D C 1
ATOM 10642 O O . GLY D 1 302 ? -23.117 9.120 -28.058 1.00 74.31 302 GLY D O 1
ATOM 10643 N N . LEU D 1 303 ? -22.445 7.279 -29.193 1.00 72.13 303 LEU D N 1
ATOM 10644 C CA . LEU D 1 303 ? -21.320 7.926 -29.869 1.00 73.46 303 LEU D CA 1
ATOM 10645 C C . LEU D 1 303 ? -21.143 7.325 -31.261 1.00 72.86 303 LEU D C 1
ATOM 10646 O O . LEU D 1 303 ? -20.726 6.171 -31.378 1.00 71.53 303 LEU D O 1
ATOM 10651 N N . CYS D 1 304 ? -21.461 8.092 -32.307 1.00 73.32 304 CYS D N 1
ATOM 10652 C CA . CYS D 1 304 ? -21.378 7.587 -33.683 1.00 73.63 304 CYS D CA 1
ATOM 10653 C C . CYS D 1 304 ? -20.628 8.526 -34.641 1.00 75.78 304 CYS D C 1
ATOM 10654 O O . CYS D 1 304 ? -20.474 9.722 -34.376 1.00 73.88 304 CYS D O 1
ATOM 10657 N N . PHE D 1 305 ? -20.185 7.952 -35.760 1.00 77.15 305 PHE D N 1
ATOM 10658 C CA . PHE D 1 305 ? -19.365 8.655 -36.745 1.00 81.04 305 PHE D CA 1
ATOM 10659 C C . PHE D 1 305 ? -19.720 8.318 -38.187 1.00 81.80 305 PHE D C 1
ATOM 10660 O O . PHE D 1 305 ? -20.349 7.295 -38.477 1.00 81.18 305 PHE D O 1
ATOM 10668 N N . ASN D 1 306 ? -19.304 9.218 -39.074 1.00 85.25 306 ASN D N 1
ATOM 10669 C CA . ASN D 1 306 ? -19.197 8.974 -40.522 1.00 85.90 306 ASN D CA 1
ATOM 10670 C C . ASN D 1 306 ? -18.957 7.525 -40.974 1.00 85.01 306 ASN D C 1
ATOM 10671 O O . ASN D 1 306 ? -19.905 6.851 -41.372 1.00 85.70 306 ASN D O 1
ATOM 10676 N N . SER D 1 307 ? -17.700 7.070 -40.915 1.00 84.20 307 SER D N 1
ATOM 10677 C CA . SER D 1 307 ? -17.244 5.758 -41.425 1.00 84.02 307 SER D CA 1
ATOM 10678 C C . SER D 1 307 ? -16.027 5.953 -42.340 1.00 86.32 307 SER D C 1
ATOM 10679 O O . SER D 1 307 ? -16.157 6.423 -43.473 1.00 87.99 307 SER D O 1
ATOM 10682 N N . ALA D 1 312 ? -8.214 4.983 -39.238 1.00 86.08 312 ALA D N 1
ATOM 10683 C CA . ALA D 1 312 ? -7.520 4.631 -38.001 1.00 84.33 312 ALA D CA 1
ATOM 10684 C C . ALA D 1 312 ? -8.412 4.793 -36.764 1.00 81.96 312 ALA D C 1
ATOM 10685 O O . ALA D 1 312 ? -8.858 5.902 -36.444 1.00 81.82 312 ALA D O 1
ATOM 10687 N N . TYR D 1 313 ? -8.674 3.680 -36.078 1.00 79.35 313 TYR D N 1
ATOM 10688 C CA . TYR D 1 313 ? -9.344 3.716 -34.778 1.00 77.33 313 TYR D CA 1
ATOM 10689 C C . TYR D 1 313 ? -8.336 3.405 -33.676 1.00 76.58 313 TYR D C 1
ATOM 10690 O O . TYR D 1 313 ? -7.482 2.541 -33.855 1.00 77.98 313 TYR D O 1
ATOM 10699 N N . PRO D 1 314 ? -8.428 4.110 -32.534 1.00 75.47 314 PRO D N 1
ATOM 10700 C CA . PRO D 1 314 ? -7.470 3.941 -31.453 1.00 75.30 314 PRO D CA 1
ATOM 10701 C C . PRO D 1 314 ? -7.580 2.554 -3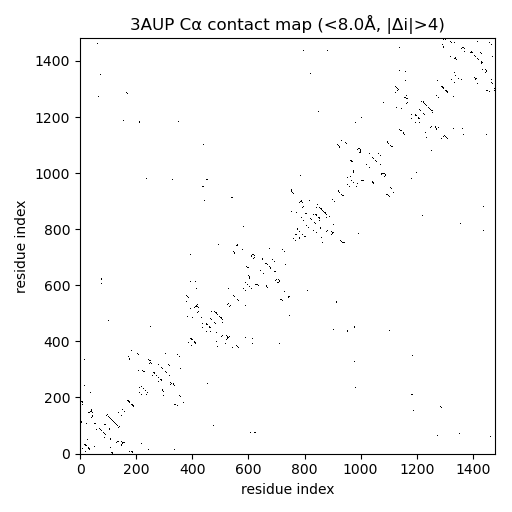0.818 1.00 73.80 314 PRO D C 1
ATOM 10702 O O . PRO D 1 314 ? -8.636 1.918 -30.910 1.00 72.93 314 PRO D O 1
ATOM 10706 N N . SER D 1 315 ? -6.516 2.099 -30.161 1.00 73.03 315 SER D N 1
ATOM 10707 C CA . SER D 1 315 ? -6.550 0.804 -29.467 1.00 69.88 315 SER D CA 1
ATOM 10708 C C . SER D 1 315 ? -6.850 0.927 -27.976 1.00 68.44 315 SER D C 1
ATOM 10709 O O . SER D 1 315 ? -6.443 1.891 -27.326 1.00 67.93 315 SER D O 1
ATOM 10712 N N . VAL D 1 316 ? -7.571 -0.071 -27.453 1.00 65.67 316 VAL D N 1
ATOM 10713 C CA . VAL D 1 316 ? -7.857 -0.190 -26.029 1.00 64.77 316 VAL D CA 1
ATOM 10714 C C . VAL D 1 316 ? -6.965 -1.278 -25.417 1.00 62.85 316 VAL D C 1
ATOM 10715 O O . VAL D 1 316 ? -6.919 -2.411 -25.903 1.00 62.57 316 VAL D O 1
ATOM 10719 N N . ASP D 1 317 ? -6.242 -0.921 -24.366 1.00 62.32 317 ASP D N 1
ATOM 10720 C CA . ASP D 1 317 ? -5.353 -1.869 -23.696 1.00 61.98 317 ASP D CA 1
ATOM 10721 C C . ASP D 1 317 ? -5.913 -2.135 -22.311 1.00 59.67 317 ASP D C 1
ATOM 10722 O O . ASP D 1 317 ? -6.115 -1.211 -21.539 1.00 59.75 317 ASP D O 1
ATOM 10727 N N . LEU D 1 318 ? -6.162 -3.403 -22.011 1.00 57.11 318 LEU D N 1
ATOM 10728 C CA . LEU D 1 318 ? -6.592 -3.789 -20.686 1.00 56.33 318 LEU D CA 1
ATOM 10729 C C . LEU D 1 318 ? -5.423 -4.496 -19.970 1.00 56.03 318 LEU D C 1
ATOM 10730 O O . LEU D 1 318 ? -5.023 -5.597 -20.349 1.00 55.67 318 LEU D O 1
ATOM 10735 N N . VAL D 1 319 ? -4.864 -3.858 -18.949 1.00 55.38 319 VAL D N 1
ATOM 10736 C CA . VAL D 1 319 ? -3.885 -4.545 -18.121 1.00 56.13 319 VAL D CA 1
ATOM 10737 C C . VAL D 1 319 ? -4.649 -5.471 -17.156 1.00 53.99 319 VAL D C 1
ATOM 10738 O O . VAL D 1 319 ? -5.465 -5.019 -16.356 1.00 53.58 319 VAL D O 1
ATOM 10742 N N . MET D 1 320 ? -4.375 -6.767 -17.267 1.00 55.05 320 MET D N 1
ATOM 10743 C CA . MET D 1 320 ? -5.110 -7.803 -16.537 1.00 54.90 320 MET D CA 1
ATOM 10744 C C . MET D 1 320 ? -4.435 -8.157 -15.218 1.00 55.79 320 MET D C 1
ATOM 10745 O O . MET D 1 320 ? -3.217 -8.069 -15.098 1.00 57.67 320 MET D O 1
ATOM 10750 N N . ASP D 1 321 ? -5.246 -8.564 -14.244 1.00 56.49 321 ASP D N 1
ATOM 10751 C CA . ASP D 1 321 ? -4.816 -9.010 -12.906 1.00 57.57 321 ASP D CA 1
ATOM 10752 C C . ASP D 1 321 ? -4.208 -7.912 -12.050 1.00 60.76 321 ASP D C 1
ATOM 10753 O O . ASP D 1 321 ? -4.785 -7.544 -11.035 1.00 62.99 321 ASP D O 1
ATOM 10758 N N . LYS D 1 322 ? -3.054 -7.386 -12.446 1.00 63.30 322 LYS D N 1
ATOM 10759 C CA . LYS D 1 322 ? -2.361 -6.386 -11.645 1.00 65.06 322 LYS D CA 1
ATOM 10760 C C . LYS D 1 322 ? -1.384 -5.617 -12.522 1.00 66.85 322 LYS D C 1
ATOM 10761 O O . LYS D 1 322 ? -1.251 -5.949 -13.695 1.00 64.70 322 LYS D O 1
ATOM 10767 N N . PRO D 1 323 ? -0.704 -4.596 -11.958 1.00 69.70 323 PRO D N 1
ATOM 10768 C CA . PRO D 1 323 ? 0.162 -3.705 -12.735 1.00 73.80 323 PRO D CA 1
ATOM 10769 C C . PRO D 1 323 ? 1.180 -4.366 -13.661 1.00 75.61 323 PRO D C 1
ATOM 10770 O O . PRO D 1 323 ? 1.492 -3.805 -14.717 1.00 78.63 323 PRO D O 1
ATOM 10774 N N . ASN D 1 324 ? 1.663 -5.550 -13.291 1.00 74.91 324 ASN D N 1
ATOM 10775 C CA . ASN D 1 324 ? 2.672 -6.244 -14.104 1.00 75.65 324 ASN D CA 1
ATOM 10776 C C . ASN D 1 324 ? 2.042 -7.076 -15.213 1.00 72.47 324 ASN D C 1
ATOM 10777 O O . ASN D 1 324 ? 2.752 -7.635 -16.041 1.00 73.44 324 ASN D O 1
ATOM 10782 N N . GLY D 1 325 ? 0.717 -7.154 -15.231 1.00 69.07 325 GLY D N 1
ATOM 10783 C CA . GLY D 1 325 ? 0.026 -8.203 -15.953 1.00 66.37 325 GLY D CA 1
ATOM 10784 C C . GLY D 1 325 ? 0.189 -8.203 -17.453 1.00 66.20 325 GLY D C 1
ATOM 10785 O O . GLY D 1 325 ? 0.643 -7.233 -18.037 1.00 67.74 325 GLY D O 1
ATOM 10786 N N . PRO D 1 326 ? -0.215 -9.300 -18.096 1.00 65.30 326 PRO D N 1
ATOM 10787 C CA . PRO D 1 326 ? -0.243 -9.320 -19.539 1.00 65.46 326 PRO D CA 1
ATOM 10788 C C . PRO D 1 326 ? -1.370 -8.388 -19.996 1.00 65.15 326 PRO D C 1
ATOM 10789 O O . PRO D 1 326 ? -2.233 -8.034 -19.191 1.00 63.03 326 PRO D O 1
ATOM 10793 N N . VAL D 1 327 ? -1.339 -7.951 -21.250 1.00 64.59 327 VAL D N 1
ATOM 10794 C CA . VAL D 1 327 ? -2.300 -6.965 -21.722 1.00 64.76 327 VAL D CA 1
ATOM 10795 C C . VAL D 1 327 ? -3.246 -7.616 -22.699 1.00 66.39 327 VAL D C 1
ATOM 10796 O O . VAL D 1 327 ? -2.813 -8.281 -23.657 1.00 68.41 327 VAL D O 1
ATOM 10800 N N . TRP D 1 328 ? -4.536 -7.403 -22.468 1.00 64.87 328 TRP D N 1
ATOM 10801 C CA . TRP D 1 328 ? -5.554 -7.788 -23.417 1.00 67.04 328 TRP D CA 1
ATOM 10802 C C . TRP D 1 328 ? -5.769 -6.577 -24.336 1.00 67.24 328 TRP D C 1
ATOM 10803 O O . TRP D 1 328 ? -6.124 -5.494 -23.866 1.00 64.98 328 TRP D O 1
ATOM 10814 N N . ARG D 1 329 ? -5.525 -6.761 -25.633 1.00 66.49 329 ARG D N 1
ATOM 10815 C CA . ARG D 1 329 ? -5.600 -5.647 -26.586 1.00 71.08 329 ARG D CA 1
ATOM 10816 C C . ARG D 1 329 ? -6.713 -5.797 -27.610 1.00 70.63 329 ARG D C 1
ATOM 10817 O O . ARG D 1 329 ? -6.766 -6.767 -28.347 1.00 72.20 329 ARG D O 1
ATOM 10825 N N . ILE D 1 330 ? -7.586 -4.804 -27.656 1.00 71.39 330 ILE D N 1
ATOM 10826 C CA . ILE D 1 330 ? -8.669 -4.748 -28.619 1.00 71.99 330 ILE D CA 1
ATOM 10827 C C . ILE D 1 330 ? -8.346 -3.582 -29.535 1.00 73.89 330 ILE D C 1
ATOM 10828 O O . ILE D 1 330 ? -8.191 -2.460 -29.063 1.00 74.54 330 ILE D O 1
ATOM 10833 N N . SER D 1 331 ? -8.194 -3.838 -30.830 1.00 75.93 331 SER D N 1
ATOM 10834 C CA . SER D 1 331 ? -8.046 -2.732 -31.797 1.00 78.25 331 SER D CA 1
ATOM 10835 C C . SER D 1 331 ? -9.379 -2.012 -31.966 1.00 77.79 331 SER D C 1
ATOM 10836 O O . SER D 1 331 ? -10.445 -2.631 -31.933 1.00 76.53 331 SER D O 1
ATOM 10839 N N . GLY D 1 332 ? -9.308 -0.697 -32.125 1.00 78.81 332 GLY D N 1
ATOM 10840 C CA . GLY D 1 332 ? -10.499 0.147 -32.152 1.00 78.63 332 GLY D CA 1
ATOM 10841 C C . GLY D 1 332 ? -11.592 -0.306 -33.097 1.00 78.55 332 GLY D C 1
ATOM 10842 O O . GLY D 1 332 ? -12.762 -0.320 -32.716 1.00 76.50 332 GLY D O 1
ATOM 10843 N N . GLU D 1 333 ? -11.226 -0.690 -34.320 1.00 81.07 333 GLU D N 1
ATOM 10844 C CA . GLU D 1 333 ? -12.241 -0.996 -35.329 1.00 81.96 333 GLU D CA 1
ATOM 10845 C C . GLU D 1 333 ? -13.128 -2.155 -34.863 1.00 78.99 333 GLU D C 1
ATOM 10846 O O . GLU D 1 333 ? -14.317 -2.195 -35.162 1.00 76.36 333 GLU D O 1
ATOM 10852 N N . ASP D 1 334 ? -12.556 -3.066 -34.085 1.00 78.17 334 ASP D N 1
ATOM 10853 C CA . ASP D 1 334 ? -13.312 -4.197 -33.542 1.00 77.17 334 ASP D CA 1
ATOM 10854 C C . ASP D 1 334 ? -14.320 -3.804 -32.456 1.00 75.45 334 ASP D C 1
ATOM 10855 O O . ASP D 1 334 ? -15.187 -4.605 -32.120 1.00 76.42 334 ASP D O 1
ATOM 10860 N N . LEU D 1 335 ? -14.195 -2.619 -31.866 1.00 74.19 335 LEU D N 1
ATOM 10861 C CA . LEU D 1 335 ? -15.233 -2.147 -30.935 1.00 72.38 335 LEU D CA 1
ATOM 10862 C C . LEU D 1 335 ? -16.384 -1.566 -31.739 1.00 72.01 335 LEU D C 1
ATOM 10863 O O . LEU D 1 335 ? -17.547 -1.625 -31.333 1.00 70.16 335 LEU D O 1
ATOM 10868 N N . MET D 1 336 ? -16.040 -1.031 -32.905 1.00 75.22 336 MET D N 1
ATOM 10869 C CA . MET D 1 336 ? -16.952 -0.236 -33.714 1.00 75.07 336 MET D CA 1
ATOM 10870 C C . MET D 1 336 ? -18.017 -1.086 -34.402 1.00 75.99 336 MET D C 1
ATOM 10871 O O . MET D 1 336 ? -17.768 -2.223 -34.796 1.00 76.82 336 MET D O 1
ATOM 10876 N N . VAL D 1 337 ? -19.209 -0.511 -34.523 1.00 76.53 337 VAL D N 1
ATOM 10877 C CA . VAL D 1 337 ? -20.377 -1.172 -35.090 1.00 77.12 337 VAL D CA 1
ATOM 10878 C C . VAL D 1 337 ? -20.930 -0.263 -36.172 1.00 80.34 337 VAL D C 1
ATOM 10879 O O . VAL D 1 337 ? -20.605 0.922 -36.196 1.00 80.23 337 VAL D O 1
ATOM 10883 N N . GLN D 1 338 ? -21.756 -0.813 -37.063 1.00 82.59 338 GLN D N 1
ATOM 10884 C CA . GLN D 1 338 ? -22.410 -0.028 -38.124 1.00 84.95 338 GLN D CA 1
ATOM 10885 C C . GLN D 1 338 ? -23.933 0.024 -37.945 1.00 86.03 338 GLN D C 1
ATOM 10886 O O . GLN D 1 338 ? -24.631 -0.972 -38.159 1.00 86.31 338 GLN D O 1
ATOM 10892 N N . ALA D 1 339 ? -24.437 1.191 -37.550 1.00 86.62 339 ALA D N 1
ATOM 10893 C CA . ALA D 1 339 ? -25.859 1.367 -37.258 1.00 87.20 339 ALA D CA 1
ATOM 10894 C C . ALA D 1 339 ? -26.676 1.465 -38.542 1.00 89.45 339 ALA D C 1
ATOM 10895 O O . ALA D 1 339 ? -26.165 1.198 -39.630 1.00 94.13 339 ALA D O 1
ATOM 10897 N N . THR D 1 344 ? -20.962 4.499 -38.440 1.00 75.09 344 THR D N 1
ATOM 10898 C CA . THR D 1 344 ? -20.279 3.601 -37.509 1.00 74.34 344 THR D CA 1
ATOM 10899 C C . THR D 1 344 ? -20.222 4.148 -36.065 1.00 72.34 344 THR D C 1
ATOM 10900 O O . THR D 1 344 ? -19.917 5.320 -35.861 1.00 74.55 344 THR D O 1
ATOM 10904 N N . CYS D 1 345 ? -20.502 3.289 -35.079 1.00 69.73 345 CYS D N 1
ATOM 10905 C CA . CYS D 1 345 ? -20.669 3.693 -33.670 1.00 66.95 345 CYS D CA 1
ATOM 10906 C C . CYS D 1 345 ? -19.842 2.874 -32.671 1.00 64.73 345 CYS D C 1
ATOM 10907 O O . CYS D 1 345 ? -19.541 1.700 -32.905 1.00 63.28 345 CYS D O 1
ATOM 10910 N N . LEU D 1 346 ? -19.539 3.498 -31.534 1.00 62.02 346 LEU D N 1
ATOM 10911 C CA . LEU D 1 346 ? -18.764 2.856 -30.495 1.00 61.07 346 LEU D CA 1
ATOM 10912 C C . LEU D 1 346 ? -19.632 1.818 -29.801 1.00 58.21 346 LEU D C 1
ATOM 10913 O O . LEU D 1 346 ? -20.618 2.162 -29.136 1.00 57.21 346 LEU D O 1
ATOM 10918 N N . GLY D 1 347 ? -19.271 0.551 -29.978 1.00 57.88 347 GLY D N 1
ATOM 10919 C CA . GLY D 1 347 ? -20.000 -0.570 -29.371 1.00 56.66 347 GLY D CA 1
ATOM 10920 C C . GLY D 1 347 ? -19.688 -0.770 -27.901 1.00 54.92 347 GLY D C 1
ATOM 10921 O O . GLY D 1 347 ? -19.336 -1.866 -27.479 1.00 54.27 347 GLY D O 1
ATOM 10922 N N . VAL D 1 348 ? -19.805 0.305 -27.130 1.00 55.20 348 VAL D N 1
ATOM 10923 C CA . VAL D 1 348 ? -19.565 0.287 -25.679 1.00 53.25 348 VAL D CA 1
ATOM 10924 C C . VAL D 1 348 ? -20.773 0.955 -25.053 1.00 53.96 348 VAL D C 1
ATOM 10925 O O . VAL D 1 348 ? -21.070 2.113 -25.381 1.00 54.12 348 VAL D O 1
ATOM 10929 N N . MET D 1 349 ? -21.486 0.224 -24.191 1.00 53.25 349 MET D N 1
ATOM 10930 C CA . MET D 1 349 ? -22.725 0.712 -23.582 1.00 53.96 349 MET D CA 1
ATOM 10931 C C . MET D 1 349 ? -22.550 1.156 -22.127 1.00 52.57 349 MET D C 1
ATOM 10932 O O . MET D 1 349 ? -21.592 0.799 -21.456 1.00 52.08 349 MET D O 1
ATOM 10937 N N . ASN D 1 350 ? -23.527 1.916 -21.659 1.00 52.04 350 ASN D N 1
ATOM 10938 C CA . ASN D 1 350 ? -23.573 2.449 -20.314 1.00 51.18 350 ASN D CA 1
ATOM 10939 C C . ASN D 1 350 ? -24.397 1.462 -19.473 1.00 50.50 350 ASN D C 1
ATOM 10940 O O . ASN D 1 350 ? -25.606 1.343 -19.647 1.00 51.60 350 ASN D O 1
ATOM 10945 N N . GLY D 1 351 ? -23.735 0.775 -18.563 1.00 48.78 351 GLY D N 1
ATOM 10946 C CA . GLY D 1 351 ? -24.403 -0.181 -17.686 1.00 48.21 351 GLY D CA 1
ATOM 10947 C C . GLY D 1 351 ? -24.993 0.441 -16.445 1.00 48.39 351 GLY D C 1
ATOM 10948 O O . GLY D 1 351 ? -25.455 -0.256 -15.564 1.00 46.90 351 GLY D O 1
ATOM 10949 N N . GLY D 1 352 ? -24.958 1.760 -16.362 1.00 50.20 352 GLY D N 1
ATOM 10950 C CA . GLY D 1 352 ? -25.586 2.484 -15.257 1.00 51.83 352 GLY D CA 1
ATOM 10951 C C . GLY D 1 352 ? -24.759 2.474 -13.996 1.00 50.92 352 GLY D C 1
ATOM 10952 O O . GLY D 1 352 ? -23.584 2.142 -14.016 1.00 51.06 352 GLY D O 1
ATOM 10953 N N . MET D 1 353 ? -25.382 2.859 -12.895 1.00 52.84 353 MET D N 1
ATOM 10954 C CA . MET D 1 353 ? -24.704 2.946 -11.605 1.00 54.45 353 MET D CA 1
ATOM 10955 C C . MET D 1 353 ? -24.227 1.574 -11.120 1.00 53.72 353 MET D C 1
ATOM 10956 O O . MET D 1 353 ? -23.094 1.427 -10.644 1.00 52.29 353 MET D O 1
ATOM 10961 N N . GLN D 1 354 ? -25.107 0.578 -11.267 1.00 54.19 354 GLN D N 1
ATOM 10962 C CA . GLN D 1 354 ? -24.905 -0.775 -10.750 1.00 53.27 354 GLN D CA 1
ATOM 10963 C C . GLN D 1 354 ? -25.113 -1.905 -11.762 1.00 53.89 354 GLN D C 1
ATOM 10964 O O . GLN D 1 354 ? -26.086 -2.656 -11.643 1.00 54.26 354 GLN D O 1
ATOM 10970 N N . PRO D 1 355 ? -24.226 -2.037 -12.757 1.00 53.22 355 PRO D N 1
ATOM 10971 C CA . PRO D 1 355 ? -24.193 -3.271 -13.574 1.00 53.16 355 PRO D CA 1
ATOM 10972 C C . PRO D 1 355 ? -23.697 -4.418 -12.689 1.00 52.24 355 PRO D C 1
ATOM 10973 O O . PRO D 1 355 ? -23.300 -4.125 -11.576 1.00 50.97 355 PRO D O 1
ATOM 10977 N N . ARG D 1 356 ? -23.681 -5.680 -13.155 1.00 54.36 356 ARG D N 1
ATOM 10978 C CA . ARG D 1 356 ? -23.095 -6.792 -12.342 1.00 54.77 356 ARG D CA 1
ATOM 10979 C C . ARG D 1 356 ? -21.617 -6.551 -12.070 1.00 53.77 356 ARG D C 1
ATOM 10980 O O . ARG D 1 356 ? -21.137 -6.748 -10.947 1.00 57.75 356 ARG D O 1
ATOM 10988 N N . ALA D 1 357 ? -20.893 -6.151 -13.104 1.00 50.53 357 ALA D N 1
ATOM 10989 C CA . ALA D 1 357 ? -19.458 -5.895 -13.004 1.00 48.52 357 ALA D CA 1
ATOM 10990 C C . ALA D 1 357 ? -19.199 -4.456 -13.443 1.00 48.23 357 ALA D C 1
ATOM 10991 O O . ALA D 1 357 ? -19.971 -3.892 -14.215 1.00 47.83 357 ALA D O 1
ATOM 10993 N N . GLU D 1 358 ? -18.118 -3.872 -12.938 1.00 48.78 358 GLU D N 1
ATOM 10994 C CA . GLU D 1 358 ? -17.686 -2.536 -13.332 1.00 49.06 358 GLU D CA 1
ATOM 10995 C C . GLU D 1 358 ? -17.442 -2.511 -14.837 1.00 48.75 358 GLU D C 1
ATOM 10996 O O . GLU D 1 358 ? -17.783 -1.540 -15.519 1.00 48.05 358 GLU D O 1
ATOM 11002 N N . ILE D 1 359 ? -16.843 -3.593 -15.330 1.00 47.01 359 ILE D N 1
ATOM 11003 C CA . ILE D 1 359 ? -16.502 -3.784 -16.732 1.00 46.75 359 ILE D CA 1
ATOM 11004 C C . ILE D 1 359 ? -17.028 -5.137 -17.180 1.00 45.50 359 ILE D C 1
ATOM 11005 O O . ILE D 1 359 ? -16.881 -6.135 -16.452 1.00 44.52 359 ILE D O 1
ATOM 11010 N N . THR D 1 360 ? -17.641 -5.179 -18.363 1.00 45.61 360 THR D N 1
ATOM 11011 C CA . THR D 1 360 ? -18.053 -6.431 -18.970 1.00 45.31 360 THR D CA 1
ATOM 11012 C C . THR D 1 360 ? -17.523 -6.471 -20.389 1.00 46.91 360 THR D C 1
ATOM 11013 O O . THR D 1 360 ? -17.645 -5.515 -21.113 1.00 48.11 360 THR D O 1
ATOM 11017 N N . LEU D 1 361 ? -16.911 -7.585 -20.766 1.00 48.25 361 LEU D N 1
ATOM 11018 C CA . LEU D 1 361 ? -16.467 -7.818 -22.131 1.00 49.77 361 LEU D CA 1
ATOM 11019 C C . LEU D 1 361 ? -17.521 -8.699 -22.809 1.00 50.72 361 LEU D C 1
ATOM 11020 O O . LEU D 1 361 ? -17.767 -9.837 -22.366 1.00 52.35 361 LEU D O 1
ATOM 11025 N N . GLY D 1 362 ? -18.163 -8.161 -23.838 1.00 51.32 362 GLY D N 1
ATOM 11026 C CA . GLY D 1 362 ? -19.227 -8.859 -24.558 1.00 51.68 362 GLY D CA 1
ATOM 11027 C C . GLY D 1 362 ? -18.767 -9.740 -25.718 1.00 52.30 362 GLY D C 1
ATOM 11028 O O . GLY D 1 362 ? -17.573 -9.965 -25.904 1.00 50.02 362 GLY D O 1
ATOM 11029 N N . ALA D 1 363 ? -19.743 -10.226 -26.491 1.00 52.36 363 ALA D N 1
ATOM 11030 C CA . ALA D 1 363 ? -19.514 -11.249 -27.527 1.00 54.07 363 ALA D CA 1
ATOM 11031 C C . ALA D 1 363 ? -18.482 -10.771 -28.539 1.00 54.97 363 ALA D C 1
ATOM 11032 O O . ALA D 1 363 ? -17.579 -11.504 -28.908 1.00 56.96 363 ALA D O 1
ATOM 11034 N N . ARG D 1 364 ? -18.584 -9.505 -28.911 1.00 55.31 364 ARG D N 1
ATOM 11035 C CA . ARG D 1 364 ? -17.770 -8.931 -29.992 1.00 57.53 364 ARG D CA 1
ATOM 11036 C C . ARG D 1 364 ? -16.270 -8.907 -29.676 1.00 58.27 364 ARG D C 1
ATOM 11037 O O . ARG D 1 364 ? -15.447 -8.968 -30.575 1.00 60.47 364 ARG D O 1
ATOM 11045 N N . GLN D 1 365 ? -15.926 -8.860 -28.395 1.00 57.04 365 GLN D N 1
ATOM 11046 C CA . GLN D 1 365 ? -14.524 -8.866 -27.948 1.00 56.28 365 GLN D CA 1
ATOM 11047 C C . GLN D 1 365 ? -13.938 -10.260 -27.848 1.00 54.13 365 GLN D C 1
ATOM 11048 O O . GLN D 1 365 ? -12.731 -10.405 -27.730 1.00 54.86 365 GLN D O 1
ATOM 11054 N N . LEU D 1 366 ? -14.784 -11.280 -27.846 1.00 52.65 366 LEU D N 1
ATOM 11055 C CA . LEU D 1 366 ? -14.321 -12.651 -27.942 1.00 52.87 366 LEU D CA 1
ATOM 11056 C C . LEU D 1 366 ? -14.137 -13.034 -29.405 1.00 54.25 366 LEU D C 1
ATOM 11057 O O . LEU D 1 366 ? -13.371 -13.946 -29.720 1.00 56.74 366 LEU D O 1
ATOM 11062 N N . GLU D 1 367 ? -14.806 -12.317 -30.304 1.00 54.39 367 GLU D N 1
ATOM 11063 C CA . GLU D 1 367 ? -14.769 -12.679 -31.729 1.00 54.77 367 GLU D CA 1
ATOM 11064 C C . GLU D 1 367 ? -13.370 -12.634 -32.310 1.00 56.33 367 GLU D C 1
ATOM 11065 O O . GLU D 1 367 ? -12.618 -11.692 -32.064 1.00 55.95 367 GLU D O 1
ATOM 11071 N N . GLU D 1 368 ? -13.034 -13.660 -33.095 1.00 57.86 368 GLU D N 1
ATOM 11072 C CA . GLU D 1 368 ? -11.740 -13.743 -33.789 1.00 58.49 368 GLU D CA 1
ATOM 11073 C C . GLU D 1 368 ? -10.579 -13.605 -32.808 1.00 58.04 368 GLU D C 1
ATOM 11074 O O . GLU D 1 368 ? -9.524 -13.097 -33.147 1.00 56.75 368 GLU D O 1
ATOM 11080 N N . ASN D 1 369 ? -10.813 -14.065 -31.572 1.00 57.15 369 ASN D N 1
ATOM 11081 C CA . ASN D 1 369 ? -9.821 -14.110 -30.499 1.00 58.14 369 ASN D CA 1
ATOM 11082 C C . ASN D 1 369 ? -9.963 -15.483 -29.858 1.00 55.71 369 ASN D C 1
ATOM 11083 O O . ASN D 1 369 ? -11.071 -15.929 -29.608 1.00 53.44 369 ASN D O 1
ATOM 11088 N N . LEU D 1 370 ? -8.846 -16.147 -29.626 1.00 55.20 370 LEU D N 1
ATOM 11089 C CA . LEU D 1 370 ? -8.861 -17.500 -29.080 1.00 56.36 370 LEU D CA 1
ATOM 11090 C C . LEU D 1 370 ? -8.843 -17.301 -27.570 1.00 54.64 370 LEU D C 1
ATOM 11091 O O . LEU D 1 370 ? -7.847 -16.825 -27.035 1.00 56.44 370 LEU D O 1
ATOM 11096 N N . VAL D 1 371 ? -9.962 -17.586 -26.898 1.00 53.39 371 VAL D N 1
ATOM 11097 C CA . VAL D 1 371 ? -10.049 -17.441 -25.427 1.00 50.59 371 VAL D CA 1
ATOM 11098 C C . VAL D 1 371 ? -10.286 -18.804 -24.748 1.00 48.91 371 VAL D C 1
ATOM 11099 O O . VAL D 1 371 ? -11.269 -19.506 -25.000 1.00 49.68 371 VAL D O 1
ATOM 11103 N N . VAL D 1 372 ? -9.349 -19.158 -23.894 1.00 46.98 372 VAL D N 1
ATOM 11104 C CA . VAL D 1 372 ? -9.213 -20.489 -23.347 1.00 45.70 372 VAL D CA 1
ATOM 11105 C C . VAL D 1 372 ? -9.701 -20.382 -21.899 1.00 43.41 372 VAL D C 1
ATOM 11106 O O . VAL D 1 372 ? -9.183 -19.570 -21.161 1.00 42.81 372 VAL D O 1
ATOM 11110 N N . PHE D 1 373 ? -10.735 -21.131 -21.526 1.00 40.41 373 PHE D N 1
ATOM 11111 C CA . PHE D 1 373 ? -11.181 -21.132 -20.156 1.00 40.04 373 PHE D CA 1
ATOM 11112 C C . PHE D 1 373 ? -10.653 -22.372 -19.472 1.00 39.66 373 PHE D C 1
ATOM 11113 O O . PHE D 1 373 ? -11.205 -23.434 -19.643 1.00 41.33 373 PHE D O 1
ATOM 11121 N N . ASP D 1 374 ? -9.566 -22.229 -18.737 1.00 41.00 374 ASP D N 1
ATOM 11122 C CA . ASP D 1 374 ? -8.998 -23.335 -18.005 1.00 42.28 374 ASP D CA 1
ATOM 11123 C C . ASP D 1 374 ? -9.564 -23.443 -16.591 1.00 41.72 374 ASP D C 1
ATOM 11124 O O . ASP D 1 374 ? -9.115 -22.755 -15.666 1.00 41.01 374 ASP D O 1
ATOM 11129 N N . LEU D 1 375 ? -10.547 -24.341 -16.459 1.00 43.04 375 LEU D N 1
ATOM 11130 C CA . LEU D 1 375 ? -11.285 -24.594 -15.222 1.00 41.39 375 LEU D CA 1
ATOM 11131 C C . LEU D 1 375 ? -10.519 -25.485 -14.254 1.00 41.70 375 LEU D C 1
ATOM 11132 O O . LEU D 1 375 ? -10.846 -25.530 -13.059 1.00 40.60 375 LEU D O 1
ATOM 11137 N N . ALA D 1 376 ? -9.524 -26.221 -14.745 1.00 42.80 376 ALA D N 1
ATOM 11138 C CA . ALA D 1 376 ? -8.640 -26.996 -13.850 1.00 43.52 376 ALA D CA 1
ATOM 11139 C C . ALA D 1 376 ? -7.597 -26.116 -13.197 1.00 43.34 376 ALA D C 1
ATOM 11140 O O . ALA D 1 376 ? -7.160 -26.400 -12.099 1.00 44.58 376 ALA D O 1
ATOM 11142 N N . ARG D 1 377 ? -7.149 -25.060 -13.871 1.00 43.53 377 ARG D N 1
ATOM 11143 C CA . ARG D 1 377 ? -6.115 -24.193 -13.285 1.00 44.25 377 ARG D CA 1
ATOM 11144 C C . ARG D 1 377 ? -6.637 -22.834 -12.836 1.00 42.87 377 ARG D C 1
ATOM 11145 O O . ARG D 1 377 ? -5.847 -22.005 -12.369 1.00 44.71 377 ARG D O 1
ATOM 11153 N N . SER D 1 378 ? -7.936 -22.597 -13.024 1.00 39.61 378 SER D N 1
ATOM 11154 C CA . SER D 1 378 ? -8.577 -21.320 -12.715 1.00 38.85 378 SER D CA 1
ATOM 11155 C C . SER D 1 378 ? -7.901 -20.092 -13.343 1.00 40.10 378 SER D C 1
ATOM 11156 O O . SER D 1 378 ? -7.542 -19.143 -12.651 1.00 39.28 378 SER D O 1
ATOM 11159 N N . ARG D 1 379 ? -7.740 -20.114 -14.655 1.00 39.59 379 ARG D N 1
ATOM 11160 C CA . ARG D 1 379 ? -7.223 -18.963 -15.368 1.00 41.93 379 ARG D CA 1
ATOM 11161 C C . ARG D 1 379 ? -7.840 -18.937 -16.761 1.00 40.43 379 ARG D C 1
ATOM 11162 O O . ARG D 1 379 ? -8.388 -19.949 -17.238 1.00 39.34 379 ARG D O 1
ATOM 11170 N N . VAL D 1 380 ? -7.817 -17.762 -17.370 1.00 41.96 380 VAL D N 1
ATOM 11171 C CA . VAL D 1 380 ? -8.313 -17.581 -18.720 1.00 43.04 380 VAL D CA 1
ATOM 11172 C C . VAL D 1 380 ? -7.142 -17.243 -19.598 1.00 47.32 380 VAL D C 1
ATOM 11173 O O . VAL D 1 380 ? -6.348 -16.349 -19.266 1.00 48.54 380 VAL D O 1
ATOM 11177 N N . GLY D 1 381 ? -7.044 -17.961 -20.716 1.00 49.44 381 GLY D N 1
ATOM 11178 C CA . GLY D 1 381 ? -5.950 -17.799 -21.655 1.00 53.04 381 GLY D CA 1
ATOM 11179 C C . GLY D 1 381 ? -6.392 -16.985 -22.836 1.00 54.20 381 GLY D C 1
ATOM 11180 O O . GLY D 1 381 ? -7.528 -17.093 -23.293 1.00 52.47 381 GLY D O 1
ATOM 11181 N N . PHE D 1 382 ? -5.493 -16.149 -23.327 1.00 59.29 382 PHE D N 1
ATOM 11182 C CA . PHE D 1 382 ? -5.811 -15.315 -24.472 1.00 61.73 382 PHE D CA 1
ATOM 11183 C C . PHE D 1 382 ? -4.590 -14.947 -25.317 1.00 65.09 382 PHE D C 1
ATOM 11184 O O . PHE D 1 382 ? -3.447 -14.879 -24.839 1.00 65.14 382 PHE D O 1
ATOM 11192 N N . SER D 1 383 ? -4.899 -14.716 -26.584 1.00 67.43 383 SER D N 1
ATOM 11193 C CA . SER D 1 383 ? -3.947 -14.408 -27.611 1.00 70.94 383 SER D CA 1
ATOM 11194 C C . SER D 1 383 ? -3.427 -12.986 -27.442 1.00 71.53 383 SER D C 1
ATOM 11195 O O . SER D 1 383 ? -4.152 -12.015 -27.700 1.00 71.34 383 SER D O 1
ATOM 11198 N N . THR D 1 384 ? -2.177 -12.874 -26.997 1.00 72.71 384 THR D N 1
ATOM 11199 C CA . THR D 1 384 ? -1.454 -11.587 -26.995 1.00 74.98 384 THR D CA 1
ATOM 11200 C C . THR D 1 384 ? -1.299 -11.024 -28.415 1.00 76.37 384 THR D C 1
ATOM 11201 O O . THR D 1 384 ? -0.820 -11.713 -29.312 1.00 75.65 384 THR D O 1
ATOM 11205 N N . SER D 1 389 ? 2.720 -12.694 -38.594 1.00 105.80 389 SER D N 1
ATOM 11206 C CA . SER D 1 389 ? 1.807 -13.829 -38.493 1.00 105.63 389 SER D CA 1
ATOM 11207 C C . SER D 1 389 ? 0.445 -13.414 -37.914 1.00 103.32 389 SER D C 1
ATOM 11208 O O . SER D 1 389 ? 0.216 -13.470 -36.698 1.00 99.85 389 SER D O 1
ATOM 11211 N N . HIS D 1 390 ? -0.445 -12.993 -38.810 1.00 103.90 390 HIS D N 1
ATOM 11212 C CA . HIS D 1 390 ? -1.778 -12.499 -38.444 1.00 101.92 390 HIS D CA 1
ATOM 11213 C C . HIS D 1 390 ? -2.675 -13.630 -37.980 1.00 99.68 390 HIS D C 1
ATOM 11214 O O . HIS D 1 390 ? -2.421 -14.801 -38.285 1.00 101.10 390 HIS D O 1
ATOM 11221 N N . GLY D 1 391 ? -3.723 -13.268 -37.243 1.00 97.53 391 GLY D N 1
ATOM 11222 C CA . GLY D 1 391 ? -4.773 -14.221 -36.863 1.00 93.52 391 GLY D CA 1
ATOM 11223 C C . GLY D 1 391 ? -5.424 -14.776 -38.122 1.00 93.92 391 GLY D C 1
ATOM 11224 O O . GLY D 1 391 ? -5.666 -14.027 -39.091 1.00 94.68 391 GLY D O 1
ATOM 11225 N N . VAL D 1 392 ? -5.667 -16.092 -38.134 1.00 90.01 392 VAL D N 1
ATOM 11226 C CA . VAL D 1 392 ? -6.439 -16.726 -39.217 1.00 87.34 392 VAL D CA 1
ATOM 11227 C C . VAL D 1 392 ? -7.909 -16.431 -38.907 1.00 81.07 392 VAL D C 1
ATOM 11228 O O . VAL D 1 392 ? -8.194 -15.377 -38.358 1.00 80.24 392 VAL D O 1
ATOM 11232 N N . LYS D 1 393 ? -8.848 -17.297 -39.260 1.00 76.99 393 LYS D N 1
ATOM 11233 C CA . LYS D 1 393 ? -10.251 -16.995 -38.946 1.00 73.63 393 LYS D CA 1
ATOM 11234 C C . LYS D 1 393 ? -10.800 -18.070 -38.053 1.00 69.01 393 LYS D C 1
ATOM 11235 O O . LYS D 1 393 ? -10.514 -19.245 -38.236 1.00 68.96 393 LYS D O 1
ATOM 11241 N N . CYS D 1 394 ? -11.612 -17.669 -37.091 1.00 65.06 394 CYS D N 1
ATOM 11242 C CA . CYS D 1 394 ? -12.273 -18.640 -36.242 1.00 62.11 394 CYS D CA 1
ATOM 11243 C C . CYS D 1 394 ? -13.042 -19.613 -37.143 1.00 63.42 394 CYS D C 1
ATOM 11244 O O . CYS D 1 394 ? -13.060 -20.835 -36.903 1.00 62.82 394 CYS D O 1
ATOM 11247 N N . ALA D 1 395 ? -13.608 -19.070 -38.222 1.00 65.05 395 ALA D N 1
ATOM 11248 C CA . ALA D 1 395 ? -14.424 -19.848 -39.152 1.00 65.90 395 ALA D CA 1
ATOM 11249 C C . ALA D 1 395 ? -13.626 -20.884 -39.955 1.00 68.31 395 ALA D C 1
ATOM 11250 O O . ALA D 1 395 ? -14.207 -21.852 -40.438 1.00 70.25 395 ALA D O 1
ATOM 11252 N N . ASP D 1 396 ? -12.312 -20.677 -40.088 1.00 68.63 396 ASP D N 1
ATOM 11253 C CA . ASP D 1 396 ? -11.402 -21.634 -40.745 1.00 70.11 396 ASP D CA 1
ATOM 11254 C C . ASP D 1 396 ? -11.076 -22.912 -39.997 1.00 69.35 396 ASP D C 1
ATOM 11255 O O . ASP D 1 396 ? -10.557 -23.849 -40.601 1.00 68.99 396 ASP D O 1
ATOM 11260 N N . LEU D 1 397 ? -11.334 -22.948 -38.688 1.00 67.04 397 LEU D N 1
ATOM 11261 C CA . LEU D 1 397 ? -10.801 -24.011 -37.846 1.00 66.92 397 LEU D CA 1
ATOM 11262 C C . LEU D 1 397 ? -11.339 -25.365 -38.242 1.00 69.18 397 LEU D C 1
ATOM 11263 O O . LEU D 1 397 ? -10.615 -26.359 -38.210 1.00 69.98 397 LEU D O 1
ATOM 11268 N N . PHE D 1 398 ? -12.616 -25.407 -38.603 1.00 71.80 398 PHE D N 1
ATOM 11269 C CA . PHE D 1 398 ? -13.273 -26.679 -38.887 1.00 76.14 398 PHE D CA 1
ATOM 11270 C C . PHE D 1 398 ? -14.205 -26.627 -40.107 1.00 80.79 398 PHE D C 1
ATOM 11271 O O . PHE D 1 398 ? -14.475 -25.557 -40.666 1.00 80.67 398 PHE D O 1
ATOM 11279 N N . ASN D 1 399 ? -14.675 -27.813 -40.500 1.00 83.99 399 ASN D N 1
ATOM 11280 C CA . ASN D 1 399 ? -15.576 -27.991 -41.637 1.00 87.82 399 ASN D CA 1
ATOM 11281 C C . ASN D 1 399 ? -16.755 -28.951 -41.326 1.00 88.36 399 ASN D C 1
ATOM 11282 O O . ASN D 1 399 ? -16.575 -30.175 -41.301 1.00 89.59 399 ASN D O 1
ATOM 11287 N N . PHE D 1 400 ? -17.948 -28.387 -41.108 1.00 87.97 400 PHE D N 1
ATOM 11288 C CA . PHE D 1 400 ? -19.183 -29.169 -40.911 1.00 87.31 400 PHE D CA 1
ATOM 11289 C C . PHE D 1 400 ? -20.361 -28.581 -41.697 1.00 87.35 400 PHE D C 1
ATOM 11290 O O . PHE D 1 400 ? -20.263 -28.332 -42.900 1.00 88.94 400 PHE D O 1
#

Nearest PDB structures (foldseek):
  3aup-assembly1_B  TM=1.003E+00  e=1.027E-83  Glycine max
  3aup-assembly1_C  TM=9.748E-01  e=1.519E-73  Glycine max
  3aup-assembly1_D  TM=9.735E-01  e=1.122E-69  Glycine max
  4pph-assembly1_A  TM=9.673E-01  e=3.230E-58  Lupinus angustifolius
  4pph-assembly1_E  TM=9.625E-01  e=1.394E-58  Lupinus angustifolius

Radius of gyration: 33.07 Å; Cα contacts (8 Å, |Δi|>4): 4408; chains: 4; bounding box: 92×89×87 Å

Sequence (1481 aa):
PINLVVVLPVVQNDGSTGLHWANLQKRTPLMQVPVVLVDLNGNHLWVNCEQQYSSKTYQAPFCHSTQCSRANTHQCLSCPAASRPGCHKNTCGLMSTNPITQQTGLGELGEDVLAIHATQGLGPLVTVPQFLFSCAPSFLVQKGLPRNTQGVAGLGHAPISLPNQLASHFGLQRQFTTCLSRYPTSKGAIIFGDAPNNMFQNQDIFHDLAFTPLTITLQGEYNVRVNSIRINQHSVFPLGGTMISTSTPHMVLQQSVYQAFTQVFAQQLPKQAQVKSVAPFGLCFNSNKINAYPSVDLVMDKPNGPVWRISGEDLMVQAVTCLGVMNGGMQPRAEITLGARQLEENLVVFDLARSRVGFSTSSLHSHGVKCADLFNFANAPINLVVVLPVQNDGSTGLHWANLQKRTPLMQVPVLVDLNGNHLWVNCEQQYSSKTYQAPFCHSTQCSRANTHQCLSCPAASRPGCHKNTCGLMSTNPITQQTGLGELGEDVLAIHATLGPLVTVPQFLFSCAPSFLVQKGLPRNTQGVAGLGHAPISLPNQLASHFGLQRQFTTCLSRYPTSKGAIIFGDAPNNMDIFHDLAFTPLTITLQGEYNVRVNSIRINQHSVFPLGGTMISTSTPHMVLQQSVYQAFTQVFAQQLPKQAQVKSVAPFGLCFNSNKINAYPSVDLVMDKPNGPVWRISGEDLMVQAQPGVTCLGVMNGGMQPRAEITLGARQLLEENLVVFDLARSRVGFSTSSLHSHGVKCADLFNFAPINLVVLPVQNDGSTGLHWANLQKRTPLMQVPVLVDLNGNHLWVNCEQQYSSKTYQAPFCHSTQCSRANTHQCLSCPAASRPGCHKNTCGLMSTNPITQQTGLGELGEDVLAIHATLGPLVTVPQFLFSCAPSFLVQKGLPRNTQGVAGLGHAPISLPNQLASHFGLQRQFTTCLSRYPTSKGAIIFGDAPNNMFHDLAFTPLTITLQGEYNVRVNSIRRINQHSVFPLSTIVGSTSGGTMISTSTPHMVLQQSVYQAFTQVFAQQLPKQAQVKSVAPFGLCFNSNKINAYPSVDLVMDKPNGPVWRISGEDLMVQAQPGVTCLGVMNGGMQPRAEITLGARQLEENLVVFDLARSRVGFSTSSLHSCADLFNPINLVVLPVQNDGSTGLHWANLQKRTPLMQVPVVLVDLNGNHLWVNCEQQYSSKTYQAPFCHSTQCSRANTHQCLSCPAASRPGCHKNTCGLMSTNPITQQTGLGELGEDVLAIHATGPLVTVPQFLFSCAPSFLVQKGLPRNTQGVAGLGHAPISLPNQLASHFGLQRQFTTCLSRYPTSKGAIIFGDAPNNMIFHDLAFTPLTITLQGEYNVRVNSIRINQHSVFPSTIVGSTSGGTMISTSTPHMVLQQSVYQAFTQVFAQQLPVKSVAPFGLCFNSAYPSVDLVMDKPNGPVWRISGEDLMVQATCLGVMNGGMQPRAEITLGARQLEENLVVFDLARSRVGFSTSHGVKCADLFNF

B-factor: mean 47.34, std 14.49, range [22.97, 112.62]